Protein AF-0000000082290607 (afdb_homodimer)

Structure (mmCIF, N/CA/C/O backbone):
data_AF-0000000082290607-model_v1
#
loop_
_entity.id
_entity.type
_entity.pdbx_description
1 polymer 'Metal dependent phosphohydrolase'
#
loop_
_atom_site.group_PDB
_atom_site.id
_atom_site.type_symbol
_atom_site.label_atom_id
_atom_site.label_alt_id
_atom_site.label_comp_id
_atom_site.label_asym_id
_atom_site.label_entity_id
_atom_site.label_seq_id
_atom_site.pdbx_PDB_ins_code
_atom_site.Cartn_x
_atom_site.Cartn_y
_atom_site.Cartn_z
_atom_site.occupancy
_atom_site.B_iso_or_equiv
_atom_site.auth_seq_id
_atom_site.auth_comp_id
_atom_site.auth_asym_id
_atom_site.auth_atom_id
_atom_site.pdbx_PDB_model_num
ATOM 1 N N . MET A 1 1 ? -1.496 6.25 50.719 1 18.86 1 MET A N 1
ATOM 2 C CA . MET A 1 1 ? -2.408 7.363 50.969 1 18.86 1 MET A CA 1
ATOM 3 C C . MET A 1 1 ? -2.986 7.91 49.688 1 18.86 1 MET A C 1
ATOM 5 O O . MET A 1 1 ? -2.363 8.742 49.031 1 18.86 1 MET A O 1
ATOM 9 N N . LEU A 1 2 ? -3.51 7.023 48.906 1 21.22 2 LEU A N 1
ATOM 10 C CA . LEU A 1 2 ? -3.953 7.184 47.531 1 21.22 2 LEU A CA 1
ATOM 11 C C . LEU A 1 2 ? -5.086 8.195 47.438 1 21.22 2 LEU A C 1
ATOM 13 O O . LEU A 1 2 ? -6.121 8.039 48.094 1 21.22 2 LEU A O 1
ATOM 17 N N . ALA A 1 3 ? -4.734 9.516 47.344 1 24.02 3 ALA A N 1
ATOM 18 C CA . ALA A 1 3 ? -5.598 10.68 47.156 1 24.02 3 ALA A CA 1
ATOM 19 C C . ALA A 1 3 ? -6.742 10.367 46.219 1 24.02 3 ALA A C 1
ATOM 21 O O . ALA A 1 3 ? -6.508 9.984 45.062 1 24.02 3 ALA A O 1
ATOM 22 N N . ALA A 1 4 ? -7.715 9.742 46.719 1 27.23 4 ALA A N 1
ATOM 23 C CA . ALA A 1 4 ? -8.961 9.594 45.969 1 27.23 4 ALA A CA 1
ATOM 24 C C . ALA A 1 4 ? -9.438 10.945 45.438 1 27.23 4 ALA A C 1
ATOM 26 O O . ALA A 1 4 ? -9.773 11.844 46.219 1 27.23 4 ALA A O 1
ATOM 27 N N . LEU A 1 5 ? -8.844 11.578 44.5 1 29.41 5 LEU A N 1
ATOM 28 C CA . LEU A 1 5 ? -9.281 12.781 43.781 1 29.41 5 LEU A CA 1
ATOM 29 C C . LEU A 1 5 ? -10.773 12.719 43.469 1 29.41 5 LEU A C 1
ATOM 31 O O . LEU A 1 5 ? -11.227 11.797 42.781 1 29.41 5 LEU A O 1
ATOM 35 N N . ALA A 1 6 ? -11.586 13.125 44.469 1 30.78 6 ALA A N 1
ATOM 36 C CA . ALA A 1 6 ? -13.016 13.305 44.25 1 30.78 6 ALA A CA 1
ATOM 37 C C . ALA A 1 6 ? -13.273 14.297 43.094 1 30.78 6 ALA A C 1
ATOM 39 O O . ALA A 1 6 ? -12.805 15.43 43.156 1 30.78 6 ALA A O 1
ATOM 40 N N . LEU A 1 7 ? -13.367 13.922 41.938 1 34.31 7 LEU A N 1
ATOM 41 C CA . LEU A 1 7 ? -13.789 14.734 40.781 1 34.31 7 LEU A CA 1
ATOM 42 C C . LEU A 1 7 ? -15.242 15.18 40.938 1 34.31 7 LEU A C 1
ATOM 44 O O . LEU A 1 7 ? -16.125 14.352 41.219 1 34.31 7 LEU A O 1
ATOM 48 N N . THR A 1 8 ? -15.453 16.391 41.469 1 36.66 8 THR A N 1
ATOM 49 C CA . THR A 1 8 ? -16.781 17 41.469 1 36.66 8 THR A CA 1
ATOM 50 C C . THR A 1 8 ? -17.156 17.453 40.062 1 36.66 8 THR A C 1
ATOM 52 O O . THR A 1 8 ? -16.375 18.125 39.406 1 36.66 8 THR A O 1
ATOM 55 N N . PHE A 1 9 ? -18.062 16.766 39.406 1 38.72 9 PHE A N 1
ATOM 56 C CA . PHE A 1 9 ? -18.594 17.125 38.094 1 38.72 9 PHE A CA 1
ATOM 57 C C . PHE A 1 9 ? -19.688 18.172 38.219 1 38.72 9 PHE A C 1
ATOM 59 O O . PHE A 1 9 ? -20.578 18.047 39.094 1 38.72 9 PHE A O 1
ATOM 66 N N . LEU A 1 10 ? -19.453 19.391 38 1 40.47 10 LEU A N 1
ATOM 67 C CA . LEU A 1 10 ? -20.547 20.328 37.844 1 40.47 10 LEU A CA 1
ATOM 68 C C . LEU A 1 10 ? -21.172 20.203 36.438 1 40.47 10 LEU A C 1
ATOM 70 O O . LEU A 1 10 ? -20.484 20.297 35.438 1 40.47 10 LEU A O 1
ATOM 74 N N . ILE A 1 11 ? -22.188 19.484 36.281 1 39.41 11 ILE A N 1
ATOM 75 C CA . ILE A 1 11 ? -22.953 19.406 35.062 1 39.41 11 ILE A CA 1
ATOM 76 C C . ILE A 1 11 ? -23.953 20.562 35 1 39.41 11 ILE A C 1
ATOM 78 O O . ILE A 1 11 ? -24.75 20.75 35.906 1 39.41 11 ILE A O 1
ATOM 82 N N . ASN A 1 12 ? -23.688 21.609 34.406 1 36.47 12 ASN A N 1
ATOM 83 C CA . ASN A 1 12 ? -24.484 22.828 34.375 1 36.47 12 ASN A CA 1
ATOM 84 C C . ASN A 1 12 ? -25.906 22.547 33.906 1 36.47 12 ASN A C 1
ATOM 86 O O . ASN A 1 12 ? -26.266 22.812 32.75 1 36.47 12 ASN A O 1
ATOM 90 N N . GLY A 1 13 ? -26.609 21.469 34 1 34.19 13 GLY A N 1
ATOM 91 C CA . GLY A 1 13 ? -28.016 21.672 33.688 1 34.19 13 GLY A CA 1
ATOM 92 C C . GLY A 1 13 ? -28.703 22.625 34.656 1 34.19 13 GLY A C 1
ATOM 93 O O . GLY A 1 13 ? -28.094 23.109 35.594 1 34.19 13 GLY A O 1
ATOM 94 N N . PRO A 1 14 ? -30.031 23.094 34.5 1 33.47 14 PRO A N 1
ATOM 95 C CA . PRO A 1 14 ? -30.656 23.969 35.469 1 33.47 14 PRO A CA 1
ATOM 96 C C . PRO A 1 14 ? -30.281 23.609 36.906 1 33.47 14 PRO A C 1
ATOM 98 O O . PRO A 1 14 ? -30.016 24.484 37.75 1 33.47 14 PRO A O 1
ATOM 101 N N . SER A 1 15 ? -30.812 22.469 37.406 1 31.19 15 SER A N 1
ATOM 102 C CA . SER A 1 15 ? -30.656 22.219 38.844 1 31.19 15 SER A CA 1
ATOM 103 C C . SER A 1 15 ? -29.219 21.859 39.188 1 31.19 15 SER A C 1
ATOM 105 O O . SER A 1 15 ? -28.672 20.906 38.625 1 31.19 15 SER A O 1
ATOM 107 N N . THR A 1 16 ? -28.375 22.734 39.594 1 33.81 16 THR A N 1
ATOM 108 C CA . THR A 1 16 ? -27 22.719 40.062 1 33.81 16 THR A CA 1
ATOM 109 C C . THR A 1 16 ? -26.781 21.594 41.062 1 33.81 16 THR A C 1
ATOM 111 O O . THR A 1 16 ? -26.984 21.797 42.281 1 33.81 16 THR A O 1
ATOM 114 N N . ALA A 1 17 ? -27.375 20.453 41 1 31.48 17 ALA A N 1
ATOM 115 C CA . ALA A 1 17 ? -26.984 19.594 42.094 1 31.48 17 ALA A CA 1
ATOM 116 C C . ALA A 1 17 ? -25.5 19.266 42.062 1 31.48 17 ALA A C 1
ATOM 118 O O . ALA A 1 17 ? -25 18.75 41.031 1 31.48 17 ALA A O 1
ATOM 119 N N . ALA A 1 18 ? -24.641 20.016 42.719 1 33.88 18 ALA A N 1
ATOM 120 C CA . ALA A 1 18 ? -23.281 19.672 43.094 1 33.88 18 ALA A CA 1
ATOM 121 C C . ALA A 1 18 ? -23.203 18.234 43.625 1 33.88 18 ALA A C 1
ATOM 123 O O . ALA A 1 18 ? -23.891 17.891 44.594 1 33.88 18 ALA A O 1
ATOM 124 N N . LEU A 1 19 ? -23.125 17.266 42.844 1 32.53 19 LEU A N 1
ATOM 125 C CA . LEU A 1 19 ? -22.891 15.945 43.406 1 32.53 19 LEU A CA 1
ATOM 126 C C . LEU A 1 19 ? -21.578 15.922 44.219 1 32.53 19 LEU A C 1
ATOM 128 O O . LEU A 1 19 ? -20.5 16.062 43.625 1 32.53 19 LEU A O 1
ATOM 132 N N . GLU A 1 20 ? -21.516 16.562 45.469 1 32.88 20 GLU A N 1
ATOM 133 C CA . GLU A 1 20 ? -20.5 16.438 46.5 1 32.88 20 GLU A CA 1
ATOM 134 C C . GLU A 1 20 ? -20.375 14.992 47 1 32.88 20 GLU A C 1
ATOM 136 O O . GLU A 1 20 ? -21.312 14.469 47.594 1 32.88 20 GLU A O 1
ATOM 141 N N . GLN A 1 21 ? -20.078 14.023 46.25 1 31.44 21 GLN A N 1
ATOM 142 C CA . GLN A 1 21 ? -19.828 12.844 47.094 1 31.44 21 GLN A CA 1
ATOM 143 C C . GLN A 1 21 ? -18.641 13.062 48.031 1 31.44 21 GLN A C 1
ATOM 145 O O . GLN A 1 21 ? -17.5 13.164 47.562 1 31.44 21 GLN A O 1
ATOM 150 N N . SER A 1 22 ? -18.875 13.766 49.156 1 30.73 22 SER A N 1
ATOM 151 C CA . SER A 1 22 ? -18.047 13.75 50.375 1 30.73 22 SER A CA 1
ATOM 152 C C . SER A 1 22 ? -17.734 12.32 50.812 1 30.73 22 SER A C 1
ATOM 154 O O . SER A 1 22 ? -18.641 11.531 51.062 1 30.73 22 SER A O 1
ATOM 156 N N . LEU A 1 23 ? -16.719 11.602 50.312 1 29.89 23 LEU A N 1
ATOM 157 C CA . LEU A 1 23 ? -16.266 10.469 51.094 1 29.89 23 LEU A CA 1
ATOM 158 C C . LEU A 1 23 ? -15.969 10.883 52.531 1 29.89 23 LEU A C 1
ATOM 160 O O . LEU A 1 23 ? -15.203 11.828 52.781 1 29.89 23 LEU A O 1
ATOM 164 N N . SER A 1 24 ? -16.828 10.703 53.406 1 28.39 24 SER A N 1
ATOM 165 C CA . SER A 1 24 ? -16.844 10.898 54.844 1 28.39 24 SER A CA 1
ATOM 166 C C . SER A 1 24 ? -15.641 10.242 55.531 1 28.39 24 SER A C 1
ATOM 168 O O . SER A 1 24 ? -15.656 9.969 56.719 1 28.39 24 SER A O 1
ATOM 170 N N . SER A 1 25 ? -14.406 9.844 55 1 28.53 25 SER A N 1
ATOM 171 C CA . SER A 1 25 ? -13.594 9.398 56.156 1 28.53 25 SER A CA 1
ATOM 172 C C . SER A 1 25 ? -13.32 10.547 57.125 1 28.53 25 SER A C 1
ATOM 174 O O . SER A 1 25 ? -13.352 11.711 56.719 1 28.53 25 SER A O 1
ATOM 176 N N . GLU A 1 26 ? -13.242 10.477 58.5 1 28.38 26 GLU A N 1
ATOM 177 C CA . GLU A 1 26 ? -13.039 11.266 59.719 1 28.38 26 GLU A CA 1
ATOM 178 C C . GLU A 1 26 ? -11.938 12.297 59.531 1 28.38 26 GLU A C 1
ATOM 180 O O . GLU A 1 26 ? -12.055 13.43 60 1 28.38 26 GLU A O 1
ATOM 185 N N . SER A 1 27 ? -10.586 11.922 59.719 1 29.19 27 SER A N 1
ATOM 186 C CA . SER A 1 27 ? -9.617 12.82 60.344 1 29.19 27 SER A CA 1
ATOM 187 C C . SER A 1 27 ? -9.453 14.094 59.531 1 29.19 27 SER A C 1
ATOM 189 O O . SER A 1 27 ? -9.57 15.203 60.062 1 29.19 27 SER A O 1
ATOM 191 N N . SER A 1 28 ? -8.109 14.328 58.969 1 28.59 28 SER A N 1
ATOM 192 C CA . SER A 1 28 ? -7.426 15.562 58.625 1 28.59 28 SER A CA 1
ATOM 193 C C . SER A 1 28 ? -8.133 16.281 57.469 1 28.59 28 SER A C 1
ATOM 195 O O . SER A 1 28 ? -8.719 15.633 56.594 1 28.59 28 SER A O 1
ATOM 197 N N . ASN A 1 29 ? -8.578 17.594 57.688 1 27.75 29 ASN A N 1
ATOM 198 C CA . ASN A 1 29 ? -9.164 18.656 56.875 1 27.75 29 ASN A CA 1
ATOM 199 C C . ASN A 1 29 ? -8.562 18.719 55.5 1 27.75 29 ASN A C 1
ATOM 201 O O . ASN A 1 29 ? -7.598 19.453 55.25 1 27.75 29 ASN A O 1
ATOM 205 N N . VAL A 1 30 ? -8.016 17.672 55.031 1 28.16 30 VAL A N 1
ATOM 206 C CA . VAL A 1 30 ? -7.445 17.906 53.719 1 28.16 30 VAL A CA 1
ATOM 207 C C . VAL A 1 30 ? -8.508 18.5 52.781 1 28.16 30 VAL A C 1
ATOM 209 O O . VAL A 1 30 ? -9.562 17.891 52.594 1 28.16 30 VAL A O 1
ATOM 212 N N . SER A 1 31 ? -8.633 19.891 52.812 1 28.14 31 SER A N 1
ATOM 213 C CA . SER A 1 31 ? -9.375 20.656 51.812 1 28.14 31 SER A CA 1
ATOM 214 C C . SER A 1 31 ? -9.258 20.047 50.438 1 28.14 31 SER A C 1
ATOM 216 O O . SER A 1 31 ? -8.156 19.922 49.906 1 28.14 31 SER A O 1
ATOM 218 N N . ILE A 1 32 ? -9.797 18.969 50.344 1 29.91 32 ILE A N 1
ATOM 219 C CA . ILE A 1 32 ? -9.938 18.422 49 1 29.91 32 ILE A CA 1
ATOM 220 C C . ILE A 1 32 ? -10.383 19.516 48.031 1 29.91 32 ILE A C 1
ATOM 222 O O . ILE A 1 32 ? -11.5 20.031 48.156 1 29.91 32 ILE A O 1
ATOM 226 N N . LEU A 1 33 ? -9.586 20.562 47.781 1 30.3 33 LEU A N 1
ATOM 227 C CA . LEU A 1 33 ? -9.875 21.5 46.719 1 30.3 33 LEU A CA 1
ATOM 228 C C . LEU A 1 33 ? -10.547 20.797 45.531 1 30.3 33 LEU A C 1
ATOM 230 O O . LEU A 1 33 ? -9.945 19.922 44.906 1 30.3 33 LEU A O 1
ATOM 234 N N . SER A 1 34 ? -11.82 20.406 45.562 1 38.91 34 SER A N 1
ATOM 235 C CA . SER A 1 34 ? -12.781 19.859 44.594 1 38.91 34 SER A CA 1
ATOM 236 C C . SER A 1 34 ? -12.719 20.578 43.281 1 38.91 34 SER A C 1
ATOM 238 O O . SER A 1 34 ? -13 21.781 43.188 1 38.91 34 SER A O 1
ATOM 240 N N . GLN A 1 35 ? -11.711 20.531 42.531 1 43.16 35 GLN A N 1
ATOM 241 C CA . GLN A 1 35 ? -11.672 21.125 41.219 1 43.16 35 GLN A CA 1
ATOM 242 C C . GLN A 1 35 ? -12.945 20.797 40.438 1 43.16 35 GLN A C 1
ATOM 244 O O . GLN A 1 35 ? -13.328 19.641 40.312 1 43.16 35 GLN A O 1
ATOM 249 N N . LEU A 1 36 ? -13.961 21.656 40.438 1 57.38 36 LEU A N 1
ATOM 250 C CA . LEU A 1 36 ? -15.172 21.641 39.625 1 57.38 36 LEU A CA 1
ATOM 251 C C . LEU A 1 36 ? -14.836 21.641 38.156 1 57.38 36 LEU A C 1
ATOM 253 O O . LEU A 1 36 ? -14.086 22.484 37.656 1 57.38 36 LEU A O 1
ATOM 257 N N . ILE A 1 37 ? -14.961 20.438 37.531 1 64.5 37 ILE A N 1
ATOM 258 C CA . ILE A 1 37 ? -14.805 20.406 36.094 1 64.5 37 ILE A CA 1
ATOM 259 C C . ILE A 1 37 ? -16.172 20.484 35.406 1 64.5 37 ILE A C 1
ATOM 261 O O . ILE A 1 37 ? -17.078 19.719 35.75 1 64.5 37 ILE A O 1
ATOM 265 N N . GLU A 1 38 ? -16.438 21.562 34.781 1 77.12 38 GLU A N 1
ATOM 266 C CA . GLU A 1 38 ? -17.625 21.688 33.938 1 77.12 38 GLU A CA 1
ATOM 267 C C . GLU A 1 38 ? -17.484 20.859 32.656 1 77.12 38 GLU A C 1
ATOM 269 O O . GLU A 1 38 ? -16.484 20.984 31.953 1 77.12 38 GLU A O 1
ATOM 274 N N . VAL A 1 39 ? -18.422 19.938 32.594 1 86.5 39 VAL A N 1
ATOM 275 C CA . VAL A 1 39 ? -18.344 19.078 31.406 1 86.5 39 VAL A CA 1
ATOM 276 C C . VAL A 1 39 ? -19.547 19.344 30.5 1 86.5 39 VAL A C 1
ATOM 278 O O . VAL A 1 39 ? -20.688 19.469 30.969 1 86.5 39 VAL A O 1
ATOM 281 N N . HIS A 1 40 ? -19.328 19.594 29.281 1 90.5 40 HIS A N 1
ATOM 282 C CA . HIS A 1 40 ? -20.406 19.797 28.312 1 90.5 40 HIS A CA 1
ATOM 283 C C . HIS A 1 40 ? -21.25 18.531 28.141 1 90.5 40 HIS A C 1
ATOM 285 O O . HIS A 1 40 ? -20.703 17.438 28.016 1 90.5 40 HIS A O 1
ATOM 291 N N . PRO A 1 41 ? -22.578 18.641 28.125 1 91.44 41 PRO A N 1
ATOM 292 C CA . PRO A 1 41 ? -23.438 17.453 28.078 1 91.44 41 PRO A CA 1
ATOM 293 C C . PRO A 1 41 ? -23.203 16.594 26.828 1 91.44 41 PRO A C 1
ATOM 295 O O . PRO A 1 41 ? -23.219 15.367 26.906 1 91.44 41 PRO A O 1
ATOM 298 N N . LEU A 1 42 ? -22.984 17.266 25.719 1 92.81 42 LEU A N 1
ATOM 299 C CA . LEU A 1 42 ? -22.75 16.5 24.5 1 92.81 42 LEU A CA 1
ATOM 300 C C . LEU A 1 42 ? -21.406 15.781 24.547 1 92.81 42 LEU A C 1
ATOM 302 O O . LEU A 1 42 ? -21.25 14.711 23.938 1 92.81 42 LEU A O 1
ATOM 306 N N . TRP A 1 43 ? -20.438 16.344 25.219 1 94.06 43 TRP A N 1
ATOM 307 C CA . TRP A 1 43 ? -19.156 15.68 25.422 1 94.06 43 TRP A CA 1
ATOM 308 C C . TRP A 1 43 ? -19.328 14.375 26.203 1 94.06 43 TRP A C 1
ATOM 310 O O . TRP A 1 43 ? -18.719 13.359 25.859 1 94.06 43 TRP A O 1
ATOM 320 N N . LEU A 1 44 ? -20.203 14.438 27.141 1 93.19 44 LEU A N 1
ATOM 321 C CA . LEU A 1 44 ? -20.531 13.242 27.906 1 93.19 44 LEU A CA 1
ATOM 322 C C . LEU A 1 44 ? -21.297 12.242 27.047 1 93.19 44 LEU A C 1
ATOM 324 O O . LEU A 1 44 ? -21 11.047 27.062 1 93.19 44 LEU A O 1
ATOM 328 N N . ARG A 1 45 ? -22.234 12.781 26.328 1 92.94 45 ARG A N 1
ATOM 329 C CA . ARG A 1 45 ? -23.094 11.93 25.5 1 92.94 45 ARG A CA 1
ATOM 330 C C . ARG A 1 45 ? -22.266 11.125 24.5 1 92.94 45 ARG A C 1
ATOM 332 O O . ARG A 1 45 ? -22.516 9.938 24.297 1 92.94 45 ARG A O 1
ATOM 339 N N . GLU A 1 46 ? -21.281 11.695 23.938 1 93.06 46 GLU A N 1
ATOM 340 C CA . GLU A 1 46 ? -20.438 11.062 22.938 1 93.06 46 GLU A CA 1
ATOM 341 C C . GLU A 1 46 ? -19.656 9.898 23.531 1 93.06 46 GLU A C 1
ATOM 343 O O . GLU A 1 46 ? -19.172 9.031 22.797 1 93.06 46 GLU A O 1
ATOM 348 N N . ARG A 1 47 ? -19.562 9.836 24.766 1 94.12 47 ARG A N 1
ATOM 349 C CA . ARG A 1 47 ? -18.766 8.828 25.438 1 94.12 47 ARG A CA 1
ATOM 350 C C . ARG A 1 47 ? -19.641 7.773 26.109 1 94.12 47 ARG A C 1
ATOM 352 O O . ARG A 1 47 ? -19.156 6.953 26.891 1 94.12 47 ARG A O 1
ATOM 359 N N . CYS A 1 48 ? -20.922 7.852 25.797 1 94.44 48 CYS A N 1
ATOM 360 C CA . CYS A 1 48 ? -21.875 6.875 26.312 1 94.44 48 CYS A CA 1
ATOM 361 C C . CYS A 1 48 ? -21.703 5.527 25.609 1 94.44 48 CYS A C 1
ATOM 363 O O . CYS A 1 48 ? -21.672 5.461 24.391 1 94.44 48 CYS A O 1
ATOM 365 N N . LEU A 1 49 ? -21.688 4.426 26.375 1 92.81 49 LEU A N 1
ATOM 366 C CA . LEU A 1 49 ? -21.484 3.098 25.812 1 92.81 49 LEU A CA 1
ATOM 367 C C . LEU A 1 49 ? -22.75 2.25 25.938 1 92.81 49 LEU A C 1
ATOM 369 O O . LEU A 1 49 ? -22.734 1.057 25.641 1 92.81 49 LEU A O 1
ATOM 373 N N . GLU A 1 50 ? -23.797 2.908 26.344 1 94.19 50 GLU A N 1
ATOM 374 C CA . GLU A 1 50 ? -25.047 2.182 26.453 1 94.19 50 GLU A CA 1
ATOM 375 C C . GLU A 1 50 ? -25.578 1.775 25.078 1 94.19 50 GLU A C 1
ATOM 377 O O . GLU A 1 50 ? -25.297 2.447 24.078 1 94.19 50 GLU A O 1
ATOM 382 N N . ALA A 1 51 ? -26.453 0.749 25.016 1 92 51 ALA A N 1
ATOM 383 C CA . ALA A 1 51 ? -26.875 0.089 23.781 1 92 51 ALA A CA 1
ATOM 384 C C . ALA A 1 51 ? -27.641 1.054 22.891 1 92 51 ALA A C 1
ATOM 386 O O . ALA A 1 51 ? -27.656 0.891 21.656 1 92 51 ALA A O 1
ATOM 387 N N . PHE A 1 52 ? -28.266 2.031 23.469 1 90.38 52 PHE A N 1
ATOM 388 C CA . PHE A 1 52 ? -29.047 2.939 22.625 1 90.38 52 PHE A CA 1
ATOM 389 C C . PHE A 1 52 ? -28.125 3.844 21.812 1 90.38 52 PHE A C 1
ATOM 391 O O . PHE A 1 52 ? -28.516 4.344 20.766 1 90.38 52 PHE A O 1
ATOM 398 N N . TYR A 1 53 ? -26.938 4.066 22.297 1 92.56 53 TYR A N 1
ATOM 399 C CA . TYR A 1 53 ? -26.047 5.008 21.641 1 92.56 53 TYR A CA 1
ATOM 400 C C . TYR A 1 53 ? -24.922 4.27 20.906 1 92.56 53 TYR A C 1
ATOM 402 O O . TYR A 1 53 ? -24.516 4.68 19.812 1 92.56 53 TYR A O 1
ATOM 410 N N . ALA A 1 54 ? -24.375 3.232 21.547 1 91.81 54 ALA A N 1
ATOM 411 C CA . ALA A 1 54 ? -23.25 2.49 20.969 1 91.81 54 ALA A CA 1
ATOM 412 C C . ALA A 1 54 ? -23.578 1.003 20.875 1 91.81 54 ALA A C 1
ATOM 414 O O . ALA A 1 54 ? -24.234 0.444 21.734 1 91.81 54 ALA A O 1
ATOM 415 N N . ASP A 1 55 ? -23.016 0.423 19.812 1 88.75 55 ASP A N 1
ATOM 416 C CA . ASP A 1 55 ? -23.172 -1.02 19.656 1 88.75 55 ASP A CA 1
ATOM 417 C C . ASP A 1 55 ? -22.516 -1.772 20.812 1 88.75 55 ASP A C 1
ATOM 419 O O . ASP A 1 55 ? -21.406 -1.437 21.234 1 88.75 55 ASP A O 1
ATOM 423 N N . SER A 1 56 ? -23.188 -2.758 21.266 1 84.94 56 SER A N 1
ATOM 424 C CA . SER A 1 56 ? -22.75 -3.428 22.484 1 84.94 56 SER A CA 1
ATOM 425 C C . SER A 1 56 ? -21.5 -4.277 22.234 1 84.94 56 SER A C 1
ATOM 427 O O . SER A 1 56 ? -20.719 -4.527 23.156 1 84.94 56 SER A O 1
ATOM 429 N N . GLU A 1 57 ? -21.344 -4.66 21.094 1 78.56 57 GLU A N 1
ATOM 430 C CA . GLU A 1 57 ? -20.203 -5.523 20.781 1 78.56 57 GLU A CA 1
ATOM 431 C C . GLU A 1 57 ? -19.016 -4.715 20.266 1 78.56 57 GLU A C 1
ATOM 433 O O . GLU A 1 57 ? -17.906 -4.824 20.812 1 78.56 57 GLU A O 1
ATOM 438 N N . THR A 1 58 ? -19.25 -3.854 19.344 1 83.62 58 THR A N 1
ATOM 439 C CA . THR A 1 58 ? -18.172 -3.115 18.703 1 83.62 58 THR A CA 1
ATOM 440 C C . THR A 1 58 ? -17.891 -1.807 19.438 1 83.62 58 THR A C 1
ATOM 442 O O . THR A 1 58 ? -16.844 -1.187 19.234 1 83.62 58 THR A O 1
ATOM 445 N N . ARG A 1 59 ? -18.891 -1.333 20.234 1 88.5 59 ARG A N 1
ATOM 446 C CA . ARG A 1 59 ? -18.844 -0.079 20.984 1 88.5 59 ARG A CA 1
ATOM 447 C C . ARG A 1 59 ? -18.828 1.119 20.047 1 88.5 59 ARG A C 1
ATOM 449 O O . ARG A 1 59 ? -18.375 2.205 20.422 1 88.5 59 ARG A O 1
ATOM 456 N N . GLN A 1 60 ? -19.188 0.892 18.797 1 89.25 60 GLN A N 1
ATOM 457 C CA . GLN A 1 60 ? -19.25 1.962 17.797 1 89.25 60 GLN A CA 1
ATOM 458 C C . GLN A 1 60 ? -20.531 2.783 17.969 1 89.25 60 GLN A C 1
ATOM 460 O O . GLN A 1 60 ? -21.625 2.225 18.047 1 89.25 60 GLN A O 1
ATOM 465 N N . PRO A 1 61 ? -20.344 4.098 18.047 1 90.88 61 PRO A N 1
ATOM 466 C CA . PRO A 1 61 ? -21.547 4.93 18.109 1 90.88 61 PRO A CA 1
ATOM 467 C C . PRO A 1 61 ? -22.469 4.742 16.906 1 90.88 61 PRO A C 1
ATOM 469 O O . PRO A 1 61 ? -22 4.57 15.789 1 90.88 61 PRO A O 1
ATOM 472 N N . LYS A 1 62 ? -23.766 4.93 17.125 1 87.06 62 LYS A N 1
ATOM 473 C CA . LYS A 1 62 ? -24.75 4.586 16.109 1 87.06 62 LYS A CA 1
ATOM 474 C C . LYS A 1 62 ? -25.281 5.836 15.414 1 87.06 62 LYS A C 1
ATOM 476 O O . LYS A 1 62 ? -25.922 5.746 14.359 1 87.06 62 LYS A O 1
ATOM 481 N N . TYR A 1 63 ? -25.016 7.062 16.031 1 84.56 63 TYR A N 1
ATOM 482 C CA . TYR A 1 63 ? -25.719 8.234 15.523 1 84.56 63 TYR A CA 1
ATOM 483 C C . TYR A 1 63 ? -24.734 9.359 15.195 1 84.56 63 TYR A C 1
ATOM 485 O O . TYR A 1 63 ? -23.672 9.453 15.805 1 84.56 63 TYR A O 1
ATOM 493 N N . ASN A 1 64 ? -25.203 10.133 14.211 1 88.19 64 ASN A N 1
ATOM 494 C CA . ASN A 1 64 ? -24.531 11.406 13.945 1 88.19 64 ASN A CA 1
ATOM 495 C C . ASN A 1 64 ? -25.141 12.539 14.773 1 88.19 64 ASN A C 1
ATOM 497 O O . ASN A 1 64 ? -26.328 12.492 15.117 1 88.19 64 ASN A O 1
ATOM 501 N N . LEU A 1 65 ? -24.375 13.461 15 1 87.62 65 LEU A N 1
ATOM 502 C CA . LEU A 1 65 ? -24.75 14.492 15.961 1 87.62 65 LEU A CA 1
ATOM 503 C C . LEU A 1 65 ? -26 15.227 15.523 1 87.62 65 LEU A C 1
ATOM 505 O O . LEU A 1 65 ? -26.781 15.703 16.359 1 87.62 65 LEU A O 1
ATOM 509 N N . HIS A 1 66 ? -26.188 15.367 14.18 1 87.31 66 HIS A N 1
ATOM 510 C CA . HIS A 1 66 ? -27.359 16.094 13.719 1 87.31 66 HIS A CA 1
ATOM 511 C C . HIS A 1 66 ? -28.641 15.367 14.086 1 87.31 66 HIS A C 1
ATOM 513 O O . HIS A 1 66 ? -29.719 15.953 14.055 1 87.31 66 HIS A O 1
ATOM 519 N N . GLU A 1 67 ? -28.516 14.117 14.461 1 86.94 67 GLU A N 1
ATOM 520 C CA . GLU A 1 67 ? -29.672 13.297 14.836 1 86.94 67 GLU A CA 1
ATOM 521 C C . GLU A 1 67 ? -29.969 13.406 16.328 1 86.94 67 GLU A C 1
ATOM 523 O O . GLU A 1 67 ? -31.031 12.984 16.797 1 86.94 67 GLU A O 1
ATOM 528 N N . GLU A 1 68 ? -29.047 13.93 17.047 1 85.06 68 GLU A N 1
ATOM 529 C CA . GLU A 1 68 ? -29.188 14.062 18.484 1 85.06 68 GLU A CA 1
ATOM 530 C C . GLU A 1 68 ? -30.078 15.242 18.859 1 85.06 68 GLU A C 1
ATOM 532 O O . GLU A 1 68 ? -30.219 16.188 18.078 1 85.06 68 GLU A O 1
ATOM 537 N N . LYS A 1 69 ? -30.672 15.094 20.078 1 81.44 69 LYS A N 1
ATOM 538 C CA . LYS A 1 69 ? -31.516 16.172 20.594 1 81.44 69 LYS A CA 1
ATOM 539 C C . LYS A 1 69 ? -30.75 17.484 20.672 1 81.44 69 LYS A C 1
ATOM 541 O O . LYS A 1 69 ? -29.594 17.516 21.125 1 81.44 69 LYS A O 1
ATOM 546 N N . GLU A 1 70 ? -31.453 18.5 20.188 1 83.56 70 GLU A N 1
ATOM 547 C CA . GLU A 1 70 ? -30.875 19.828 20.297 1 83.56 70 GLU A CA 1
ATOM 548 C C . GLU A 1 70 ? -30.875 20.297 21.75 1 83.56 70 GLU A C 1
ATOM 550 O O . GLU A 1 70 ? -31.812 20.031 22.5 1 83.56 70 GLU A O 1
ATOM 555 N N . PHE A 1 71 ? -29.984 20.891 22.234 1 84.12 71 PHE A N 1
ATOM 556 C CA . PHE A 1 71 ? -29.844 21.5 23.547 1 84.12 71 PHE A CA 1
ATOM 557 C C . PHE A 1 71 ? -29.938 20.438 24.656 1 84.12 71 PHE A C 1
ATOM 559 O O . PHE A 1 71 ? -30.703 20.594 25.594 1 84.12 71 PHE A O 1
ATOM 566 N N . LEU A 1 72 ? -29.25 19.391 24.422 1 90.31 72 LEU A N 1
ATOM 567 C CA . LEU A 1 72 ? -29.141 18.312 25.406 1 90.31 72 LEU A CA 1
ATOM 568 C C . LEU A 1 72 ? -28.562 18.844 26.719 1 90.31 72 LEU A C 1
ATOM 570 O O . LEU A 1 72 ? -27.625 19.641 26.719 1 90.31 72 LEU A O 1
ATOM 574 N N . SER A 1 73 ? -29.234 18.484 27.875 1 89 73 SER A N 1
ATOM 575 C CA . SER A 1 73 ? -28.75 18.844 29.203 1 89 73 SER A CA 1
ATOM 576 C C . SER A 1 73 ? -28.75 17.641 30.141 1 89 73 SER A C 1
ATOM 578 O O . SER A 1 73 ? -29.312 16.594 29.797 1 89 73 SER A O 1
ATOM 580 N N . VAL A 1 74 ? -28.078 17.766 31.203 1 89.44 74 VAL A N 1
ATOM 581 C CA . VAL A 1 74 ? -28.031 16.719 32.219 1 89.44 74 VAL A CA 1
ATOM 582 C C . VAL A 1 74 ? -29.094 16.969 33.281 1 89.44 74 VAL A C 1
ATOM 584 O O . VAL A 1 74 ? -29.172 18.062 33.844 1 89.44 74 VAL A O 1
ATOM 587 N N . GLN A 1 75 ? -29.875 15.992 33.469 1 89.19 75 GLN A N 1
ATOM 588 C CA . GLN A 1 75 ? -30.938 16.109 34.469 1 89.19 75 GLN A CA 1
ATOM 589 C C . GLN A 1 75 ? -30.422 15.719 35.875 1 89.19 75 GLN A C 1
ATOM 591 O O . GLN A 1 75 ? -30.766 16.375 36.844 1 89.19 75 GLN A O 1
ATOM 596 N N . SER A 1 76 ? -29.672 14.617 35.938 1 87.75 76 SER A N 1
ATOM 597 C CA . SER A 1 76 ? -29.156 14.172 37.25 1 87.75 76 SER A CA 1
ATOM 598 C C . SER A 1 76 ? -27.891 13.336 37.062 1 87.75 76 SER A C 1
ATOM 600 O O . SER A 1 76 ? -27.672 12.75 36 1 87.75 76 SER A O 1
ATOM 602 N N . VAL A 1 77 ? -27.078 13.336 38.062 1 88.06 77 VAL A N 1
ATOM 603 C CA . VAL A 1 77 ? -25.859 12.531 38.125 1 88.06 77 VAL A CA 1
ATOM 604 C C . VAL A 1 77 ? -25.812 11.805 39.469 1 88.06 77 VAL A C 1
ATOM 606 O O . VAL A 1 77 ? -26.062 12.398 40.5 1 88.06 77 VAL A O 1
ATOM 609 N N . GLU A 1 78 ? -25.578 10.477 39.406 1 88.06 78 GLU A N 1
ATOM 610 C CA . GLU A 1 78 ? -25.453 9.672 40.625 1 88.06 78 GLU A CA 1
ATOM 611 C C . GLU A 1 78 ? -24.219 8.781 40.594 1 88.06 78 GLU A C 1
ATOM 613 O O . GLU A 1 78 ? -23.922 8.172 39.562 1 88.06 78 GLU A O 1
ATOM 618 N N . ALA A 1 79 ? -23.5 8.781 41.688 1 87.69 79 ALA A N 1
ATOM 619 C CA . ALA A 1 79 ? -22.406 7.82 41.812 1 87.69 79 ALA A CA 1
ATOM 620 C C . ALA A 1 79 ? -22.938 6.418 42.094 1 87.69 79 ALA A C 1
ATOM 622 O O . ALA A 1 79 ? -23.719 6.227 43.031 1 87.69 79 ALA A O 1
ATOM 623 N N . ILE A 1 80 ? -22.5 5.551 41.188 1 88.88 80 ILE A N 1
ATOM 624 C CA . ILE A 1 80 ? -23 4.191 41.406 1 88.88 80 ILE A CA 1
ATOM 625 C C . ILE A 1 80 ? -21.875 3.193 41.125 1 88.88 80 ILE A C 1
ATOM 627 O O . ILE A 1 80 ? -20.797 3.57 40.688 1 88.88 80 ILE A O 1
ATOM 631 N N . GLU A 1 81 ? -22.094 1.957 41.625 1 87.5 81 GLU A N 1
ATOM 632 C CA . GLU A 1 81 ? -21.25 0.823 41.25 1 87.5 81 GLU A CA 1
ATOM 633 C C . GLU A 1 81 ? -21.969 -0.133 40.312 1 87.5 81 GLU A C 1
ATOM 635 O O . GLU A 1 81 ? -23.141 -0.44 40.5 1 87.5 81 GLU A O 1
ATOM 640 N N . ARG A 1 82 ? -21.328 -0.39 39.219 1 88.31 82 ARG A N 1
ATOM 641 C CA . ARG A 1 82 ? -21.844 -1.337 38.219 1 88.31 82 ARG A CA 1
ATOM 642 C C . ARG A 1 82 ? -20.781 -2.369 37.844 1 88.31 82 ARG A C 1
ATOM 644 O O . ARG A 1 82 ? -19.688 -2.012 37.406 1 88.31 82 ARG A O 1
ATOM 651 N N . ASP A 1 83 ? -21.156 -3.682 38 1 82.56 83 ASP A N 1
ATOM 652 C CA . ASP A 1 83 ? -20.297 -4.797 37.625 1 82.56 83 ASP A CA 1
ATOM 653 C C . ASP A 1 83 ? -18.906 -4.645 38.25 1 82.56 83 ASP A C 1
ATOM 655 O O . ASP A 1 83 ? -17.906 -4.844 37.562 1 82.56 83 ASP A O 1
ATOM 659 N N . GLY A 1 84 ? -18.859 -4.129 39.406 1 80.88 84 GLY A N 1
ATOM 660 C CA . GLY A 1 84 ? -17.594 -4.035 40.125 1 80.88 84 GLY A CA 1
ATOM 661 C C . GLY A 1 84 ? -16.844 -2.754 39.844 1 80.88 84 GLY A C 1
ATOM 662 O O . GLY A 1 84 ? -15.766 -2.523 40.406 1 80.88 84 GLY A O 1
ATOM 663 N N . SER A 1 85 ? -17.359 -1.955 39 1 82.31 85 SER A N 1
ATOM 664 C CA . SER A 1 85 ? -16.688 -0.698 38.688 1 82.31 85 SER A CA 1
ATOM 665 C C . SER A 1 85 ? -17.453 0.496 39.219 1 82.31 85 SER A C 1
ATOM 667 O O . SER A 1 85 ? -18.688 0.515 39.188 1 82.31 85 SER A O 1
ATOM 669 N N . HIS A 1 86 ? -16.703 1.392 39.844 1 86.75 86 HIS A N 1
ATOM 670 C CA . HIS A 1 86 ? -17.312 2.635 40.312 1 86.75 86 HIS A CA 1
ATOM 671 C C . HIS A 1 86 ? -17.453 3.639 39.156 1 86.75 86 HIS A C 1
ATOM 673 O O . HIS A 1 86 ? -16.594 3.711 38.281 1 86.75 86 HIS A O 1
ATOM 679 N N . GLY A 1 87 ? -18.641 4.258 39.125 1 89.38 87 GLY A N 1
ATOM 680 C CA . GLY A 1 87 ? -18.828 5.262 38.094 1 89.38 87 GLY A CA 1
ATOM 681 C C . GLY A 1 87 ? -20.031 6.152 38.312 1 89.38 87 GLY A C 1
ATOM 682 O O . GLY A 1 87 ? -20.438 6.34 39.469 1 89.38 87 GLY A O 1
ATOM 683 N N . PHE A 1 88 ? -20.406 6.84 37.344 1 90.69 88 PHE A N 1
ATOM 684 C CA . PHE A 1 88 ? -21.484 7.809 37.438 1 90.69 88 PHE A CA 1
ATOM 685 C C . PHE A 1 88 ? -22.625 7.426 36.469 1 90.69 88 PHE A C 1
ATOM 687 O O . PHE A 1 88 ? -22.375 7.098 35.312 1 90.69 88 PHE A O 1
ATOM 694 N N . ARG A 1 89 ? -23.75 7.371 37 1 92.81 89 ARG A N 1
ATOM 695 C CA . ARG A 1 89 ? -24.953 7.301 36.188 1 92.81 89 ARG A CA 1
ATOM 696 C C . ARG A 1 89 ? -25.484 8.695 35.875 1 92.81 89 ARG A C 1
ATOM 698 O O . ARG A 1 89 ? -25.75 9.484 36.781 1 92.81 89 ARG A O 1
ATOM 705 N N . VAL A 1 90 ? -25.625 9.055 34.656 1 93.25 90 VAL A N 1
ATOM 706 C CA . VAL A 1 90 ? -26.078 10.367 34.219 1 93.25 90 VAL A CA 1
ATOM 707 C C . VAL A 1 90 ? -27.406 10.219 33.469 1 93.25 90 VAL A C 1
ATOM 709 O O . VAL A 1 90 ? -27.5 9.43 32.531 1 93.25 90 VAL A O 1
ATOM 712 N N . ILE A 1 91 ? -28.375 10.906 33.844 1 94 91 ILE A N 1
ATOM 713 C CA . ILE A 1 91 ? -29.656 10.977 33.125 1 94 91 ILE A CA 1
ATOM 714 C C . ILE A 1 91 ? -29.75 12.289 32.375 1 94 91 ILE A C 1
ATOM 716 O O . ILE A 1 91 ? -29.594 13.367 32.969 1 94 91 ILE A O 1
ATOM 720 N N . PHE A 1 92 ? -30 12.164 31.125 1 93.5 92 PHE A N 1
ATOM 721 C CA . PHE A 1 92 ? -30.047 13.336 30.25 1 93.5 92 PHE A CA 1
ATOM 722 C C . PHE A 1 92 ? -31.469 13.82 30.078 1 93.5 92 PHE A C 1
ATOM 724 O O . PHE A 1 92 ? -32.406 13.164 30.5 1 93.5 92 PHE A O 1
ATOM 731 N N . SER A 1 93 ? -31.641 15.016 29.453 1 91.69 93 SER A N 1
ATOM 732 C CA . SER A 1 93 ? -32.938 15.68 29.297 1 91.69 93 SER A CA 1
ATOM 733 C C . SER A 1 93 ? -33.844 14.898 28.344 1 91.69 93 SER A C 1
ATOM 735 O O . SER A 1 93 ? -35.031 15.133 28.297 1 91.69 93 SER A O 1
ATOM 737 N N . ASP A 1 94 ? -33.281 13.922 27.609 1 92 94 ASP A N 1
ATOM 738 C CA . ASP A 1 94 ? -34.125 13.062 26.766 1 92 94 ASP A CA 1
ATOM 739 C C . ASP A 1 94 ? -34.5 11.773 27.484 1 92 94 ASP A C 1
ATOM 741 O O . ASP A 1 94 ? -34.938 10.812 26.859 1 92 94 ASP A O 1
ATOM 745 N N . ASP A 1 95 ? -34.188 11.656 28.688 1 91.88 95 ASP A N 1
ATOM 746 C CA . ASP A 1 95 ? -34.562 10.57 29.594 1 91.88 95 ASP A CA 1
ATOM 747 C C . ASP A 1 95 ? -33.688 9.336 29.359 1 91.88 95 ASP A C 1
ATOM 749 O O . ASP A 1 95 ? -34.031 8.242 29.812 1 91.88 95 ASP A O 1
ATOM 753 N N . ARG A 1 96 ? -32.656 9.562 28.641 1 93.5 96 ARG A N 1
ATOM 754 C CA . ARG A 1 96 ? -31.703 8.477 28.453 1 93.5 96 ARG A CA 1
ATOM 755 C C . ARG A 1 96 ? -30.641 8.492 29.547 1 93.5 96 ARG A C 1
ATOM 757 O O . ARG A 1 96 ? -30.312 9.555 30.094 1 93.5 96 ARG A O 1
ATOM 764 N N . THR A 1 97 ? -30.203 7.254 29.844 1 94.69 97 THR A N 1
ATOM 765 C CA . THR A 1 97 ? -29.234 7.098 30.938 1 94.69 97 THR A CA 1
ATOM 766 C C . THR A 1 97 ? -27.938 6.5 30.422 1 94.69 97 THR A C 1
ATOM 768 O O . THR A 1 97 ? -27.953 5.574 29.594 1 94.69 97 THR A O 1
ATOM 771 N N . CYS A 1 98 ? -26.828 7.121 30.875 1 94.88 98 CYS A N 1
ATOM 772 C CA . CYS A 1 98 ? -25.516 6.605 30.547 1 94.88 98 CYS A CA 1
ATOM 773 C C . CYS A 1 98 ? -24.688 6.375 31.812 1 94.88 98 CYS A C 1
ATOM 775 O O . CYS A 1 98 ? -24.797 7.137 32.781 1 94.88 98 CYS A O 1
ATOM 777 N N . PHE A 1 99 ? -23.953 5.293 31.766 1 94.12 99 PHE A N 1
ATOM 778 C CA . PHE A 1 99 ? -23 4.996 32.844 1 94.12 99 PHE A CA 1
ATOM 779 C C . PHE A 1 99 ? -21.578 5.277 32.375 1 94.12 99 PHE A C 1
ATOM 781 O O . PHE A 1 99 ? -21.203 4.926 31.25 1 94.12 99 PHE A O 1
ATOM 788 N N . TYR A 1 100 ? -20.859 5.957 33.219 1 92.88 100 TYR A N 1
ATOM 789 C CA . TYR A 1 100 ? -19.469 6.266 32.938 1 92.88 100 TYR A CA 1
ATOM 790 C C . TYR A 1 100 ? -18.547 5.723 34.031 1 92.88 100 TYR A C 1
ATOM 792 O O . TYR A 1 100 ? -18.672 6.125 35.219 1 92.88 100 TYR A O 1
ATOM 800 N N . GLU A 1 101 ? -17.688 4.848 33.688 1 90.12 101 GLU A N 1
ATOM 801 C CA . GLU A 1 101 ? -16.703 4.359 34.656 1 90.12 101 GLU A CA 1
ATOM 802 C C . GLU A 1 101 ? -15.758 5.477 35.094 1 90.12 101 GLU A C 1
ATOM 804 O O . GLU A 1 101 ? -15.266 6.242 34.281 1 90.12 101 GLU A O 1
ATOM 809 N N . SER A 1 102 ? -15.469 5.551 36.312 1 86.44 102 SER A N 1
ATOM 810 C CA . SER A 1 102 ? -14.734 6.672 36.906 1 86.44 102 SER A CA 1
ATOM 811 C C . SER A 1 102 ? -13.336 6.793 36.312 1 86.44 102 SER A C 1
ATOM 813 O O . SER A 1 102 ? -12.914 7.887 35.938 1 86.44 102 SER A O 1
ATOM 815 N N . ASP A 1 103 ? -12.609 5.715 36.219 1 83.25 103 ASP A N 1
ATOM 816 C CA . ASP A 1 103 ? -11.219 5.766 35.75 1 83.25 103 ASP A CA 1
ATOM 817 C C . ASP A 1 103 ? -11.148 6.227 34.312 1 83.25 103 ASP A C 1
ATOM 819 O O . ASP A 1 103 ? -10.289 7.043 33.969 1 83.25 103 ASP A O 1
ATOM 823 N N . ILE A 1 104 ? -12.023 5.742 33.531 1 88.25 104 ILE A N 1
ATOM 824 C CA . ILE A 1 104 ? -12.039 6.086 32.125 1 88.25 104 ILE A CA 1
ATOM 825 C C . ILE A 1 104 ? -12.453 7.547 31.953 1 88.25 104 ILE A C 1
ATOM 827 O O . ILE A 1 104 ? -11.844 8.281 31.172 1 88.25 104 ILE A O 1
ATOM 831 N N . LEU A 1 105 ? -13.484 7.918 32.625 1 89.44 105 LEU A N 1
ATOM 832 C CA . LEU A 1 105 ? -13.969 9.289 32.531 1 89.44 105 LEU A CA 1
ATOM 833 C C . LEU A 1 105 ? -12.891 10.281 32.969 1 89.44 105 LEU A C 1
ATOM 835 O O . LEU A 1 105 ? -12.703 11.32 32.344 1 89.44 105 LEU A O 1
ATOM 839 N N . GLN A 1 106 ? -12.18 9.969 34.062 1 83.62 106 GLN A N 1
ATOM 840 C CA . GLN A 1 106 ? -11.102 10.828 34.531 1 83.62 106 GLN A CA 1
ATOM 841 C C . GLN A 1 106 ? -9.984 10.938 33.5 1 83.62 106 GLN A C 1
ATOM 843 O O . GLN A 1 106 ? -9.453 12.031 33.25 1 83.62 106 GLN A O 1
ATOM 848 N N . ALA A 1 107 ? -9.641 9.836 32.938 1 86.25 107 ALA A N 1
ATOM 849 C CA . ALA A 1 107 ? -8.617 9.844 31.906 1 86.25 107 ALA A CA 1
ATOM 850 C C . ALA A 1 107 ? -9.039 10.703 30.719 1 86.25 107 ALA A C 1
ATOM 852 O O . ALA A 1 107 ? -8.234 11.469 30.188 1 86.25 107 ALA A O 1
ATOM 853 N N . GLU A 1 108 ? -10.273 10.586 30.312 1 90.06 108 GLU A N 1
ATOM 854 C CA . GLU A 1 108 ? -10.812 11.383 29.203 1 90.06 108 GLU A CA 1
ATOM 855 C C . GLU A 1 108 ? -10.789 12.875 29.531 1 90.06 108 GLU A C 1
ATOM 857 O O . GLU A 1 108 ? -10.477 13.703 28.672 1 90.06 108 GLU A O 1
ATOM 862 N N . LEU A 1 109 ? -11.117 13.195 30.75 1 86.88 109 LEU A N 1
ATOM 863 C CA . LEU A 1 109 ? -11.164 14.594 31.172 1 86.88 109 LEU A CA 1
ATOM 864 C C . LEU A 1 109 ? -9.766 15.195 31.203 1 86.88 109 LEU A C 1
ATOM 866 O O . LEU A 1 109 ? -9.594 16.391 30.984 1 86.88 109 LEU A O 1
ATOM 870 N N . ARG A 1 110 ? -8.805 14.305 31.438 1 81.88 110 ARG A N 1
ATOM 871 C CA . ARG A 1 110 ? -7.414 14.75 31.469 1 81.88 110 ARG A CA 1
ATOM 872 C C . ARG A 1 110 ? -6.785 14.68 30.078 1 81.88 110 ARG A C 1
ATOM 874 O O . ARG A 1 110 ? -5.594 14.961 29.922 1 81.88 110 ARG A O 1
ATOM 881 N N . ASN A 1 111 ? -7.602 14.336 29.125 1 85.31 111 ASN A N 1
ATOM 882 C CA . ASN A 1 111 ? -7.141 14.18 27.75 1 85.31 111 ASN A CA 1
ATOM 883 C C . ASN A 1 111 ? -5.945 13.234 27.656 1 85.31 111 ASN A C 1
ATOM 885 O O . ASN A 1 111 ? -4.992 13.492 26.922 1 85.31 111 ASN A O 1
ATOM 889 N N . GLU A 1 112 ? -5.988 12.203 28.469 1 80.88 112 GLU A N 1
ATOM 890 C CA . GLU A 1 112 ? -4.988 11.141 28.391 1 80.88 112 GLU A CA 1
ATOM 891 C C . GLU A 1 112 ? -5.254 10.234 27.188 1 80.88 112 GLU A C 1
ATOM 893 O O . GLU A 1 112 ? -6.336 10.266 26.609 1 80.88 112 GLU A O 1
ATOM 898 N N . ARG A 1 113 ? -4.145 9.562 26.859 1 79.31 113 ARG A N 1
ATOM 899 C CA . ARG A 1 113 ? -4.309 8.594 25.781 1 79.31 113 ARG A CA 1
ATOM 900 C C . ARG A 1 113 ? -5.082 7.367 26.25 1 79.31 113 ARG A C 1
ATOM 902 O O . ARG A 1 113 ? -4.488 6.406 26.75 1 79.31 113 ARG A O 1
ATOM 909 N N . THR A 1 114 ? -6.336 7.434 26.078 1 83 114 THR A N 1
ATOM 910 C CA . THR A 1 114 ? -7.25 6.352 26.422 1 83 114 THR A CA 1
ATOM 911 C C . THR A 1 114 ? -8.258 6.121 25.297 1 83 114 THR A C 1
ATOM 913 O O . THR A 1 114 ? -8.289 6.871 24.328 1 83 114 THR A O 1
ATOM 916 N N . PHE A 1 115 ? -8.945 4.938 25.406 1 89 115 PHE A N 1
ATOM 917 C CA . PHE A 1 115 ? -9.859 4.582 24.328 1 89 115 PHE A CA 1
ATOM 918 C C . PHE A 1 115 ? -11.211 4.148 24.891 1 89 115 PHE A C 1
ATOM 920 O O . PHE A 1 115 ? -11.289 3.645 26.016 1 89 115 PHE A O 1
ATOM 927 N N . LEU A 1 116 ? -12.18 4.387 24.156 1 91.62 116 LEU A N 1
ATOM 928 C CA . LEU A 1 116 ? -13.531 4.027 24.562 1 91.62 116 LEU A CA 1
ATOM 929 C C . LEU A 1 116 ? -13.961 2.711 23.922 1 91.62 116 LEU A C 1
ATOM 931 O O . LEU A 1 116 ? -14.773 1.973 24.5 1 91.62 116 LEU A O 1
ATOM 935 N N . GLN A 1 117 ? -13.383 2.332 22.828 1 89.94 117 GLN A N 1
ATOM 936 C CA . GLN A 1 117 ? -13.867 1.181 22.078 1 89.94 117 GLN A CA 1
ATOM 937 C C . GLN A 1 117 ? -13.086 -0.079 22.438 1 89.94 117 GLN A C 1
ATOM 939 O O . GLN A 1 117 ? -13.297 -1.138 21.844 1 89.94 117 GLN A O 1
ATOM 944 N N . THR A 1 118 ? -12.133 0.076 23.344 1 86.5 118 THR A N 1
ATOM 945 C CA . THR A 1 118 ? -11.398 -1.092 23.812 1 86.5 118 THR A CA 1
ATOM 946 C C . THR A 1 118 ? -10.961 -0.904 25.266 1 86.5 118 THR A C 1
ATOM 948 O O . THR A 1 118 ? -10.859 0.226 25.75 1 86.5 118 THR A O 1
ATOM 951 N N . ASP A 1 119 ? -10.773 -2.049 25.891 1 78.25 119 ASP A N 1
ATOM 952 C CA . ASP A 1 119 ? -10.273 -2 27.266 1 78.25 119 ASP A CA 1
ATOM 953 C C . ASP A 1 119 ? -8.812 -2.424 27.328 1 78.25 119 ASP A C 1
ATOM 955 O O . ASP A 1 119 ? -8.188 -2.342 28.391 1 78.25 119 ASP A O 1
ATOM 959 N N . ASP A 1 120 ? -8.344 -2.885 26.188 1 79.75 120 ASP A N 1
ATOM 960 C CA . ASP A 1 120 ? -6.977 -3.398 26.156 1 79.75 120 ASP A CA 1
ATOM 961 C C . ASP A 1 120 ? -6.16 -2.715 25.062 1 79.75 120 ASP A C 1
ATOM 963 O O . ASP A 1 120 ? -6.535 -2.748 23.891 1 79.75 120 ASP A O 1
ATOM 967 N N . TRP A 1 121 ? -5.164 -2.035 25.562 1 78 121 TRP A N 1
ATOM 968 C CA . TRP A 1 121 ? -4.211 -1.424 24.656 1 78 121 TRP A CA 1
ATOM 969 C C . TRP A 1 121 ? -2.842 -1.273 25.312 1 78 121 TRP A C 1
ATOM 971 O O . TRP A 1 121 ? -2.736 -1.224 26.531 1 78 121 TRP A O 1
ATOM 981 N N . GLY A 1 122 ? -1.827 -1.378 24.469 1 76.69 122 GLY A N 1
ATOM 982 C CA . GLY A 1 122 ? -0.455 -1.164 24.906 1 76.69 122 GLY A CA 1
ATOM 983 C C . GLY A 1 122 ? 0.446 -0.652 23.797 1 76.69 122 GLY A C 1
ATOM 984 O O . GLY A 1 122 ? 0.384 -1.137 22.656 1 76.69 122 GLY A O 1
ATOM 985 N N . PHE A 1 123 ? 1.175 0.41 24.094 1 76.38 123 PHE A N 1
ATOM 986 C CA . PHE A 1 123 ? 2.107 0.978 23.125 1 76.38 123 PHE A CA 1
ATOM 987 C C . PHE A 1 123 ? 3.539 0.885 23.641 1 76.38 123 PHE A C 1
ATOM 989 O O . PHE A 1 123 ? 3.797 1.109 24.828 1 76.38 123 PHE A O 1
ATOM 996 N N . PRO A 1 124 ? 4.469 0.521 22.719 1 79.56 124 PRO A N 1
ATOM 997 C CA . PRO A 1 124 ? 5.863 0.613 23.156 1 79.56 124 PRO A CA 1
ATOM 998 C C . PRO A 1 124 ? 6.289 2.045 23.469 1 79.56 124 PRO A C 1
ATOM 1000 O O . PRO A 1 124 ? 5.902 2.979 22.766 1 79.56 124 PRO A O 1
ATOM 1003 N N . PRO A 1 125 ? 6.949 2.23 24.516 1 78.62 125 PRO A N 1
ATOM 1004 C CA . PRO A 1 125 ? 7.434 3.58 24.812 1 78.62 125 PRO A CA 1
ATOM 1005 C C . PRO A 1 125 ? 8.438 4.086 23.781 1 78.62 125 PRO A C 1
ATOM 1007 O O . PRO A 1 125 ? 9.266 3.316 23.297 1 78.62 125 PRO A O 1
ATOM 1010 N N . GLU A 1 126 ? 8.32 5.324 23.5 1 83.38 126 GLU A N 1
ATOM 1011 C CA . GLU A 1 126 ? 9.242 5.941 22.547 1 83.38 126 GLU A CA 1
ATOM 1012 C C . GLU A 1 126 ? 10.672 5.938 23.094 1 83.38 126 GLU A C 1
ATOM 1014 O O . GLU A 1 126 ? 10.898 6.289 24.25 1 83.38 126 GLU A O 1
ATOM 1019 N N . ASN A 1 127 ? 11.586 5.449 22.25 1 87.5 127 ASN A N 1
ATOM 1020 C CA . ASN A 1 127 ? 13.008 5.469 22.578 1 87.5 127 ASN A CA 1
ATOM 1021 C C . ASN A 1 127 ? 13.789 6.426 21.672 1 87.5 127 ASN A C 1
ATOM 1023 O O . ASN A 1 127 ? 14.203 6.047 20.578 1 87.5 127 ASN A O 1
ATOM 1027 N N . LEU A 1 128 ? 13.977 7.676 22.188 1 90.44 128 LEU A N 1
ATOM 1028 C CA . LEU A 1 128 ? 14.844 8.617 21.484 1 90.44 128 LEU A CA 1
ATOM 1029 C C . LEU A 1 128 ? 16.312 8.281 21.703 1 90.44 128 LEU A C 1
ATOM 1031 O O . LEU A 1 128 ? 16.703 7.91 22.812 1 90.44 128 LEU A O 1
ATOM 1035 N N . TRP A 1 129 ? 17.094 8.344 20.641 1 89.75 129 TRP A N 1
ATOM 1036 C CA . TRP A 1 129 ? 18.469 7.895 20.797 1 89.75 129 TRP A CA 1
ATOM 1037 C C . TRP A 1 129 ? 19.438 8.82 20.062 1 89.75 129 TRP A C 1
ATOM 1039 O O . TRP A 1 129 ? 19.016 9.602 19.203 1 89.75 129 TRP A O 1
ATOM 1049 N N . ASP A 1 130 ? 20.625 8.922 20.516 1 92.19 130 ASP A N 1
ATOM 1050 C CA . ASP A 1 130 ? 21.766 9.602 19.891 1 92.19 130 ASP A CA 1
ATOM 1051 C C . ASP A 1 130 ? 22.922 8.633 19.688 1 92.19 130 ASP A C 1
ATOM 1053 O O . ASP A 1 130 ? 22.719 7.426 19.547 1 92.19 130 ASP A O 1
ATOM 1057 N N . ARG A 1 131 ? 24.109 9.133 19.641 1 86.38 131 ARG A N 1
ATOM 1058 C CA . ARG A 1 131 ? 25.266 8.305 19.359 1 86.38 131 ARG A CA 1
ATOM 1059 C C . ARG A 1 131 ? 25.391 7.164 20.359 1 86.38 131 ARG A C 1
ATOM 1061 O O . ARG A 1 131 ? 26.031 6.141 20.078 1 86.38 131 ARG A O 1
ATOM 1068 N N . THR A 1 132 ? 24.703 7.219 21.453 1 82.25 132 THR A N 1
ATOM 1069 C CA . THR A 1 132 ? 24.844 6.238 22.531 1 82.25 132 THR A CA 1
ATOM 1070 C C . THR A 1 132 ? 24.125 4.938 22.172 1 82.25 132 THR A C 1
ATOM 1072 O O . THR A 1 132 ? 24.359 3.904 22.797 1 82.25 132 THR A O 1
ATOM 1075 N N . LEU A 1 133 ? 23.219 4.961 21.156 1 87.88 133 LEU A N 1
ATOM 1076 C CA . LEU A 1 133 ? 22.625 3.719 20.688 1 87.88 133 LEU A CA 1
ATOM 1077 C C . LEU A 1 133 ? 23.672 2.801 20.094 1 87.88 133 LEU A C 1
ATOM 1079 O O . LEU A 1 133 ? 23.531 1.577 20.109 1 87.88 133 LEU A O 1
ATOM 1083 N N . LEU A 1 134 ? 24.828 3.379 19.531 1 83.94 134 LEU A N 1
ATOM 1084 C CA . LEU A 1 134 ? 26 2.723 18.969 1 83.94 134 LEU A CA 1
ATOM 1085 C C . LEU A 1 134 ? 25.656 1.982 17.688 1 83.94 134 LEU A C 1
ATOM 1087 O O . LEU A 1 134 ? 26.359 2.113 16.688 1 83.94 134 LEU A O 1
ATOM 1091 N N . ALA A 1 135 ? 24.609 1.129 17.719 1 85.81 135 ALA A N 1
ATOM 1092 C CA . ALA A 1 135 ? 24.156 0.374 16.562 1 85.81 135 ALA A CA 1
ATOM 1093 C C . ALA A 1 135 ? 22.672 0.02 16.672 1 85.81 135 ALA A C 1
ATOM 1095 O O . ALA A 1 135 ? 22.109 -0.004 17.766 1 85.81 135 ALA A O 1
ATOM 1096 N N . PRO A 1 136 ? 22.031 -0.227 15.523 1 93.5 136 PRO A N 1
ATOM 1097 C CA . PRO A 1 136 ? 20.641 -0.682 15.609 1 93.5 136 PRO A CA 1
ATOM 1098 C C . PRO A 1 136 ? 20.5 -2.016 16.344 1 93.5 136 PRO A C 1
ATOM 1100 O O . PRO A 1 136 ? 21.375 -2.883 16.219 1 93.5 136 PRO A O 1
ATOM 1103 N N . PRO A 1 137 ? 19.375 -2.143 17.156 1 91.81 137 PRO A N 1
ATOM 1104 C CA . PRO A 1 137 ? 19.094 -3.467 17.719 1 91.81 137 PRO A CA 1
ATOM 1105 C C . PRO A 1 137 ? 19.078 -4.566 16.656 1 91.81 137 PRO A C 1
ATOM 1107 O O . PRO A 1 137 ? 18.578 -4.348 15.539 1 91.81 137 PRO A O 1
ATOM 1110 N N . VAL A 1 138 ? 19.625 -5.719 17 1 92 138 VAL A N 1
ATOM 1111 C CA . VAL A 1 138 ? 19.844 -6.777 16.016 1 92 138 VAL A CA 1
ATOM 1112 C C . VAL A 1 138 ? 18.859 -7.918 16.25 1 92 138 VAL A C 1
ATOM 1114 O O . VAL A 1 138 ? 18.578 -8.281 17.391 1 92 138 VAL A O 1
ATOM 1117 N N . PHE A 1 139 ? 18.328 -8.414 15.227 1 94.62 139 PHE A N 1
ATOM 1118 C CA . PHE A 1 139 ? 17.422 -9.562 15.234 1 94.62 139 PHE A CA 1
ATOM 1119 C C . PHE A 1 139 ? 17.859 -10.594 14.195 1 94.62 139 PHE A C 1
ATOM 1121 O O . PHE A 1 139 ? 18.656 -10.289 13.305 1 94.62 139 PHE A O 1
ATOM 1128 N N . GLU A 1 140 ? 17.344 -11.75 14.367 1 91.5 140 GLU A N 1
ATOM 1129 C CA . GLU A 1 140 ? 17.594 -12.82 13.422 1 91.5 140 GLU A CA 1
ATOM 1130 C C . GLU A 1 140 ? 16.406 -13.062 12.508 1 91.5 140 GLU A C 1
ATOM 1132 O O . GLU A 1 140 ? 15.258 -13.102 12.977 1 91.5 140 GLU A O 1
ATOM 1137 N N . HIS A 1 141 ? 16.688 -13.141 11.227 1 93.56 141 HIS A N 1
ATOM 1138 C CA . HIS A 1 141 ? 15.641 -13.289 10.219 1 93.56 141 HIS A CA 1
ATOM 1139 C C . HIS A 1 141 ? 14.656 -14.398 10.602 1 93.56 141 HIS A C 1
ATOM 1141 O O . HIS A 1 141 ? 13.445 -14.164 10.648 1 93.56 141 HIS A O 1
ATOM 1147 N N . ASP A 1 142 ? 15.078 -15.523 11.023 1 85.69 142 ASP A N 1
ATOM 1148 C CA . ASP A 1 142 ? 14.242 -16.688 11.266 1 85.69 142 ASP A CA 1
ATOM 1149 C C . ASP A 1 142 ? 13.375 -16.5 12.508 1 85.69 142 ASP A C 1
ATOM 1151 O O . ASP A 1 142 ? 12.281 -17.062 12.602 1 85.69 142 ASP A O 1
ATOM 1155 N N . ASP A 1 143 ? 13.859 -15.742 13.398 1 85.81 143 ASP A N 1
ATOM 1156 C CA . ASP A 1 143 ? 13.109 -15.477 14.617 1 85.81 143 ASP A CA 1
ATOM 1157 C C . ASP A 1 143 ? 11.977 -14.484 14.367 1 85.81 143 ASP A C 1
ATOM 1159 O O . ASP A 1 143 ? 10.914 -14.57 14.992 1 85.81 143 ASP A O 1
ATOM 1163 N N . VAL A 1 144 ? 12.172 -13.602 13.422 1 92.06 144 VAL A N 1
ATOM 1164 C CA . VAL A 1 144 ? 11.258 -12.484 13.227 1 92.06 144 VAL A CA 1
ATOM 1165 C C . VAL A 1 144 ? 10.141 -12.891 12.266 1 92.06 144 VAL A C 1
ATOM 1167 O O . VAL A 1 144 ? 9.016 -12.391 12.359 1 92.06 144 VAL A O 1
ATOM 1170 N N . VAL A 1 145 ? 10.461 -13.773 11.422 1 87.38 145 VAL A N 1
ATOM 1171 C CA . VAL A 1 145 ? 9.484 -14.117 10.391 1 87.38 145 VAL A CA 1
ATOM 1172 C C . VAL A 1 145 ? 8.414 -15.039 10.969 1 87.38 145 VAL A C 1
ATOM 1174 O O . VAL A 1 145 ? 7.328 -15.164 10.406 1 87.38 145 VAL A O 1
ATOM 1177 N N . LYS A 1 146 ? 8.656 -15.664 12.148 1 78.81 146 LYS A N 1
ATOM 1178 C CA . LYS A 1 146 ? 7.672 -16.469 12.859 1 78.81 146 LYS A CA 1
ATOM 1179 C C . LYS A 1 146 ? 6.887 -15.625 13.859 1 78.81 146 LYS A C 1
ATOM 1181 O O . LYS A 1 146 ? 7.387 -14.617 14.359 1 78.81 146 LYS A O 1
ATOM 1186 N N . GLU A 1 147 ? 5.633 -16.078 13.992 1 80.12 147 GLU A N 1
ATOM 1187 C CA . GLU A 1 147 ? 4.859 -15.406 15.031 1 80.12 147 GLU A CA 1
ATOM 1188 C C . GLU A 1 147 ? 5.352 -15.789 16.422 1 80.12 147 GLU A C 1
ATOM 1190 O O . GLU A 1 147 ? 4.832 -16.719 17.031 1 80.12 147 GLU A O 1
ATOM 1195 N N . SER A 1 148 ? 6.371 -15.078 16.859 1 79.5 148 SER A N 1
ATOM 1196 C CA . SER A 1 148 ? 7.051 -15.344 18.125 1 79.5 148 SER A CA 1
ATOM 1197 C C . SER A 1 148 ? 7.238 -14.055 18.922 1 79.5 148 SER A C 1
ATOM 1199 O O . SER A 1 148 ? 6.918 -12.969 18.438 1 79.5 148 SER A O 1
ATOM 1201 N N . ASP A 1 149 ? 7.641 -14.297 20.094 1 81.94 149 ASP A N 1
ATOM 1202 C CA . ASP A 1 149 ? 7.961 -13.141 20.922 1 81.94 149 ASP A CA 1
ATOM 1203 C C . ASP A 1 149 ? 9.07 -12.305 20.297 1 81.94 149 ASP A C 1
ATOM 1205 O O . ASP A 1 149 ? 9.117 -11.086 20.469 1 81.94 149 ASP A O 1
ATOM 1209 N N . ALA A 1 150 ? 9.852 -12.969 19.562 1 86.75 150 ALA A N 1
ATOM 1210 C CA . ALA A 1 150 ? 10.906 -12.242 18.844 1 86.75 150 ALA A CA 1
ATOM 1211 C C . ALA A 1 150 ? 10.312 -11.297 17.812 1 86.75 150 ALA A C 1
ATOM 1213 O O . ALA A 1 150 ? 10.805 -10.18 17.625 1 86.75 150 ALA A O 1
ATOM 1214 N N . GLN A 1 151 ? 9.297 -11.734 17.172 1 91.75 151 GLN A N 1
ATOM 1215 C CA . GLN A 1 151 ? 8.617 -10.859 16.219 1 91.75 151 GLN A CA 1
ATOM 1216 C C . GLN A 1 151 ? 7.98 -9.672 16.938 1 91.75 151 GLN A C 1
ATOM 1218 O O . GLN A 1 151 ? 8.07 -8.539 16.453 1 91.75 151 GLN A O 1
ATOM 1223 N N . ARG A 1 152 ? 7.348 -9.984 18.078 1 88.81 152 ARG A N 1
ATOM 1224 C CA . ARG A 1 152 ? 6.75 -8.906 18.859 1 88.81 152 ARG A CA 1
ATOM 1225 C C . ARG A 1 152 ? 7.797 -7.867 19.25 1 88.81 152 ARG A C 1
ATOM 1227 O O . ARG A 1 152 ? 7.555 -6.664 19.141 1 88.81 152 ARG A O 1
ATOM 1234 N N . LYS A 1 153 ? 8.914 -8.344 19.719 1 88.75 153 LYS A N 1
A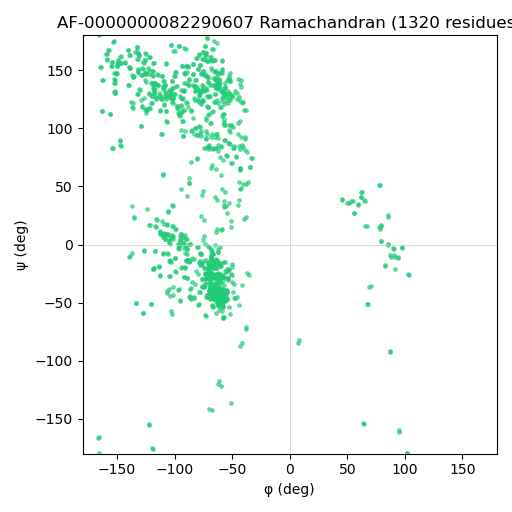TOM 1235 C CA . LYS A 1 153 ? 10 -7.453 20.141 1 88.75 153 LYS A CA 1
ATOM 1236 C C . LYS A 1 153 ? 10.539 -6.652 18.953 1 88.75 153 LYS A C 1
ATOM 1238 O O . LYS A 1 153 ? 10.875 -5.473 19.094 1 88.75 153 LYS A O 1
ATOM 1243 N N . PHE A 1 154 ? 10.625 -7.367 17.844 1 95.19 154 PHE A N 1
ATOM 1244 C CA . PHE A 1 154 ? 11.07 -6.719 16.609 1 95.19 154 PHE A CA 1
ATOM 1245 C C . PHE A 1 154 ? 10.141 -5.57 16.25 1 95.19 154 PHE A C 1
ATOM 1247 O O . PHE A 1 154 ? 10.594 -4.445 16.016 1 95.19 154 PHE A O 1
ATOM 1254 N N . LEU A 1 155 ? 8.867 -5.816 16.25 1 95.06 155 LEU A N 1
ATOM 1255 C CA . LEU A 1 155 ? 7.867 -4.805 15.922 1 95.06 155 LEU A CA 1
ATOM 1256 C C . LEU A 1 155 ? 7.871 -3.684 16.953 1 95.06 155 LEU A C 1
ATOM 1258 O O . LEU A 1 155 ? 7.766 -2.508 16.594 1 95.06 155 LEU A O 1
ATOM 1262 N N . SER A 1 156 ? 8.023 -4.066 18.156 1 91.81 156 SER A N 1
ATOM 1263 C CA . SER A 1 156 ? 8.125 -3.086 19.234 1 91.81 156 SER A CA 1
ATOM 1264 C C . SER A 1 156 ? 9.32 -2.162 19.031 1 91.81 156 SER A C 1
ATOM 1266 O O . SER A 1 156 ? 9.227 -0.953 19.266 1 91.81 156 SER A O 1
ATOM 1268 N N . THR A 1 157 ? 10.352 -2.721 18.609 1 94 157 THR A N 1
ATOM 1269 C CA . THR A 1 157 ? 11.578 -1.964 18.391 1 94 157 THR A CA 1
ATOM 1270 C C . THR A 1 157 ? 11.398 -0.976 17.234 1 94 157 THR A C 1
ATOM 1272 O O . THR A 1 157 ? 11.852 0.166 17.312 1 94 157 THR A O 1
ATOM 1275 N N . LEU A 1 158 ? 10.766 -1.402 16.188 1 96.56 158 LEU A N 1
ATOM 1276 C CA . LEU A 1 158 ? 10.523 -0.517 15.055 1 96.56 158 LEU A CA 1
ATOM 1277 C C . LEU A 1 158 ? 9.672 0.679 15.477 1 96.56 158 LEU A C 1
ATOM 1279 O O . LEU A 1 158 ? 9.914 1.803 15.031 1 96.56 158 LEU A O 1
ATOM 1283 N N . ILE A 1 159 ? 8.758 0.416 16.359 1 92.62 159 ILE A N 1
ATOM 1284 C CA . ILE A 1 159 ? 7.855 1.478 16.797 1 92.62 159 ILE A CA 1
ATOM 1285 C C . ILE A 1 159 ? 8.57 2.383 17.797 1 92.62 159 ILE A C 1
ATOM 1287 O O . ILE A 1 159 ? 8.477 3.609 17.719 1 92.62 159 ILE A O 1
ATOM 1291 N N . SER A 1 160 ? 9.352 1.811 18.719 1 90.56 160 SER A N 1
ATOM 1292 C CA . SER A 1 160 ? 9.945 2.543 19.828 1 90.56 160 SER A CA 1
ATOM 1293 C C . SER A 1 160 ? 11.234 3.242 19.391 1 90.56 160 SER A C 1
ATOM 1295 O O . SER A 1 160 ? 11.453 4.41 19.719 1 90.56 160 SER A O 1
ATOM 1297 N N . THR A 1 161 ? 12.062 2.504 18.656 1 92.81 161 THR A N 1
ATOM 1298 C CA . THR A 1 161 ? 13.406 2.977 18.344 1 92.81 161 THR A CA 1
ATOM 1299 C C . THR A 1 161 ? 13.5 3.457 16.906 1 92.81 161 THR A C 1
ATOM 1301 O O . THR A 1 161 ? 14.312 4.32 16.578 1 92.81 161 THR A O 1
ATOM 1304 N N . GLY A 1 162 ? 12.672 2.918 16.078 1 96.88 162 GLY A N 1
ATOM 1305 C CA . GLY A 1 162 ? 12.57 3.385 14.703 1 96.88 162 GLY A CA 1
ATOM 1306 C C . GLY A 1 162 ? 13.586 2.74 13.773 1 96.88 162 GLY A C 1
ATOM 1307 O O . GLY A 1 162 ? 13.656 3.078 12.594 1 96.88 162 GLY A O 1
ATOM 1308 N N . ILE A 1 163 ? 14.477 1.813 14.281 1 97.69 163 ILE A N 1
ATOM 1309 C CA . ILE A 1 163 ? 15.477 1.176 13.438 1 97.69 163 ILE A CA 1
ATOM 1310 C C . ILE A 1 163 ? 15.836 -0.2 14 1 97.69 163 ILE A C 1
ATOM 1312 O O . ILE A 1 163 ? 15.867 -0.39 15.211 1 97.69 163 ILE A O 1
ATOM 1316 N N . ALA A 1 164 ? 16.047 -1.141 13.109 1 97.62 164 ALA A N 1
ATOM 1317 C CA . ALA A 1 164 ? 16.469 -2.49 13.477 1 97.62 164 ALA A CA 1
ATOM 1318 C C . ALA A 1 164 ? 17.297 -3.123 12.367 1 97.62 164 ALA A C 1
ATOM 1320 O O . ALA A 1 164 ? 17.125 -2.793 11.188 1 97.62 164 ALA A O 1
ATOM 1321 N N . LEU A 1 165 ? 18.219 -3.926 12.766 1 96.31 165 LEU A N 1
ATOM 1322 C CA . LEU A 1 165 ? 19.031 -4.711 11.852 1 96.31 165 LEU A CA 1
ATOM 1323 C C . LEU A 1 165 ? 18.656 -6.188 11.914 1 96.31 165 LEU A C 1
ATOM 1325 O O . LEU A 1 165 ? 18.531 -6.754 13 1 96.31 165 LEU A O 1
ATOM 1329 N N . VAL A 1 166 ? 18.391 -6.75 10.812 1 97.5 166 VAL A N 1
ATOM 1330 C CA . VAL A 1 166 ? 18.047 -8.164 10.742 1 97.5 166 VAL A CA 1
ATOM 1331 C C . VAL A 1 166 ? 19.172 -8.93 10.039 1 97.5 166 VAL A C 1
ATOM 1333 O O . VAL A 1 166 ? 19.531 -8.609 8.906 1 97.5 166 VAL A O 1
ATOM 1336 N N . ASN A 1 167 ? 19.672 -9.93 10.68 1 92.56 167 ASN A N 1
ATOM 1337 C CA . ASN A 1 167 ? 20.75 -10.742 10.148 1 92.56 167 ASN A CA 1
ATOM 1338 C C . ASN A 1 167 ? 20.234 -11.961 9.406 1 92.56 167 ASN A C 1
ATOM 1340 O O . ASN A 1 167 ? 19.109 -12.406 9.641 1 92.56 167 ASN A O 1
ATOM 1344 N N . ASN A 1 168 ? 21.047 -12.383 8.508 1 92 168 ASN A N 1
ATOM 1345 C CA . ASN A 1 168 ? 20.859 -13.648 7.816 1 92 168 ASN A CA 1
ATOM 1346 C C . ASN A 1 168 ? 19.594 -13.641 6.965 1 92 168 ASN A C 1
ATOM 1348 O O . ASN A 1 168 ? 18.844 -14.625 6.949 1 92 168 ASN A O 1
ATOM 1352 N N . VAL A 1 169 ? 19.406 -12.523 6.395 1 94.44 169 VAL A N 1
ATOM 1353 C CA . VAL A 1 169 ? 18.312 -12.422 5.434 1 94.44 169 VAL A CA 1
ATOM 1354 C C . VAL A 1 169 ? 18.719 -13.086 4.121 1 94.44 169 VAL A C 1
ATOM 1356 O O . VAL A 1 169 ? 19.828 -12.883 3.631 1 94.44 169 VAL A O 1
ATOM 1359 N N . PRO A 1 170 ? 17.891 -13.828 3.635 1 89.5 170 PRO A N 1
ATOM 1360 C CA . PRO A 1 170 ? 18.234 -14.469 2.361 1 89.5 170 PRO A CA 1
ATOM 1361 C C . PRO A 1 170 ? 18.672 -13.461 1.302 1 89.5 170 PRO A C 1
ATOM 1363 O O . PRO A 1 170 ? 18.031 -12.43 1.113 1 89.5 170 PRO A O 1
ATOM 1366 N N . ARG A 1 171 ? 19.781 -13.672 0.632 1 89.94 171 ARG A N 1
ATOM 1367 C CA . ARG A 1 171 ? 20.391 -12.727 -0.298 1 89.94 171 ARG A CA 1
ATOM 1368 C C . ARG A 1 171 ? 19.828 -12.906 -1.705 1 89.94 171 ARG A C 1
ATOM 1370 O O . ARG A 1 171 ? 20.578 -13.023 -2.67 1 89.94 171 ARG A O 1
ATOM 1377 N N . THR A 1 172 ? 18.562 -12.867 -1.788 1 85.69 172 THR A N 1
ATOM 1378 C CA . THR A 1 172 ? 17.859 -13.023 -3.057 1 85.69 172 THR A CA 1
ATOM 1379 C C . THR A 1 172 ? 17.109 -11.75 -3.422 1 85.69 172 THR A C 1
ATOM 1381 O O . THR A 1 172 ? 16.578 -11.055 -2.545 1 85.69 172 THR A O 1
ATOM 1384 N N . GLU A 1 173 ? 17.062 -11.547 -4.742 1 85.06 173 GLU A N 1
ATOM 1385 C CA . GLU A 1 173 ? 16.312 -10.391 -5.223 1 85.06 173 GLU A CA 1
ATOM 1386 C C . GLU A 1 173 ? 14.844 -10.492 -4.84 1 85.06 173 GLU A C 1
ATOM 1388 O O . GLU A 1 173 ? 14.242 -11.562 -4.934 1 85.06 173 GLU A O 1
ATOM 1393 N N . GLY A 1 174 ? 14.344 -9.422 -4.371 1 87.44 174 GLY A N 1
ATOM 1394 C CA . GLY A 1 174 ? 12.938 -9.367 -4.004 1 87.44 174 GLY A CA 1
ATOM 1395 C C . GLY A 1 174 ? 12.695 -9.664 -2.539 1 87.44 174 GLY A C 1
ATOM 1396 O O . GLY A 1 174 ? 11.602 -9.438 -2.027 1 87.44 174 GLY A O 1
ATOM 1397 N N . GLU A 1 175 ? 13.719 -10.133 -1.876 1 89.31 175 GLU A N 1
ATOM 1398 C CA . GLU A 1 175 ? 13.562 -10.492 -0.469 1 89.31 175 GLU A CA 1
ATOM 1399 C C . GLU A 1 175 ? 13.18 -9.273 0.369 1 89.31 175 GLU A C 1
ATOM 1401 O O . GLU A 1 175 ? 12.484 -9.398 1.38 1 89.31 175 GLU A O 1
ATOM 1406 N N . CYS A 1 176 ? 13.531 -8.203 -0.022 1 93 176 CYS A N 1
ATOM 1407 C CA . CYS A 1 176 ? 13.203 -6.984 0.706 1 93 176 CYS A CA 1
ATOM 1408 C C . CYS A 1 176 ? 11.695 -6.816 0.854 1 93 176 CYS A C 1
ATOM 1410 O O . CYS A 1 176 ? 11.188 -6.699 1.969 1 93 176 CYS A O 1
ATOM 1412 N N . ALA A 1 177 ? 11.023 -6.871 -0.237 1 90.5 177 ALA A N 1
ATOM 1413 C CA . ALA A 1 177 ? 9.57 -6.703 -0.244 1 90.5 177 ALA A CA 1
ATOM 1414 C C . ALA A 1 177 ? 8.883 -7.891 0.425 1 90.5 177 ALA A C 1
ATOM 1416 O O . ALA A 1 177 ? 7.863 -7.723 1.102 1 90.5 177 ALA A O 1
ATOM 1417 N N . ARG A 1 178 ? 9.508 -8.969 0.25 1 87.56 178 ARG A N 1
ATOM 1418 C CA . ARG A 1 178 ? 8.93 -10.164 0.851 1 87.56 178 ARG A CA 1
ATOM 1419 C C . ARG A 1 178 ? 8.992 -10.094 2.373 1 87.56 178 ARG A C 1
ATOM 1421 O O . ARG A 1 178 ? 8 -10.383 3.053 1 87.56 178 ARG A O 1
ATOM 1428 N N . PHE A 1 179 ? 10.109 -9.852 2.852 1 93.31 179 PHE A N 1
ATOM 1429 C CA . PHE A 1 179 ? 10.305 -9.688 4.289 1 93.31 179 PHE A CA 1
ATOM 1430 C C . PHE A 1 179 ? 9.398 -8.594 4.84 1 93.31 179 PHE A C 1
ATOM 1432 O O . PHE A 1 179 ? 8.672 -8.812 5.812 1 93.31 179 PHE A O 1
ATOM 1439 N N . GLY A 1 180 ? 9.391 -7.449 4.188 1 93.38 180 GLY A N 1
ATOM 1440 C CA . GLY A 1 180 ? 8.578 -6.328 4.641 1 93.38 180 GLY A CA 1
ATOM 1441 C C . GLY A 1 180 ? 7.09 -6.609 4.594 1 93.38 180 GLY A C 1
ATOM 1442 O O . GLY A 1 180 ? 6.344 -6.191 5.48 1 93.38 180 GLY A O 1
ATOM 1443 N N . GLY A 1 181 ? 6.723 -7.332 3.545 1 89.06 181 GLY A N 1
ATOM 1444 C CA . GLY A 1 181 ? 5.316 -7.625 3.322 1 89.06 181 GLY A CA 1
ATOM 1445 C C . GLY A 1 181 ? 4.695 -8.453 4.434 1 89.06 181 GLY A C 1
ATOM 1446 O O . GLY A 1 181 ? 3.471 -8.523 4.551 1 89.06 181 GLY A O 1
ATOM 1447 N N . ARG A 1 182 ? 5.449 -9.047 5.266 1 87.19 182 ARG A N 1
ATOM 1448 C CA . ARG A 1 182 ? 4.961 -9.836 6.395 1 87.19 182 ARG A CA 1
ATOM 1449 C C . ARG A 1 182 ? 4.43 -8.93 7.5 1 87.19 182 ARG A C 1
ATOM 1451 O O . ARG A 1 182 ? 3.619 -9.352 8.32 1 87.19 182 ARG A O 1
ATOM 1458 N N . PHE A 1 183 ? 4.863 -7.766 7.422 1 90.75 183 PHE A N 1
ATOM 1459 C CA . PHE A 1 183 ? 4.586 -6.914 8.57 1 90.75 183 PHE A CA 1
ATOM 1460 C C . PHE A 1 183 ? 3.617 -5.797 8.195 1 90.75 183 PHE A C 1
ATOM 1462 O O . PHE A 1 183 ? 2.928 -5.25 9.062 1 90.75 183 PHE A O 1
ATOM 1469 N N . SER A 1 184 ? 3.629 -5.438 6.906 1 89.69 184 SER A N 1
ATOM 1470 C CA . SER A 1 184 ? 2.725 -4.387 6.441 1 89.69 184 SER A CA 1
ATOM 1471 C C . SER A 1 184 ? 2.641 -4.363 4.922 1 89.69 184 SER A C 1
ATOM 1473 O O . SER A 1 184 ? 3.277 -5.176 4.246 1 89.69 184 SER A O 1
ATOM 1475 N N . SER A 1 185 ? 1.817 -3.387 4.43 1 84.25 185 SER A N 1
ATOM 1476 C CA . SER A 1 185 ? 1.712 -3.207 2.984 1 84.25 185 SER A CA 1
ATOM 1477 C C . SER A 1 185 ? 2.996 -2.627 2.404 1 84.25 185 SER A C 1
ATOM 1479 O O . SER A 1 185 ? 3.52 -1.634 2.914 1 84.25 185 SER A O 1
ATOM 1481 N N . VAL A 1 186 ? 3.465 -3.33 1.396 1 87.56 186 VAL A N 1
ATOM 1482 C CA . VAL A 1 186 ? 4.617 -2.807 0.667 1 87.56 186 VAL A CA 1
ATOM 1483 C C . VAL A 1 186 ? 4.168 -1.7 -0.284 1 87.56 186 VAL A C 1
ATOM 1485 O O . VAL A 1 186 ? 3.186 -1.859 -1.012 1 87.56 186 VAL A O 1
ATOM 1488 N N . ARG A 1 187 ? 4.812 -0.636 -0.295 1 85.62 187 ARG A N 1
ATOM 1489 C CA . ARG A 1 187 ? 4.457 0.521 -1.11 1 85.62 187 ARG A CA 1
ATOM 1490 C C . ARG A 1 187 ? 5.211 0.51 -2.436 1 85.62 187 ARG A C 1
ATOM 1492 O O . ARG A 1 187 ? 6.434 0.674 -2.463 1 85.62 187 ARG A O 1
ATOM 1499 N N . GLU A 1 188 ? 4.457 0.362 -3.426 1 80.69 188 GLU A N 1
ATOM 1500 C CA . GLU A 1 188 ? 5.07 0.487 -4.746 1 80.69 188 GLU A CA 1
ATOM 1501 C C . GLU A 1 188 ? 5.246 1.952 -5.137 1 80.69 188 GLU A C 1
ATOM 1503 O O . GLU A 1 188 ? 4.355 2.773 -4.902 1 80.69 188 GLU A O 1
ATOM 1508 N N . THR A 1 189 ? 6.41 2.262 -5.605 1 80.5 189 THR A N 1
ATOM 1509 C CA . THR A 1 189 ? 6.719 3.617 -6.047 1 80.5 189 THR A CA 1
ATOM 1510 C C . THR A 1 189 ? 7.086 3.633 -7.527 1 80.5 189 THR A C 1
ATOM 1512 O O . THR A 1 189 ? 6.938 2.625 -8.219 1 80.5 189 THR A O 1
ATOM 1515 N N . GLU A 1 190 ? 7.469 4.805 -7.992 1 74.44 190 GLU A N 1
ATOM 1516 C CA . GLU A 1 190 ? 7.91 4.93 -9.375 1 74.44 190 GLU A CA 1
ATOM 1517 C C . GLU A 1 190 ? 9.18 4.121 -9.625 1 74.44 190 GLU A C 1
ATOM 1519 O O . GLU A 1 190 ? 9.523 3.84 -10.773 1 74.44 190 GLU A O 1
ATOM 1524 N N . TRP A 1 191 ? 9.695 3.73 -8.516 1 76.44 191 TRP A N 1
ATOM 1525 C CA . TRP A 1 191 ? 10.922 2.947 -8.609 1 76.44 191 TRP A CA 1
ATOM 1526 C C . TRP A 1 191 ? 10.625 1.454 -8.547 1 76.44 191 TRP A C 1
ATOM 1528 O O . TRP A 1 191 ? 11.539 0.628 -8.562 1 76.44 191 TRP A O 1
ATOM 1538 N N . GLY A 1 192 ? 9.367 1.152 -8.398 1 76.69 192 GLY A N 1
ATOM 1539 C CA . GLY A 1 192 ? 8.953 -0.24 -8.328 1 76.69 192 GLY A CA 1
ATOM 1540 C C . GLY A 1 192 ? 8.664 -0.704 -6.91 1 76.69 192 GLY A C 1
ATOM 1541 O O . GLY A 1 192 ? 8.742 0.084 -5.969 1 76.69 192 GLY A O 1
ATOM 1542 N N . LEU A 1 193 ? 8.312 -1.937 -6.887 1 80.88 193 LEU A N 1
ATOM 1543 C CA . LEU A 1 193 ? 8.102 -2.559 -5.586 1 80.88 193 LEU A CA 1
ATOM 1544 C C . LEU A 1 193 ? 9.406 -2.65 -4.805 1 80.88 193 LEU A C 1
ATOM 1546 O O . LEU A 1 193 ? 9.414 -2.496 -3.582 1 80.88 193 LEU A O 1
ATOM 1550 N N . ASN A 1 194 ? 10.406 -3.01 -5.59 1 86.06 194 ASN A N 1
ATOM 1551 C CA . ASN A 1 194 ? 11.789 -2.973 -5.129 1 86.06 194 ASN A CA 1
ATOM 1552 C C . ASN A 1 194 ? 12.633 -2.029 -5.973 1 86.06 194 ASN A C 1
ATOM 1554 O O . ASN A 1 194 ? 12.344 -1.813 -7.152 1 86.06 194 ASN A O 1
ATOM 1558 N N . PHE A 1 195 ? 13.625 -1.429 -5.383 1 85.38 195 PHE A N 1
ATOM 1559 C CA . PHE A 1 195 ? 14.609 -0.676 -6.152 1 85.38 195 PHE A CA 1
ATOM 1560 C C . PHE A 1 195 ? 16.016 -1.165 -5.852 1 85.38 195 PHE A C 1
ATOM 1562 O O . PHE A 1 195 ? 16.297 -1.667 -4.758 1 85.38 195 PHE A O 1
ATOM 1569 N N . ASN A 1 196 ? 16.891 -1.119 -6.777 1 84.88 196 ASN A N 1
ATOM 1570 C CA . ASN A 1 196 ? 18.234 -1.641 -6.656 1 84.88 196 ASN A CA 1
ATOM 1571 C C . ASN A 1 196 ? 19.281 -0.519 -6.68 1 84.88 196 ASN A C 1
ATOM 1573 O O . ASN A 1 196 ? 19.203 0.38 -7.52 1 84.88 196 ASN A O 1
ATOM 1577 N N . VAL A 1 197 ? 20.094 -0.499 -5.742 1 80.69 197 VAL A N 1
ATOM 1578 C CA . VAL A 1 197 ? 21.25 0.392 -5.707 1 80.69 197 VAL A CA 1
ATOM 1579 C C . VAL A 1 197 ? 22.531 -0.408 -5.953 1 80.69 197 VAL A C 1
ATOM 1581 O O . VAL A 1 197 ? 22.953 -1.191 -5.102 1 80.69 197 VAL A O 1
ATOM 1584 N N . ARG A 1 198 ? 23.016 -0.205 -7.141 1 76.69 198 ARG A N 1
ATOM 1585 C CA . ARG A 1 198 ? 24.219 -0.924 -7.547 1 76.69 198 ARG A CA 1
ATOM 1586 C C . ARG A 1 198 ? 25.312 0.045 -7.957 1 76.69 198 ARG A C 1
ATOM 1588 O O . ARG A 1 198 ? 25.047 1.201 -8.281 1 76.69 198 ARG A O 1
ATOM 1595 N N . THR A 1 199 ? 26.578 -0.329 -7.812 1 65.38 199 THR A N 1
ATOM 1596 C CA . THR A 1 199 ? 27.703 0.489 -8.25 1 65.38 199 THR A CA 1
ATOM 1597 C C . THR A 1 199 ? 27.656 0.712 -9.758 1 65.38 199 THR A C 1
ATOM 1599 O O . THR A 1 199 ? 28.031 1.783 -10.242 1 65.38 199 THR A O 1
ATOM 1602 N N . SER A 1 200 ? 27.219 -0.366 -10.469 1 57.91 200 SER A N 1
ATOM 1603 C CA . SER A 1 200 ? 27.109 -0.173 -11.906 1 57.91 200 SER A CA 1
ATOM 1604 C C . SER A 1 200 ? 25.656 0.048 -12.32 1 57.91 200 SER A C 1
ATOM 1606 O O . SER A 1 200 ? 24.75 -0.61 -11.805 1 57.91 200 SER A O 1
ATOM 1608 N N . PRO A 1 201 ? 25.422 1.252 -13.008 1 52.09 201 PRO A N 1
ATOM 1609 C CA . PRO A 1 201 ? 24.047 1.561 -13.398 1 52.09 201 PRO A CA 1
ATOM 1610 C C . PRO A 1 201 ? 23.281 0.333 -13.891 1 52.09 201 PRO A C 1
ATOM 1612 O O . PRO A 1 201 ? 23.859 -0.542 -14.539 1 52.09 201 PRO A O 1
ATOM 1615 N N . ASP A 1 202 ? 22.328 0.015 -13.195 1 46.88 202 ASP A N 1
ATOM 1616 C CA . ASP A 1 202 ? 21.469 -1.089 -13.641 1 46.88 202 ASP A CA 1
ATOM 1617 C C . ASP A 1 202 ? 21.094 -0.94 -15.109 1 46.88 202 ASP A C 1
ATOM 1619 O O . ASP A 1 202 ? 20.453 0.037 -15.492 1 46.88 202 ASP A O 1
ATOM 1623 N N . THR A 1 203 ? 21.984 -1.238 -16.031 1 41.16 203 THR A N 1
ATOM 1624 C CA . THR A 1 203 ? 21.703 -1.215 -17.453 1 41.16 203 THR A CA 1
ATOM 1625 C C . THR A 1 203 ? 20.438 -2.023 -17.766 1 41.16 203 THR A C 1
ATOM 1627 O O . THR A 1 203 ? 19.984 -2.064 -18.906 1 41.16 203 THR A O 1
ATOM 1630 N N . ALA A 1 204 ? 20.234 -2.812 -17.016 1 35.94 204 ALA A N 1
ATOM 1631 C CA . ALA A 1 204 ? 19.281 -3.801 -17.5 1 35.94 204 ALA A CA 1
ATOM 1632 C C . ALA A 1 204 ? 17.969 -3.137 -17.906 1 35.94 204 ALA A C 1
ATOM 1634 O O . ALA A 1 204 ? 17.281 -3.619 -18.812 1 35.94 204 ALA A O 1
ATOM 1635 N N . GLY A 1 205 ? 17.203 -2.484 -17.062 1 37.06 205 GLY A N 1
ATOM 1636 C CA . GLY A 1 205 ? 15.867 -2.121 -17.531 1 37.06 205 GLY A CA 1
ATOM 1637 C C . GLY A 1 205 ? 15.797 -0.725 -18.109 1 37.06 205 GLY A C 1
ATOM 1638 O O . GLY A 1 205 ? 16.312 0.228 -17.531 1 37.06 205 GLY A O 1
ATOM 1639 N N . GLY A 1 206 ? 15.852 -0.609 -19.484 1 39.81 206 GLY A N 1
ATOM 1640 C CA . GLY A 1 206 ? 15.703 0.492 -20.422 1 39.81 206 GLY A CA 1
ATOM 1641 C C . GLY A 1 206 ? 15.609 1.846 -19.75 1 39.81 206 GLY A C 1
ATOM 1642 O O . GLY A 1 206 ? 16.297 2.793 -20.141 1 39.81 206 GLY A O 1
ATOM 1643 N N . ASN A 1 207 ? 14.453 2.221 -19.281 1 45.06 207 ASN A N 1
ATOM 1644 C CA . ASN A 1 207 ? 14.219 3.584 -18.828 1 45.06 207 ASN A CA 1
ATOM 1645 C C . ASN A 1 207 ? 14.891 3.838 -17.469 1 45.06 207 ASN A C 1
ATOM 1647 O O . ASN A 1 207 ? 14.469 3.291 -16.453 1 45.06 207 ASN A O 1
ATOM 1651 N N . GLN A 1 208 ? 16.125 4.141 -17.484 1 54.44 208 GLN A N 1
ATOM 1652 C CA . GLN A 1 208 ? 17.016 4.238 -16.344 1 54.44 208 GLN A CA 1
ATOM 1653 C C . GLN A 1 208 ? 16.688 5.457 -15.484 1 54.44 208 GLN A C 1
ATOM 1655 O O . GLN A 1 208 ? 17.078 6.578 -15.82 1 54.44 208 GLN A O 1
ATOM 1660 N N . ARG A 1 209 ? 15.797 5.441 -14.609 1 59.97 209 ARG A N 1
ATOM 1661 C CA . ARG A 1 209 ? 15.648 6.488 -13.602 1 59.97 209 ARG A CA 1
ATOM 1662 C C . ARG A 1 209 ? 16.969 6.766 -12.898 1 59.97 209 ARG A C 1
ATOM 1664 O O . ARG A 1 209 ? 17.781 5.855 -12.703 1 59.97 209 ARG A O 1
ATOM 1671 N N . LYS A 1 210 ? 17.219 8.07 -12.945 1 67.06 210 LYS A N 1
ATOM 1672 C CA . LYS A 1 210 ? 18.484 8.539 -12.391 1 67.06 210 LYS A CA 1
ATOM 1673 C C . LYS A 1 210 ? 18.266 9.203 -11.031 1 67.06 210 LYS A C 1
ATOM 1675 O O . LYS A 1 210 ? 17.266 9.883 -10.82 1 67.06 210 LYS A O 1
ATOM 1680 N N . ASP A 1 211 ? 18.938 8.828 -10.07 1 70.75 211 ASP A N 1
ATOM 1681 C CA . ASP A 1 211 ? 18.969 9.414 -8.734 1 70.75 211 ASP A CA 1
ATOM 1682 C C . ASP A 1 211 ? 20.391 9.516 -8.211 1 70.75 211 ASP A C 1
ATOM 1684 O O . ASP A 1 211 ? 21.234 8.672 -8.523 1 70.75 211 ASP A O 1
ATOM 1688 N N . LEU A 1 212 ? 20.609 10.547 -7.473 1 70.31 212 LEU A N 1
ATOM 1689 C CA . LEU A 1 212 ? 21.938 10.727 -6.91 1 70.31 212 LEU A CA 1
ATOM 1690 C C . LEU A 1 212 ? 22.359 9.508 -6.094 1 70.31 212 LEU A C 1
ATOM 1692 O O . LEU A 1 212 ? 23.562 9.242 -5.934 1 70.31 212 LEU A O 1
ATOM 1696 N N . ALA A 1 213 ? 21.375 8.781 -5.648 1 69.44 213 ALA A N 1
ATOM 1697 C CA . ALA A 1 213 ? 21.656 7.598 -4.844 1 69.44 213 ALA A CA 1
ATOM 1698 C C . ALA A 1 213 ? 22.328 6.512 -5.676 1 69.44 213 ALA A C 1
ATOM 1700 O O . ALA A 1 213 ? 22.953 5.602 -5.133 1 69.44 213 ALA A O 1
ATOM 1701 N N . TYR A 1 214 ? 22.25 6.598 -6.934 1 68 214 TYR A N 1
ATOM 1702 C CA . TYR A 1 214 ? 22.797 5.57 -7.809 1 68 214 TYR A CA 1
ATOM 1703 C C . TYR A 1 214 ? 24.203 5.926 -8.258 1 68 214 TYR A C 1
ATOM 1705 O O . TYR A 1 214 ? 24.75 5.285 -9.156 1 68 214 TYR A O 1
ATOM 1713 N N . THR A 1 215 ? 24.734 6.961 -7.656 1 69.38 215 THR A N 1
ATOM 1714 C CA . THR A 1 215 ? 26.109 7.363 -7.949 1 69.38 215 THR A CA 1
ATOM 1715 C C . THR A 1 215 ? 27.047 6.938 -6.824 1 69.38 215 THR A C 1
ATOM 1717 O O . THR A 1 215 ? 26.609 6.484 -5.77 1 69.38 215 THR A O 1
ATOM 1720 N N . SER A 1 216 ? 28.328 7.078 -7.027 1 72.75 216 SER A N 1
ATOM 1721 C CA . SER A 1 216 ? 29.328 6.699 -6.035 1 72.75 216 SER A CA 1
ATOM 1722 C C . SER A 1 216 ? 29.594 7.84 -5.055 1 72.75 216 SER A C 1
ATOM 1724 O O . SER A 1 216 ? 30.328 7.668 -4.086 1 72.75 216 SER A O 1
ATOM 1726 N N . HIS A 1 217 ? 28.891 8.922 -5.262 1 76.56 217 HIS A N 1
ATOM 1727 C CA . HIS A 1 217 ? 29.125 10.078 -4.402 1 76.56 217 HIS A CA 1
ATOM 1728 C C . HIS A 1 217 ? 28.422 9.922 -3.061 1 76.56 217 HIS A C 1
ATOM 1730 O O . HIS A 1 217 ? 27.406 9.242 -2.969 1 76.56 217 HIS A O 1
ATOM 1736 N N . ALA A 1 218 ? 29.047 10.562 -2.109 1 80.25 218 ALA A N 1
ATOM 1737 C CA . ALA A 1 218 ? 28.438 10.594 -0.787 1 80.25 218 ALA A CA 1
ATOM 1738 C C . ALA A 1 218 ? 27.109 11.352 -0.821 1 80.25 218 ALA A C 1
ATOM 1740 O O . ALA A 1 218 ? 26.953 12.32 -1.563 1 80.25 218 ALA A O 1
ATOM 1741 N N . ILE A 1 219 ? 26.219 10.867 -0.102 1 84.44 219 ILE A N 1
ATOM 1742 C CA . ILE A 1 219 ? 24.922 11.523 0.059 1 84.44 219 ILE A CA 1
ATOM 1743 C C . ILE A 1 219 ? 24.719 11.898 1.524 1 84.44 219 ILE A C 1
ATOM 1745 O O . ILE A 1 219 ? 24.969 11.094 2.42 1 84.44 219 ILE A O 1
ATOM 1749 N N . GLY A 1 220 ? 24.344 13.133 1.823 1 90.75 220 GLY A N 1
ATOM 1750 C CA . GLY A 1 220 ? 24.109 13.586 3.186 1 90.75 220 GLY A CA 1
ATOM 1751 C C . GLY A 1 220 ? 22.844 13.008 3.801 1 90.75 220 GLY A C 1
ATOM 1752 O O . GLY A 1 220 ? 22.125 12.258 3.148 1 90.75 220 GLY A O 1
ATOM 1753 N N . MET A 1 221 ? 22.688 13.398 5.043 1 95.69 221 MET A N 1
ATOM 1754 C CA . MET A 1 221 ? 21.516 12.922 5.773 1 95.69 221 MET A CA 1
ATOM 1755 C C . MET A 1 221 ? 20.219 13.328 5.066 1 95.69 221 MET A C 1
ATOM 1757 O O . MET A 1 221 ? 20.078 14.477 4.641 1 95.69 221 MET A O 1
ATOM 1761 N N . HIS A 1 222 ? 19.297 12.352 4.871 1 96.12 222 HIS A N 1
ATOM 1762 C CA . HIS A 1 222 ? 18.047 12.625 4.188 1 96.12 222 HIS A CA 1
ATOM 1763 C C . HIS A 1 222 ? 16.984 11.578 4.531 1 96.12 222 HIS A C 1
ATOM 1765 O O . HIS A 1 222 ? 17.312 10.531 5.105 1 96.12 222 HIS A O 1
ATOM 1771 N N . VAL A 1 223 ? 15.734 11.922 4.344 1 95.56 223 VAL A N 1
ATOM 1772 C CA . VAL A 1 223 ? 14.648 10.953 4.266 1 95.56 223 VAL A CA 1
ATOM 1773 C C . VAL A 1 223 ? 14.297 10.688 2.803 1 95.56 223 VAL A C 1
ATOM 1775 O O . VAL A 1 223 ? 14.477 11.555 1.944 1 95.56 223 VAL A O 1
ATOM 1778 N N . ASP A 1 224 ? 13.867 9.477 2.561 1 92.94 224 ASP A N 1
ATOM 1779 C CA . ASP A 1 224 ? 13.469 9.141 1.197 1 92.94 224 ASP A CA 1
ATOM 1780 C C . ASP A 1 224 ? 12.047 9.609 0.906 1 92.94 224 ASP A C 1
ATOM 1782 O O . ASP A 1 224 ? 11.18 9.555 1.778 1 92.94 224 ASP A O 1
ATOM 1786 N N . SER A 1 225 ? 11.844 10.102 -0.307 1 90.06 225 SER A N 1
ATOM 1787 C CA . SER A 1 225 ? 10.531 10.398 -0.871 1 90.06 225 SER A CA 1
ATOM 1788 C C . SER A 1 225 ? 9.805 11.469 -0.058 1 90.06 225 SER A C 1
ATOM 1790 O O . SER A 1 225 ? 8.602 11.367 0.175 1 90.06 225 SER A O 1
ATOM 1792 N N . ALA A 1 226 ? 10.531 12.453 0.358 1 90.75 226 ALA A N 1
ATOM 1793 C CA . ALA A 1 226 ? 9.922 13.562 1.08 1 90.75 226 ALA A CA 1
ATOM 1794 C C . ALA A 1 226 ? 8.914 14.297 0.206 1 90.75 226 ALA A C 1
ATOM 1796 O O . ALA A 1 226 ? 8.125 15.109 0.702 1 90.75 226 ALA A O 1
ATOM 1797 N N . TYR A 1 227 ? 8.812 13.953 -1.074 1 89.56 227 TYR A N 1
ATOM 1798 C CA . TYR A 1 227 ? 8.062 14.695 -2.078 1 89.56 227 TYR A CA 1
ATOM 1799 C C . TYR A 1 227 ? 6.734 14.016 -2.379 1 89.56 227 TYR A C 1
ATOM 1801 O O . TYR A 1 227 ? 6.02 14.422 -3.301 1 89.56 227 TYR A O 1
ATOM 1809 N N . ARG A 1 228 ? 6.383 13.055 -1.666 1 85.25 228 ARG A N 1
ATOM 1810 C CA . ARG A 1 228 ? 5.156 12.328 -1.993 1 85.25 228 ARG A CA 1
ATOM 1811 C C . ARG A 1 228 ? 3.977 12.859 -1.183 1 85.25 228 ARG A C 1
ATOM 1813 O O . ARG A 1 228 ? 4.027 12.891 0.049 1 85.25 228 ARG A O 1
ATOM 1820 N N . VAL A 1 229 ? 3.012 13.148 -1.992 1 72.94 229 VAL A N 1
ATOM 1821 C CA . VAL A 1 229 ? 1.843 13.797 -1.416 1 72.94 229 VAL A CA 1
ATOM 1822 C C . VAL A 1 229 ? 1.13 12.844 -0.464 1 72.94 229 VAL A C 1
ATOM 1824 O O . VAL A 1 229 ? 1 11.648 -0.753 1 72.94 229 VAL A O 1
ATOM 1827 N N . ASP A 1 230 ? 0.595 13.336 0.612 1 67.25 230 ASP A N 1
ATOM 1828 C CA . ASP A 1 230 ? -0.297 12.758 1.61 1 67.25 230 ASP A CA 1
ATOM 1829 C C . ASP A 1 230 ? 0.425 11.695 2.441 1 67.25 230 ASP A C 1
ATOM 1831 O O . ASP A 1 230 ? 0.243 11.625 3.658 1 67.25 230 ASP A O 1
ATOM 1835 N N . ASP A 1 231 ? 1.356 10.938 1.649 1 71.69 231 ASP A N 1
ATOM 1836 C CA . ASP A 1 231 ? 1.812 9.805 2.451 1 71.69 231 ASP A CA 1
ATOM 1837 C C . ASP A 1 231 ? 3.197 9.336 2.008 1 71.69 231 ASP A C 1
ATOM 1839 O O . ASP A 1 231 ? 3.32 8.367 1.259 1 71.69 231 ASP A O 1
ATOM 1843 N N . PRO A 1 232 ? 4.246 10.039 2.541 1 83.75 232 PRO A N 1
ATOM 1844 C CA . PRO A 1 232 ? 5.543 9.414 2.285 1 83.75 232 PRO A CA 1
ATOM 1845 C C . PRO A 1 232 ? 5.656 8.023 2.906 1 83.75 232 PRO A C 1
ATOM 1847 O O . PRO A 1 232 ? 5.027 7.742 3.93 1 83.75 232 PRO A O 1
ATOM 1850 N N . PRO A 1 233 ? 6.414 7.156 2.211 1 88.31 233 PRO A N 1
ATOM 1851 C CA . PRO A 1 233 ? 6.566 5.828 2.814 1 88.31 233 PRO A CA 1
ATOM 1852 C C . PRO A 1 233 ? 7.047 5.891 4.262 1 88.31 233 PRO A C 1
ATOM 1854 O O . PRO A 1 233 ? 7.891 6.723 4.602 1 88.31 233 PRO A O 1
ATOM 1857 N N . SER A 1 234 ? 6.539 5.031 5.094 1 91.69 234 SER A N 1
ATOM 1858 C CA . SER A 1 234 ? 6.77 5.113 6.531 1 91.69 234 SER A CA 1
ATOM 1859 C C . SER A 1 234 ? 8.07 4.422 6.922 1 91.69 234 SER A C 1
ATOM 1861 O O . SER A 1 234 ? 8.836 4.945 7.734 1 91.69 234 SER A O 1
ATOM 1863 N N . PHE A 1 235 ? 8.234 3.268 6.383 1 95.69 235 PHE A N 1
ATOM 1864 C CA . PHE A 1 235 ? 9.461 2.531 6.668 1 95.69 235 PHE A CA 1
ATOM 1865 C C . PHE A 1 235 ? 10.242 2.256 5.387 1 95.69 235 PHE A C 1
ATOM 1867 O O . PHE A 1 235 ? 9.648 2.053 4.328 1 95.69 235 PHE A O 1
ATOM 1874 N N . GLN A 1 236 ? 11.5 2.271 5.523 1 96.94 236 GLN A N 1
ATOM 1875 C CA . GLN A 1 236 ? 12.398 1.885 4.441 1 96.94 236 GLN A CA 1
ATOM 1876 C C . GLN A 1 236 ? 13.25 0.677 4.836 1 96.94 236 GLN A C 1
ATOM 1878 O O . GLN A 1 236 ? 13.688 0.57 5.984 1 96.94 236 GLN A O 1
ATOM 1883 N N . LEU A 1 237 ? 13.383 -0.223 3.947 1 97.44 237 LEU A N 1
ATOM 1884 C CA . LEU A 1 237 ? 14.266 -1.37 4.105 1 97.44 237 LEU A CA 1
ATOM 1885 C C . LEU A 1 237 ? 15.406 -1.319 3.092 1 97.44 237 LEU A C 1
ATOM 1887 O O . LEU A 1 237 ? 15.195 -0.979 1.926 1 97.44 237 LEU A O 1
ATOM 1891 N N . LEU A 1 238 ? 16.531 -1.609 3.531 1 96.38 238 LEU A N 1
ATOM 1892 C CA . LEU A 1 238 ? 17.703 -1.808 2.686 1 96.38 238 LEU A CA 1
ATOM 1893 C C . LEU A 1 238 ? 18.328 -3.174 2.938 1 96.38 238 LEU A C 1
ATOM 1895 O O . LEU A 1 238 ? 18.812 -3.447 4.039 1 96.38 238 LEU A O 1
ATOM 1899 N N . HIS A 1 239 ? 18.297 -3.93 1.978 1 96.44 239 HIS A N 1
ATOM 1900 C CA . HIS A 1 239 ? 18.766 -5.309 2.049 1 96.44 239 HIS A CA 1
ATOM 1901 C C . HIS A 1 239 ? 20.062 -5.48 1.27 1 96.44 239 HIS A C 1
ATOM 1903 O O . HIS A 1 239 ? 20.109 -5.258 0.058 1 96.44 239 HIS A O 1
ATOM 1909 N N . ALA A 1 240 ? 21.109 -5.906 1.959 1 94.5 240 ALA A N 1
ATOM 1910 C CA . ALA A 1 240 ? 22.406 -6.129 1.316 1 94.5 240 ALA A CA 1
ATOM 1911 C C . ALA A 1 240 ? 22.484 -7.527 0.713 1 94.5 240 ALA A C 1
ATOM 1913 O O . ALA A 1 240 ? 22.844 -8.492 1.399 1 94.5 240 ALA A O 1
ATOM 1914 N N . ILE A 1 241 ? 22.234 -7.488 -0.507 1 91.69 241 ILE A N 1
ATOM 1915 C CA . ILE A 1 241 ? 22.344 -8.758 -1.216 1 91.69 241 ILE A CA 1
ATOM 1916 C C . ILE A 1 241 ? 23.812 -9.07 -1.499 1 91.69 241 ILE A C 1
ATOM 1918 O O . ILE A 1 241 ? 24.281 -10.172 -1.205 1 91.69 241 ILE A O 1
ATOM 1922 N N . GLU A 1 242 ? 24.484 -8.07 -2.092 1 87.31 242 GLU A N 1
ATOM 1923 C CA . GLU A 1 242 ? 25.938 -8.086 -2.238 1 87.31 242 GLU A CA 1
ATOM 1924 C C . GLU A 1 242 ? 26.578 -6.887 -1.549 1 87.31 242 GLU A C 1
ATOM 1926 O O . GLU A 1 242 ? 26.031 -5.777 -1.593 1 87.31 242 GLU A O 1
ATOM 1931 N N . HIS A 1 243 ? 27.641 -7.207 -0.931 1 86.06 243 HIS A N 1
ATOM 1932 C CA . HIS A 1 243 ? 28.344 -6.152 -0.211 1 86.06 243 HIS A CA 1
ATOM 1933 C C . HIS A 1 243 ? 29.781 -6.559 0.098 1 86.06 243 HIS A C 1
ATOM 1935 O O . HIS A 1 243 ? 30.062 -7.738 0.344 1 86.06 243 HIS A O 1
ATOM 1941 N N . CYS A 1 244 ? 30.641 -5.629 -0.013 1 77.56 244 CYS A N 1
ATOM 1942 C CA . CYS A 1 244 ? 32 -5.926 0.406 1 77.56 244 CYS A CA 1
ATOM 1943 C C . CYS A 1 244 ? 32.062 -6.191 1.905 1 77.56 244 CYS A C 1
ATOM 1945 O O . CYS A 1 244 ? 31.125 -5.906 2.633 1 77.56 244 CYS A O 1
ATOM 1947 N N . SER A 1 245 ? 33 -7.039 2.268 1 69.25 245 SER A N 1
ATOM 1948 C CA . SER A 1 245 ? 33.188 -7.316 3.686 1 69.25 245 SER A CA 1
ATOM 1949 C C . SER A 1 245 ? 34.656 -7.242 4.066 1 69.25 245 SER A C 1
ATOM 1951 O O . SER A 1 245 ? 35.531 -7.328 3.201 1 69.25 245 SER A O 1
ATOM 1953 N N . GLY A 1 246 ? 34.938 -7.07 5.266 1 62.44 246 GLY A N 1
ATOM 1954 C CA . GLY A 1 246 ? 36.281 -7.121 5.801 1 62.44 246 GLY A CA 1
ATOM 1955 C C . GLY A 1 246 ? 36.938 -5.754 5.902 1 62.44 246 GLY A C 1
ATOM 1956 O O . GLY A 1 246 ? 36.219 -4.734 5.938 1 62.44 246 GLY A O 1
ATOM 1957 N N . ALA A 1 247 ? 38.25 -5.684 6.004 1 60.5 247 ALA A N 1
ATOM 1958 C CA . ALA A 1 247 ? 39.031 -4.508 6.344 1 60.5 247 ALA A CA 1
ATOM 1959 C C . ALA A 1 247 ? 39.125 -3.545 5.164 1 60.5 247 ALA A C 1
ATOM 1961 O O . ALA A 1 247 ? 39.312 -2.34 5.352 1 60.5 247 ALA A O 1
ATOM 1962 N N . ASP A 1 248 ? 38.812 -4.023 4 1 68 248 ASP A N 1
ATOM 1963 C CA . ASP A 1 248 ? 39 -3.168 2.83 1 68 248 ASP A CA 1
ATOM 1964 C C . ASP A 1 248 ? 37.656 -2.607 2.367 1 68 248 ASP A C 1
ATOM 1966 O O . ASP A 1 248 ? 37.562 -2.004 1.296 1 68 248 ASP A O 1
ATOM 1970 N N . CYS A 1 249 ? 36.719 -2.881 3.107 1 78.56 249 CYS A N 1
ATOM 1971 C CA . CYS A 1 249 ? 35.406 -2.34 2.781 1 78.56 249 CYS A CA 1
ATOM 1972 C C . CYS A 1 249 ? 35.156 -1.014 3.496 1 78.56 249 CYS A C 1
ATOM 1974 O O . CYS A 1 249 ? 35.125 -0.967 4.727 1 78.56 249 CYS A O 1
ATOM 1976 N N . TYR A 1 250 ? 35 0.094 2.762 1 75 250 TYR A N 1
ATOM 1977 C CA . TYR A 1 250 ? 34.969 1.426 3.355 1 75 250 TYR A CA 1
ATOM 1978 C C . TYR A 1 250 ? 33.594 2.051 3.279 1 75 250 TYR A C 1
ATOM 1980 O O . TYR A 1 250 ? 33.344 3.098 3.883 1 75 250 TYR A O 1
ATOM 1988 N N . VAL A 1 251 ? 32.688 1.37 2.559 1 82.62 251 VAL A N 1
ATOM 1989 C CA . VAL A 1 251 ? 31.375 1.974 2.418 1 82.62 251 VAL A CA 1
ATOM 1990 C C . VAL A 1 251 ? 30.578 1.803 3.715 1 82.62 251 VAL A C 1
ATOM 1992 O O . VAL A 1 251 ? 30.5 0.697 4.254 1 82.62 251 VAL A O 1
ATOM 1995 N N . HIS A 1 252 ? 30.125 2.93 4.273 1 85.69 252 HIS A N 1
ATOM 1996 C CA . HIS A 1 252 ? 29.359 2.943 5.512 1 85.69 252 HIS A CA 1
ATOM 1997 C C . HIS A 1 252 ? 28.031 3.678 5.332 1 85.69 252 HIS A C 1
ATOM 1999 O O . HIS A 1 252 ? 27.938 4.59 4.508 1 85.69 252 HIS A O 1
ATOM 2005 N N . ASN A 1 253 ? 27.078 3.191 6.066 1 91.19 253 ASN A N 1
ATOM 2006 C CA . ASN A 1 253 ? 25.812 3.902 6.223 1 91.19 253 ASN A CA 1
ATOM 2007 C C . ASN A 1 253 ? 25.734 4.617 7.566 1 91.19 253 ASN A C 1
ATOM 2009 O O . ASN A 1 253 ? 26.234 4.113 8.57 1 91.19 253 ASN A O 1
ATOM 2013 N N . TYR A 1 254 ? 25.219 5.73 7.547 1 94.06 254 TYR A N 1
ATOM 2014 C CA . TYR A 1 254 ? 25.016 6.523 8.758 1 94.06 254 TYR A CA 1
ATOM 2015 C C . TYR A 1 254 ? 23.531 6.77 9.016 1 94.06 254 TYR A C 1
ATOM 2017 O O . TYR A 1 254 ? 22.766 6.973 8.078 1 94.06 254 TYR A O 1
ATOM 2025 N N . PHE A 1 255 ? 23.172 6.668 10.273 1 97.31 255 PHE A N 1
ATOM 2026 C CA . PHE A 1 255 ? 21.781 6.906 10.664 1 97.31 255 PHE A CA 1
ATOM 2027 C C . PHE A 1 255 ? 21.719 7.902 11.812 1 97.31 255 PHE A C 1
ATOM 2029 O O . PHE A 1 255 ? 22.594 7.934 12.672 1 97.31 255 PHE A O 1
ATOM 2036 N N . VAL A 1 256 ? 20.672 8.711 11.82 1 97.88 256 VAL A N 1
ATOM 2037 C CA . VAL A 1 256 ? 20.453 9.656 12.906 1 97.88 256 VAL A CA 1
ATOM 2038 C C . VAL A 1 256 ? 18.969 9.703 13.242 1 97.88 256 VAL A C 1
ATOM 2040 O O . VAL A 1 256 ? 18.109 9.648 12.352 1 97.88 256 VAL A O 1
ATOM 2043 N N . ASP A 1 257 ? 18.625 9.727 14.523 1 97.75 257 ASP A N 1
ATOM 2044 C CA . ASP A 1 257 ? 17.25 9.898 14.984 1 97.75 257 ASP A CA 1
ATOM 2045 C C . ASP A 1 257 ? 16.828 11.359 14.914 1 97.75 257 ASP A C 1
ATOM 2047 O O . ASP A 1 257 ? 17.141 12.148 15.812 1 97.75 257 ASP A O 1
ATOM 2051 N N . GLY A 1 258 ? 16.078 11.641 13.891 1 98.31 258 GLY A N 1
ATOM 2052 C CA . GLY A 1 258 ? 15.648 13.016 13.68 1 98.31 258 GLY A CA 1
ATOM 2053 C C . GLY A 1 258 ? 14.773 13.539 14.805 1 98.31 258 GLY A C 1
ATOM 2054 O O . GLY A 1 258 ? 14.758 14.734 15.086 1 98.31 258 GLY A O 1
ATOM 2055 N N . LEU A 1 259 ? 14.008 12.672 15.492 1 96.44 259 LEU A N 1
ATOM 2056 C CA . LEU A 1 259 ? 13.164 13.094 16.609 1 96.44 259 LEU A CA 1
ATOM 2057 C C . LEU A 1 259 ? 14.016 13.516 17.797 1 96.44 259 LEU A C 1
ATOM 2059 O O . LEU A 1 259 ? 13.688 14.477 18.5 1 96.44 259 LEU A O 1
ATOM 2063 N N . ARG A 1 260 ? 15.094 12.797 18.016 1 95.12 260 ARG A N 1
ATOM 2064 C CA . ARG A 1 260 ? 16.016 13.172 19.078 1 95.12 260 ARG A CA 1
ATOM 2065 C C . ARG A 1 260 ? 16.641 14.531 18.797 1 95.12 260 ARG A C 1
ATOM 2067 O O . ARG A 1 260 ? 16.703 15.383 19.703 1 95.12 260 ARG A O 1
ATOM 2074 N N . VAL A 1 261 ? 17.047 14.719 17.578 1 97.75 261 VAL A N 1
ATOM 2075 C CA . VAL A 1 261 ? 17.672 15.984 17.203 1 97.75 261 VAL A CA 1
ATOM 2076 C C . VAL A 1 261 ? 16.672 17.125 17.359 1 97.75 261 VAL A C 1
ATOM 2078 O O . VAL A 1 261 ? 17.016 18.188 17.891 1 97.75 261 VAL A O 1
ATOM 2081 N N . ALA A 1 262 ? 15.461 16.922 16.906 1 97.62 262 ALA A N 1
ATOM 2082 C CA . ALA A 1 262 ? 14.414 17.938 17.047 1 97.62 262 ALA A CA 1
ATOM 2083 C C . ALA A 1 262 ? 14.156 18.25 18.516 1 97.62 262 ALA A C 1
ATOM 2085 O O . ALA A 1 262 ? 13.984 19.422 18.875 1 97.62 262 ALA A O 1
ATOM 2086 N N . ALA A 1 263 ? 14.133 17.219 19.359 1 93.12 263 ALA A N 1
ATOM 2087 C CA . ALA A 1 263 ? 13.914 17.422 20.781 1 93.12 263 ALA A CA 1
ATOM 2088 C C . ALA A 1 263 ? 15.031 18.266 21.406 1 93.12 263 ALA A C 1
ATOM 2090 O O . ALA A 1 263 ? 14.766 19.156 22.203 1 93.12 263 ALA A O 1
ATOM 2091 N N . ASP A 1 264 ? 16.234 17.969 21.016 1 95.25 264 ASP A N 1
ATOM 2092 C CA . ASP A 1 264 ? 17.375 18.719 21.547 1 95.25 264 ASP A CA 1
ATOM 2093 C C . ASP A 1 264 ? 17.375 20.156 21.031 1 95.25 264 ASP A C 1
ATOM 2095 O O . ASP A 1 264 ? 17.734 21.078 21.766 1 95.25 264 ASP A O 1
ATOM 2099 N N . LEU A 1 265 ? 16.969 20.312 19.766 1 97.19 265 LEU A N 1
ATOM 2100 C CA . LEU A 1 265 ? 16.859 21.656 19.234 1 97.19 265 LEU A CA 1
ATOM 2101 C C . LEU A 1 265 ? 15.812 22.469 20 1 97.19 265 LEU A C 1
ATOM 2103 O O . LEU A 1 265 ? 16.016 23.641 20.281 1 97.19 265 LEU A O 1
ATOM 2107 N N . CYS A 1 266 ? 14.695 21.859 20.281 1 95.06 266 CYS A N 1
ATOM 2108 C CA . CYS A 1 266 ? 13.633 22.516 21.031 1 95.06 266 CYS A CA 1
ATOM 2109 C C . CYS A 1 266 ? 14.125 22.969 22.406 1 95.06 266 CYS A C 1
ATOM 2111 O O . CYS A 1 266 ? 13.828 24.094 22.828 1 95.06 266 CYS A O 1
ATOM 2113 N N . ARG A 1 267 ? 14.945 22.203 23.078 1 90.19 267 ARG A N 1
ATOM 2114 C CA . ARG A 1 267 ? 15.461 22.516 24.422 1 90.19 267 ARG A CA 1
ATOM 2115 C C . ARG A 1 267 ? 16.531 23.609 24.344 1 90.19 267 ARG A C 1
ATOM 2117 O O . ARG A 1 267 ? 16.578 24.484 25.219 1 90.19 267 ARG A O 1
ATOM 2124 N N . SER A 1 268 ? 17.312 23.578 23.312 1 93.38 268 SER A N 1
ATOM 2125 C CA . SER A 1 268 ? 18.438 24.5 23.219 1 93.38 268 SER A CA 1
ATOM 2126 C C . SER A 1 268 ? 18.016 25.828 22.609 1 93.38 268 SER A C 1
ATOM 2128 O O . SER A 1 268 ? 18.531 26.875 22.953 1 93.38 268 SER A O 1
ATOM 2130 N N . ASN A 1 269 ? 17.109 25.734 21.594 1 96 269 ASN A N 1
ATOM 2131 C CA . ASN A 1 269 ? 16.672 26.922 20.875 1 96 269 ASN A CA 1
ATOM 2132 C C . ASN A 1 269 ? 15.219 26.797 20.422 1 96 269 ASN A C 1
ATOM 2134 O O . ASN A 1 269 ? 14.961 26.5 19.25 1 96 269 ASN A O 1
ATOM 2138 N N . ARG A 1 270 ? 14.328 27.188 21.203 1 94.62 270 ARG A N 1
ATOM 2139 C CA . ARG A 1 270 ? 12.898 27.047 20.953 1 94.62 270 ARG A CA 1
ATOM 2140 C C . ARG A 1 270 ? 12.461 27.844 19.734 1 94.62 270 ARG A C 1
ATOM 2142 O O . ARG A 1 270 ? 11.609 27.391 18.969 1 94.62 270 ARG A O 1
ATOM 2149 N N . THR A 1 271 ? 13.031 28.969 19.516 1 95.4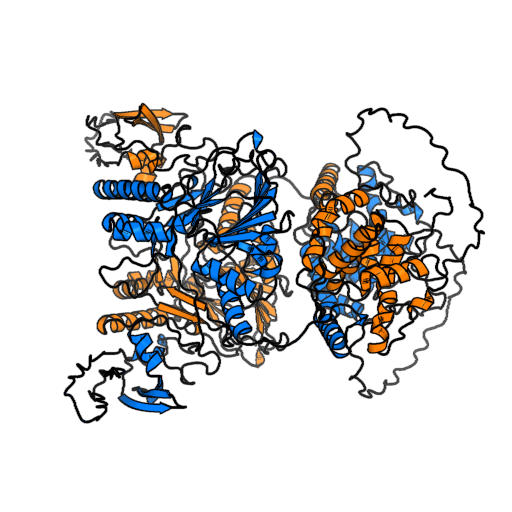4 271 THR A N 1
ATOM 2150 C CA . THR A 1 271 ? 12.695 29.797 18.375 1 95.44 271 THR A CA 1
ATOM 2151 C C . THR A 1 271 ? 13.023 29.094 17.062 1 95.44 271 THR A C 1
ATOM 2153 O O . THR A 1 271 ? 12.219 29.109 16.125 1 95.44 271 THR A O 1
ATOM 2156 N N . PHE A 1 272 ? 14.227 28.438 17 1 97 272 PHE A N 1
ATOM 2157 C CA . PHE A 1 272 ? 14.633 27.688 15.82 1 97 272 PHE A CA 1
ATOM 2158 C C . PHE A 1 272 ? 13.711 26.5 15.586 1 97 272 PHE A C 1
ATOM 2160 O O . PHE A 1 272 ? 13.312 26.234 14.453 1 97 272 PHE A O 1
ATOM 2167 N N . PHE A 1 273 ? 13.367 25.891 16.688 1 96.94 273 PHE A N 1
ATOM 2168 C CA . PHE A 1 273 ? 12.445 24.766 16.594 1 96.94 273 PHE A CA 1
ATOM 2169 C C . PHE A 1 273 ? 11.102 25.203 16.031 1 96.94 273 PHE A C 1
ATOM 2171 O O . PHE A 1 273 ? 10.578 24.594 15.094 1 96.94 273 PHE A O 1
ATOM 2178 N N . ASP A 1 274 ? 10.594 26.281 16.516 1 94.88 274 ASP A N 1
ATOM 2179 C CA . ASP A 1 274 ? 9.258 26.75 16.156 1 94.88 274 ASP A CA 1
ATOM 2180 C C . ASP A 1 274 ? 9.203 27.172 14.688 1 94.88 274 ASP A C 1
ATOM 2182 O O . ASP A 1 274 ? 8.227 26.891 13.992 1 94.88 274 ASP A O 1
ATOM 2186 N N . ILE A 1 275 ? 10.203 27.797 14.211 1 96.06 275 ILE A N 1
ATOM 2187 C CA . ILE A 1 275 ? 10.164 28.297 12.836 1 96.06 275 ILE A CA 1
ATOM 2188 C C . ILE A 1 275 ? 10.305 27.125 11.867 1 96.06 275 ILE A C 1
ATOM 2190 O O . ILE A 1 275 ? 9.727 27.141 10.773 1 96.06 275 ILE A O 1
ATOM 2194 N N . LEU A 1 276 ? 11.086 26.047 12.219 1 97.25 276 LEU A N 1
ATOM 2195 C CA . LEU A 1 276 ? 11.219 24.875 11.375 1 97.25 276 LEU A CA 1
ATOM 2196 C C . LEU A 1 276 ? 9.93 24.062 11.359 1 97.25 276 LEU A C 1
ATOM 2198 O O . LEU A 1 276 ? 9.672 23.297 10.422 1 97.25 276 LEU A O 1
ATOM 2202 N N . ALA A 1 277 ? 9.117 24.219 12.422 1 94.25 277 ALA A N 1
ATOM 2203 C CA . ALA A 1 277 ? 7.863 23.484 12.539 1 94.25 277 ALA A CA 1
ATOM 2204 C C . ALA A 1 277 ? 6.715 24.234 11.883 1 94.25 277 ALA A C 1
ATOM 2206 O O . ALA A 1 277 ? 5.656 23.672 11.617 1 94.25 277 ALA A O 1
ATOM 2207 N N . SER A 1 278 ? 6.949 25.469 11.586 1 91.81 278 SER A N 1
ATOM 2208 C CA . SER A 1 278 ? 5.824 26.281 11.117 1 91.81 278 SER A CA 1
ATOM 2209 C C . SER A 1 278 ? 6.012 26.688 9.664 1 91.81 278 SER A C 1
ATOM 2211 O O . SER A 1 278 ? 5.055 27.094 9 1 91.81 278 SER A O 1
ATOM 2213 N N . THR A 1 279 ? 7.234 26.641 9.148 1 93.19 279 THR A N 1
ATOM 2214 C CA . THR A 1 279 ? 7.484 27.047 7.762 1 93.19 279 THR A CA 1
ATOM 2215 C C . THR A 1 279 ? 7.246 25.875 6.812 1 93.19 279 THR A C 1
ATOM 2217 O O . THR A 1 279 ? 7.969 24.875 6.855 1 93.19 279 THR A O 1
ATOM 2220 N N . THR A 1 280 ? 6.262 26.016 5.969 1 92 280 THR A N 1
ATOM 2221 C CA . THR A 1 280 ? 5.938 24.969 5.012 1 92 280 THR A CA 1
ATOM 2222 C C . THR A 1 280 ? 6.844 25.047 3.785 1 92 280 THR A C 1
ATOM 2224 O O . THR A 1 280 ? 6.922 26.094 3.137 1 92 280 THR A O 1
ATOM 2227 N N . LEU A 1 281 ? 7.531 23.953 3.461 1 94.44 281 LEU A N 1
ATOM 2228 C CA . LEU A 1 281 ? 8.445 23.875 2.322 1 94.44 281 LEU A CA 1
ATOM 2229 C C . LEU A 1 281 ? 7.836 23.031 1.199 1 94.44 281 LEU A C 1
ATOM 2231 O O . LEU A 1 281 ? 6.934 22.234 1.437 1 94.44 281 LEU A O 1
ATOM 2235 N N . ARG A 1 282 ? 8.312 23.297 -0.004 1 93.06 282 ARG A N 1
ATOM 2236 C CA . ARG A 1 282 ? 7.953 22.484 -1.156 1 93.06 282 ARG A CA 1
ATOM 2237 C C . ARG A 1 282 ? 9.031 21.453 -1.453 1 93.06 282 ARG A C 1
ATOM 2239 O O . ARG A 1 282 ? 10.188 21.797 -1.695 1 93.06 282 ARG A O 1
ATOM 2246 N N . TRP A 1 283 ? 8.648 20.203 -1.378 1 93.44 283 TRP A N 1
ATOM 2247 C CA . TRP A 1 283 ? 9.5 19.078 -1.781 1 93.44 283 TRP A CA 1
ATOM 2248 C C . TRP A 1 283 ? 9.086 18.547 -3.15 1 93.44 283 TRP A C 1
ATOM 2250 O O . TRP A 1 283 ? 7.895 18.438 -3.445 1 93.44 283 TRP A O 1
ATOM 2260 N N . GLU A 1 284 ? 10.039 18.297 -4.035 1 91.44 284 GLU A N 1
ATOM 2261 C CA . GLU A 1 284 ? 9.641 17.844 -5.363 1 91.44 284 GLU A CA 1
ATOM 2262 C C . GLU A 1 284 ? 10.664 16.875 -5.949 1 91.44 284 GLU A C 1
ATOM 2264 O O . GLU A 1 284 ? 11.805 16.812 -5.488 1 91.44 284 GLU A O 1
ATOM 2269 N N . ASN A 1 285 ? 10.258 16.078 -6.832 1 89.5 285 ASN A N 1
ATOM 2270 C CA . ASN A 1 285 ? 11.07 15.102 -7.555 1 89.5 285 ASN A CA 1
ATOM 2271 C C . ASN A 1 285 ? 10.492 14.805 -8.938 1 89.5 285 ASN A C 1
ATOM 2273 O O . ASN A 1 285 ? 9.297 14.539 -9.07 1 89.5 285 ASN A O 1
ATOM 2277 N N . ASN A 1 286 ? 11.266 14.836 -9.922 1 82.62 286 ASN A N 1
ATOM 2278 C CA . ASN A 1 286 ? 10.781 14.656 -11.289 1 82.62 286 ASN A CA 1
ATOM 2279 C C . ASN A 1 286 ? 10.992 13.227 -11.773 1 82.62 286 ASN A C 1
ATOM 2281 O O . ASN A 1 286 ? 10.914 12.961 -12.977 1 82.62 286 ASN A O 1
ATOM 2285 N N . GLY A 1 287 ? 11.289 12.312 -10.922 1 74.31 287 GLY A N 1
ATOM 2286 C CA . GLY A 1 287 ? 11.555 10.93 -11.281 1 74.31 287 GLY A CA 1
ATOM 2287 C C . GLY A 1 287 ? 12.953 10.711 -11.828 1 74.31 287 GLY A C 1
ATOM 2288 O O . GLY A 1 287 ? 13.328 9.578 -12.148 1 74.31 287 GLY A O 1
ATOM 2289 N N . GLY A 1 288 ? 13.719 11.656 -11.867 1 69.12 288 GLY A N 1
ATOM 2290 C CA . GLY A 1 288 ? 15.094 11.602 -12.336 1 69.12 288 GLY A CA 1
ATOM 2291 C C . GLY A 1 288 ? 15.203 11.703 -13.844 1 69.12 288 GLY A C 1
ATOM 2292 O O . GLY A 1 288 ? 16.297 11.898 -14.375 1 69.12 288 GLY A O 1
ATOM 2293 N N . ASP A 1 289 ? 14.117 11.453 -14.609 1 65.31 289 ASP A N 1
ATOM 2294 C CA . ASP A 1 289 ? 14.148 11.547 -16.062 1 65.31 289 ASP A CA 1
ATOM 2295 C C . ASP A 1 289 ? 13.117 12.555 -16.578 1 65.31 289 ASP A C 1
ATOM 2297 O O . ASP A 1 289 ? 12.742 12.531 -17.75 1 65.31 289 ASP A O 1
ATOM 2301 N N . ASP A 1 290 ? 12.688 13.352 -15.672 1 69.25 290 ASP A N 1
ATOM 2302 C CA . ASP A 1 290 ? 11.719 14.398 -15.977 1 69.25 290 ASP A CA 1
ATOM 2303 C C . ASP A 1 290 ? 10.461 13.82 -16.609 1 69.25 290 ASP A C 1
ATOM 2305 O O . ASP A 1 290 ? 9.812 14.469 -17.438 1 69.25 290 ASP A O 1
ATOM 2309 N N . SER A 1 291 ? 10.164 12.523 -16.281 1 67.94 291 SER A N 1
ATOM 2310 C CA . SER A 1 291 ? 8.977 11.875 -16.844 1 67.94 291 SER A CA 1
ATOM 2311 C C . SER A 1 291 ? 7.762 12.07 -15.938 1 67.94 291 SER A C 1
ATOM 2313 O O . SER A 1 291 ? 6.637 11.758 -16.328 1 67.94 291 SER A O 1
ATOM 2315 N N . SER A 1 292 ? 8.078 12.633 -14.812 1 74.75 292 SER A N 1
ATOM 2316 C CA . SER A 1 292 ? 6.992 12.812 -13.859 1 74.75 292 SER A CA 1
ATOM 2317 C C . SER A 1 292 ? 7.312 13.922 -12.867 1 74.75 292 SER A C 1
ATOM 2319 O O . SER A 1 292 ? 8.414 14.477 -12.875 1 74.75 292 SER A O 1
ATOM 2321 N N . ILE A 1 293 ? 6.336 14.398 -12.094 1 81.88 293 ILE A N 1
ATOM 2322 C CA . ILE A 1 293 ? 6.57 15.32 -10.984 1 81.88 293 ILE A CA 1
ATOM 2323 C C . ILE A 1 293 ? 5.746 14.883 -9.773 1 81.88 293 ILE A C 1
ATOM 2325 O O . ILE A 1 293 ? 4.531 14.688 -9.883 1 81.88 293 ILE A O 1
ATOM 2329 N N . LEU A 1 294 ? 6.395 14.57 -8.766 1 85.62 294 LEU A N 1
ATOM 2330 C CA . LEU A 1 294 ? 5.789 14.398 -7.449 1 85.62 294 LEU A CA 1
ATOM 2331 C C . LEU A 1 294 ? 6.195 15.531 -6.516 1 85.62 294 LEU A C 1
ATOM 2333 O O . LEU A 1 294 ? 7.328 16.016 -6.574 1 85.62 294 LEU A O 1
ATOM 2337 N N . TYR A 1 295 ? 5.242 15.961 -5.727 1 87.88 295 TYR A N 1
ATOM 2338 C CA . TYR A 1 295 ? 5.547 17.062 -4.82 1 87.88 295 TYR A CA 1
ATOM 2339 C C . TYR A 1 295 ? 4.73 16.953 -3.537 1 87.88 295 TYR A C 1
ATOM 2341 O O . TYR A 1 295 ? 3.715 16.25 -3.498 1 87.88 295 TYR A O 1
ATOM 2349 N N . ARG A 1 296 ? 5.219 17.594 -2.516 1 89.12 296 ARG A N 1
ATOM 2350 C CA . ARG A 1 296 ? 4.582 17.656 -1.202 1 89.12 296 ARG A CA 1
ATOM 2351 C C . ARG A 1 296 ? 4.957 18.922 -0.462 1 89.12 296 ARG A C 1
ATOM 2353 O O . ARG A 1 296 ? 6.082 19.422 -0.584 1 89.12 296 ARG A O 1
ATOM 2360 N N . TYR A 1 297 ? 4.008 19.516 0.188 1 88.81 297 TYR A N 1
ATOM 2361 C CA . TYR A 1 297 ? 4.273 20.641 1.076 1 88.81 297 TYR A CA 1
ATOM 2362 C C . TYR A 1 297 ? 4.281 20.188 2.533 1 88.81 297 TYR A C 1
ATOM 2364 O O . TYR A 1 297 ? 3.338 19.547 2.996 1 88.81 297 TYR A O 1
ATOM 2372 N N . SER A 1 298 ? 5.301 20.469 3.229 1 91.31 298 SER A N 1
ATOM 2373 C CA . SER A 1 298 ? 5.414 20.156 4.652 1 91.31 298 SER A CA 1
ATOM 2374 C C . SER A 1 298 ? 6.559 20.922 5.297 1 91.31 298 SER A C 1
ATOM 2376 O O . SER A 1 298 ? 7.531 21.281 4.629 1 91.31 298 SER A O 1
ATOM 2378 N N . PRO A 1 299 ? 6.453 21.188 6.594 1 94.19 299 PRO A N 1
ATOM 2379 C CA . PRO A 1 299 ? 7.637 21.703 7.289 1 94.19 299 PRO A CA 1
ATOM 2380 C C . PRO A 1 299 ? 8.703 20.625 7.512 1 94.19 299 PRO A C 1
ATOM 2382 O O . PRO A 1 299 ? 8.469 19.453 7.211 1 94.19 299 PRO A O 1
ATOM 2385 N N . ILE A 1 300 ? 9.828 21.062 7.941 1 96.81 300 ILE A N 1
ATOM 2386 C CA . ILE A 1 300 ? 10.906 20.125 8.258 1 96.81 300 ILE A CA 1
ATOM 2387 C C . ILE A 1 300 ? 10.523 19.281 9.469 1 96.81 300 ILE A C 1
ATOM 2389 O O . ILE A 1 300 ? 10.711 18.062 9.469 1 96.81 300 ILE A O 1
ATOM 2393 N N . ILE A 1 301 ? 9.984 20 10.484 1 96.19 301 ILE A N 1
ATOM 2394 C CA . ILE A 1 301 ? 9.516 19.328 11.695 1 96.19 301 ILE A CA 1
ATOM 2395 C C . ILE A 1 301 ? 7.988 19.328 11.727 1 96.19 301 ILE A C 1
ATOM 2397 O O . ILE A 1 301 ? 7.363 20.391 11.805 1 96.19 301 ILE A O 1
ATOM 2401 N N . GLU A 1 302 ? 7.434 18.172 11.648 1 90.88 302 GLU A N 1
ATOM 2402 C CA . GLU A 1 302 ? 5.98 18.047 11.734 1 90.88 302 GLU A CA 1
ATOM 2403 C C . GLU A 1 302 ? 5.547 17.656 13.148 1 90.88 302 GLU A C 1
ATOM 2405 O O . GLU A 1 302 ? 6.156 16.781 13.766 1 90.88 302 GLU A O 1
ATOM 2410 N N . LEU A 1 303 ? 4.562 18.281 13.602 1 86.25 303 LEU A N 1
ATOM 2411 C CA . LEU A 1 303 ? 4.117 18.078 14.977 1 86.25 303 LEU A CA 1
ATOM 2412 C C . LEU A 1 303 ? 2.924 17.125 15.031 1 86.25 303 LEU A C 1
ATOM 2414 O O . LEU A 1 303 ? 2.182 17 14.055 1 86.25 303 LEU A O 1
ATOM 2418 N N . LEU A 1 304 ? 2.939 16.344 16.109 1 77 304 LEU A N 1
ATOM 2419 C CA . LEU A 1 304 ? 1.756 15.531 16.375 1 77 304 LEU A CA 1
ATOM 2420 C C . LEU A 1 304 ? 0.595 16.406 16.844 1 77 304 LEU A C 1
ATOM 2422 O O . LEU A 1 304 ? 0.789 17.344 17.625 1 77 304 LEU A O 1
ATOM 2426 N N . ASP A 1 305 ? -0.607 16.25 16.156 1 62.59 305 ASP A N 1
ATOM 2427 C CA . ASP A 1 305 ? -1.781 17.062 16.484 1 62.59 305 ASP A CA 1
ATOM 2428 C C . ASP A 1 305 ? -2.273 16.766 17.891 1 62.59 305 ASP A C 1
ATOM 2430 O O . ASP A 1 305 ? -2.873 15.727 18.156 1 62.59 305 ASP A O 1
ATOM 2434 N N . SER A 1 306 ? -1.307 16.594 18.859 1 56.16 306 SER A N 1
ATOM 2435 C CA . SER A 1 306 ? -1.848 16.219 20.156 1 56.16 306 SER A CA 1
ATOM 2436 C C . SER A 1 306 ? -2.582 17.391 20.812 1 56.16 306 SER A C 1
ATOM 2438 O O . SER A 1 306 ? -2.236 18.547 20.578 1 56.16 306 SER A O 1
ATOM 2440 N N . SER A 1 307 ? -3.881 17.266 21.078 1 47.91 307 SER A N 1
ATOM 2441 C CA . SER A 1 307 ? -4.746 18.188 21.797 1 47.91 307 SER A CA 1
ATOM 2442 C C . SER A 1 307 ? -3.998 18.844 22.953 1 47.91 307 SER A C 1
ATOM 2444 O O . SER A 1 307 ? -4.336 19.969 23.359 1 47.91 307 SER A O 1
ATOM 2446 N N . THR A 1 308 ? -2.895 18.188 23.5 1 47.12 308 THR A N 1
ATOM 2447 C CA . THR A 1 308 ? -2.494 18.672 24.828 1 47.12 308 THR A CA 1
ATOM 2448 C C . THR A 1 308 ? -1.269 19.578 24.719 1 47.12 308 THR A C 1
ATOM 2450 O O . THR A 1 308 ? -0.172 19.188 25.125 1 47.12 308 THR A O 1
ATOM 2453 N N . SER A 1 309 ? -1.051 20.391 23.656 1 48.34 309 SER A N 1
ATOM 2454 C CA . SER A 1 309 ? 0.168 21.172 23.797 1 48.34 309 SER A CA 1
ATOM 2455 C C . SER A 1 309 ? 0.119 22.062 25.047 1 48.34 309 SER A C 1
ATOM 2457 O O . SER A 1 309 ? -0.725 22.953 25.156 1 48.34 309 SER A O 1
ATOM 2459 N N . VAL A 1 310 ? 0.499 21.438 26.188 1 47.78 310 VAL A N 1
ATOM 2460 C CA . VAL A 1 310 ? 0.654 22.297 27.359 1 47.78 310 VAL A CA 1
ATOM 2461 C C . VAL A 1 310 ? 1.699 23.375 27.078 1 47.78 310 VAL A C 1
ATOM 2463 O O . VAL A 1 310 ? 2.756 23.094 26.5 1 47.78 310 VAL A O 1
ATOM 2466 N N . SER A 1 311 ? 1.393 24.594 27.25 1 55.47 311 SER A N 1
ATOM 2467 C CA . SER A 1 311 ? 2.238 25.781 27.109 1 55.47 311 SER A CA 1
ATOM 2468 C C . SER A 1 311 ? 3.609 25.562 27.734 1 55.47 311 SER A C 1
ATOM 2470 O O . SER A 1 311 ? 3.709 25.062 28.859 1 55.47 311 SER A O 1
ATOM 2472 N N . GLY A 1 312 ? 4.797 25.719 27.016 1 62 312 GLY A N 1
ATOM 2473 C CA . GLY A 1 312 ? 6.184 25.703 27.453 1 62 312 GLY A CA 1
ATOM 2474 C C . GLY A 1 312 ? 6.91 24.422 27.125 1 62 312 GLY A C 1
ATOM 2475 O O . GLY A 1 312 ? 8.141 24.391 27.078 1 62 312 GLY A O 1
ATOM 2476 N N . GLU A 1 313 ? 6.121 23.375 27.016 1 73.56 313 GLU A N 1
ATOM 2477 C CA . GLU A 1 313 ? 6.789 22.109 26.719 1 73.56 313 GLU A CA 1
ATOM 2478 C C . GLU A 1 313 ? 6.957 21.922 25.203 1 73.56 313 GLU A C 1
ATOM 2480 O O . GLU A 1 313 ? 6.203 22.484 24.422 1 73.56 313 GLU A O 1
ATOM 2485 N N . CYS A 1 314 ? 8.133 21.344 24.875 1 83.44 314 CYS A N 1
ATOM 2486 C CA . CYS A 1 314 ? 8.352 21.031 23.469 1 83.44 314 CYS A CA 1
ATOM 2487 C C . CYS A 1 314 ? 7.215 20.156 22.938 1 83.44 314 CYS A C 1
ATOM 2489 O O . CYS A 1 314 ? 6.84 19.156 23.562 1 83.44 314 CYS A O 1
ATOM 2491 N N . PRO A 1 315 ? 6.641 20.672 21.938 1 83.94 315 PRO A N 1
ATOM 2492 C CA . PRO A 1 315 ? 5.594 19.828 21.344 1 83.94 315 PRO A CA 1
ATOM 2493 C C . PRO A 1 315 ? 6.121 18.484 20.875 1 83.94 315 PRO A C 1
ATOM 2495 O O . PRO A 1 315 ? 7.32 18.328 20.625 1 83.94 315 PRO A O 1
ATOM 2498 N N . GLN A 1 316 ? 5.195 17.609 20.781 1 81.44 316 GLN A N 1
ATOM 2499 C CA . GLN A 1 316 ? 5.578 16.297 20.281 1 81.44 316 GLN A CA 1
ATOM 2500 C C . GLN A 1 316 ? 5.746 16.297 18.766 1 81.44 316 GLN A C 1
ATOM 2502 O O . GLN A 1 316 ? 4.906 16.844 18.047 1 81.44 316 GLN A O 1
ATOM 2507 N N . VAL A 1 317 ? 6.863 15.773 18.344 1 90.38 317 VAL A N 1
ATOM 2508 C CA . VAL A 1 317 ? 7.203 15.727 16.938 1 90.38 317 VAL A CA 1
ATOM 2509 C C . VAL A 1 317 ? 6.723 14.406 16.328 1 90.38 317 VAL A C 1
ATOM 2511 O O . VAL A 1 317 ? 6.883 13.344 16.938 1 90.38 317 VAL A O 1
ATOM 2514 N N . SER A 1 318 ? 6.062 14.477 15.211 1 88.19 318 SER A N 1
ATOM 2515 C CA . SER A 1 318 ? 5.543 13.273 14.562 1 88.19 318 SER A CA 1
ATOM 2516 C C . SER A 1 318 ? 6.496 12.773 13.477 1 88.19 318 SER A C 1
ATOM 2518 O O . SER A 1 318 ? 6.625 11.562 13.273 1 88.19 318 SER A O 1
ATOM 2520 N N . SER A 1 319 ? 7.07 13.703 12.781 1 92.88 319 SER A N 1
ATOM 2521 C CA . SER A 1 319 ? 7.914 13.281 11.672 1 92.88 319 SER A CA 1
ATOM 2522 C C . SER A 1 319 ? 8.898 14.375 11.273 1 92.88 319 SER A C 1
ATOM 2524 O O . SER A 1 319 ? 8.75 15.531 11.688 1 92.88 319 SER A O 1
ATOM 2526 N N . ILE A 1 320 ? 9.914 13.961 10.508 1 96.44 320 ILE A N 1
ATOM 2527 C CA . ILE A 1 320 ? 10.938 14.852 9.977 1 96.44 320 ILE A CA 1
ATOM 2528 C C . ILE A 1 320 ? 10.977 14.75 8.453 1 96.44 320 ILE A C 1
ATOM 2530 O O . ILE A 1 320 ? 10.969 13.648 7.898 1 96.44 320 ILE A O 1
ATOM 2534 N N . SER A 1 321 ? 10.945 15.859 7.797 1 95.31 321 SER A N 1
ATOM 2535 C CA . SER A 1 321 ? 11.219 15.938 6.363 1 95.31 321 SER A CA 1
ATOM 2536 C C . SER A 1 321 ? 12.508 16.703 6.09 1 95.31 321 SER A C 1
ATOM 2538 O O . SER A 1 321 ? 12.609 17.891 6.395 1 95.31 321 SER A O 1
ATOM 2540 N N . PHE A 1 322 ? 13.43 16 5.562 1 96.56 322 PHE A N 1
ATOM 2541 C CA . PHE A 1 322 ? 14.742 16.594 5.316 1 96.56 322 PHE A CA 1
ATOM 2542 C C . PHE A 1 322 ? 15.469 15.852 4.203 1 96.56 322 PHE A C 1
ATOM 2544 O O . PHE A 1 322 ? 15.781 14.664 4.348 1 96.56 322 PHE A O 1
ATOM 2551 N N . SER A 1 323 ? 15.672 16.453 3.115 1 94.25 323 SER A N 1
ATOM 2552 C CA . SER A 1 323 ? 16.344 15.898 1.943 1 94.25 323 SER A CA 1
ATOM 2553 C C . SER A 1 323 ? 16.781 17 0.982 1 94.25 323 SER A C 1
ATOM 2555 O O . SER A 1 323 ? 15.945 17.625 0.325 1 94.25 323 SER A O 1
ATOM 2557 N N . ALA A 1 324 ? 18.016 17.125 0.837 1 89.69 324 ALA A N 1
ATOM 2558 C CA . ALA A 1 324 ? 18.516 18.156 -0.07 1 89.69 324 ALA A CA 1
ATOM 2559 C C . ALA A 1 324 ? 18.109 17.875 -1.51 1 89.69 324 ALA A C 1
ATOM 2561 O O . ALA A 1 324 ? 17.734 18.781 -2.252 1 89.69 324 ALA A O 1
ATOM 2562 N N . LYS A 1 325 ? 18.172 16.672 -1.91 1 90.19 325 LYS A N 1
ATOM 2563 C CA . LYS A 1 325 ? 17.906 16.312 -3.297 1 90.19 325 LYS A CA 1
ATOM 2564 C C . LYS A 1 325 ? 16.438 16.562 -3.662 1 90.19 325 LYS A C 1
ATOM 2566 O O . LYS A 1 325 ? 16.109 16.672 -4.844 1 90.19 325 LYS A O 1
ATOM 2571 N N . SER A 1 326 ? 15.648 16.641 -2.627 1 92.19 326 SER A N 1
ATOM 2572 C CA . SER A 1 326 ? 14.234 16.891 -2.873 1 92.19 326 SER A CA 1
ATOM 2573 C C . SER A 1 326 ? 13.906 18.375 -2.762 1 92.19 326 SER A C 1
ATOM 2575 O O . SER A 1 326 ? 12.734 18.766 -2.787 1 92.19 326 SER A O 1
ATOM 2577 N N . GLY A 1 327 ? 14.938 19.125 -2.553 1 91.75 327 GLY A N 1
ATOM 2578 C CA . GLY A 1 327 ? 14.758 20.562 -2.439 1 91.75 327 GLY A CA 1
ATOM 2579 C C . GLY A 1 327 ? 14.43 21 -1.026 1 91.75 327 GLY A C 1
ATOM 2580 O O . GLY A 1 327 ? 15.328 21.141 -0.192 1 91.75 327 GLY A O 1
ATOM 2581 N N . GLY A 1 328 ? 13.117 21.062 -0.798 1 93.19 328 GLY A N 1
ATOM 2582 C CA . GLY A 1 328 ? 12.688 21.719 0.42 1 93.19 328 GLY A CA 1
ATOM 2583 C C . GLY A 1 328 ? 12.719 23.234 0.318 1 93.19 328 GLY A C 1
ATOM 2584 O O . GLY A 1 328 ? 13.305 23.906 1.17 1 93.19 328 GLY A O 1
ATOM 2585 N N . TYR A 1 329 ? 12.117 23.719 -0.694 1 94.25 329 TYR A N 1
ATOM 2586 C CA . TYR A 1 329 ? 12.172 25.125 -1.054 1 94.25 329 TYR A CA 1
ATOM 2587 C C . TYR A 1 329 ? 11.242 25.953 -0.169 1 94.25 329 TYR A C 1
ATOM 2589 O O . TYR A 1 329 ? 10.031 25.719 -0.155 1 94.25 329 TYR A O 1
ATOM 2597 N N . ALA A 1 330 ? 11.859 26.891 0.493 1 94.38 330 ALA A N 1
ATOM 2598 C CA . ALA A 1 330 ? 11.062 27.766 1.343 1 94.38 330 ALA A CA 1
ATOM 2599 C C . ALA A 1 330 ? 10.227 28.734 0.503 1 94.38 330 ALA A C 1
ATOM 2601 O O . ALA A 1 330 ? 10.672 29.203 -0.548 1 94.38 330 ALA A O 1
ATOM 2602 N N . PRO A 1 331 ? 9.039 29.016 1.017 1 92.12 331 PRO A N 1
ATOM 2603 C CA . PRO A 1 331 ? 8.281 30.078 0.338 1 92.12 331 PRO A CA 1
ATOM 2604 C C . PRO A 1 331 ? 8.906 31.453 0.511 1 92.12 331 PRO A C 1
ATOM 2606 O O . PRO A 1 331 ? 9.797 31.641 1.342 1 92.12 331 PRO A O 1
ATOM 2609 N N . ASN A 1 332 ? 8.492 32.281 -0.365 1 88.44 332 ASN A N 1
ATOM 2610 C CA . ASN A 1 332 ? 8.891 33.656 -0.151 1 88.44 332 ASN A CA 1
ATOM 2611 C C . ASN A 1 332 ? 8.234 34.25 1.097 1 88.44 332 ASN A C 1
ATOM 2613 O O . ASN A 1 332 ? 7.012 34.281 1.201 1 88.44 332 ASN A O 1
ATOM 2617 N N . LEU A 1 333 ? 9.031 34.594 2.111 1 88.88 333 LEU A N 1
ATOM 2618 C CA . LEU A 1 333 ? 8.633 35.188 3.389 1 88.88 333 LEU A CA 1
ATOM 2619 C C . LEU A 1 333 ? 9.383 36.469 3.654 1 88.88 333 LEU A C 1
ATOM 2621 O O . LEU A 1 333 ? 10.367 36.781 2.973 1 88.88 333 LEU A O 1
ATOM 2625 N N . PRO A 1 334 ? 8.828 37.219 4.637 1 87.25 334 PRO A N 1
ATOM 2626 C CA . PRO A 1 334 ? 9.602 38.406 5.02 1 87.25 334 PRO A CA 1
ATOM 2627 C C . PRO A 1 334 ? 11.055 38.094 5.363 1 87.25 334 PRO A C 1
ATOM 2629 O O . PRO A 1 334 ? 11.328 37.031 5.957 1 87.25 334 PRO A O 1
ATOM 2632 N N . LYS A 1 335 ? 11.914 38.938 5.02 1 86.88 335 LYS A N 1
ATOM 2633 C CA . LYS A 1 335 ? 13.359 38.719 5.113 1 86.88 335 LYS A CA 1
ATOM 2634 C C . LYS A 1 335 ? 13.758 38.312 6.527 1 86.88 335 LYS A C 1
ATOM 2636 O O . LYS A 1 335 ? 14.625 37.438 6.711 1 86.88 335 LYS A O 1
ATOM 2641 N N . ASP A 1 336 ? 13.164 38.938 7.504 1 90.19 336 ASP A N 1
ATOM 2642 C CA . ASP A 1 336 ? 13.508 38.625 8.891 1 90.19 336 ASP A CA 1
ATOM 2643 C C . ASP A 1 336 ? 13.125 37.188 9.25 1 90.19 336 ASP A C 1
ATOM 2645 O O . ASP A 1 336 ? 13.859 36.531 9.977 1 90.19 336 ASP A O 1
ATOM 2649 N N . GLN A 1 337 ? 12.039 36.781 8.727 1 92.38 337 GLN A N 1
ATOM 2650 C CA . GLN A 1 337 ? 11.609 35.406 8.961 1 92.38 337 GLN A CA 1
ATOM 2651 C C . GLN A 1 337 ? 12.523 34.438 8.242 1 92.38 337 GLN A C 1
ATOM 2653 O O . GLN A 1 337 ? 12.883 33.375 8.805 1 92.38 337 GLN A O 1
ATOM 2658 N N . LEU A 1 338 ? 12.914 34.781 7.059 1 93.81 338 LEU A N 1
ATOM 2659 C CA . LEU A 1 338 ? 13.805 33.906 6.297 1 93.81 338 LEU A CA 1
ATOM 2660 C C . LEU A 1 338 ? 15.188 33.844 6.938 1 93.81 338 LEU A C 1
ATOM 2662 O O . LEU A 1 338 ? 15.852 32.812 6.887 1 93.81 338 LEU A O 1
ATOM 2666 N N . GLU A 1 339 ? 15.57 34.938 7.527 1 92.75 339 GLU A N 1
ATOM 2667 C CA . GLU A 1 339 ? 16.859 34.938 8.227 1 92.75 339 GLU A CA 1
ATOM 2668 C C . GLU A 1 339 ? 16.859 33.938 9.375 1 92.75 339 GLU A C 1
ATOM 2670 O O . GLU A 1 339 ? 17.781 33.125 9.508 1 92.75 339 GLU A O 1
ATOM 2675 N N . VAL A 1 340 ? 15.82 34.031 10.141 1 95.38 340 VAL A N 1
ATOM 2676 C CA . VAL A 1 340 ? 15.711 33.094 11.266 1 95.38 340 VAL A CA 1
ATOM 2677 C C . VAL A 1 340 ? 15.57 31.656 10.742 1 95.38 340 VAL A C 1
ATOM 2679 O O . VAL A 1 340 ? 16.188 30.734 11.289 1 95.38 340 VAL A O 1
ATOM 2682 N N . PHE A 1 341 ? 14.812 31.531 9.688 1 96.62 341 PHE A N 1
ATOM 2683 C CA . PHE A 1 341 ? 14.562 30.203 9.125 1 96.62 341 PHE A CA 1
ATOM 2684 C C . PHE A 1 341 ? 15.859 29.562 8.648 1 96.62 341 PHE A C 1
ATOM 2686 O O . PHE A 1 341 ? 16.141 28.406 8.961 1 96.62 341 PHE A O 1
ATOM 2693 N N . TYR A 1 342 ? 16.641 30.25 7.938 1 95.75 342 TYR A N 1
ATOM 2694 C CA . TYR A 1 342 ? 17.844 29.656 7.359 1 95.75 342 TYR A CA 1
ATOM 2695 C C . TYR A 1 342 ? 18.906 29.422 8.43 1 95.75 342 TYR A C 1
ATOM 2697 O O . TYR A 1 342 ? 19.688 28.484 8.328 1 95.75 342 TYR A O 1
ATOM 2705 N N . GLN A 1 343 ? 18.891 30.25 9.477 1 95.38 343 GLN A N 1
ATOM 2706 C CA . GLN A 1 343 ? 19.766 29.953 10.609 1 95.38 343 GLN A CA 1
ATOM 2707 C C . GLN A 1 343 ? 19.344 28.656 11.297 1 95.38 343 GLN A C 1
ATOM 2709 O O . GLN A 1 343 ? 20.188 27.828 11.641 1 95.38 343 GLN A O 1
ATOM 2714 N N . ALA A 1 344 ? 18.062 28.578 11.492 1 97.19 344 ALA A N 1
ATOM 2715 C CA . ALA A 1 344 ? 17.5 27.375 12.117 1 97.19 344 ALA A CA 1
ATOM 2716 C C . ALA A 1 344 ? 17.781 26.141 11.266 1 97.19 344 ALA A C 1
ATOM 2718 O O . ALA A 1 344 ? 18.203 25.094 11.789 1 97.19 344 ALA A O 1
ATOM 2719 N N . LYS A 1 345 ? 17.5 26.297 9.953 1 97.12 345 LYS A N 1
ATOM 2720 C CA . LYS A 1 345 ? 17.734 25.188 9.023 1 97.12 345 LYS A CA 1
ATOM 2721 C C . LYS A 1 345 ? 19.203 24.766 9.031 1 97.12 345 LYS A C 1
ATOM 2723 O O . LYS A 1 345 ? 19.5 23.578 9 1 97.12 345 LYS A O 1
ATOM 2728 N N . ARG A 1 346 ? 20.125 25.672 9.062 1 95.62 346 ARG A N 1
ATOM 2729 C CA . ARG A 1 346 ? 21.562 25.391 9.117 1 95.62 346 ARG A CA 1
ATOM 2730 C C . ARG A 1 346 ? 21.938 24.656 10.398 1 95.62 346 ARG A C 1
ATOM 2732 O O . ARG A 1 346 ? 22.672 23.672 10.367 1 95.62 346 ARG A O 1
ATOM 2739 N N . GLU A 1 347 ? 21.422 25.172 11.477 1 96.12 347 GLU A N 1
ATOM 2740 C CA . GLU A 1 347 ? 21.734 24.547 12.758 1 96.12 347 GLU A CA 1
ATOM 2741 C C . GLU A 1 347 ? 21.203 23.109 12.805 1 96.12 347 GLU A C 1
ATOM 2743 O O . GLU A 1 347 ? 21.906 22.203 13.219 1 96.12 347 GLU A O 1
ATOM 2748 N N . PHE A 1 348 ? 19.938 22.969 12.492 1 97.88 348 PHE A N 1
ATOM 2749 C CA . PHE A 1 348 ? 19.328 21.641 12.477 1 97.88 348 PHE A CA 1
ATOM 2750 C C . PHE A 1 348 ? 20.125 20.688 11.578 1 97.88 348 PHE A C 1
ATOM 2752 O O . PHE A 1 348 ? 20.406 19.547 11.961 1 97.88 348 PHE A O 1
ATOM 2759 N N . SER A 1 349 ? 20.484 21.156 10.344 1 97.25 349 SER A N 1
ATOM 2760 C CA . SER A 1 349 ? 21.297 20.391 9.414 1 97.25 349 SER A CA 1
ATOM 2761 C C . SER A 1 349 ? 22.625 20 10.039 1 97.25 349 SER A C 1
ATOM 2763 O O . SER A 1 349 ? 23.078 18.859 9.906 1 97.25 349 SER A O 1
ATOM 2765 N N . GLY A 1 350 ? 23.234 20.922 10.656 1 96.31 350 GLY A N 1
ATOM 2766 C CA . GLY A 1 350 ? 24.484 20.641 11.344 1 96.31 350 GLY A CA 1
ATOM 2767 C C . GLY A 1 350 ? 24.344 19.594 12.422 1 96.31 350 GLY A C 1
ATOM 2768 O O . GLY A 1 350 ? 25.203 18.703 12.547 1 96.31 350 GLY A O 1
ATOM 2769 N N . MET A 1 351 ? 23.297 19.688 13.211 1 96.88 351 MET A N 1
ATOM 2770 C CA . MET A 1 351 ? 23.062 18.719 14.273 1 96.88 351 MET A CA 1
ATOM 2771 C C . MET A 1 351 ? 22.828 17.328 13.688 1 96.88 351 MET A C 1
ATOM 2773 O O . MET A 1 351 ? 23.375 16.344 14.195 1 96.88 351 MET A O 1
ATOM 2777 N N . LEU A 1 352 ? 22.062 17.25 12.602 1 97.62 352 LEU A N 1
ATOM 2778 C CA . LEU A 1 352 ? 21.766 15.977 11.945 1 97.62 352 LEU A CA 1
ATOM 2779 C C . LEU A 1 352 ? 23.062 15.312 11.461 1 97.62 352 LEU A C 1
ATOM 2781 O O . LEU A 1 352 ? 23.125 14.086 11.352 1 97.62 352 LEU A O 1
ATOM 2785 N N . HIS A 1 353 ? 24.078 16.141 11.195 1 96.19 353 HIS A N 1
ATOM 2786 C CA . HIS A 1 353 ? 25.312 15.617 10.633 1 96.19 353 HIS A CA 1
ATOM 2787 C C . HIS A 1 353 ? 26.422 15.57 11.68 1 96.19 353 HIS A C 1
ATOM 2789 O O . HIS A 1 353 ? 27.578 15.336 11.344 1 96.19 353 HIS A O 1
ATOM 2795 N N . SER A 1 354 ? 26.062 15.812 12.906 1 95.19 354 SER A N 1
ATOM 2796 C CA . SER A 1 354 ? 27.047 15.82 14 1 95.19 354 SER A CA 1
ATOM 2797 C C . SER A 1 354 ? 27.297 14.414 14.523 1 95.19 354 SER A C 1
ATOM 2799 O O . SER A 1 354 ? 26.359 13.617 14.648 1 95.19 354 SER A O 1
ATOM 2801 N N . ASN A 1 355 ? 28.516 14.18 14.945 1 92.69 355 ASN A N 1
ATOM 2802 C CA . ASN A 1 355 ? 28.891 12.891 15.508 1 92.69 355 ASN A CA 1
ATOM 2803 C C . ASN A 1 355 ? 28.219 12.656 16.859 1 92.69 355 ASN A C 1
ATOM 2805 O O . ASN A 1 355 ? 28.203 11.531 17.359 1 92.69 355 ASN A O 1
ATOM 2809 N N . ASP A 1 356 ? 27.609 13.672 17.406 1 92 356 ASP A N 1
ATOM 2810 C CA . ASP A 1 356 ? 26.922 13.539 18.688 1 92 356 ASP A CA 1
ATOM 2811 C C . ASP A 1 356 ? 25.656 12.695 18.547 1 92 356 ASP A C 1
ATOM 2813 O O . ASP A 1 356 ? 25.141 12.156 19.531 1 92 356 ASP A O 1
ATOM 2817 N N . TYR A 1 357 ? 25.156 12.594 17.297 1 95.62 357 TYR A N 1
ATOM 2818 C CA . TYR A 1 357 ? 23.859 11.945 17.109 1 95.62 357 TYR A CA 1
ATOM 2819 C C . TYR A 1 357 ? 24 10.719 16.219 1 95.62 357 TYR A C 1
ATOM 2821 O O . TYR A 1 357 ? 23.156 9.82 16.25 1 95.62 357 TYR A O 1
ATOM 2829 N N . ILE A 1 358 ? 25.016 10.586 15.422 1 95.38 358 ILE A N 1
ATOM 2830 C CA . ILE A 1 358 ? 25.109 9.656 14.297 1 95.38 358 ILE A CA 1
ATOM 2831 C C . ILE A 1 358 ? 25.562 8.289 14.797 1 95.38 358 ILE A C 1
ATOM 2833 O O . ILE A 1 358 ? 26.438 8.188 15.656 1 95.38 358 ILE A O 1
ATOM 2837 N N . ILE A 1 359 ? 24.906 7.285 14.266 1 91.81 359 ILE A N 1
ATOM 2838 C CA . ILE A 1 359 ? 25.438 5.93 14.383 1 91.81 359 ILE A CA 1
ATOM 2839 C C . ILE A 1 359 ? 25.891 5.434 13.008 1 91.81 359 ILE A C 1
ATOM 2841 O O . ILE A 1 359 ? 25.297 5.77 11.992 1 91.81 359 ILE A O 1
ATOM 2845 N N . ARG A 1 360 ? 26.922 4.676 13.023 1 89.38 360 ARG A N 1
ATOM 2846 C CA . ARG A 1 360 ? 27.531 4.16 11.805 1 89.38 360 ARG A CA 1
ATOM 2847 C C . ARG A 1 360 ? 27.312 2.658 11.672 1 89.38 360 ARG A C 1
ATOM 2849 O O . ARG A 1 360 ? 27.391 1.924 12.656 1 89.38 360 ARG A O 1
ATOM 2856 N N . LEU A 1 361 ? 26.969 2.236 10.477 1 90.31 361 LEU A N 1
ATOM 2857 C CA . LEU A 1 361 ? 26.719 0.82 10.227 1 90.31 361 LEU A CA 1
ATOM 2858 C C . LEU A 1 361 ? 27.328 0.381 8.906 1 90.31 361 LEU A C 1
ATOM 2860 O O . LEU A 1 361 ? 27.094 1.003 7.867 1 90.31 361 LEU A O 1
ATOM 2864 N N . GLN A 1 362 ? 28.156 -0.561 8.977 1 85.88 362 GLN A N 1
ATOM 2865 C CA . GLN A 1 362 ? 28.609 -1.244 7.773 1 85.88 362 GLN A CA 1
ATOM 2866 C C . GLN A 1 362 ? 27.781 -2.496 7.504 1 85.88 362 GLN A C 1
ATOM 2868 O O . GLN A 1 362 ? 27.719 -3.402 8.344 1 85.88 362 GLN A O 1
ATOM 2873 N N . LEU A 1 363 ? 27.156 -2.51 6.391 1 90 363 LEU A N 1
ATOM 2874 C CA . LEU A 1 363 ? 26.344 -3.666 6.055 1 90 363 LEU A CA 1
ATOM 2875 C C . LEU A 1 363 ? 27.203 -4.82 5.551 1 90 363 LEU A C 1
ATOM 2877 O O . LEU A 1 363 ? 28.406 -4.652 5.344 1 90 363 LEU A O 1
ATOM 2881 N N . TYR A 1 364 ? 26.688 -5.945 5.527 1 86.5 364 TYR A N 1
ATOM 2882 C CA . TYR A 1 364 ? 27.297 -7.176 5.035 1 86.5 364 TYR A CA 1
ATOM 2883 C C . TYR A 1 364 ? 26.266 -8.047 4.332 1 86.5 364 TYR A C 1
ATOM 2885 O O . TYR A 1 364 ? 25.062 -7.859 4.504 1 86.5 364 TYR A O 1
ATOM 2893 N N . PRO A 1 365 ? 26.75 -8.906 3.467 1 90.19 365 PRO A N 1
ATOM 2894 C CA . PRO A 1 365 ? 25.781 -9.719 2.727 1 90.19 365 PRO A CA 1
ATOM 2895 C C . PRO A 1 365 ? 24.797 -10.453 3.641 1 90.19 365 PRO A C 1
ATOM 2897 O O . PRO A 1 365 ? 25.219 -11.141 4.574 1 90.19 365 PRO A O 1
ATOM 2900 N N . GLY A 1 366 ? 23.547 -10.25 3.412 1 93.12 366 GLY A N 1
ATOM 2901 C CA . GLY A 1 366 ? 22.516 -10.883 4.215 1 93.12 366 GLY A CA 1
ATOM 2902 C C . GLY A 1 366 ? 21.969 -9.984 5.316 1 93.12 366 GLY A C 1
ATOM 2903 O O . GLY A 1 366 ? 21.047 -10.359 6.035 1 93.12 366 GLY A O 1
ATOM 2904 N N . ALA A 1 367 ? 22.531 -8.859 5.398 1 93.94 367 ALA A N 1
ATOM 2905 C CA . ALA A 1 367 ? 22.031 -7.887 6.371 1 93.94 367 ALA A CA 1
ATOM 2906 C C . ALA A 1 367 ? 20.906 -7.047 5.777 1 93.94 367 ALA A C 1
ATOM 2908 O O . ALA A 1 367 ? 20.953 -6.68 4.602 1 93.94 367 ALA A O 1
ATOM 2909 N N . LEU A 1 368 ? 19.875 -6.832 6.543 1 97.69 368 LEU A N 1
ATOM 2910 C CA . LEU A 1 368 ? 18.781 -5.941 6.176 1 97.69 368 LEU A CA 1
ATOM 2911 C C . LEU A 1 368 ? 18.5 -4.93 7.281 1 97.69 368 LEU A C 1
ATOM 2913 O O . LEU A 1 368 ? 18.234 -5.309 8.422 1 97.69 368 LEU A O 1
ATOM 2917 N N . VAL A 1 369 ? 18.656 -3.721 6.973 1 97.75 369 VAL A N 1
ATOM 2918 C CA . VAL A 1 369 ? 18.297 -2.682 7.934 1 97.75 369 VAL A CA 1
ATOM 2919 C C . VAL A 1 369 ? 16.922 -2.113 7.594 1 97.75 369 VAL A C 1
ATOM 2921 O O . VAL A 1 369 ? 16.609 -1.898 6.422 1 97.75 369 VAL A O 1
ATOM 2924 N N . ILE A 1 370 ? 16.031 -2.041 8.547 1 98.44 370 ILE A N 1
ATOM 2925 C CA . ILE A 1 370 ? 14.711 -1.433 8.422 1 98.44 370 ILE A CA 1
ATOM 2926 C C . ILE A 1 370 ? 14.594 -0.247 9.383 1 98.44 370 ILE A C 1
ATOM 2928 O O . ILE A 1 370 ? 14.984 -0.343 10.547 1 98.44 370 ILE A O 1
ATOM 2932 N N . PHE A 1 371 ? 14.102 0.858 8.891 1 98.38 371 PHE A N 1
ATOM 2933 C CA . PHE A 1 371 ? 14.023 2.027 9.758 1 98.38 371 PHE A CA 1
ATOM 2934 C C . PHE A 1 371 ? 12.844 2.914 9.367 1 98.38 371 PHE A C 1
ATOM 2936 O O . PHE A 1 371 ? 12.375 2.859 8.227 1 98.38 371 PHE A O 1
ATOM 2943 N N . ASP A 1 372 ? 12.32 3.656 10.305 1 97.25 372 ASP A N 1
ATOM 2944 C CA . ASP A 1 372 ? 11.25 4.633 10.125 1 97.25 372 ASP A CA 1
ATOM 2945 C C . ASP A 1 372 ? 11.734 5.824 9.297 1 97.25 372 ASP A C 1
ATOM 2947 O O . ASP A 1 372 ? 12.383 6.727 9.82 1 97.25 372 ASP A O 1
ATOM 2951 N N . ASN A 1 373 ? 11.305 5.844 8.055 1 96.56 373 ASN A N 1
ATOM 2952 C CA . ASN A 1 373 ? 11.734 6.828 7.062 1 96.56 373 ASN A CA 1
ATOM 2953 C C . ASN A 1 373 ? 11.203 8.219 7.391 1 96.56 373 ASN A C 1
ATOM 2955 O O . ASN A 1 373 ? 11.555 9.195 6.723 1 96.56 373 ASN A O 1
ATOM 2959 N N . ARG A 1 374 ? 10.43 8.344 8.375 1 94.81 374 ARG A N 1
ATOM 2960 C CA . ARG A 1 374 ? 9.883 9.633 8.781 1 94.81 374 ARG A CA 1
ATOM 2961 C C . ARG A 1 374 ? 10.484 10.094 10.109 1 94.81 374 ARG A C 1
ATOM 2963 O O . ARG A 1 374 ? 10.055 11.094 10.68 1 94.81 374 ARG A O 1
ATOM 2970 N N . ARG A 1 375 ? 11.414 9.375 10.562 1 96.69 375 ARG A N 1
ATOM 2971 C CA . ARG A 1 375 ? 12.07 9.641 11.836 1 96.69 375 ARG A CA 1
ATOM 2972 C C . ARG A 1 375 ? 13.586 9.547 11.695 1 96.69 375 ARG A C 1
ATOM 2974 O O . ARG A 1 375 ? 14.312 10.461 12.094 1 96.69 375 ARG A O 1
ATOM 2981 N N . VAL A 1 376 ? 14 8.453 11.109 1 98.19 376 VAL A N 1
ATOM 2982 C CA . VAL A 1 376 ? 15.422 8.141 11.016 1 98.19 376 VAL A CA 1
ATOM 2983 C C . VAL A 1 376 ? 15.969 8.578 9.656 1 98.19 376 VAL A C 1
ATOM 2985 O O . VAL A 1 376 ? 15.539 8.062 8.625 1 98.19 376 VAL A O 1
ATOM 2988 N N . LEU A 1 377 ? 16.812 9.523 9.68 1 98.12 377 LEU A N 1
ATOM 2989 C CA . LEU A 1 377 ? 17.5 9.914 8.453 1 98.12 377 LEU A CA 1
ATOM 2990 C C . LEU A 1 377 ? 18.719 9.031 8.211 1 98.12 377 LEU A C 1
ATOM 2992 O O . LEU A 1 377 ? 19.25 8.414 9.141 1 98.12 377 LEU A O 1
ATOM 2996 N N . HIS A 1 378 ? 19.094 8.945 6.984 1 96.69 378 HIS A N 1
ATOM 2997 C CA . HIS A 1 378 ? 20.25 8.109 6.652 1 96.69 378 HIS A CA 1
ATOM 2998 C C . HIS A 1 378 ? 21.125 8.773 5.602 1 96.69 378 HIS A C 1
ATOM 3000 O O . HIS A 1 378 ? 20.672 9.672 4.883 1 96.69 378 HIS A O 1
ATOM 3006 N N . SER A 1 379 ? 22.297 8.461 5.625 1 93.69 379 SER A N 1
ATOM 3007 C CA . SER A 1 379 ? 23.297 8.914 4.668 1 93.69 379 SER A CA 1
ATOM 3008 C C . SER A 1 379 ? 24.266 7.789 4.309 1 93.69 379 SER A C 1
ATOM 3010 O O . SER A 1 379 ? 24.219 6.711 4.906 1 93.69 379 SER A O 1
ATOM 3012 N N . ARG A 1 380 ? 25.016 8.039 3.277 1 87.06 380 ARG A N 1
ATOM 3013 C CA . ARG A 1 380 ? 26 7.055 2.822 1 87.06 380 ARG A CA 1
ATOM 3014 C C . ARG A 1 380 ? 27.328 7.719 2.484 1 87.06 380 ARG A C 1
ATOM 3016 O O . ARG A 1 380 ? 27.359 8.797 1.891 1 87.06 380 ARG A O 1
ATOM 3023 N N . SER A 1 381 ? 28.328 7.012 2.777 1 82.31 381 SER A N 1
ATOM 3024 C CA . SER A 1 381 ? 29.656 7.48 2.389 1 82.31 381 SER A CA 1
ATOM 3025 C C . SER A 1 381 ? 29.906 7.285 0.896 1 82.31 381 SER A C 1
ATOM 3027 O O . SER A 1 381 ? 29.078 6.676 0.204 1 82.31 381 SER A O 1
ATOM 3029 N N . SER A 1 382 ? 30.891 7.906 0.425 1 79.62 382 SER A N 1
ATOM 3030 C CA . SER A 1 382 ? 31.312 7.613 -0.942 1 79.62 382 SER A CA 1
ATOM 3031 C C . SER A 1 382 ? 31.688 6.145 -1.099 1 79.62 382 SER A C 1
ATOM 3033 O O . SER A 1 382 ? 32.062 5.484 -0.121 1 79.62 382 SER A O 1
ATOM 3035 N N . ILE A 1 383 ? 31.469 5.633 -2.248 1 75.69 383 ILE A N 1
ATOM 3036 C CA . ILE A 1 383 ? 31.812 4.246 -2.545 1 75.69 383 ILE A CA 1
ATOM 3037 C C . ILE A 1 383 ? 33.156 4.191 -3.26 1 75.69 383 ILE A C 1
ATOM 3039 O O . ILE A 1 383 ? 33.344 4.773 -4.336 1 75.69 383 ILE A O 1
ATOM 3043 N N . ALA A 1 384 ? 34.062 3.561 -2.604 1 73.12 384 ALA A N 1
ATOM 3044 C CA . ALA A 1 384 ? 35.406 3.443 -3.195 1 73.12 384 ALA A CA 1
ATOM 3045 C C . ALA A 1 384 ? 35.406 2.426 -4.332 1 73.12 384 ALA A C 1
ATOM 3047 O O . ALA A 1 384 ? 34.625 1.48 -4.332 1 73.12 384 ALA A O 1
ATOM 3048 N N . GLU A 1 385 ? 36.156 2.641 -5.297 1 71.62 385 GLU A N 1
ATOM 3049 C CA . GLU A 1 385 ? 36.312 1.69 -6.395 1 71.62 385 GLU A CA 1
ATOM 3050 C C . GLU A 1 385 ? 36.688 0.304 -5.875 1 71.62 385 GLU A C 1
ATOM 3052 O O . GLU A 1 385 ? 36.281 -0.708 -6.457 1 71.62 385 GLU A O 1
ATOM 3057 N N . THR A 1 386 ? 37.344 0.268 -4.793 1 68.12 386 THR A N 1
ATOM 3058 C CA . THR A 1 386 ? 37.875 -0.969 -4.227 1 68.12 386 THR A CA 1
ATOM 3059 C C . THR A 1 386 ? 36.781 -1.75 -3.518 1 68.12 386 THR A C 1
ATOM 3061 O O . THR A 1 386 ? 36.969 -2.926 -3.195 1 68.12 386 THR A O 1
ATOM 3064 N N . ASP A 1 387 ? 35.75 -1.146 -3.271 1 72.81 387 ASP A N 1
ATOM 3065 C CA . ASP A 1 387 ? 34.688 -1.786 -2.494 1 72.81 387 ASP A CA 1
ATOM 3066 C C . ASP A 1 387 ? 34 -2.875 -3.307 1 72.81 387 ASP A C 1
ATOM 3068 O O . ASP A 1 387 ? 33.281 -3.703 -2.752 1 72.81 387 ASP A O 1
ATOM 3072 N N . GLY A 1 388 ? 34.344 -3.08 -4.422 1 67.69 388 GLY A N 1
ATOM 3073 C CA . GLY A 1 388 ? 33.812 -4.145 -5.25 1 67.69 388 GLY A CA 1
ATOM 3074 C C . GLY A 1 388 ? 32.344 -3.977 -5.547 1 67.69 388 GLY A C 1
ATOM 3075 O O . GLY A 1 388 ? 31.828 -2.854 -5.559 1 67.69 388 GLY A O 1
ATOM 3076 N N . GLU A 1 389 ? 31.688 -5.129 -5.816 1 72.88 389 GLU A N 1
ATOM 3077 C CA . GLU A 1 389 ? 30.281 -5.117 -6.242 1 72.88 389 GLU A CA 1
ATOM 3078 C C . GLU A 1 389 ? 29.344 -4.93 -5.051 1 72.88 389 GLU A C 1
ATOM 3080 O O . GLU A 1 389 ? 29.562 -5.531 -3.992 1 72.88 389 GLU A O 1
ATOM 3085 N N . ARG A 1 390 ? 28.562 -3.977 -5.094 1 82.94 390 ARG A N 1
ATOM 3086 C CA . ARG A 1 390 ? 27.547 -3.654 -4.094 1 82.94 390 ARG A CA 1
ATOM 3087 C C . ARG A 1 390 ? 26.156 -3.666 -4.703 1 82.94 390 ARG A C 1
ATOM 3089 O O . ARG A 1 390 ? 25.922 -3.049 -5.746 1 82.94 390 ARG A O 1
ATOM 3096 N N . TRP A 1 391 ? 25.359 -4.52 -4.105 1 88 391 TRP A N 1
ATOM 3097 C CA . TRP A 1 391 ? 23.953 -4.602 -4.512 1 88 391 TRP A CA 1
ATOM 3098 C C . TRP A 1 391 ? 23.031 -4.516 -3.301 1 88 391 TRP A C 1
ATOM 3100 O O . TRP A 1 391 ? 22.844 -5.5 -2.588 1 88 391 TRP A O 1
ATOM 3110 N N . LEU A 1 392 ? 22.469 -3.332 -3.141 1 90.88 392 LEU A N 1
ATOM 3111 C CA . LEU A 1 392 ? 21.438 -3.119 -2.131 1 90.88 392 LEU A CA 1
ATOM 3112 C C . LEU A 1 392 ? 20.047 -3.055 -2.771 1 90.88 392 LEU A C 1
ATOM 3114 O O . LEU A 1 392 ? 19.859 -2.377 -3.785 1 90.88 392 LEU A O 1
ATOM 3118 N N . GLN A 1 393 ? 19.188 -3.785 -2.248 1 92.31 393 GLN A N 1
ATOM 3119 C CA . GLN A 1 393 ? 17.797 -3.693 -2.682 1 92.31 393 GLN A CA 1
ATOM 3120 C C . GLN A 1 393 ? 16.938 -3.039 -1.61 1 92.31 393 GLN A C 1
ATOM 3122 O O . GLN A 1 393 ? 17 -3.414 -0.438 1 92.31 393 GLN A O 1
ATOM 3127 N N . GLY A 1 394 ? 16.156 -2.074 -2.031 1 94.75 394 GLY A N 1
ATOM 3128 C CA . GLY A 1 394 ? 15.312 -1.347 -1.09 1 94.75 394 GLY A CA 1
ATOM 3129 C C . GLY A 1 394 ? 13.836 -1.483 -1.383 1 94.75 394 GLY A C 1
ATOM 3130 O O . GLY A 1 394 ? 13.445 -1.83 -2.5 1 94.75 394 GLY A O 1
ATOM 3131 N N . CYS A 1 395 ? 13.055 -1.298 -0.399 1 94.69 395 CYS A N 1
ATOM 3132 C CA . CYS A 1 395 ? 11.602 -1.22 -0.51 1 94.69 395 CYS A CA 1
ATOM 3133 C C . CYS A 1 395 ? 11.016 -0.376 0.615 1 94.69 395 CYS A C 1
ATOM 3135 O O . CYS A 1 395 ? 11.742 0.079 1.5 1 94.69 395 CYS A O 1
ATOM 3137 N N . TYR A 1 396 ? 9.664 -0.149 0.538 1 94.12 396 TYR A N 1
ATOM 3138 C CA . TYR A 1 396 ? 9.008 0.724 1.508 1 94.12 396 TYR A CA 1
ATOM 3139 C C . TYR A 1 396 ? 7.754 0.072 2.068 1 94.12 396 TYR A C 1
ATOM 3141 O O . TYR A 1 396 ? 7.109 -0.732 1.391 1 94.12 396 TYR A O 1
ATOM 3149 N N . LEU A 1 397 ? 7.484 0.43 3.352 1 91.94 397 LEU A N 1
ATOM 3150 C CA . LEU A 1 397 ? 6.285 -0.076 4.012 1 91.94 397 LEU A CA 1
ATOM 3151 C C . LEU A 1 397 ? 5.449 1.07 4.574 1 91.94 397 LEU A C 1
ATOM 3153 O O . LEU A 1 397 ? 5.98 2.145 4.871 1 91.94 397 LEU A O 1
ATOM 3157 N N . ASN A 1 398 ? 4.184 0.688 4.754 1 88.06 398 ASN A N 1
ATOM 3158 C CA . ASN A 1 398 ? 3.301 1.573 5.504 1 88.06 398 ASN A CA 1
ATOM 3159 C C . ASN A 1 398 ? 3.354 1.281 7 1 88.06 398 ASN A C 1
ATOM 3161 O O . ASN A 1 398 ? 3.516 0.129 7.406 1 88.06 398 ASN A O 1
ATOM 3165 N N . ARG A 1 399 ? 3.096 2.197 7.793 1 89.38 399 ARG A N 1
ATOM 3166 C CA . ARG A 1 399 ? 3.227 2.113 9.242 1 89.38 399 ARG A CA 1
ATOM 3167 C C . ARG A 1 399 ? 2.076 1.318 9.852 1 89.38 399 ARG A C 1
ATOM 3169 O O . ARG A 1 399 ? 2.248 0.653 10.875 1 89.38 399 ARG A O 1
ATOM 3176 N N . ASP A 1 400 ? 0.902 1.44 9.32 1 82.38 400 ASP A N 1
ATOM 3177 C CA . ASP A 1 400 ? -0.306 0.936 9.961 1 82.38 400 ASP A CA 1
ATOM 3178 C C . ASP A 1 400 ? -0.216 -0.571 10.195 1 82.38 400 ASP A C 1
ATOM 3180 O O . ASP A 1 400 ? -0.604 -1.064 11.258 1 82.38 400 ASP A O 1
ATOM 3184 N N . GLY A 1 401 ? 0.355 -1.237 9.18 1 84.56 401 GLY A N 1
ATOM 3185 C CA . GLY A 1 401 ? 0.486 -2.676 9.359 1 84.56 401 GLY A CA 1
ATOM 3186 C C . GLY A 1 401 ? 1.426 -3.055 10.492 1 84.56 401 GLY A C 1
ATOM 3187 O O . GLY A 1 401 ? 1.18 -4.023 11.211 1 84.56 401 GLY A O 1
ATOM 3188 N N . VAL A 1 402 ? 2.463 -2.326 10.68 1 89.38 402 VAL A N 1
ATOM 3189 C CA . VAL A 1 402 ? 3.432 -2.594 11.734 1 89.38 402 VAL A CA 1
ATOM 3190 C C . VAL A 1 402 ? 2.768 -2.418 13.102 1 89.38 402 VAL A C 1
ATOM 3192 O O . VAL A 1 402 ? 2.912 -3.266 13.984 1 89.38 402 VAL A O 1
ATOM 3195 N N . ALA A 1 403 ? 2.027 -1.417 13.227 1 85.69 403 ALA A N 1
ATOM 3196 C CA . ALA A 1 403 ? 1.327 -1.149 14.484 1 85.69 403 ALA A CA 1
ATOM 3197 C C . ALA A 1 403 ? 0.267 -2.211 14.758 1 85.69 403 ALA A C 1
ATOM 3199 O O . ALA A 1 403 ? 0.125 -2.68 15.891 1 85.69 403 ALA A O 1
ATOM 3200 N N . TYR A 1 404 ? -0.428 -2.529 13.75 1 83.75 404 TYR A N 1
ATOM 3201 C CA . TYR A 1 404 ? -1.475 -3.539 13.859 1 83.75 404 TYR A CA 1
ATOM 3202 C C . TYR A 1 404 ? -0.895 -4.883 14.289 1 83.75 404 TYR A C 1
ATOM 3204 O O . TYR A 1 404 ? -1.422 -5.535 15.195 1 83.75 404 TYR A O 1
ATOM 3212 N N . GLN A 1 405 ? 0.178 -5.254 13.633 1 85.44 405 GLN A N 1
ATOM 3213 C CA . GLN A 1 405 ? 0.793 -6.539 13.938 1 85.44 405 GLN A CA 1
ATOM 3214 C C . GLN A 1 405 ? 1.371 -6.555 15.344 1 85.44 405 GLN A C 1
ATOM 3216 O O . GLN A 1 405 ? 1.304 -7.574 16.047 1 85.44 405 GLN A O 1
ATOM 3221 N N . TYR A 1 406 ? 1.904 -5.539 15.789 1 89.06 406 TYR A N 1
ATOM 3222 C CA . TYR A 1 406 ? 2.41 -5.473 17.156 1 89.06 406 TYR A CA 1
ATOM 3223 C C . TYR A 1 406 ? 1.292 -5.711 18.156 1 89.06 406 TYR A C 1
ATOM 3225 O O . TYR A 1 406 ? 1.445 -6.504 19.094 1 89.06 406 TYR A O 1
ATOM 3233 N N . GLU A 1 407 ? 0.232 -4.984 17.969 1 83.38 407 GLU A N 1
ATOM 3234 C CA . GLU A 1 407 ? -0.882 -5.094 18.906 1 83.38 407 GLU A CA 1
ATOM 3235 C C . GLU A 1 407 ? -1.453 -6.508 18.922 1 83.38 407 GLU A C 1
ATOM 3237 O O . GLU A 1 407 ? -1.813 -7.027 19.984 1 83.38 407 GLU A O 1
ATOM 3242 N N . ARG A 1 408 ? -1.575 -7.023 17.719 1 80.69 408 ARG A N 1
ATOM 3243 C CA . ARG A 1 408 ? -2.035 -8.406 17.625 1 80.69 408 ARG A CA 1
ATOM 3244 C C . ARG A 1 408 ? -1.109 -9.352 18.375 1 80.69 408 ARG A C 1
ATOM 3246 O O . ARG A 1 408 ? -1.574 -10.219 19.125 1 80.69 408 ARG A O 1
ATOM 3253 N N . MET A 1 409 ? 0.199 -9.195 18.203 1 82.25 409 MET A N 1
ATOM 3254 C CA . MET A 1 409 ? 1.185 -10.055 18.859 1 82.25 409 MET A CA 1
ATOM 3255 C C . MET A 1 409 ? 1.211 -9.805 20.359 1 82.25 409 MET A C 1
ATOM 3257 O O . MET A 1 409 ? 1.403 -10.742 21.141 1 82.25 409 MET A O 1
ATOM 3261 N N . ARG A 1 410 ? 1.098 -8.641 20.75 1 82.44 410 ARG A N 1
ATOM 3262 C CA . ARG A 1 410 ? 1.067 -8.297 22.156 1 82.44 410 ARG A CA 1
ATOM 3263 C C . ARG A 1 410 ? -0.064 -9.031 22.875 1 82.44 410 ARG A C 1
ATOM 3265 O O . ARG A 1 410 ? 0.143 -9.609 23.953 1 82.44 410 ARG A O 1
ATOM 3272 N N . ARG A 1 411 ? -1.178 -9.094 22.266 1 76.56 411 ARG A N 1
ATOM 3273 C CA . ARG A 1 411 ? -2.342 -9.758 22.844 1 76.56 411 ARG A CA 1
ATOM 3274 C C . ARG A 1 411 ? -2.166 -11.273 22.844 1 76.56 411 ARG A C 1
ATOM 3276 O O . ARG A 1 411 ? -2.555 -11.945 23.812 1 76.56 411 ARG A O 1
ATOM 3283 N N . LYS A 1 412 ? -1.687 -11.766 21.656 1 71.62 412 LYS A N 1
ATOM 3284 C CA . LYS A 1 412 ? -1.478 -13.211 21.531 1 71.62 412 LYS A CA 1
ATOM 3285 C C . LYS A 1 412 ? -0.507 -13.719 22.594 1 71.62 412 LYS A C 1
ATOM 3287 O O . LYS A 1 412 ? -0.724 -14.781 23.188 1 71.62 412 LYS A O 1
ATOM 3292 N N . PHE A 1 413 ? 0.667 -13.336 22.656 1 63.84 413 PHE A N 1
ATOM 3293 C CA . PHE A 1 413 ? 1.71 -13.836 23.547 1 63.84 413 PHE A CA 1
ATOM 3294 C C . PHE A 1 413 ? 1.451 -13.398 24.984 1 63.84 413 PHE A C 1
ATOM 3296 O O . PHE A 1 413 ? 2.113 -13.867 25.906 1 63.84 413 PHE A O 1
ATOM 3303 N N . SER A 1 414 ? 0.767 -12.594 24.938 1 55.72 414 SER A N 1
ATOM 3304 C CA . SER A 1 414 ? 0.301 -12.453 26.312 1 55.72 414 SER A CA 1
ATOM 3305 C C . SER A 1 414 ? -0.514 -13.664 26.75 1 55.72 414 SER A C 1
ATOM 3307 O O . SER A 1 414 ? -0.449 -14.07 27.906 1 55.72 414 SER A O 1
ATOM 3309 N N . SER A 1 415 ? -1.192 -14.438 25.672 1 44.28 415 SER A N 1
ATOM 3310 C CA . SER A 1 415 ? -2.088 -15.531 26.031 1 44.28 415 SER A CA 1
ATOM 3311 C C . SER A 1 415 ? -1.419 -16.891 25.812 1 44.28 415 SER A C 1
ATOM 3313 O O . SER A 1 415 ? -1.737 -17.859 26.5 1 44.28 415 SER A O 1
ATOM 3315 N N . THR A 1 416 ? -0.837 -17.391 24.516 1 41.34 416 THR A N 1
ATOM 3316 C CA . THR A 1 416 ? -0.783 -18.734 23.969 1 41.34 416 THR A CA 1
ATOM 3317 C C . THR A 1 416 ? 0.481 -19.453 24.422 1 41.34 416 THR A C 1
ATOM 3319 O O . THR A 1 416 ? 1.485 -19.469 23.703 1 41.34 416 THR A O 1
ATOM 3322 N N . LEU A 1 417 ? 1.086 -19.562 25.375 1 35.06 417 LEU A N 1
ATOM 3323 C CA . LEU A 1 417 ? 2.252 -20.359 25.75 1 35.06 417 LEU A CA 1
ATOM 3324 C C . LEU A 1 417 ? 2.043 -21.812 25.375 1 35.06 417 LEU A C 1
ATOM 3326 O O . LEU A 1 417 ? 2.961 -22.625 25.5 1 35.06 417 LEU A O 1
ATOM 3330 N N . THR A 1 418 ? 0.983 -22.609 25.047 1 36.97 418 THR A N 1
ATOM 3331 C CA . THR A 1 418 ? 1.075 -23.984 25.547 1 36.97 418 THR A CA 1
ATOM 3332 C C . THR A 1 418 ? 1.396 -24.953 24.406 1 36.97 418 THR A C 1
ATOM 3334 O O . THR A 1 418 ? 1.609 -26.141 24.641 1 36.97 418 THR A O 1
ATOM 3337 N N . GLU A 1 419 ? 1.05 -25.156 23.078 1 43.81 419 GLU A N 1
ATOM 3338 C CA . GLU A 1 419 ? 1.009 -26.453 22.406 1 43.81 419 GLU A CA 1
ATOM 3339 C C . GLU A 1 419 ? 2.322 -26.734 21.688 1 43.81 419 GLU A C 1
ATOM 3341 O O . GLU A 1 419 ? 2.896 -25.859 21.047 1 43.81 419 GLU A O 1
ATOM 3346 N N . THR A 1 420 ? 3.086 -28.109 21.797 1 47.91 420 THR A N 1
ATOM 3347 C CA . THR A 1 420 ? 4.359 -28.578 21.266 1 47.91 420 THR A CA 1
ATOM 3348 C C . THR A 1 420 ? 4.207 -29.031 19.812 1 47.91 420 THR A C 1
ATOM 3350 O O . THR A 1 420 ? 3.43 -29.953 19.516 1 47.91 420 THR A O 1
ATOM 3353 N N . PRO A 1 421 ? 4.969 -28.734 18.734 1 60.34 421 PRO A N 1
ATOM 3354 C CA . PRO A 1 421 ? 4.82 -29.062 17.312 1 60.34 421 PRO A CA 1
ATOM 3355 C C . PRO A 1 421 ? 5.531 -30.359 16.938 1 60.34 421 PRO A C 1
ATOM 3357 O O . PRO A 1 421 ? 6.547 -30.719 17.547 1 60.34 421 PRO A O 1
ATOM 3360 N N . PHE A 1 422 ? 5.07 -31.531 16 1 70.69 422 PHE A N 1
ATOM 3361 C CA . PHE A 1 422 ? 5.766 -32.688 15.469 1 70.69 422 PHE A CA 1
ATOM 3362 C C . PHE A 1 422 ? 6.879 -32.281 14.516 1 70.69 422 PHE A C 1
ATOM 3364 O O . PHE A 1 422 ? 6.832 -31.188 13.945 1 70.69 422 PHE A O 1
ATOM 3371 N N . ARG A 1 423 ? 8 -33.281 14.25 1 68.44 423 ARG A N 1
ATOM 3372 C CA . ARG A 1 423 ? 9.172 -32.875 13.477 1 68.44 423 ARG A CA 1
ATOM 3373 C C . ARG A 1 423 ? 9.289 -33.688 12.195 1 68.44 423 ARG A C 1
ATOM 3375 O O . ARG A 1 423 ? 10.078 -33.344 11.312 1 68.44 423 ARG A O 1
ATOM 3382 N N . ASN A 1 424 ? 8.656 -34.844 12.102 1 77.5 424 ASN A N 1
ATOM 3383 C CA . ASN A 1 424 ? 8.57 -35.719 10.914 1 77.5 424 ASN A CA 1
ATOM 3384 C C . ASN A 1 424 ? 7.242 -36.469 10.859 1 77.5 424 ASN A C 1
ATOM 3386 O O . ASN A 1 424 ? 6.508 -36.5 11.852 1 77.5 424 ASN A O 1
ATOM 3390 N N . LEU A 1 425 ? 6.934 -36.969 9.594 1 76.75 425 LEU A N 1
ATOM 3391 C CA . LEU A 1 425 ? 5.613 -37.562 9.414 1 76.75 425 LEU A CA 1
ATOM 3392 C C . LEU A 1 425 ? 5.461 -38.812 10.289 1 76.75 425 LEU A C 1
ATOM 3394 O O . LEU A 1 425 ? 4.352 -39.156 10.711 1 76.75 425 LEU A O 1
ATOM 3398 N N . ARG A 1 426 ? 6.598 -39.5 10.578 1 77.44 426 ARG A N 1
ATOM 3399 C CA . ARG A 1 426 ? 6.527 -40.688 11.414 1 77.44 426 ARG A CA 1
ATOM 3400 C C . ARG A 1 426 ? 6.102 -40.344 12.836 1 77.44 426 ARG A C 1
ATOM 3402 O O . ARG A 1 426 ? 5.449 -41.156 13.508 1 77.44 426 ARG A O 1
ATOM 3409 N N . GLU A 1 427 ? 6.445 -39.062 13.25 1 73.56 427 GLU A N 1
ATOM 3410 C CA . GLU A 1 427 ? 6.168 -38.594 14.602 1 73.56 427 GLU A CA 1
ATOM 3411 C C . GLU A 1 427 ? 4.766 -38 14.703 1 73.56 427 GLU A C 1
ATOM 3413 O O . GLU A 1 427 ? 4.258 -37.781 15.805 1 73.56 427 GLU A O 1
ATOM 3418 N N . ALA A 1 428 ? 4.23 -37.75 13.586 1 73.56 428 ALA A N 1
ATOM 3419 C CA . ALA A 1 428 ? 2.936 -37.094 13.586 1 73.56 428 ALA A CA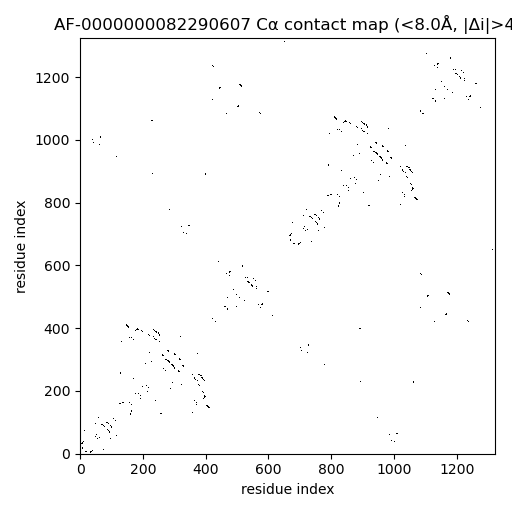 1
ATOM 3420 C C . ALA A 1 428 ? 1.846 -38 14.148 1 73.56 428 ALA A C 1
ATOM 3422 O O . ALA A 1 428 ? 1.868 -39.219 13.938 1 73.56 428 ALA A O 1
ATOM 3423 N N . THR A 1 429 ? 1 -37.406 14.961 1 73 429 THR A N 1
ATOM 3424 C CA . THR A 1 429 ? -0.104 -38.156 15.578 1 73 429 THR A CA 1
ATOM 3425 C C . THR A 1 429 ? -1.353 -38.062 14.703 1 73 429 THR A C 1
ATOM 3427 O O . THR A 1 429 ? -1.383 -37.344 13.719 1 73 429 THR A O 1
ATOM 3430 N N . LYS A 1 430 ? -2.316 -38.875 15.039 1 76.31 430 LYS A N 1
ATOM 3431 C CA . LYS A 1 430 ? -3.604 -38.812 14.352 1 76.31 430 LYS A CA 1
ATOM 3432 C C . LYS A 1 430 ? -4.18 -37.406 14.391 1 76.31 430 LYS A C 1
ATOM 3434 O O . LYS A 1 430 ? -4.727 -36.906 13.391 1 76.31 430 LYS A O 1
ATOM 3439 N N . ALA A 1 431 ? -4.004 -36.781 15.562 1 71.25 431 ALA A N 1
ATOM 3440 C CA . ALA A 1 431 ? -4.492 -35.406 15.703 1 71.25 431 ALA A CA 1
ATOM 3441 C C . ALA A 1 431 ? -3.773 -34.469 14.742 1 71.25 431 ALA A C 1
ATOM 3443 O O . ALA A 1 431 ? -4.387 -33.562 14.18 1 71.25 431 ALA A O 1
ATOM 3444 N N . ASP A 1 432 ? -2.5 -34.719 14.555 1 70.81 432 ASP A N 1
ATOM 3445 C CA . ASP A 1 432 ? -1.713 -33.938 13.602 1 70.81 432 ASP A CA 1
ATOM 3446 C C . ASP A 1 432 ? -2.221 -34.125 12.18 1 70.81 432 ASP A C 1
ATOM 3448 O O . ASP A 1 432 ? -2.432 -33.156 11.453 1 70.81 432 ASP A O 1
ATOM 3452 N N . TYR A 1 433 ? -2.396 -35.344 11.781 1 77.5 433 TYR A N 1
ATOM 3453 C CA . TYR A 1 433 ? -2.846 -35.625 10.422 1 77.5 433 TYR A CA 1
ATOM 3454 C C . TYR A 1 433 ? -4.262 -35.125 10.195 1 77.5 433 TYR A C 1
ATOM 3456 O O . TYR A 1 433 ? -4.582 -34.625 9.102 1 77.5 433 TYR A O 1
ATOM 3464 N N . ASP A 1 434 ? -5.09 -35.219 11.234 1 73.62 434 ASP A N 1
ATOM 3465 C CA . ASP A 1 434 ? -6.434 -34.656 11.109 1 73.62 434 ASP A CA 1
ATOM 3466 C C . ASP A 1 434 ? -6.375 -33.156 10.875 1 73.62 434 ASP A C 1
ATOM 3468 O O . ASP A 1 434 ? -7.113 -32.625 10.039 1 73.62 434 ASP A O 1
ATOM 3472 N N . ARG A 1 435 ? -5.504 -32.531 11.641 1 73.31 435 ARG A N 1
ATOM 3473 C CA . ARG A 1 435 ? -5.312 -31.109 11.469 1 73.31 435 ARG A CA 1
ATOM 3474 C C . ARG A 1 435 ? -4.809 -30.797 10.062 1 73.31 435 ARG A C 1
ATOM 3476 O O . ARG A 1 435 ? -5.328 -29.891 9.406 1 73.31 435 ARG A O 1
ATOM 3483 N N . MET A 1 436 ? -3.795 -31.516 9.523 1 74.19 436 MET A N 1
ATOM 3484 C CA . MET A 1 436 ? -3.248 -31.312 8.18 1 74.19 436 MET A CA 1
ATOM 3485 C C . MET A 1 436 ? -4.316 -31.547 7.117 1 74.19 436 MET A C 1
ATOM 3487 O O . MET A 1 436 ? -4.418 -30.781 6.156 1 74.19 436 MET A O 1
ATOM 3491 N N . GLY A 1 437 ? -5.074 -32.594 7.297 1 76.19 437 GLY A N 1
ATOM 3492 C CA . GLY A 1 437 ? -6.156 -32.875 6.367 1 76.19 437 GLY A CA 1
ATOM 3493 C C . GLY A 1 437 ? -7.184 -31.766 6.297 1 76.19 437 GLY A C 1
ATOM 3494 O O . GLY A 1 437 ? -7.59 -31.344 5.211 1 76.19 437 GLY A O 1
ATOM 3495 N N . ARG A 1 438 ? -7.555 -31.266 7.445 1 72.69 438 ARG A N 1
ATOM 3496 C CA . ARG A 1 438 ? -8.539 -30.188 7.512 1 72.69 438 ARG A CA 1
ATOM 3497 C C . ARG A 1 438 ? -8.016 -28.922 6.848 1 72.69 438 ARG A C 1
ATOM 3499 O O . ARG A 1 438 ? -8.727 -28.281 6.07 1 72.69 438 ARG A O 1
ATOM 3506 N N . GLU A 1 439 ? -6.781 -28.625 7.18 1 71.62 439 GLU A N 1
ATOM 3507 C CA . GLU A 1 439 ? -6.203 -27.406 6.633 1 71.62 439 GLU A CA 1
ATOM 3508 C C . GLU A 1 439 ? -5.973 -27.531 5.129 1 71.62 439 GLU A C 1
ATOM 3510 O O . GLU A 1 439 ? -6.176 -26.562 4.383 1 71.62 439 GLU A O 1
ATOM 3515 N N . TYR A 1 440 ? -5.551 -28.672 4.699 1 74.69 440 TYR A N 1
ATOM 3516 C CA . TYR A 1 440 ? -5.383 -28.938 3.275 1 74.69 440 TYR A CA 1
ATOM 3517 C C . TYR A 1 440 ? -6.707 -28.812 2.535 1 74.69 440 TYR A C 1
ATOM 3519 O O . TYR A 1 440 ? -6.773 -28.203 1.465 1 74.69 440 TYR A O 1
ATOM 3527 N N . ASP A 1 441 ? -7.734 -29.406 3.068 1 72.88 441 ASP A N 1
ATOM 3528 C CA . ASP A 1 441 ? -9.055 -29.328 2.453 1 72.88 441 ASP A CA 1
ATOM 3529 C C . ASP A 1 441 ? -9.539 -27.891 2.344 1 72.88 441 ASP A C 1
ATOM 3531 O O . ASP A 1 441 ? -10.055 -27.469 1.301 1 72.88 441 ASP A O 1
ATOM 3535 N N . ARG A 1 442 ? -9.281 -27.25 3.398 1 69.06 442 ARG A N 1
ATOM 3536 C CA . ARG A 1 442 ? -9.758 -25.875 3.496 1 69.06 442 ARG A CA 1
ATOM 3537 C C . ARG A 1 442 ? -8.961 -24.938 2.586 1 69.06 442 ARG A C 1
ATOM 3539 O O . ARG A 1 442 ? -9.531 -24.125 1.874 1 69.06 442 ARG A O 1
ATOM 3546 N N . ASP A 1 443 ? -7.664 -25.125 2.592 1 66.25 443 ASP A N 1
ATOM 3547 C CA . ASP A 1 443 ? -6.805 -24.109 2.012 1 66.25 443 ASP A CA 1
ATOM 3548 C C . ASP A 1 443 ? -6.367 -24.484 0.599 1 66.25 443 ASP A C 1
ATOM 3550 O O . ASP A 1 443 ? -5.879 -23.641 -0.155 1 66.25 443 ASP A O 1
ATOM 3554 N N . VAL A 1 444 ? -6.598 -25.75 0.161 1 71.69 444 VAL A N 1
ATOM 3555 C CA . VAL A 1 444 ? -6.129 -26.188 -1.149 1 71.69 444 VAL A CA 1
ATOM 3556 C C . VAL A 1 444 ? -7.285 -26.797 -1.937 1 71.69 444 VAL A C 1
ATOM 3558 O O . VAL A 1 444 ? -7.707 -26.234 -2.959 1 71.69 444 VAL A O 1
ATOM 3561 N N . ALA A 1 445 ? -7.863 -27.797 -1.412 1 67.12 445 ALA A N 1
ATOM 3562 C CA . ALA A 1 445 ? -8.867 -28.562 -2.15 1 67.12 445 ALA A CA 1
ATOM 3563 C C . ALA A 1 445 ? -10.078 -27.688 -2.484 1 67.12 445 ALA A C 1
ATOM 3565 O O . ALA A 1 445 ? -10.57 -27.703 -3.615 1 67.12 445 ALA A O 1
ATOM 3566 N N . GLN A 1 446 ? -10.469 -26.953 -1.57 1 67.69 446 GLN A N 1
ATOM 3567 C CA . GLN A 1 446 ? -11.672 -26.141 -1.737 1 67.69 446 GLN A CA 1
ATOM 3568 C C . GLN A 1 446 ? -11.375 -24.891 -2.549 1 67.69 446 GLN A C 1
ATOM 3570 O O . GLN A 1 446 ? -12.297 -24.188 -2.977 1 67.69 446 GLN A O 1
ATOM 3575 N N . LYS A 1 447 ? -10.07 -24.781 -2.889 1 71.31 447 LYS A N 1
ATOM 3576 C CA . LYS A 1 447 ? -9.703 -23.516 -3.539 1 71.31 447 LYS A CA 1
ATOM 3577 C C . LYS A 1 447 ? -9.219 -23.766 -4.965 1 71.31 447 LYS A C 1
ATOM 3579 O O . LYS A 1 447 ? -8.664 -22.859 -5.598 1 71.31 447 LYS A O 1
ATOM 3584 N N . THR A 1 448 ? -9.5 -24.953 -5.477 1 78.62 448 THR A N 1
ATOM 3585 C CA . THR A 1 448 ? -8.977 -25.328 -6.785 1 78.62 448 THR A CA 1
ATOM 3586 C C . THR A 1 448 ? -9.508 -24.391 -7.867 1 78.62 448 THR A C 1
ATOM 3588 O O . THR A 1 448 ? -8.742 -23.875 -8.68 1 78.62 448 THR A O 1
ATOM 3591 N N . LEU A 1 449 ? -10.781 -24.266 -7.875 1 80.69 449 LEU A N 1
ATOM 3592 C CA . LEU A 1 449 ? -11.383 -23.391 -8.867 1 80.69 449 LEU A CA 1
ATOM 3593 C C . LEU A 1 449 ? -10.875 -21.969 -8.711 1 80.69 449 LEU A C 1
ATOM 3595 O O . LEU A 1 449 ? -10.5 -21.328 -9.695 1 80.69 449 LEU A O 1
ATOM 3599 N N . ASP A 1 450 ? -10.812 -21.516 -7.52 1 77.69 450 ASP A N 1
ATOM 3600 C CA . ASP A 1 450 ? -10.352 -20.156 -7.238 1 77.69 450 ASP A CA 1
ATOM 3601 C C . ASP A 1 450 ? -8.898 -19.969 -7.664 1 77.69 450 ASP A C 1
ATOM 3603 O O . ASP A 1 450 ? -8.531 -18.922 -8.188 1 77.69 450 ASP A O 1
ATOM 3607 N N . ASN A 1 451 ? -8.141 -20.938 -7.406 1 81.56 451 ASN A N 1
ATOM 3608 C CA . ASN A 1 451 ? -6.734 -20.891 -7.793 1 81.56 451 ASN A CA 1
ATOM 3609 C C . ASN A 1 451 ? -6.574 -20.797 -9.312 1 81.56 451 ASN A C 1
ATOM 3611 O O . ASN A 1 451 ? -5.785 -20 -9.805 1 81.56 451 ASN A O 1
ATOM 3615 N N . MET A 1 452 ? -7.336 -21.609 -10 1 85.69 452 MET A N 1
ATOM 3616 C CA . MET A 1 452 ? -7.258 -21.625 -11.461 1 85.69 452 MET A CA 1
ATOM 3617 C C . MET A 1 452 ? -7.684 -20.281 -12.039 1 85.69 452 MET A C 1
ATOM 3619 O O . MET A 1 452 ? -6.988 -19.719 -12.891 1 85.69 452 MET A O 1
ATOM 3623 N N . ILE A 1 453 ? -8.719 -19.859 -11.531 1 83.44 453 ILE A N 1
ATOM 3624 C CA . ILE A 1 453 ? -9.234 -18.578 -12.008 1 83.44 453 ILE A CA 1
ATOM 3625 C C . ILE A 1 453 ? -8.273 -17.453 -11.617 1 83.44 453 ILE A C 1
ATOM 3627 O O . ILE A 1 453 ? -8.07 -16.516 -12.375 1 83.44 453 ILE A O 1
ATOM 3631 N N . GLY A 1 454 ? -7.688 -17.594 -10.461 1 80.19 454 GLY A N 1
ATOM 3632 C CA . GLY A 1 454 ? -6.684 -16.641 -10.023 1 80.19 454 GLY A CA 1
ATOM 3633 C C . GLY A 1 454 ? -5.496 -16.547 -10.969 1 80.19 454 GLY A C 1
ATOM 3634 O O . GLY A 1 454 ? -5.051 -15.453 -11.312 1 80.19 454 GLY A O 1
ATOM 3635 N N . ILE A 1 455 ? -5.012 -17.656 -11.43 1 82.94 455 ILE A N 1
ATOM 3636 C CA . ILE A 1 455 ? -3.889 -17.703 -12.359 1 82.94 455 ILE A CA 1
ATOM 3637 C C . ILE A 1 455 ? -4.301 -17.094 -13.695 1 82.94 455 ILE A C 1
ATOM 3639 O O . ILE A 1 455 ? -3.547 -16.312 -14.289 1 82.94 455 ILE A O 1
ATOM 3643 N N . LEU A 1 456 ? -5.422 -17.5 -14.148 1 88.44 456 LEU A N 1
ATOM 3644 C CA . LEU A 1 456 ? -5.934 -16.953 -15.406 1 88.44 456 LEU A CA 1
ATOM 3645 C C . LEU A 1 456 ? -6.016 -15.43 -15.352 1 88.44 456 LEU A C 1
ATOM 3647 O O . LEU A 1 456 ? -5.539 -14.75 -16.25 1 88.44 456 LEU A O 1
ATOM 3651 N N . LYS A 1 457 ? -6.539 -14.984 -14.336 1 79 457 LYS A N 1
ATOM 3652 C CA . LYS A 1 457 ? -6.77 -13.547 -14.18 1 79 457 LYS A CA 1
ATOM 3653 C C . LYS A 1 457 ? -5.453 -12.797 -13.992 1 79 457 LYS A C 1
ATOM 3655 O O . LYS A 1 457 ? -5.344 -11.625 -14.352 1 79 457 LYS A O 1
ATOM 3660 N N . SER A 1 458 ? -4.453 -13.477 -13.492 1 77.06 458 SER A N 1
ATOM 3661 C CA . SER A 1 458 ? -3.152 -12.859 -13.273 1 77.06 458 SER A CA 1
ATOM 3662 C C . SER A 1 458 ? -2.49 -12.477 -14.594 1 77.06 458 SER A C 1
ATOM 3664 O O . SER A 1 458 ? -1.541 -11.688 -14.609 1 77.06 458 SER A O 1
ATOM 3666 N N . GLN A 1 459 ? -3.07 -12.883 -15.727 1 80.69 459 GLN A N 1
ATOM 3667 C CA . GLN A 1 459 ? -2.479 -12.633 -17.031 1 80.69 459 GLN A CA 1
ATOM 3668 C C . GLN A 1 459 ? -3.164 -11.461 -17.734 1 80.69 459 GLN A C 1
ATOM 3670 O O . GLN A 1 459 ? -3.012 -11.281 -18.938 1 80.69 459 GLN A O 1
ATOM 3675 N N . ARG A 1 460 ? -3.846 -10.766 -17 1 76.31 460 ARG A N 1
ATOM 3676 C CA . ARG A 1 460 ? -4.652 -9.68 -17.547 1 76.31 460 ARG A CA 1
ATOM 3677 C C . ARG A 1 460 ? -3.771 -8.625 -18.203 1 76.31 460 ARG A C 1
ATOM 3679 O O . ARG A 1 460 ? -4.191 -7.965 -19.156 1 76.31 460 ARG A O 1
ATOM 3686 N N . ASP A 1 461 ? -2.49 -8.43 -17.766 1 66.81 461 ASP A N 1
ATOM 3687 C CA . ASP A 1 461 ? -1.596 -7.414 -18.312 1 66.81 461 ASP A CA 1
ATOM 3688 C C . ASP A 1 461 ? -0.432 -8.055 -19.062 1 66.81 461 ASP A C 1
ATOM 3690 O O . ASP A 1 461 ? 0.566 -7.391 -19.359 1 66.81 461 ASP A O 1
ATOM 3694 N N . ALA A 1 462 ? -0.576 -9.289 -19.266 1 78.5 462 ALA A N 1
ATOM 3695 C CA . ALA A 1 462 ? 0.458 -10.008 -20 1 78.5 462 ALA A CA 1
ATOM 3696 C C . ALA A 1 462 ? 0.138 -10.055 -21.5 1 78.5 462 ALA A C 1
ATOM 3698 O O . ALA A 1 462 ? -0.575 -10.953 -21.953 1 78.5 462 ALA A O 1
ATOM 3699 N N . PHE A 1 463 ? 0.698 -9.055 -22.219 1 78.56 463 PHE A N 1
ATOM 3700 C CA . PHE A 1 463 ? 0.405 -8.977 -23.641 1 78.56 463 PHE A CA 1
ATOM 3701 C C . PHE A 1 463 ? 1.447 -9.742 -24.453 1 78.56 463 PHE A C 1
ATOM 3703 O O . PHE A 1 463 ? 1.146 -10.266 -25.516 1 78.56 463 PHE A O 1
ATOM 3710 N N . LEU A 1 464 ? 2.594 -9.859 -24 1 75.56 464 LEU A N 1
ATOM 3711 C CA . LEU A 1 464 ? 3.717 -10.523 -24.641 1 75.56 464 LEU A CA 1
ATOM 3712 C C . LEU A 1 464 ? 3.818 -10.125 -26.109 1 75.56 464 LEU A C 1
ATOM 3714 O O . LEU A 1 464 ? 3.996 -10.977 -26.984 1 75.56 464 LEU A O 1
ATOM 3718 N N . GLY A 1 465 ? 3.539 -8.797 -26.375 1 71.12 465 GLY A N 1
ATOM 3719 C CA . GLY A 1 465 ? 3.703 -8.25 -27.719 1 71.12 465 GLY A CA 1
ATOM 3720 C C . GLY A 1 465 ? 2.463 -8.406 -28.578 1 71.12 465 GLY A C 1
ATOM 3721 O O . GLY A 1 465 ? 2.414 -7.898 -29.703 1 71.12 465 GLY A O 1
ATOM 3722 N N . ALA A 1 466 ? 1.479 -9.18 -28.141 1 79.56 466 ALA A N 1
ATOM 3723 C CA . ALA A 1 466 ? 0.231 -9.367 -28.875 1 79.56 466 ALA A CA 1
ATOM 3724 C C . ALA A 1 466 ? -0.729 -8.203 -28.641 1 79.56 466 ALA A C 1
ATOM 3726 O O . ALA A 1 466 ? -0.538 -7.414 -27.719 1 79.56 466 ALA A O 1
ATOM 3727 N N . PRO A 1 467 ? -1.677 -8 -29.453 1 75.31 467 PRO A N 1
ATOM 3728 C CA . PRO A 1 467 ? -2.643 -6.91 -29.312 1 75.31 467 PRO A CA 1
ATOM 3729 C C . PRO A 1 467 ? -3.561 -7.094 -28.109 1 75.31 467 PRO A C 1
ATOM 3731 O O . PRO A 1 467 ? -4.199 -6.137 -27.656 1 75.31 467 PRO A O 1
ATOM 3734 N N . VAL A 1 468 ? -3.605 -8.414 -27.609 1 80.88 468 VAL A N 1
ATOM 3735 C CA . VAL A 1 468 ? -4.445 -8.68 -26.453 1 80.88 468 VAL A CA 1
ATOM 3736 C C . VAL A 1 468 ? -3.623 -9.375 -25.375 1 80.88 468 VAL A C 1
ATOM 3738 O O . VAL A 1 468 ? -2.596 -9.992 -25.672 1 80.88 468 VAL A O 1
ATOM 3741 N N . SER A 1 469 ? -4.105 -9.234 -24.156 1 85.69 469 SER A N 1
ATOM 3742 C CA . SER A 1 469 ? -3.441 -9.922 -23.047 1 85.69 469 SER A CA 1
ATOM 3743 C C . SER A 1 469 ? -3.715 -11.422 -23.094 1 85.69 469 SER A C 1
ATOM 3745 O O . SER A 1 469 ? -4.617 -11.875 -23.797 1 85.69 469 SER A O 1
ATOM 3747 N N . LEU A 1 470 ? -2.959 -12.156 -22.375 1 90.06 470 LEU A N 1
ATOM 3748 C CA . LEU A 1 470 ? -3.152 -13.602 -22.297 1 90.06 470 LEU A CA 1
ATOM 3749 C C . LEU A 1 470 ? -4.512 -13.93 -21.688 1 90.06 470 LEU A C 1
ATOM 3751 O O . LEU A 1 470 ? -5.141 -14.922 -22.062 1 90.06 470 LEU A O 1
ATOM 3755 N N . LEU A 1 471 ? -4.965 -13.156 -20.703 1 89.81 471 LEU A N 1
ATOM 3756 C CA . LEU A 1 471 ? -6.312 -13.359 -20.188 1 89.81 471 LEU A CA 1
ATOM 3757 C C . LEU A 1 471 ? -7.348 -13.195 -21.297 1 89.81 471 LEU A C 1
ATOM 3759 O O . LEU A 1 471 ? -8.211 -14.055 -21.484 1 89.81 471 LEU A O 1
ATOM 3763 N N . GLU A 1 472 ? -7.203 -12.023 -22.016 1 87.19 472 GLU A N 1
ATOM 3764 C CA . GLU A 1 472 ? -8.141 -11.766 -23.094 1 87.19 472 GLU A CA 1
ATOM 3765 C C . GLU A 1 472 ? -8.07 -12.852 -24.172 1 87.19 472 GLU A C 1
ATOM 3767 O O . GLU A 1 472 ? -9.094 -13.258 -24.719 1 87.19 472 GLU A O 1
ATOM 3772 N N . HIS A 1 473 ? -6.898 -13.305 -24.5 1 92.69 473 HIS A N 1
ATOM 3773 C CA . HIS A 1 473 ? -6.711 -14.406 -25.438 1 92.69 473 HIS A CA 1
ATOM 3774 C C . HIS A 1 473 ? -7.492 -15.641 -25.016 1 92.69 473 HIS A C 1
ATOM 3776 O O . HIS A 1 473 ? -8.195 -16.25 -25.828 1 92.69 473 HIS A O 1
ATOM 3782 N N . GLY A 1 474 ? -7.395 -16.016 -23.688 1 95.62 474 GLY A N 1
ATOM 3783 C CA . GLY A 1 474 ? -8.141 -17.141 -23.156 1 95.62 474 GLY A CA 1
ATOM 3784 C C . GLY A 1 474 ? -9.648 -16.938 -23.219 1 95.62 474 GLY A C 1
ATOM 3785 O O . GLY A 1 474 ? -10.383 -17.844 -23.609 1 95.62 474 GLY A O 1
ATOM 3786 N N . LEU A 1 475 ? -10.07 -15.797 -22.906 1 92.38 475 LEU A N 1
ATOM 3787 C CA . LEU A 1 475 ? -11.492 -15.477 -22.938 1 92.38 475 LEU A CA 1
ATOM 3788 C C . LEU A 1 475 ? -12.031 -15.523 -24.359 1 92.38 475 LEU A C 1
ATOM 3790 O O . LEU A 1 475 ? -13.125 -16.047 -24.609 1 92.38 475 LEU A O 1
ATOM 3794 N N . GLN A 1 476 ? -11.281 -14.922 -25.312 1 93.19 476 GLN A N 1
ATOM 3795 C CA . GLN A 1 476 ? -11.695 -14.961 -26.703 1 93.19 476 GLN A CA 1
ATOM 3796 C C . GLN A 1 476 ? -11.812 -16.391 -27.203 1 93.19 476 GLN A C 1
ATOM 3798 O O . GLN A 1 476 ? -12.789 -16.75 -27.875 1 93.19 476 GLN A O 1
ATOM 3803 N N . THR A 1 477 ? -10.844 -17.156 -26.859 1 96.12 477 THR A N 1
ATOM 3804 C CA . THR A 1 477 ? -10.812 -18.547 -27.312 1 96.12 477 THR A CA 1
ATOM 3805 C C . THR A 1 477 ? -11.992 -19.328 -26.766 1 96.12 477 THR A C 1
ATOM 3807 O O . THR A 1 477 ? -12.656 -20.062 -27.5 1 96.12 477 THR A O 1
ATOM 3810 N N . ALA A 1 478 ? -12.242 -19.172 -25.469 1 96.12 478 ALA A N 1
ATOM 3811 C CA . ALA A 1 478 ? -13.352 -19.875 -24.828 1 96.12 478 ALA A CA 1
ATOM 3812 C C . ALA A 1 478 ? -14.695 -19.375 -25.375 1 96.12 478 ALA A C 1
ATOM 3814 O O . ALA A 1 478 ? -15.625 -20.156 -25.562 1 96.12 478 ALA A O 1
ATOM 3815 N N . THR A 1 479 ? -14.789 -18.062 -25.578 1 93.06 479 THR A N 1
ATOM 3816 C CA . THR A 1 479 ? -16.016 -17.484 -26.125 1 93.06 479 THR A CA 1
ATOM 3817 C C . THR A 1 479 ? -16.312 -18.047 -27.516 1 93.06 479 THR A C 1
ATOM 3819 O O . THR A 1 479 ? -17.453 -18.406 -27.812 1 93.06 479 THR A O 1
ATOM 3822 N N . ARG A 1 480 ? -15.344 -18.109 -28.359 1 92.69 480 ARG A N 1
ATOM 3823 C CA . ARG A 1 480 ? -15.508 -18.672 -29.703 1 92.69 480 ARG A CA 1
ATOM 3824 C C . ARG A 1 480 ? -15.969 -20.125 -29.625 1 92.69 480 ARG A C 1
ATOM 3826 O O . ARG A 1 480 ? -16.844 -20.531 -30.391 1 92.69 480 ARG A O 1
ATOM 3833 N N . ALA A 1 481 ? -15.375 -20.875 -28.719 1 94.69 481 ALA A N 1
ATOM 3834 C CA . ALA A 1 481 ? -15.758 -22.281 -28.562 1 94.69 481 ALA A CA 1
ATOM 3835 C C . ALA A 1 481 ? -17.203 -22.391 -28.078 1 94.69 481 ALA A C 1
ATOM 3837 O O . ALA A 1 481 ? -17.969 -23.219 -28.594 1 94.69 481 ALA A O 1
ATOM 3838 N N . LEU A 1 482 ? -17.547 -21.594 -27.062 1 91 482 LEU A N 1
ATOM 3839 C CA . LEU A 1 482 ? -18.906 -21.625 -26.531 1 91 482 LEU A CA 1
ATOM 3840 C C . LEU A 1 482 ? -19.922 -21.234 -27.594 1 91 482 LEU A C 1
ATOM 3842 O O . LEU A 1 482 ? -20.969 -21.891 -27.719 1 91 482 LEU A O 1
ATOM 3846 N N . ARG A 1 483 ? -19.641 -20.203 -28.344 1 89 483 ARG A N 1
ATOM 3847 C CA . ARG A 1 483 ? -20.547 -19.719 -29.391 1 89 483 ARG A CA 1
ATOM 3848 C C . ARG A 1 483 ? -20.672 -20.734 -30.516 1 89 483 ARG A C 1
ATOM 3850 O O . ARG A 1 483 ? -21.703 -20.812 -31.188 1 89 483 ARG A O 1
ATOM 3857 N N . ALA A 1 484 ? -19.672 -21.531 -30.75 1 88.06 484 ALA A N 1
ATOM 3858 C CA . ALA A 1 484 ? -19.688 -22.578 -31.781 1 88.06 484 ALA A CA 1
ATOM 3859 C C . ALA A 1 484 ? -20.484 -23.797 -31.312 1 88.06 484 ALA A C 1
ATOM 3861 O O . ALA A 1 484 ? -20.703 -24.734 -32.094 1 88.06 484 ALA A O 1
ATOM 3862 N N . GLY A 1 485 ? -20.891 -23.812 -30.016 1 87.06 485 GLY A N 1
ATOM 3863 C CA . GLY A 1 485 ? -21.703 -24.906 -29.5 1 87.06 485 GLY A CA 1
ATOM 3864 C C . GLY A 1 485 ? -20.891 -26.094 -29.031 1 87.06 485 GLY A C 1
ATOM 3865 O O . GLY A 1 485 ? -21.375 -27.219 -29.031 1 87.06 485 GLY A O 1
ATOM 3866 N N . GLU A 1 486 ? -19.641 -25.875 -28.641 1 90.06 486 GLU A N 1
ATOM 3867 C CA . GLU A 1 486 ? -18.797 -26.953 -28.156 1 90.06 486 GLU A CA 1
ATOM 3868 C C . GLU A 1 486 ? -19.234 -27.422 -26.781 1 90.06 486 GLU A C 1
ATOM 3870 O O . GLU A 1 486 ? -19.953 -26.703 -26.078 1 90.06 486 GLU A O 1
ATOM 3875 N N . ASP A 1 487 ? -18.875 -28.703 -26.375 1 90.94 487 ASP A N 1
ATOM 3876 C CA . ASP A 1 487 ? -19.203 -29.234 -25.062 1 90.94 487 ASP A CA 1
ATOM 3877 C C . ASP A 1 487 ? -18.453 -28.484 -23.953 1 90.94 487 ASP A C 1
ATOM 3879 O O . ASP A 1 487 ? -17.531 -27.734 -24.234 1 90.94 487 ASP A O 1
ATOM 3883 N N . ASP A 1 488 ? -18.828 -28.688 -22.688 1 94.12 488 ASP A N 1
ATOM 3884 C CA . ASP A 1 488 ? -18.266 -27.984 -21.531 1 94.12 488 ASP A CA 1
ATOM 3885 C C . ASP A 1 488 ? -16.75 -28.172 -21.453 1 94.12 488 ASP A C 1
ATOM 3887 O O . ASP A 1 488 ? -16.016 -27.234 -21.188 1 94.12 488 ASP A O 1
ATOM 3891 N N . GLU A 1 489 ? -16.359 -29.344 -21.703 1 94.62 489 GLU A N 1
ATOM 3892 C CA . GLU A 1 489 ? -14.938 -29.656 -21.594 1 94.62 489 GLU A CA 1
ATOM 3893 C C . GLU A 1 489 ? -14.117 -28.844 -22.594 1 94.62 489 GLU A C 1
ATOM 3895 O O . GLU A 1 489 ? -13.062 -28.312 -22.234 1 94.62 489 GLU A O 1
ATOM 3900 N N . THR A 1 490 ? -14.586 -28.703 -23.812 1 95.81 490 THR A N 1
ATOM 3901 C CA . THR A 1 490 ? -13.891 -27.938 -24.844 1 95.81 490 THR A CA 1
ATOM 3902 C C . THR A 1 490 ? -13.828 -26.469 -24.484 1 95.81 490 THR A C 1
ATOM 3904 O O . THR A 1 490 ? -12.812 -25.812 -24.703 1 95.81 490 THR A O 1
ATOM 3907 N N . VAL A 1 491 ? -14.844 -26.016 -23.906 1 95.44 491 VAL A N 1
ATOM 3908 C CA . VAL A 1 491 ? -14.875 -24.609 -23.484 1 95.44 491 VAL A CA 1
ATOM 3909 C C . VAL A 1 491 ? -13.852 -24.391 -22.375 1 95.44 491 VAL A C 1
ATOM 3911 O O . VAL A 1 491 ? -13.117 -23.406 -22.391 1 95.44 491 VAL A O 1
ATOM 3914 N N . VAL A 1 492 ? -13.75 -25.344 -21.453 1 96.56 492 VAL A N 1
ATOM 3915 C CA . VAL A 1 492 ? -12.867 -25.219 -20.297 1 96.56 492 VAL A CA 1
ATOM 3916 C C . VAL A 1 492 ? -11.406 -25.266 -20.75 1 96.56 492 VAL A C 1
ATOM 3918 O O . VAL A 1 492 ? -10.594 -24.453 -20.328 1 96.56 492 VAL A O 1
ATOM 3921 N N . ILE A 1 493 ? -11.047 -26.156 -21.688 1 97.44 493 ILE A N 1
ATOM 3922 C CA . ILE A 1 493 ? -9.648 -26.234 -22.094 1 97.44 493 ILE A CA 1
ATOM 3923 C C . ILE A 1 493 ? -9.297 -25.016 -22.969 1 97.44 493 ILE A C 1
ATOM 3925 O O . ILE A 1 493 ? -8.148 -24.562 -22.984 1 97.44 493 ILE A O 1
ATOM 3929 N N . SER A 1 494 ? -10.297 -24.406 -23.641 1 97.31 494 SER A N 1
ATOM 3930 C CA . SER A 1 494 ? -10.07 -23.188 -24.406 1 97.31 494 SER A CA 1
ATOM 3931 C C . SER A 1 494 ? -9.766 -22.016 -23.5 1 97.31 494 SER A C 1
ATOM 3933 O O . SER A 1 494 ? -8.898 -21.188 -23.812 1 97.31 494 SER A O 1
ATOM 3935 N N . LEU A 1 495 ? -10.43 -22.047 -22.453 1 96.56 495 LEU A N 1
ATOM 3936 C CA . LEU A 1 495 ? -10.266 -20.953 -21.5 1 96.56 495 LEU A CA 1
ATOM 3937 C C . LEU A 1 495 ? -8.875 -20.984 -20.859 1 96.56 495 LEU A C 1
ATOM 3939 O O . LEU A 1 495 ? -8.219 -19.953 -20.734 1 96.56 495 LEU A O 1
ATOM 3943 N N . PHE A 1 496 ? -8.359 -22.156 -20.531 1 96.06 496 PHE A N 1
ATOM 3944 C CA . PHE A 1 496 ? -7.211 -22.266 -19.641 1 96.06 496 PHE A CA 1
ATOM 3945 C C . PHE A 1 496 ? -5.965 -22.688 -20.422 1 96.06 496 PHE A C 1
ATOM 3947 O O . PHE A 1 496 ? -4.887 -22.828 -19.844 1 96.06 496 PHE A O 1
ATOM 3954 N N . HIS A 1 497 ? -5.992 -22.812 -21.734 1 96.38 497 HIS A N 1
ATOM 3955 C CA . HIS A 1 497 ? -4.934 -23.5 -22.469 1 96.38 497 HIS A CA 1
ATOM 3956 C C . HIS A 1 497 ? -3.6 -22.766 -22.312 1 96.38 497 HIS A C 1
ATOM 3958 O O . HIS A 1 497 ? -2.537 -23.391 -22.406 1 96.38 497 HIS A O 1
ATOM 3964 N N . ASP A 1 498 ? -3.662 -21.453 -22.062 1 94 498 ASP A N 1
ATOM 3965 C CA . ASP A 1 498 ? -2.428 -20.672 -21.969 1 94 498 ASP A CA 1
ATOM 3966 C C . ASP A 1 498 ? -2.234 -20.125 -20.562 1 94 498 ASP A C 1
ATOM 3968 O O . ASP A 1 498 ? -1.469 -19.172 -20.359 1 94 498 ASP A O 1
ATOM 3972 N N . MET A 1 499 ? -2.898 -20.75 -19.531 1 91.56 499 MET A N 1
ATOM 3973 C CA . MET A 1 499 ? -2.932 -20.125 -18.203 1 91.56 499 MET A CA 1
ATOM 3974 C C . MET A 1 499 ? -1.547 -20.125 -17.562 1 91.56 499 MET A C 1
ATOM 3976 O O . MET A 1 499 ? -1.267 -19.328 -16.672 1 91.56 499 MET A O 1
ATOM 3980 N N . PHE A 1 500 ? -0.648 -20.953 -18.062 1 90 500 PHE A N 1
ATOM 3981 C CA . PHE A 1 500 ? 0.688 -21.016 -17.469 1 90 500 PHE A CA 1
ATOM 3982 C C . PHE A 1 500 ? 1.723 -20.438 -18.422 1 90 500 PHE A C 1
ATOM 3984 O O . PHE A 1 500 ? 2.92 -20.688 -18.281 1 90 500 PHE A O 1
ATOM 3991 N N . GLU A 1 501 ? 1.321 -19.656 -19.359 1 88.44 501 GLU A N 1
ATOM 3992 C CA . GLU A 1 501 ? 2.211 -19.125 -20.391 1 88.44 501 GLU A CA 1
ATOM 3993 C C . GLU A 1 501 ? 3.275 -18.203 -19.781 1 88.44 501 GLU A C 1
ATOM 3995 O O . GLU A 1 501 ? 4.41 -18.172 -20.266 1 88.44 501 GLU A O 1
ATOM 4000 N N . THR A 1 502 ? 2.939 -17.516 -18.766 1 82.25 502 THR A N 1
ATOM 4001 C CA . THR A 1 502 ? 3.904 -16.578 -18.188 1 82.25 502 THR A CA 1
ATOM 4002 C C . THR A 1 502 ? 4.828 -17.312 -17.203 1 82.25 502 THR A C 1
ATOM 4004 O O . THR A 1 502 ? 5.801 -16.734 -16.719 1 82.25 502 THR A O 1
ATOM 4007 N N . LEU A 1 503 ? 4.465 -18.547 -16.859 1 80.62 503 LEU A N 1
ATOM 4008 C CA . LEU A 1 503 ? 5.227 -19.297 -15.867 1 80.62 503 LEU A CA 1
ATOM 4009 C C . LEU A 1 503 ? 6.141 -20.312 -16.547 1 80.62 503 LEU A C 1
ATOM 4011 O O . LEU A 1 503 ? 7.254 -20.562 -16.078 1 80.62 503 LEU A O 1
ATOM 4015 N N . ALA A 1 504 ? 5.691 -20.969 -17.469 1 76.56 504 ALA A N 1
ATOM 4016 C CA . ALA A 1 504 ? 6.422 -22.078 -18.094 1 76.56 504 ALA A CA 1
ATOM 4017 C C . ALA A 1 504 ? 6.715 -21.781 -19.562 1 76.56 504 ALA A C 1
ATOM 4019 O O . ALA A 1 504 ? 5.805 -21.453 -20.328 1 76.56 504 ALA A O 1
ATOM 4020 N N . VAL A 1 505 ? 8.086 -21.969 -19.797 1 67.31 505 VAL A N 1
ATOM 4021 C CA . VAL A 1 505 ? 8.641 -21.703 -21.109 1 67.31 505 VAL A CA 1
ATOM 4022 C C . VAL A 1 505 ? 8.445 -22.922 -22.016 1 67.31 505 VAL A C 1
ATOM 4024 O O . VAL A 1 505 ? 8.75 -24.047 -21.609 1 67.31 505 VAL A O 1
ATOM 4027 N N . LYS A 1 506 ? 7.641 -22.969 -22.984 1 72.19 506 LYS A N 1
ATOM 4028 C CA . LYS A 1 506 ? 7.594 -23.938 -24.078 1 72.19 506 LYS A CA 1
ATOM 4029 C C . LYS A 1 506 ? 6.668 -25.109 -23.734 1 72.19 506 LYS A C 1
ATOM 4031 O O . LYS A 1 506 ? 6.254 -25.844 -24.625 1 72.19 506 LYS A O 1
ATOM 4036 N N . ASN A 1 507 ? 6.445 -25.266 -22.375 1 85.81 507 ASN A N 1
ATOM 4037 C CA . ASN A 1 507 ? 5.641 -26.422 -22.016 1 85.81 507 ASN A CA 1
ATOM 4038 C C . ASN A 1 507 ? 4.414 -26.031 -21.203 1 85.81 507 ASN A C 1
ATOM 4040 O O . ASN A 1 507 ? 3.99 -26.781 -20.312 1 85.81 507 ASN A O 1
ATOM 4044 N N . HIS A 1 508 ? 3.957 -24.844 -21.5 1 90.44 508 HIS A N 1
ATOM 4045 C CA . HIS A 1 508 ? 2.785 -24.422 -20.734 1 90.44 508 HIS A CA 1
ATOM 4046 C C . HIS A 1 508 ? 1.584 -25.312 -21.047 1 90.44 508 HIS A C 1
ATOM 4048 O O . HIS A 1 508 ? 0.721 -25.516 -20.188 1 90.44 508 HIS A O 1
ATOM 4054 N N . GLY A 1 509 ? 1.55 -25.859 -22.219 1 92.12 509 GLY A N 1
ATOM 4055 C CA . GLY A 1 509 ? 0.467 -26.766 -22.578 1 92.12 509 GLY A CA 1
ATOM 4056 C C . GLY A 1 509 ? 0.451 -28.031 -21.734 1 92.12 509 GLY A C 1
ATOM 4057 O O . GLY A 1 509 ? -0.608 -28.469 -21.266 1 92.12 509 GLY A O 1
ATOM 4058 N N . GLU A 1 510 ? 1.625 -28.609 -21.516 1 90.5 510 GLU A N 1
ATOM 4059 C CA . GLU A 1 510 ? 1.74 -29.797 -20.672 1 90.5 510 GLU A CA 1
ATOM 4060 C C . GLU A 1 510 ? 1.358 -29.484 -19.234 1 90.5 510 GLU A C 1
ATOM 4062 O O . GLU A 1 510 ? 0.754 -30.328 -18.562 1 90.5 510 GLU A O 1
ATOM 4067 N N . LEU A 1 511 ? 1.732 -28.328 -18.812 1 90.38 511 LEU A N 1
ATOM 4068 C CA . LEU A 1 511 ? 1.397 -27.938 -17.453 1 90.38 511 LEU A CA 1
ATOM 4069 C C . LEU A 1 511 ? -0.114 -27.859 -17.266 1 90.38 511 LEU A C 1
ATOM 4071 O O . LEU A 1 511 ? -0.649 -28.406 -16.297 1 90.38 511 LEU A O 1
ATOM 4075 N N . VAL A 1 512 ? -0.714 -27.219 -18.172 1 93 512 VAL A N 1
ATOM 4076 C CA . VAL A 1 512 ? -2.16 -27.062 -18.047 1 93 512 VAL A CA 1
ATOM 4077 C C . VAL A 1 512 ? -2.838 -28.422 -18.188 1 93 512 VAL A C 1
ATOM 4079 O O . VAL A 1 512 ? -3.799 -28.719 -17.484 1 93 512 VAL A O 1
ATOM 4082 N N . ALA A 1 513 ? -2.348 -29.234 -19.078 1 92.94 513 ALA A N 1
ATOM 4083 C CA . ALA A 1 513 ? -2.879 -30.578 -19.234 1 92.94 513 ALA A CA 1
ATOM 4084 C C . ALA A 1 513 ? -2.789 -31.359 -17.922 1 92.94 513 ALA A C 1
ATOM 4086 O O . ALA A 1 513 ? -3.74 -32.031 -17.531 1 92.94 513 ALA A O 1
ATOM 4087 N N . SER A 1 514 ? -1.684 -31.234 -17.281 1 89.81 514 SER A N 1
ATOM 4088 C CA . SER A 1 514 ? -1.481 -31.922 -16 1 89.81 514 SER A CA 1
ATOM 4089 C C . SER A 1 514 ? -2.412 -31.375 -14.93 1 89.81 514 SER A C 1
ATOM 4091 O O . SER A 1 514 ? -2.951 -32.156 -14.125 1 89.81 514 SER A O 1
ATOM 4093 N N . MET A 1 515 ? -2.592 -30.141 -14.914 1 90.38 515 MET A N 1
ATOM 4094 C CA . MET A 1 515 ? -3.422 -29.516 -13.891 1 90.38 515 MET A CA 1
ATOM 4095 C C . MET A 1 515 ? -4.875 -29.953 -14.016 1 90.38 515 MET A C 1
ATOM 4097 O O . MET A 1 515 ? -5.531 -30.25 -13.008 1 90.38 515 MET A O 1
ATOM 4101 N N . LEU A 1 516 ? -5.352 -30.109 -15.234 1 91.81 516 LEU A N 1
ATOM 4102 C CA . LEU A 1 516 ? -6.766 -30.375 -15.461 1 91.81 516 LEU A CA 1
ATOM 4103 C C . LEU A 1 516 ? -7.016 -31.875 -15.633 1 91.81 516 LEU A C 1
ATOM 4105 O O . LEU A 1 516 ? -8.164 -32.312 -15.656 1 91.81 516 LEU A O 1
ATOM 4109 N N . ALA A 1 517 ? -6.039 -32.719 -15.633 1 90.31 517 ALA A N 1
ATOM 4110 C CA . ALA A 1 517 ? -6.09 -34.125 -15.977 1 90.31 517 ALA A CA 1
ATOM 4111 C C . ALA A 1 517 ? -7.133 -34.875 -15.141 1 90.31 517 ALA A C 1
ATOM 4113 O O . ALA A 1 517 ? -7.852 -35.719 -15.648 1 90.31 517 ALA A O 1
ATOM 4114 N N . PRO A 1 518 ? -7.309 -34.594 -13.852 1 86.19 518 PRO A N 1
ATOM 4115 C CA . PRO A 1 518 ? -8.289 -35.344 -13.062 1 86.19 518 PRO A CA 1
ATOM 4116 C C . PRO A 1 518 ? -9.719 -35.188 -13.578 1 86.19 518 PRO A C 1
ATOM 4118 O O . PRO A 1 518 ? -10.562 -36.062 -13.367 1 86.19 518 PRO A O 1
ATOM 4121 N N . TRP A 1 519 ? -9.961 -34.156 -14.406 1 91.19 519 TRP A N 1
ATOM 4122 C CA . TRP A 1 519 ? -11.359 -33.844 -14.641 1 91.19 519 TRP A CA 1
ATOM 4123 C C . TRP A 1 519 ? -11.672 -33.812 -16.141 1 91.19 519 TRP A C 1
ATOM 4125 O O . TRP A 1 519 ? -12.836 -33.719 -16.531 1 91.19 519 TRP A O 1
ATOM 4135 N N . ILE A 1 520 ? -10.641 -33.969 -16.969 1 93.19 520 ILE A N 1
ATOM 4136 C CA . ILE A 1 520 ? -10.914 -33.844 -18.406 1 93.19 520 ILE A CA 1
ATOM 4137 C C . ILE A 1 520 ? -10.508 -35.125 -19.125 1 93.19 520 ILE A C 1
ATOM 4139 O O . ILE A 1 520 ? -9.727 -35.906 -18.594 1 93.19 520 ILE A O 1
ATOM 4143 N N . SER A 1 521 ? -11.031 -35.312 -20.344 1 92.25 521 SER A N 1
ATOM 4144 C CA . SER A 1 521 ? -10.836 -36.531 -21.141 1 92.25 521 SER A CA 1
ATOM 4145 C C . SER A 1 521 ? -9.422 -36.594 -21.688 1 92.25 521 SER A C 1
ATOM 4147 O O . SER A 1 521 ? -8.727 -35.562 -21.781 1 92.25 521 SER A O 1
ATOM 4149 N N . PRO A 1 522 ? -9.023 -37.719 -22.094 1 89.94 522 PRO A N 1
ATOM 4150 C CA . PRO A 1 522 ? -7.727 -37.875 -22.75 1 89.94 522 PRO A CA 1
ATOM 4151 C C . PRO A 1 522 ? -7.609 -37.062 -24.016 1 89.94 522 PRO A C 1
ATOM 4153 O O . PRO A 1 522 ? -6.523 -36.562 -24.344 1 89.94 522 PRO A O 1
ATOM 4156 N N . ARG A 1 523 ? -8.688 -36.875 -24.703 1 91.38 523 ARG A N 1
ATOM 4157 C CA . ARG A 1 523 ? -8.664 -36.031 -25.891 1 91.38 523 ARG A CA 1
ATOM 4158 C C . ARG A 1 523 ? -8.273 -34.594 -25.531 1 91.38 523 ARG A C 1
ATOM 4160 O O . ARG A 1 523 ? -7.379 -34 -26.141 1 91.38 523 ARG A O 1
ATOM 4167 N N . SER A 1 524 ? -8.977 -34.062 -24.531 1 95.06 524 SER A N 1
ATOM 4168 C CA . SER A 1 524 ? -8.727 -32.688 -24.109 1 95.06 524 SER A CA 1
ATOM 4169 C C . SER A 1 524 ? -7.312 -32.562 -23.562 1 95.06 524 SER A C 1
ATOM 4171 O O . SER A 1 524 ? -6.66 -31.531 -23.781 1 95.06 524 SER A O 1
ATOM 4173 N N . GLN A 1 525 ? -6.852 -33.531 -22.781 1 93.69 525 GLN A N 1
ATOM 4174 C CA . GLN A 1 525 ? -5.48 -33.531 -22.281 1 93.69 525 GLN A CA 1
ATOM 4175 C C . GLN A 1 525 ? -4.473 -33.438 -23.422 1 93.69 525 GLN A C 1
ATOM 4177 O O . GLN A 1 525 ? -3.51 -32.688 -23.359 1 93.69 525 GLN A O 1
ATOM 4182 N N . TRP A 1 526 ? -4.715 -34.188 -24.469 1 93.25 526 TRP A N 1
ATOM 4183 C CA . TRP A 1 526 ? -3.814 -34.25 -25.625 1 93.25 526 TRP A CA 1
ATOM 4184 C C . TRP A 1 526 ? -3.803 -32.938 -26.375 1 93.25 526 TRP A C 1
ATOM 4186 O O . TRP A 1 526 ? -2.742 -32.438 -26.781 1 93.25 526 TRP A O 1
ATOM 4196 N N . VAL A 1 527 ? -4.945 -32.312 -26.562 1 94.75 527 VAL A N 1
ATOM 4197 C CA . VAL A 1 527 ? -5.043 -31 -27.219 1 94.75 527 VAL A CA 1
ATOM 4198 C C . VAL A 1 527 ? -4.223 -29.969 -26.453 1 94.75 527 VAL A C 1
ATOM 4200 O O . VAL A 1 527 ? -3.443 -29.219 -27.047 1 94.75 527 VAL A O 1
ATOM 4203 N N . LEU A 1 528 ? -4.379 -29.969 -25.156 1 94.94 528 LEU A N 1
ATOM 4204 C CA . LEU A 1 528 ? -3.666 -29.016 -24.328 1 94.94 528 LEU A CA 1
ATOM 4205 C C . LEU A 1 528 ? -2.158 -29.219 -24.422 1 94.94 528 LEU A C 1
ATOM 4207 O O . LEU A 1 528 ? -1.407 -28.266 -24.609 1 94.94 528 LEU A O 1
ATOM 4211 N N . ALA A 1 529 ? -1.743 -30.406 -24.344 1 92.44 529 ALA A N 1
ATOM 4212 C CA . ALA A 1 529 ? -0.317 -30.719 -24.312 1 92.44 529 ALA A CA 1
ATOM 4213 C C . ALA A 1 529 ? 0.343 -30.406 -25.656 1 92.44 529 ALA A C 1
ATOM 4215 O O . ALA A 1 529 ? 1.54 -30.125 -25.703 1 92.44 529 ALA A O 1
ATOM 4216 N N . HIS A 1 530 ? -0.444 -30.391 -26.812 1 92.88 530 HIS A N 1
ATOM 4217 C CA . HIS A 1 530 ? 0.186 -30.344 -28.125 1 92.88 530 HIS A CA 1
ATOM 4218 C C . HIS A 1 530 ? -0.194 -29.062 -28.875 1 92.88 530 HIS A C 1
ATOM 4220 O O . HIS A 1 530 ? 0.36 -28.766 -29.938 1 92.88 530 HIS A O 1
ATOM 4226 N N . HIS A 1 531 ? -1.08 -28.234 -28.375 1 93.88 531 HIS A N 1
ATOM 4227 C CA . HIS A 1 531 ? -1.608 -27.109 -29.125 1 93.88 531 HIS A CA 1
ATOM 4228 C C . HIS A 1 531 ? -0.504 -26.125 -29.484 1 93.88 531 HIS A C 1
ATOM 4230 O O . HIS A 1 531 ? -0.605 -25.406 -30.484 1 93.88 531 HIS A O 1
ATOM 4236 N N . GLU A 1 532 ? 0.533 -26.078 -28.75 1 91.5 532 GLU A N 1
ATOM 4237 C CA . GLU A 1 532 ? 1.625 -25.141 -29.031 1 91.5 532 GLU A CA 1
ATOM 4238 C C . GLU A 1 532 ? 2.293 -25.469 -30.359 1 91.5 532 GLU A C 1
ATOM 4240 O O . GLU A 1 532 ? 2.588 -24.562 -31.141 1 91.5 532 GLU A O 1
ATOM 4245 N N . ILE A 1 533 ? 2.518 -26.734 -30.594 1 90.44 533 ILE A N 1
ATOM 4246 C CA . ILE A 1 533 ? 3.158 -27.172 -31.828 1 90.44 533 ILE A CA 1
ATOM 4247 C C . ILE A 1 533 ? 2.213 -26.953 -33 1 90.44 533 ILE A C 1
ATOM 4249 O O . ILE A 1 533 ? 2.65 -26.562 -34.094 1 90.44 533 ILE A O 1
ATOM 4253 N N . PHE A 1 534 ? 0.978 -27.172 -32.781 1 93.25 534 PHE A N 1
ATOM 4254 C CA . PHE A 1 534 ? -0.015 -26.984 -33.844 1 93.25 534 PHE A CA 1
ATOM 4255 C C . PHE A 1 534 ? -0.165 -25.516 -34.188 1 93.25 534 PHE A C 1
ATOM 4257 O O . PHE A 1 534 ? -0.327 -25.156 -35.344 1 93.25 534 PHE A O 1
ATOM 4264 N N . GLN A 1 535 ? -0.064 -24.672 -33.188 1 91.25 535 GLN A N 1
ATOM 4265 C CA . GLN A 1 535 ? -0.13 -23.234 -33.406 1 91.25 535 GLN A CA 1
ATOM 4266 C C . GLN A 1 535 ? 1.092 -22.734 -34.188 1 91.25 535 GLN A C 1
ATOM 4268 O O . GLN A 1 535 ? 1.021 -21.734 -34.875 1 91.25 535 GLN A O 1
ATOM 4273 N N . GLY A 1 536 ? 2.172 -23.438 -34.031 1 89.5 536 GLY A N 1
ATOM 4274 C CA . GLY A 1 536 ? 3.383 -23.094 -34.781 1 89.5 536 GLY A CA 1
ATOM 4275 C C . GLY A 1 536 ? 3.164 -23 -36.281 1 89.5 536 GLY A C 1
ATOM 4276 O O . GLY A 1 536 ? 3.91 -22.297 -36.969 1 89.5 536 GLY A O 1
ATOM 4277 N N . TYR A 1 537 ? 2.141 -23.609 -36.688 1 90.88 537 TYR A N 1
ATOM 4278 C CA . TYR A 1 537 ? 1.791 -23.578 -38.125 1 90.88 537 TYR A CA 1
ATOM 4279 C C . TYR A 1 537 ? 1.68 -22.156 -38.625 1 90.88 537 TYR A C 1
ATOM 4281 O O . TYR A 1 537 ? 2.016 -21.859 -39.781 1 90.88 537 TYR A O 1
ATOM 4289 N N . TYR A 1 538 ? 1.328 -21.266 -37.781 1 87.38 538 TYR A N 1
ATOM 4290 C CA . TYR A 1 538 ? 1.025 -19.891 -38.188 1 87.38 538 TYR A CA 1
ATOM 4291 C C . TYR A 1 538 ? 2.256 -19 -38.062 1 87.38 538 TYR A C 1
ATOM 4293 O O . TYR A 1 538 ? 2.314 -17.922 -38.656 1 87.38 538 TYR A O 1
ATOM 4301 N N . TYR A 1 539 ? 3.24 -19.422 -37.281 1 86.5 539 TYR A N 1
ATOM 4302 C CA . TYR A 1 539 ? 4.289 -18.422 -37.062 1 86.5 539 TYR A CA 1
ATOM 4303 C C . TYR A 1 539 ? 5.668 -19.078 -37.094 1 86.5 539 TYR A C 1
ATOM 4305 O O . TYR A 1 539 ? 6.684 -18.375 -37.156 1 86.5 539 TYR A O 1
ATOM 4313 N N . PHE A 1 540 ? 5.777 -20.422 -37.094 1 84.31 540 PHE A N 1
ATOM 4314 C CA . PHE A 1 540 ? 7.09 -21.062 -37.125 1 84.31 540 PHE A CA 1
ATOM 4315 C C . PHE A 1 540 ? 7.891 -20.625 -38.344 1 84.31 540 PHE A C 1
ATOM 4317 O O . PHE A 1 540 ? 9.094 -20.375 -38.25 1 84.31 540 PHE A O 1
ATOM 4324 N N . GLY A 1 541 ? 7.266 -20.469 -39.438 1 83 541 GLY A N 1
ATOM 4325 C CA . GLY A 1 541 ? 7.934 -20.062 -40.656 1 83 541 GLY A CA 1
ATOM 4326 C C . GLY A 1 541 ? 8.625 -18.719 -40.562 1 83 541 GLY A C 1
ATOM 4327 O O . GLY A 1 541 ? 9.688 -18.5 -41.125 1 83 541 GLY A O 1
ATOM 4328 N N . TYR A 1 542 ? 8.016 -17.875 -39.781 1 79.81 542 TYR A N 1
ATOM 4329 C CA . TYR A 1 542 ? 8.57 -16.531 -39.625 1 79.81 542 TYR A CA 1
ATOM 4330 C C . TYR A 1 542 ? 9.82 -16.578 -38.75 1 79.81 542 TYR A C 1
ATOM 4332 O O . TYR A 1 542 ? 10.602 -15.625 -38.719 1 79.81 542 TYR A O 1
ATOM 4340 N N . TYR A 1 543 ? 10.016 -17.703 -38.062 1 78.06 543 TYR A N 1
ATOM 4341 C CA . TYR A 1 543 ? 11.188 -17.859 -37.188 1 78.06 543 TYR A CA 1
ATOM 4342 C C . TYR A 1 543 ? 12.18 -18.844 -37.781 1 78.06 543 TYR A C 1
ATOM 4344 O O . TYR A 1 543 ? 13.078 -19.344 -37.094 1 78.06 543 TYR A O 1
ATOM 4352 N N . GLY A 1 544 ? 11.922 -19.234 -39.062 1 77.69 544 GLY A N 1
ATOM 4353 C CA . GLY A 1 544 ? 12.828 -20.125 -39.75 1 77.69 544 GLY A CA 1
ATOM 4354 C C . GLY A 1 544 ? 12.633 -21.578 -39.344 1 77.69 544 GLY A C 1
ATOM 4355 O O . GLY A 1 544 ? 13.5 -22.422 -39.625 1 77.69 544 GLY A O 1
ATOM 4356 N N . MET A 1 545 ? 11.531 -21.969 -38.719 1 82.31 545 MET A N 1
ATOM 4357 C CA . MET A 1 545 ? 11.211 -23.328 -38.312 1 82.31 545 MET A CA 1
ATOM 4358 C C . MET A 1 545 ? 10.227 -23.969 -39.281 1 82.31 545 MET A C 1
ATOM 4360 O O . MET A 1 545 ? 9.695 -23.297 -40.156 1 82.31 545 MET A O 1
ATOM 4364 N N . ASP A 1 546 ? 10.133 -25.219 -39.125 1 86.88 546 ASP A N 1
ATOM 4365 C CA . ASP A 1 546 ? 9.195 -25.953 -40 1 86.88 546 ASP A CA 1
ATOM 4366 C C . ASP A 1 546 ? 7.75 -25.625 -39.625 1 86.88 546 ASP A C 1
ATOM 4368 O O . ASP A 1 546 ? 7.281 -26.016 -38.531 1 86.88 546 ASP A O 1
ATOM 4372 N N . ALA A 1 547 ? 7.055 -24.953 -40.438 1 87.38 547 ALA A N 1
ATOM 4373 C CA . ALA A 1 547 ? 5.672 -24.562 -40.188 1 87.38 547 ALA A CA 1
ATOM 4374 C C . ALA A 1 547 ? 4.766 -25.781 -40.062 1 87.38 547 ALA A C 1
ATOM 4376 O O . ALA A 1 547 ? 3.717 -25.719 -39.406 1 87.38 547 ALA A O 1
ATOM 4377 N N . ASN A 1 548 ? 5.203 -26.938 -40.594 1 90.25 548 ASN A N 1
ATOM 4378 C CA . ASN A 1 548 ? 4.371 -28.141 -40.594 1 90.25 548 ASN A CA 1
ATOM 4379 C C . ASN A 1 548 ? 4.863 -29.156 -39.562 1 90.25 548 ASN A C 1
ATOM 4381 O O . ASN A 1 548 ? 4.695 -30.359 -39.75 1 90.25 548 ASN A O 1
ATOM 4385 N N . ARG A 1 549 ? 5.445 -28.719 -38.562 1 89.12 549 ARG A N 1
ATOM 4386 C CA . ARG A 1 549 ? 5.973 -29.594 -37.5 1 89.12 549 ARG A CA 1
ATOM 4387 C C . ARG A 1 549 ? 4.863 -30.453 -36.906 1 89.12 549 ARG A C 1
ATOM 4389 O O . ARG A 1 549 ? 5.109 -31.594 -36.5 1 89.12 549 ARG A O 1
ATOM 4396 N N . ARG A 1 550 ? 3.656 -30 -36.938 1 91.44 550 ARG A N 1
ATOM 4397 C CA . ARG A 1 550 ? 2.529 -30.734 -36.344 1 91.44 550 ARG A CA 1
ATOM 4398 C C . ARG A 1 550 ? 2.242 -32 -37.125 1 91.44 550 ARG A C 1
ATOM 4400 O O . ARG A 1 550 ? 1.588 -32.906 -36.594 1 91.44 550 ARG A O 1
ATOM 4407 N N . ASP A 1 551 ? 2.803 -32.125 -38.281 1 92 551 ASP A N 1
ATOM 4408 C CA . ASP A 1 551 ? 2.527 -33.281 -39.125 1 92 551 ASP A CA 1
ATOM 4409 C C . ASP A 1 551 ? 3.176 -34.562 -38.531 1 92 551 ASP A C 1
ATOM 4411 O O . ASP A 1 551 ? 2.834 -35.656 -38.906 1 92 551 ASP A O 1
ATOM 4415 N N . MET A 1 552 ? 4.09 -34.344 -37.625 1 88.94 552 MET A N 1
ATOM 4416 C CA . MET A 1 552 ? 4.688 -35.5 -36.938 1 88.94 552 MET A CA 1
ATOM 4417 C C . MET A 1 552 ? 3.627 -36.281 -36.188 1 88.94 552 MET A C 1
ATOM 4419 O O . MET A 1 552 ? 3.826 -37.469 -35.875 1 88.94 552 MET A O 1
ATOM 4423 N N . PHE A 1 553 ? 2.436 -35.594 -35.938 1 90.06 553 PHE A N 1
ATOM 4424 C CA . PHE A 1 553 ? 1.359 -36.25 -35.219 1 90.06 553 PHE A CA 1
ATOM 4425 C C . PHE A 1 553 ? 0.216 -36.625 -36.156 1 90.06 553 PHE A C 1
ATOM 4427 O O . PHE A 1 553 ? -0.903 -36.875 -35.688 1 90.06 553 PHE A O 1
ATOM 4434 N N . ARG A 1 554 ? 0.466 -36.656 -37.375 1 91.12 554 ARG A N 1
ATOM 4435 C CA . ARG A 1 554 ? -0.58 -36.781 -38.375 1 91.12 554 ARG A CA 1
ATOM 4436 C C . ARG A 1 554 ? -1.381 -38.062 -38.188 1 91.12 554 ARG A C 1
ATOM 4438 O O . ARG A 1 554 ? -2.568 -38.125 -38.5 1 91.12 554 ARG A O 1
ATOM 4445 N N . ASN A 1 555 ? -0.75 -39.188 -37.594 1 88.69 555 ASN A N 1
ATOM 4446 C CA . ASN A 1 555 ? -1.406 -40.469 -37.469 1 88.69 555 ASN A CA 1
ATOM 4447 C C . ASN A 1 555 ? -2.123 -40.594 -36.125 1 88.69 555 ASN A C 1
ATOM 4449 O O . ASN A 1 555 ? -2.771 -41.625 -35.875 1 88.69 555 ASN A O 1
ATOM 4453 N N . HIS A 1 556 ? -2.006 -39.625 -35.312 1 88.88 556 HIS A N 1
ATOM 4454 C CA . HIS A 1 556 ? -2.678 -39.688 -34.031 1 88.88 556 HIS A CA 1
ATOM 4455 C C . HIS A 1 556 ? -4.172 -39.406 -34.156 1 88.88 556 HIS A C 1
ATOM 4457 O O . HIS A 1 556 ? -4.582 -38.562 -34.969 1 88.88 556 HIS A O 1
ATOM 4463 N N . VAL A 1 557 ? -4.98 -40.031 -33.344 1 89.19 557 VAL A N 1
ATOM 4464 C CA . VAL A 1 557 ? -6.434 -40.031 -33.5 1 89.19 557 VAL A CA 1
ATOM 4465 C C . VAL A 1 557 ? -6.973 -38.625 -33.219 1 89.19 557 VAL A C 1
ATOM 4467 O O . VAL A 1 557 ? -8.023 -38.25 -33.75 1 89.19 557 VAL A O 1
ATOM 4470 N N . PHE A 1 558 ? -6.242 -37.781 -32.469 1 91.25 558 PHE A N 1
ATOM 4471 C CA . PHE A 1 558 ? -6.773 -36.469 -32.094 1 91.25 558 PHE A CA 1
ATOM 4472 C C . PHE A 1 558 ? -6.172 -35.375 -32.969 1 91.25 558 PHE A C 1
ATOM 4474 O O . PHE A 1 558 ? -6.391 -34.188 -32.688 1 91.25 558 PHE A O 1
ATOM 4481 N N . TYR A 1 559 ? -5.379 -35.75 -34.031 1 93.81 559 TYR A N 1
ATOM 4482 C CA . TYR A 1 559 ? -4.691 -34.781 -34.875 1 93.81 559 TYR A CA 1
ATOM 4483 C C . TYR A 1 559 ? -5.684 -33.812 -35.531 1 93.81 559 TYR A C 1
ATOM 4485 O O . TYR A 1 559 ? -5.547 -32.594 -35.375 1 93.81 559 TYR A O 1
ATOM 4493 N N . ASN A 1 560 ? -6.684 -34.344 -36.188 1 92.56 560 ASN A N 1
ATOM 4494 C CA . ASN A 1 560 ? -7.621 -33.5 -36.938 1 92.56 560 ASN A CA 1
ATOM 4495 C C . ASN A 1 560 ? -8.414 -32.562 -36 1 92.56 560 ASN A C 1
ATOM 4497 O O . ASN A 1 560 ? -8.695 -31.422 -36.344 1 92.56 560 ASN A O 1
ATOM 4501 N N . TRP A 1 561 ? -8.773 -33.156 -34.875 1 93.19 561 TRP A N 1
ATOM 4502 C CA . TRP A 1 561 ? -9.492 -32.344 -33.906 1 93.19 561 TRP A CA 1
ATOM 4503 C C . TRP A 1 561 ? -8.633 -31.172 -33.469 1 93.19 561 TRP A C 1
ATOM 4505 O O . TRP A 1 561 ? -9.125 -30.047 -33.312 1 93.19 561 TRP A O 1
ATOM 4515 N N . THR A 1 562 ? -7.398 -31.359 -33.188 1 95.62 562 THR A N 1
ATOM 4516 C CA . THR A 1 562 ? -6.496 -30.312 -32.688 1 95.62 562 THR A CA 1
ATOM 4517 C C . THR A 1 562 ? -6.258 -29.266 -33.781 1 95.62 562 THR A C 1
ATOM 4519 O O . THR A 1 562 ? -6.191 -28.062 -33.469 1 95.62 562 THR A O 1
ATOM 4522 N N . VAL A 1 563 ? -6.148 -29.688 -35.031 1 95.06 563 VAL A N 1
ATOM 4523 C CA . VAL A 1 563 ? -6.027 -28.766 -36.156 1 95.06 563 VAL A CA 1
ATOM 4524 C C . VAL A 1 563 ? -7.242 -27.844 -36.188 1 95.06 563 VAL A C 1
ATOM 4526 O O . VAL A 1 563 ? -7.102 -26.625 -36.281 1 95.06 563 VAL A O 1
ATOM 4529 N N . ALA A 1 564 ? -8.367 -28.438 -36.125 1 94.31 564 ALA A N 1
ATOM 4530 C CA . ALA A 1 564 ? -9.609 -27.672 -36.188 1 94.31 564 ALA A CA 1
ATOM 4531 C C . ALA A 1 564 ? -9.727 -26.703 -35.031 1 94.31 564 ALA A C 1
ATOM 4533 O O . ALA A 1 564 ? -10.133 -25.562 -35.188 1 94.31 564 ALA A O 1
ATOM 4534 N N . TRP A 1 565 ? -9.391 -27.188 -33.812 1 96.31 565 TRP A N 1
ATOM 4535 C CA . TRP A 1 565 ? -9.492 -26.359 -32.594 1 96.31 565 TRP A CA 1
ATOM 4536 C C . TRP A 1 565 ? -8.57 -25.141 -32.688 1 96.31 565 TRP A C 1
ATOM 4538 O O . TRP A 1 565 ? -8.977 -24.031 -32.375 1 96.31 565 TRP A O 1
ATOM 4548 N N . CYS A 1 566 ? -7.301 -25.297 -33.125 1 96.19 566 CYS A N 1
ATOM 4549 C CA . CYS A 1 566 ? -6.348 -24.203 -33.25 1 96.19 566 CYS A CA 1
ATOM 4550 C C . CYS A 1 566 ? -6.816 -23.188 -34.312 1 96.19 566 CYS A C 1
ATOM 4552 O O . CYS A 1 566 ? -6.695 -21.984 -34.094 1 96.19 566 CYS A O 1
ATOM 4554 N N . GLU A 1 567 ? -7.324 -23.703 -35.406 1 93.06 567 GLU A N 1
ATOM 4555 C CA . GLU A 1 567 ? -7.758 -22.844 -36.5 1 93.06 567 GLU A CA 1
ATOM 4556 C C . GLU A 1 567 ? -8.977 -22.016 -36.125 1 93.06 567 GLU A C 1
ATOM 4558 O O . GLU A 1 567 ? -9.023 -20.812 -36.375 1 93.06 567 GLU A O 1
ATOM 4563 N N . LYS A 1 568 ? -9.93 -22.609 -35.469 1 92.12 568 LYS A N 1
ATOM 4564 C CA . LYS A 1 568 ? -11.211 -21.969 -35.219 1 92.12 568 LYS A CA 1
ATOM 4565 C C . LYS A 1 568 ? -11.148 -21.094 -33.969 1 92.12 568 LYS A C 1
ATOM 4567 O O . LYS A 1 568 ? -11.828 -20.062 -33.906 1 92.12 568 LYS A O 1
ATOM 4572 N N . TYR A 1 569 ? -10.367 -21.516 -33.062 1 95 569 TYR A N 1
ATOM 4573 C CA . TYR A 1 569 ? -10.508 -20.859 -31.75 1 95 569 TYR A CA 1
ATOM 4574 C C . TYR A 1 569 ? -9.203 -20.203 -31.328 1 95 569 TYR A C 1
ATOM 4576 O O . TYR A 1 569 ? -9.164 -19 -31.062 1 95 569 TYR A O 1
ATOM 4584 N N . ASP A 1 570 ? -8.062 -20.859 -31.328 1 95.38 570 ASP A N 1
ATOM 4585 C CA . ASP A 1 570 ? -6.801 -20.391 -30.75 1 95.38 570 ASP A CA 1
ATOM 4586 C C . ASP A 1 570 ? -6.18 -19.297 -31.609 1 95.38 570 ASP A C 1
ATOM 4588 O O . ASP A 1 570 ? -6.012 -18.156 -31.141 1 95.38 570 ASP A O 1
ATOM 4592 N N . GLN A 1 571 ? -5.836 -19.547 -32.875 1 92.81 571 GLN A N 1
ATOM 4593 C CA . GLN A 1 571 ? -5.148 -18.578 -33.719 1 92.81 571 GLN A CA 1
ATOM 4594 C C . GLN A 1 571 ? -6.039 -17.375 -34.031 1 92.81 571 GLN A C 1
ATOM 4596 O O . GLN A 1 571 ? -5.539 -16.297 -34.312 1 92.81 571 GLN A O 1
ATOM 4601 N N . ALA A 1 572 ? -7.348 -17.438 -33.812 1 90.69 572 ALA A N 1
ATOM 4602 C CA . ALA A 1 572 ? -8.312 -16.391 -34.188 1 90.69 572 ALA A CA 1
ATOM 4603 C C . ALA A 1 572 ? -8.516 -15.43 -33 1 90.69 572 ALA A C 1
ATOM 4605 O O . ALA A 1 572 ? -9.227 -14.43 -33.156 1 90.69 572 ALA A O 1
ATOM 4606 N N . SER A 1 573 ? -7.852 -15.641 -31.938 1 92.56 573 SER A N 1
ATOM 4607 C CA . SER A 1 573 ? -8.227 -14.984 -30.688 1 92.56 573 SER A CA 1
ATOM 4608 C C . SER A 1 573 ? -7.195 -13.938 -30.281 1 92.56 573 SER A C 1
ATOM 4610 O O . SER A 1 573 ? -6.695 -13.953 -29.156 1 92.56 573 SER A O 1
ATOM 4612 N N . PHE A 1 574 ? -6.984 -12.922 -31.156 1 87.88 574 PHE A N 1
ATOM 4613 C CA . PHE A 1 574 ? -6.055 -11.828 -30.875 1 87.88 574 PHE A CA 1
ATOM 4614 C C . PHE A 1 574 ? -6.676 -10.484 -31.234 1 87.88 574 PHE A C 1
ATOM 4616 O O . PHE A 1 574 ? -5.957 -9.508 -31.453 1 87.88 574 PHE A O 1
ATOM 4623 N N . ASP A 1 575 ? -7.98 -10.398 -31.266 1 80.81 575 ASP A N 1
ATOM 4624 C CA . ASP A 1 575 ? -8.727 -9.227 -31.703 1 80.81 575 ASP A CA 1
ATOM 4625 C C . ASP A 1 575 ? -9.086 -8.328 -30.516 1 80.81 575 ASP A C 1
ATOM 4627 O O . ASP A 1 575 ? -9.953 -8.664 -29.719 1 80.81 575 ASP A O 1
ATOM 4631 N N . PRO A 1 576 ? -8.406 -7.195 -30.406 1 76.94 576 PRO A N 1
ATOM 4632 C CA . PRO A 1 576 ? -8.695 -6.309 -29.281 1 76.94 576 PRO A CA 1
ATOM 4633 C C . PRO A 1 576 ? -10.148 -5.836 -29.266 1 76.94 576 PRO A C 1
ATOM 4635 O O . PRO A 1 576 ? -10.641 -5.391 -28.219 1 76.94 576 PRO A O 1
ATOM 4638 N N . ASP A 1 577 ? -10.906 -5.98 -30.391 1 70.25 577 ASP A N 1
ATOM 4639 C CA . ASP A 1 577 ? -12.281 -5.5 -30.5 1 70.25 577 ASP A CA 1
ATOM 4640 C C . ASP A 1 577 ? -13.273 -6.656 -30.406 1 70.25 577 ASP A C 1
ATOM 4642 O O . ASP A 1 577 ? -14.484 -6.457 -30.547 1 70.25 577 ASP A O 1
ATOM 4646 N N . TYR A 1 578 ? -12.828 -7.883 -30.234 1 82.31 578 TYR A N 1
ATOM 4647 C CA . TYR A 1 578 ? -13.711 -9.039 -30.141 1 82.31 578 TYR A CA 1
ATOM 4648 C C . TYR A 1 578 ? -14.594 -8.961 -28.906 1 82.31 578 TYR A C 1
ATOM 4650 O O . TYR A 1 578 ? -14.125 -8.633 -27.812 1 82.31 578 TYR A O 1
ATOM 4658 N N . PRO A 1 579 ? -15.844 -9.266 -29.047 1 81.88 579 PRO A N 1
ATOM 4659 C CA . PRO A 1 579 ? -16.75 -9.219 -27.891 1 81.88 579 PRO A CA 1
ATOM 4660 C C . PRO A 1 579 ? -16.641 -10.469 -27.016 1 81.88 579 PRO A C 1
ATOM 4662 O O . PRO A 1 579 ? -17.578 -11.273 -26.969 1 81.88 579 PRO A O 1
ATOM 4665 N N . SER A 1 580 ? -15.625 -10.555 -26.312 1 84.56 580 SER A N 1
ATOM 4666 C CA . SER A 1 580 ? -15.375 -11.695 -25.438 1 84.56 580 SER A CA 1
ATOM 4667 C C . SER A 1 580 ? -16.328 -11.688 -24.25 1 84.56 580 SER A C 1
ATOM 4669 O O . SER A 1 580 ? -16.703 -10.625 -23.75 1 84.56 580 SER A O 1
ATOM 4671 N N . LEU A 1 581 ? -16.703 -12.953 -23.891 1 81 581 LEU A N 1
ATOM 4672 C CA . LEU A 1 581 ? -17.453 -13.117 -22.656 1 81 581 LEU A CA 1
ATOM 4673 C C . LEU A 1 581 ? -16.531 -12.977 -21.438 1 81 581 LEU A C 1
ATOM 4675 O O . LEU A 1 581 ? -15.352 -13.305 -21.516 1 81 581 LEU A O 1
ATOM 4679 N N . ASP A 1 582 ? -17.141 -12.508 -20.469 1 78.62 582 ASP A N 1
ATOM 4680 C CA . ASP A 1 582 ? -16.391 -12.383 -19.219 1 78.62 582 ASP A CA 1
ATOM 4681 C C . ASP A 1 582 ? -16.172 -13.75 -18.578 1 78.62 582 ASP A C 1
ATOM 4683 O O . ASP A 1 582 ? -16.891 -14.703 -18.859 1 78.62 582 ASP A O 1
ATOM 4687 N N . VAL A 1 583 ? -15.172 -13.781 -17.703 1 84.5 583 VAL A N 1
ATOM 4688 C CA . VAL A 1 583 ? -14.781 -15.039 -17.062 1 84.5 583 VAL A CA 1
ATOM 4689 C C . VAL A 1 583 ? -15.969 -15.625 -16.312 1 84.5 583 VAL A C 1
ATOM 4691 O O . VAL A 1 583 ? -16.109 -16.844 -16.219 1 84.5 583 VAL A O 1
ATOM 4694 N N . THR A 1 584 ? -16.922 -14.836 -15.828 1 77.44 584 THR A N 1
ATOM 4695 C CA . THR A 1 584 ? -18.031 -15.289 -15 1 77.44 584 THR A CA 1
ATOM 4696 C C . THR A 1 584 ? -18.969 -16.203 -15.805 1 77.44 584 THR A C 1
ATOM 4698 O O . THR A 1 584 ? -19.625 -17.078 -15.234 1 77.44 584 THR A O 1
ATOM 4701 N N . TYR A 1 585 ? -18.953 -15.914 -17.094 1 78.94 585 TYR A N 1
ATOM 4702 C CA . TYR A 1 585 ? -19.797 -16.75 -17.953 1 78.94 585 TYR A CA 1
ATOM 4703 C C . TYR A 1 585 ? -19.297 -18.172 -17.984 1 78.94 585 TYR A C 1
ATOM 4705 O O . TYR A 1 585 ? -20.047 -19.109 -18.266 1 78.94 585 TYR A O 1
ATOM 4713 N N . PHE A 1 586 ? -18.141 -18.328 -17.609 1 89.88 586 PHE A N 1
ATOM 4714 C CA . PHE A 1 586 ? -17.531 -19.656 -17.781 1 89.88 586 PHE A CA 1
ATOM 4715 C C . PHE A 1 586 ? -17.484 -20.391 -16.453 1 89.88 586 PHE A C 1
ATOM 4717 O O . PHE A 1 586 ? -17.25 -21.609 -16.422 1 89.88 586 PHE A O 1
ATOM 4724 N N . LEU A 1 587 ? -17.703 -19.703 -15.359 1 84.25 587 LEU A N 1
ATOM 4725 C CA . LEU A 1 587 ? -17.516 -20.297 -14.031 1 84.25 587 LEU A CA 1
ATOM 4726 C C . LEU A 1 587 ? -18.422 -21.516 -13.852 1 84.25 587 LEU A C 1
ATOM 4728 O O . LEU A 1 587 ? -17.953 -22.578 -13.445 1 84.25 587 LEU A O 1
ATOM 4732 N N . PRO A 1 588 ? -19.734 -21.422 -14.219 1 82.25 588 PRO A N 1
ATOM 4733 C CA . PRO A 1 588 ? -20.562 -22.625 -14.062 1 82.25 588 PRO A CA 1
ATOM 4734 C C . PRO A 1 588 ? -20.109 -23.781 -14.953 1 82.25 588 PRO A C 1
ATOM 4736 O O . PRO A 1 588 ? -20.25 -24.953 -14.57 1 82.25 588 PRO A O 1
ATOM 4739 N N . ILE A 1 589 ? -19.609 -23.406 -16.047 1 88.5 589 ILE A N 1
ATOM 4740 C CA . ILE A 1 589 ? -19.125 -24.438 -16.969 1 88.5 589 ILE A CA 1
ATOM 4741 C C . ILE A 1 589 ? -17.906 -25.125 -16.375 1 88.5 589 ILE A C 1
ATOM 4743 O O . ILE A 1 589 ? -17.797 -26.359 -16.391 1 88.5 589 ILE A O 1
ATOM 4747 N N . VAL A 1 590 ? -17.031 -24.281 -15.805 1 92.88 590 VAL A N 1
ATOM 4748 C CA . VAL A 1 590 ? -15.828 -24.828 -15.18 1 92.88 590 VAL A CA 1
ATOM 4749 C C . VAL A 1 590 ? -16.219 -25.672 -13.969 1 92.88 590 VAL A C 1
ATOM 4751 O O . VAL A 1 590 ? -15.672 -26.766 -13.758 1 92.88 590 VAL A O 1
ATOM 4754 N N . GLU A 1 591 ? -17.141 -25.234 -13.266 1 86.31 591 GLU A N 1
ATOM 4755 C CA . GLU A 1 591 ? -17.609 -25.953 -12.086 1 86.31 591 GLU A CA 1
ATOM 4756 C C . GLU A 1 591 ? -18.172 -27.328 -12.461 1 86.31 591 GLU A C 1
ATOM 4758 O O . GLU A 1 591 ? -17.938 -28.312 -11.766 1 86.31 591 GLU A O 1
ATOM 4763 N N . ARG A 1 592 ? -18.953 -27.375 -13.508 1 86.75 592 ARG A N 1
ATOM 4764 C CA . ARG A 1 592 ? -19.516 -28.656 -13.961 1 86.75 592 ARG A CA 1
ATOM 4765 C C . ARG A 1 592 ? -18.406 -29.625 -14.344 1 86.75 592 ARG A C 1
ATOM 4767 O O . ARG A 1 592 ? -18.469 -30.812 -14.016 1 86.75 592 ARG A O 1
ATOM 4774 N N . VAL A 1 593 ? -17.453 -29.141 -14.938 1 91.75 593 VAL A N 1
ATOM 4775 C CA . VAL A 1 593 ? -16.359 -30 -15.352 1 91.75 593 VAL A CA 1
ATOM 4776 C C . VAL A 1 593 ? -15.578 -30.453 -14.125 1 91.75 593 VAL A C 1
ATOM 4778 O O . VAL A 1 593 ? -15.219 -31.641 -14.008 1 91.75 593 VAL A O 1
ATOM 4781 N N . LEU A 1 594 ? -15.367 -29.531 -13.156 1 88.5 594 LEU A N 1
ATOM 4782 C CA . LEU A 1 594 ? -14.57 -29.844 -11.977 1 88.5 594 LEU A CA 1
ATOM 4783 C C . LEU A 1 594 ? -15.359 -30.672 -10.984 1 88.5 594 LEU A C 1
ATOM 4785 O O . LEU A 1 594 ? -14.797 -31.219 -10.031 1 88.5 594 LEU A O 1
ATOM 4789 N N . SER A 1 595 ? -16.609 -30.844 -11.211 1 84.38 595 SER A N 1
ATOM 4790 C CA . SER A 1 595 ? -17.453 -31.625 -10.312 1 84.38 595 SER A CA 1
ATOM 4791 C C . SER A 1 595 ? -17.453 -33.094 -10.711 1 84.38 595 SER A C 1
ATOM 4793 O O . SER A 1 595 ? -17.969 -33.938 -9.977 1 84.38 595 SER A O 1
ATOM 4795 N N . ARG A 1 596 ? -16.828 -33.438 -11.766 1 85.75 596 ARG A N 1
ATOM 4796 C CA . ARG A 1 596 ? -16.75 -34.844 -12.203 1 85.75 596 ARG A CA 1
ATOM 4797 C C . ARG A 1 596 ? -15.906 -35.656 -11.242 1 85.75 596 ARG A C 1
ATOM 4799 O O . ARG A 1 596 ? -15.055 -35.125 -10.531 1 85.75 596 ARG A O 1
ATOM 4806 N N . THR A 1 597 ? -16.281 -36.938 -11.219 1 83.94 597 THR A N 1
ATOM 4807 C CA . THR A 1 597 ? -15.406 -37.875 -10.516 1 83.94 597 THR A CA 1
ATOM 4808 C C . THR A 1 597 ? -13.984 -37.812 -11.062 1 83.94 597 THR A C 1
ATOM 4810 O O . THR A 1 597 ? -13.773 -37.906 -12.273 1 83.94 597 THR A O 1
ATOM 4813 N N . GLN A 1 598 ? -13.102 -37.625 -10.219 1 85.75 598 GLN A N 1
ATOM 4814 C CA . GLN A 1 598 ? -11.711 -37.531 -10.641 1 85.75 598 GLN A CA 1
ATOM 4815 C C . GLN A 1 598 ? -11.242 -38.781 -11.352 1 85.75 598 GLN A C 1
ATOM 4817 O O . GLN A 1 598 ? -11.539 -39.906 -10.906 1 85.75 598 GLN A O 1
ATOM 4822 N N . TYR A 1 599 ? -10.641 -38.594 -12.422 1 85.88 599 TYR A N 1
ATOM 4823 C CA . TYR A 1 599 ? -10.102 -39.656 -13.266 1 85.88 599 TYR A CA 1
ATOM 4824 C C . TYR A 1 599 ? -11.203 -40.594 -13.719 1 85.88 599 TYR A C 1
ATOM 4826 O O . TYR A 1 599 ? -11.008 -41.812 -13.75 1 85.88 599 TYR A O 1
ATOM 4834 N N . TRP A 1 600 ? -12.305 -40.062 -13.93 1 85.44 600 TRP A N 1
ATOM 4835 C CA . TRP A 1 600 ? -13.461 -40.844 -14.367 1 85.44 600 TRP A CA 1
ATOM 4836 C C . TRP A 1 600 ? -13.125 -41.656 -15.602 1 85.44 600 TRP A C 1
ATOM 4838 O O . TRP A 1 600 ? -13.734 -42.719 -15.844 1 85.44 600 TRP A O 1
ATOM 4848 N N . TRP A 1 601 ? -12.172 -41.312 -16.328 1 83.75 601 TRP A N 1
ATOM 4849 C CA . TRP A 1 601 ? -11.789 -41.969 -17.562 1 83.75 601 TRP A CA 1
ATOM 4850 C C . TRP A 1 601 ? -10.836 -43.125 -17.281 1 83.75 601 TRP A C 1
ATOM 4852 O O . TRP A 1 601 ? -10.531 -43.906 -18.188 1 83.75 601 TRP A O 1
ATOM 4862 N N . ASN A 1 602 ? -10.273 -43.188 -16.047 1 80.44 602 ASN A N 1
ATOM 4863 C CA . ASN A 1 602 ? -9.43 -44.25 -15.539 1 80.44 602 ASN A CA 1
ATOM 4864 C C . ASN A 1 602 ? -9.617 -44.469 -14.039 1 80.44 602 ASN A C 1
ATOM 4866 O O . ASN A 1 602 ? -8.82 -43.969 -13.234 1 80.44 602 ASN A O 1
ATOM 4870 N N . LEU A 1 603 ? -10.555 -45.219 -13.641 1 78 603 LEU A N 1
ATOM 4871 C CA . LEU A 1 603 ? -10.938 -45.344 -12.242 1 78 603 LEU A CA 1
ATOM 4872 C C . LEU A 1 603 ? -9.852 -46.094 -11.461 1 78 603 LEU A C 1
ATOM 4874 O O . LEU A 1 603 ? -9.828 -46.031 -10.227 1 78 603 LEU A O 1
ATOM 4878 N N . ASP A 1 604 ? -8.961 -46.75 -12.148 1 75.31 604 ASP A N 1
ATOM 4879 C CA . ASP A 1 604 ? -7.855 -47.438 -11.5 1 75.31 604 ASP A CA 1
ATOM 4880 C C . ASP A 1 604 ? -6.625 -46.562 -11.398 1 75.31 604 ASP A C 1
ATOM 4882 O O . ASP A 1 604 ? -5.555 -47 -10.984 1 75.31 604 ASP A O 1
ATOM 4886 N N . HIS A 1 605 ? -6.855 -45.312 -11.773 1 80.75 605 HIS A N 1
ATOM 4887 C CA . HIS A 1 605 ? -5.75 -44.375 -11.625 1 80.75 605 HIS A CA 1
ATOM 4888 C C . HIS A 1 605 ? -5.238 -44.344 -10.188 1 80.75 605 HIS A C 1
ATOM 4890 O O . HIS A 1 605 ? -6.027 -44.375 -9.242 1 80.75 605 HIS A O 1
ATOM 4896 N N . PRO A 1 606 ? -3.932 -44.281 -9.938 1 74.62 606 PRO A N 1
ATOM 4897 C CA . PRO A 1 606 ? -3.379 -44.344 -8.578 1 74.62 606 PRO A CA 1
ATOM 4898 C C . PRO A 1 606 ? -3.904 -43.25 -7.664 1 74.62 606 PRO A C 1
ATOM 4900 O O . PRO A 1 606 ? -3.963 -43.438 -6.445 1 74.62 606 PRO A O 1
ATOM 4903 N N . LYS A 1 607 ? -4.27 -42.25 -8.172 1 77.69 607 LYS A N 1
ATOM 4904 C CA . LYS A 1 607 ? -4.68 -41.125 -7.355 1 77.69 607 LYS A CA 1
ATOM 4905 C C . LYS A 1 607 ? -6.195 -40.969 -7.332 1 77.69 607 LYS A C 1
ATOM 4907 O O . LYS A 1 607 ? -6.723 -39.969 -6.836 1 77.69 607 LYS A O 1
ATOM 4912 N N . ALA A 1 608 ? -6.727 -41.906 -7.977 1 71.38 608 ALA A N 1
ATOM 4913 C CA . ALA A 1 608 ? -8.188 -41.938 -7.93 1 71.38 608 ALA A CA 1
ATOM 4914 C C . ALA A 1 608 ? -8.688 -42.156 -6.504 1 71.38 608 ALA A C 1
ATOM 4916 O O . ALA A 1 608 ? -8.203 -43.031 -5.801 1 71.38 608 ALA A O 1
ATOM 4917 N N . GLY A 1 609 ? -9.578 -41.219 -5.801 1 58.97 609 GLY A N 1
ATOM 4918 C CA . GLY A 1 609 ? -10.172 -41.375 -4.484 1 58.97 609 GLY A CA 1
ATOM 4919 C C . GLY A 1 609 ? -9.32 -40.812 -3.369 1 58.97 609 GLY A C 1
ATOM 4920 O O . GLY A 1 609 ? -9.664 -40.938 -2.191 1 58.97 609 GLY A O 1
ATOM 4921 N N . ALA A 1 610 ? -8.211 -40.438 -3.547 1 54.84 610 ALA A N 1
ATOM 4922 C CA . ALA A 1 610 ? -7.336 -40 -2.467 1 54.84 610 ALA A CA 1
ATOM 4923 C C . ALA A 1 610 ? -7.945 -38.812 -1.703 1 54.84 610 ALA A C 1
ATOM 4925 O O . ALA A 1 610 ? -7.754 -38.688 -0.491 1 54.84 610 ALA A O 1
ATOM 4926 N N . VAL A 1 611 ? -8.305 -37.625 -2.281 1 48.72 611 VAL A N 1
ATOM 4927 C CA . VAL A 1 611 ? -8.531 -36.469 -1.431 1 48.72 611 VAL A CA 1
ATOM 4928 C C . VAL A 1 611 ? -10.008 -36.406 -1.035 1 48.72 611 VAL A C 1
ATOM 4930 O O . VAL A 1 611 ? -10.445 -35.406 -0.425 1 48.72 611 VAL A O 1
ATOM 4933 N N . SER A 1 612 ? -10.93 -37.312 -1.259 1 41.78 612 SER A N 1
ATOM 4934 C CA . SER A 1 612 ? -12.266 -36.781 -1.002 1 41.78 612 SER A CA 1
ATOM 4935 C C . SER A 1 612 ? -12.555 -36.719 0.493 1 41.78 612 SER A C 1
ATOM 4937 O O . SER A 1 612 ? -12.477 -37.75 1.19 1 41.78 612 SER A O 1
ATOM 4939 N N . VAL A 1 613 ? -12.312 -35.656 1.123 1 37.19 613 VAL A N 1
ATOM 4940 C CA . VAL A 1 613 ? -12.727 -35.656 2.523 1 37.19 613 VAL A CA 1
ATOM 4941 C C . VAL A 1 613 ? -14.188 -36.062 2.637 1 37.19 613 VAL A C 1
ATOM 4943 O O . VAL A 1 613 ? -14.578 -36.719 3.594 1 37.19 613 VAL A O 1
ATOM 4946 N N . ASN A 1 614 ? -15.156 -35.281 1.974 1 34.44 614 ASN A N 1
ATOM 4947 C CA . ASN A 1 614 ? -16.469 -35.156 2.605 1 34.44 614 ASN A CA 1
ATOM 4948 C C . ASN A 1 614 ? -17.297 -36.438 2.389 1 34.44 614 ASN A C 1
ATOM 4950 O O . ASN A 1 614 ? -18.281 -36.406 1.633 1 34.44 614 ASN A O 1
ATOM 4954 N N . GLU A 1 615 ? -16.891 -37.562 2.17 1 32.16 615 GLU A N 1
ATOM 4955 C CA . GLU A 1 615 ? -17.984 -38.469 1.924 1 32.16 615 GLU A CA 1
ATOM 4956 C C . GLU A 1 615 ? -18.812 -38.688 3.189 1 32.16 615 GLU A C 1
ATOM 4958 O O . GLU A 1 615 ? -19.719 -39.531 3.203 1 32.16 615 GLU A O 1
ATOM 4963 N N . SER A 1 616 ? -18.453 -38.219 4.363 1 29.94 616 SER A N 1
ATOM 4964 C CA . SER A 1 616 ? -19.297 -38.875 5.363 1 29.94 616 SER A CA 1
ATOM 4965 C C . SER A 1 616 ? -20.766 -38.5 5.16 1 29.94 616 SER A C 1
ATOM 4967 O O . SER A 1 616 ? -21.656 -39.312 5.398 1 29.94 616 SER A O 1
ATOM 4969 N N . ASP A 1 617 ? -21.219 -37.188 5.199 1 27.97 617 ASP A N 1
ATOM 4970 C CA . ASP A 1 617 ? -22.594 -37.031 5.691 1 27.97 617 ASP A CA 1
ATOM 4971 C C . ASP A 1 617 ? -23.609 -37.344 4.598 1 27.97 617 ASP A C 1
ATOM 4973 O O . ASP A 1 617 ? -24.812 -37.094 4.777 1 27.97 617 ASP A O 1
ATOM 4977 N N . LYS A 1 618 ? -23.375 -37.25 3.314 1 28.83 618 LYS A N 1
ATOM 4978 C CA . LYS A 1 618 ? -24.609 -37.281 2.543 1 28.83 618 LYS A CA 1
ATOM 4979 C C . LYS A 1 618 ? -25.172 -38.688 2.475 1 28.83 618 LYS A C 1
ATOM 4981 O O . LYS A 1 618 ? -24.922 -39.406 1.515 1 28.83 618 LYS A O 1
ATOM 4986 N N . ASN A 1 619 ? -25.297 -39.531 3.545 1 25.88 619 ASN A N 1
ATOM 4987 C CA . ASN A 1 619 ? -26.062 -40.75 3.387 1 25.88 619 ASN A CA 1
ATOM 4988 C C . ASN A 1 619 ? -27.516 -40.469 3.012 1 25.88 619 ASN A C 1
ATOM 4990 O O . ASN A 1 619 ? -28.406 -41.281 3.258 1 25.88 619 ASN A O 1
ATOM 4994 N N . ASN A 1 620 ? -28 -39.188 2.904 1 22.91 620 ASN A N 1
ATOM 4995 C CA . ASN A 1 620 ? -29.453 -39.281 2.727 1 22.91 620 ASN A CA 1
ATOM 4996 C C . ASN A 1 620 ? -29.812 -40.031 1.455 1 22.91 620 ASN A C 1
ATOM 4998 O O . ASN A 1 620 ? -29.078 -40 0.464 1 22.91 620 ASN A O 1
ATOM 5002 N N . ASN A 1 621 ? -30.875 -41 1.473 1 21.67 621 ASN A N 1
ATOM 5003 C CA . ASN A 1 621 ? -31.578 -42.062 0.754 1 21.67 621 ASN A CA 1
ATOM 5004 C C . ASN A 1 621 ? -32.156 -41.562 -0.566 1 21.67 621 ASN A C 1
ATOM 5006 O O . ASN A 1 621 ? -33.219 -42 -0.989 1 21.67 621 ASN A O 1
ATOM 5010 N N . MET A 1 622 ? -31.812 -40.375 -1.147 1 21.3 622 MET A N 1
ATOM 5011 C CA . MET A 1 622 ? -32.781 -40.156 -2.211 1 21.3 622 MET A CA 1
ATOM 5012 C C . MET A 1 622 ? -32.75 -41.312 -3.227 1 21.3 622 MET A C 1
ATOM 5014 O O . MET A 1 622 ? -31.688 -41.719 -3.65 1 21.3 622 MET A O 1
ATOM 5018 N N . GLU A 1 623 ? -33.812 -42.156 -3.299 1 21.23 623 GLU A N 1
ATOM 5019 C CA . GLU A 1 623 ? -34.25 -43.219 -4.199 1 21.23 623 GLU A CA 1
ATOM 5020 C C . GLU A 1 623 ? -34.094 -42.781 -5.66 1 21.23 623 GLU A C 1
ATOM 5022 O O . GLU A 1 623 ? -34.5 -41.719 -6.051 1 21.23 623 GLU A O 1
ATOM 5027 N N . PRO A 1 624 ? -33.094 -43.281 -6.328 1 22.06 624 PRO A N 1
ATOM 5028 C CA . PRO A 1 624 ? -32.844 -43 -7.742 1 22.06 624 PRO A CA 1
ATOM 5029 C C . PRO A 1 624 ? -34.062 -43.188 -8.617 1 22.06 624 PRO A C 1
ATOM 5031 O O . PRO A 1 624 ? -34.781 -44.188 -8.492 1 22.06 624 PRO A O 1
ATOM 5034 N N . THR A 1 625 ? -34.938 -42.156 -8.672 1 20.78 625 THR A N 1
ATOM 5035 C CA . THR A 1 625 ? -36.094 -42.344 -9.547 1 20.78 625 THR A CA 1
ATOM 5036 C C . THR A 1 625 ? -35.656 -42.906 -10.891 1 20.78 625 THR A C 1
ATOM 5038 O O . THR A 1 625 ? -34.562 -42.656 -11.375 1 20.78 625 THR A O 1
ATOM 5041 N N . ASP A 1 626 ? -36.312 -44 -11.406 1 19.33 626 ASP A N 1
ATOM 5042 C CA . ASP A 1 626 ? -36.312 -45 -12.484 1 19.33 626 ASP A CA 1
ATOM 5043 C C . ASP A 1 626 ? -36.344 -44.312 -13.852 1 19.33 626 ASP A C 1
ATOM 5045 O O . ASP A 1 626 ? -37.406 -43.938 -14.344 1 19.33 626 ASP A O 1
ATOM 5049 N N . THR A 1 627 ? -35.656 -43.188 -14.008 1 20.08 627 THR A N 1
ATOM 5050 C CA . THR A 1 627 ? -36 -42.625 -15.305 1 20.08 627 THR A CA 1
ATOM 5051 C C . THR A 1 627 ? -35.75 -43.625 -16.422 1 20.08 627 THR A C 1
ATOM 5053 O O . THR A 1 627 ? -34.906 -44.531 -16.297 1 20.08 627 THR A O 1
ATOM 5056 N N . GLY A 1 628 ? -36.656 -43.812 -17.406 1 19.14 628 GLY A N 1
ATOM 5057 C CA . GLY A 1 628 ? -37 -44.625 -18.547 1 19.14 628 GLY A CA 1
ATOM 5058 C C . GLY A 1 628 ? -35.875 -44.844 -19.531 1 19.14 628 GLY A C 1
ATOM 5059 O O . GLY A 1 628 ? -34.969 -44 -19.609 1 19.14 628 GLY A O 1
ATOM 5060 N N . ASN A 1 629 ? -35.562 -46.094 -19.922 1 18.84 629 ASN A N 1
ATOM 5061 C CA . ASN A 1 629 ? -34.656 -46.906 -20.688 1 18.84 629 ASN A CA 1
ATOM 5062 C C . ASN A 1 629 ? -34.594 -46.469 -22.156 1 18.84 629 ASN A C 1
ATOM 5064 O O . ASN A 1 629 ? -34.531 -47.312 -23.062 1 18.84 629 ASN A O 1
ATOM 5068 N N . THR A 1 630 ? -34.719 -45.125 -22.531 1 19.55 630 THR A N 1
ATOM 5069 C CA . THR A 1 630 ? -34.875 -45.094 -23.984 1 19.55 630 THR A CA 1
ATOM 5070 C C . THR A 1 630 ? -33.688 -45.719 -24.688 1 19.55 630 THR A C 1
ATOM 5072 O O . THR A 1 630 ? -32.531 -45.5 -24.297 1 19.55 630 THR A O 1
ATOM 5075 N N . THR A 1 631 ? -33.844 -46.812 -25.469 1 19.22 631 THR A N 1
ATOM 5076 C CA . THR A 1 631 ? -33.125 -47.812 -26.266 1 19.22 631 THR A CA 1
ATOM 5077 C C . THR A 1 631 ? -32.312 -47.156 -27.359 1 19.22 631 THR A C 1
ATOM 5079 O O . THR A 1 631 ? -32.875 -46.688 -28.359 1 19.22 631 THR A O 1
ATOM 5082 N N . MET A 1 632 ? -31.547 -46.125 -27.047 1 18.59 632 MET A N 1
ATOM 5083 C CA . MET A 1 632 ? -30.922 -45.594 -28.25 1 18.59 632 MET A CA 1
ATOM 5084 C C . MET A 1 632 ? -30.125 -46.688 -28.969 1 18.59 632 MET A C 1
ATOM 5086 O O . MET A 1 632 ? -29.516 -47.531 -28.328 1 18.59 632 MET A O 1
ATOM 5090 N N . ASP A 1 633 ? -30.266 -46.906 -30.266 1 18.95 633 ASP A N 1
ATOM 5091 C CA . ASP A 1 633 ? -29.906 -47.844 -31.312 1 18.95 633 ASP A CA 1
ATOM 5092 C C . ASP A 1 633 ? -28.391 -48.031 -31.406 1 18.95 633 ASP A C 1
ATOM 5094 O O . ASP A 1 633 ? -27.641 -47.062 -31.188 1 18.95 633 ASP A O 1
ATOM 5098 N N . GLU A 1 634 ? -27.828 -49.25 -31.422 1 20.53 634 GLU A N 1
ATOM 5099 C CA . GLU A 1 634 ? -26.594 -50.062 -31.344 1 20.53 634 GLU A CA 1
ATOM 5100 C C . GLU A 1 634 ? -25.672 -49.781 -32.531 1 20.53 634 GLU A C 1
ATOM 5102 O O . GLU A 1 634 ? -24.656 -50.438 -32.688 1 20.53 634 GLU A O 1
ATOM 5107 N N . LYS A 1 635 ? -26 -48.906 -33.5 1 20 635 LYS A N 1
ATOM 5108 C CA . LYS A 1 635 ? -25.469 -49.312 -34.781 1 20 635 LYS A CA 1
ATOM 5109 C C . LYS A 1 635 ? -23.938 -49.406 -34.719 1 20 635 LYS A C 1
ATOM 5111 O O . LYS A 1 635 ? -23.375 -50.5 -34.938 1 20 635 LYS A O 1
ATOM 5116 N N . ASP A 1 636 ? -23.25 -48.625 -35.594 1 18.69 636 ASP A N 1
ATOM 5117 C CA . ASP A 1 636 ? -22.219 -49 -36.531 1 18.69 636 ASP A CA 1
ATOM 5118 C C . ASP A 1 636 ? -20.844 -48.969 -35.875 1 18.69 636 ASP A C 1
ATOM 5120 O O . ASP A 1 636 ? -20.234 -47.906 -35.75 1 18.69 636 ASP A O 1
ATOM 5124 N N . ALA A 1 637 ? -20.625 -49.688 -34.812 1 21.39 637 ALA A N 1
ATOM 5125 C CA . ALA A 1 637 ? -19.484 -49.656 -33.906 1 21.39 637 ALA A CA 1
ATOM 5126 C C . ALA A 1 637 ? -18.234 -50.219 -34.594 1 21.39 637 ALA A C 1
ATOM 5128 O O . ALA A 1 637 ? -17.219 -50.469 -33.938 1 21.39 637 ALA A O 1
ATOM 5129 N N . THR A 1 638 ? -18.297 -50.688 -35.844 1 19.91 638 THR A N 1
ATOM 5130 C CA . THR A 1 638 ? -17.266 -51.656 -36.188 1 19.91 638 THR A CA 1
ATOM 5131 C C . THR A 1 638 ? -15.922 -50.938 -36.375 1 19.91 638 THR A C 1
ATOM 5133 O O . THR A 1 638 ? -14.969 -51.531 -36.906 1 19.91 638 THR A O 1
ATOM 5136 N N . LEU A 1 639 ? -15.781 -49.688 -36.094 1 21.16 639 LEU A N 1
ATOM 5137 C CA . LEU A 1 639 ? -14.562 -49.188 -36.719 1 21.16 639 LEU A CA 1
ATOM 5138 C C . LEU A 1 639 ? -13.344 -49.969 -36.219 1 21.16 639 LEU A C 1
ATOM 5140 O O . LEU A 1 639 ? -13.289 -50.344 -35.031 1 21.16 639 LEU A O 1
ATOM 5144 N N . GLY A 1 640 ? -12.523 -50.594 -37.094 1 20.23 640 GLY A N 1
ATOM 5145 C CA . GLY A 1 640 ? -11.359 -51.469 -37.062 1 20.23 640 GLY A CA 1
ATOM 5146 C C . GLY A 1 640 ? -10.297 -51 -36.062 1 20.23 640 GLY A C 1
ATOM 5147 O O . GLY A 1 640 ? -10.25 -49.844 -35.688 1 20.23 640 GLY A O 1
ATOM 5148 N N . ARG A 1 641 ? -9.633 -51.906 -35.375 1 25.12 641 ARG A N 1
ATOM 5149 C CA . ARG A 1 641 ? -8.742 -52.188 -34.25 1 25.12 641 ARG A CA 1
ATOM 5150 C C . ARG A 1 641 ? -7.391 -51.5 -34.438 1 25.12 641 ARG A C 1
ATOM 5152 O O . ARG A 1 641 ? -6.359 -52.031 -34 1 25.12 641 ARG A O 1
ATOM 5159 N N . SER A 1 642 ? -7.18 -50.562 -35.344 1 21.33 642 SER A N 1
ATOM 5160 C CA . SER A 1 642 ? -5.75 -50.406 -35.594 1 21.33 642 SER A CA 1
ATOM 5161 C C . SER A 1 642 ? -5.051 -49.812 -34.375 1 21.33 642 SER A C 1
ATOM 5163 O O . SER A 1 642 ? -5.484 -48.781 -33.844 1 21.33 642 SER A O 1
ATOM 5165 N N . GLN A 1 643 ? -4.5 -50.656 -33.438 1 23.25 643 GLN A N 1
ATOM 5166 C CA . GLN A 1 643 ? -3.627 -50.5 -32.281 1 23.25 643 GLN A CA 1
ATOM 5167 C C . GLN A 1 643 ? -2.518 -49.5 -32.562 1 23.25 643 GLN A C 1
ATOM 5169 O O . GLN A 1 643 ? -1.513 -49.812 -33.188 1 23.25 643 GLN A O 1
ATOM 5174 N N . ALA A 1 644 ? -2.832 -48.312 -33.031 1 23.97 644 ALA A N 1
ATOM 5175 C CA . ALA A 1 644 ? -1.685 -47.438 -33.312 1 23.97 644 ALA A CA 1
ATOM 5176 C C . ALA A 1 644 ? -0.821 -47.25 -32.062 1 23.97 644 ALA A C 1
ATOM 5178 O O . ALA A 1 644 ? -1.336 -47 -30.984 1 23.97 644 ALA A O 1
ATOM 5179 N N . GLU A 1 645 ? 0.36 -47.875 -31.922 1 25.61 645 GLU A N 1
ATOM 5180 C CA . GLU A 1 645 ? 1.51 -47.906 -31.016 1 25.61 645 GLU A CA 1
ATOM 5181 C C . GLU A 1 645 ? 1.86 -46.5 -30.531 1 25.61 645 GLU A C 1
ATOM 5183 O O . GLU A 1 645 ? 1.989 -45.562 -31.344 1 25.61 645 GLU A O 1
ATOM 5188 N N . CYS A 1 646 ? 1.253 -46.156 -29.406 1 28.98 646 CYS A N 1
ATOM 5189 C CA . CYS A 1 646 ? 1.634 -44.875 -28.797 1 28.98 646 CYS A CA 1
ATOM 5190 C C . CYS A 1 646 ? 3.146 -44.688 -28.812 1 28.98 646 CYS A C 1
ATOM 5192 O O . CYS A 1 646 ? 3.855 -45.188 -27.953 1 28.98 646 CYS A O 1
ATOM 5194 N N . ARG A 1 647 ? 3.738 -44.812 -29.938 1 28.33 647 ARG A N 1
ATOM 5195 C CA . ARG A 1 647 ? 5.168 -44.625 -30.156 1 28.33 647 ARG A CA 1
ATOM 5196 C C . ARG A 1 647 ? 5.629 -43.312 -29.547 1 28.33 647 ARG A C 1
ATOM 5198 O O . ARG A 1 647 ? 6.824 -43 -29.562 1 28.33 647 ARG A O 1
ATOM 5205 N N . GLU A 1 648 ? 4.707 -42.375 -29.578 1 25.83 648 GLU A N 1
ATOM 5206 C CA . GLU A 1 648 ? 5.273 -41.062 -29.344 1 25.83 648 GLU A CA 1
ATOM 5207 C C . GLU A 1 648 ? 5.336 -40.719 -27.859 1 25.83 648 GLU A C 1
ATOM 5209 O O . GLU A 1 648 ? 4.453 -41.125 -27.094 1 25.83 648 GLU A O 1
ATOM 5214 N N . THR A 1 649 ? 6.48 -40.469 -27.156 1 28.81 649 THR A N 1
ATOM 5215 C CA . THR A 1 649 ? 7 -40.281 -25.812 1 28.81 649 THR A CA 1
ATOM 5216 C C . THR A 1 649 ? 6.055 -39.438 -24.984 1 28.81 649 THR A C 1
ATOM 5218 O O . THR A 1 649 ? 6.234 -39.281 -23.766 1 28.81 649 THR A O 1
ATOM 5221 N N . TRP A 1 650 ? 5.371 -38.469 -25.547 1 27.53 650 TRP A N 1
ATOM 5222 C CA . TRP A 1 650 ? 4.816 -37.469 -24.625 1 27.53 650 TRP A CA 1
ATOM 5223 C C . TRP A 1 650 ? 3.727 -38.094 -23.766 1 27.53 650 TRP A C 1
ATOM 5225 O O . TRP A 1 650 ? 4.008 -38.625 -22.688 1 27.53 650 TRP A O 1
ATOM 5235 N N . THR A 1 651 ? 2.65 -37.438 -23.438 1 29.78 651 THR A N 1
ATOM 5236 C CA . THR A 1 651 ? 1.483 -37.719 -22.609 1 29.78 651 THR A CA 1
ATOM 5237 C C . THR A 1 651 ? 0.622 -38.812 -23.25 1 29.78 651 THR A C 1
ATOM 5239 O O . THR A 1 651 ? -0.044 -38.562 -24.25 1 29.78 651 THR A O 1
ATOM 5242 N N . CYS A 1 652 ? 1.15 -40.031 -23.344 1 28.72 652 CYS A N 1
ATOM 5243 C CA . CYS A 1 652 ? 0.253 -41 -23.938 1 28.72 652 CYS A CA 1
ATOM 5244 C C . CYS A 1 652 ? -0.944 -41.281 -23.016 1 28.72 652 CYS A C 1
ATOM 5246 O O . CYS A 1 652 ? -0.785 -41.75 -21.891 1 28.72 652 CYS A O 1
ATOM 5248 N N . TYR A 1 653 ? -2.018 -40.438 -23.031 1 27.83 653 TYR A N 1
ATOM 5249 C CA . TYR A 1 653 ? -3.305 -40.75 -22.438 1 27.83 653 TYR A CA 1
ATOM 5250 C C . TYR A 1 653 ? -3.854 -42.062 -22.984 1 27.83 653 TYR A C 1
ATOM 5252 O O . TYR A 1 653 ? -4.074 -42.219 -24.188 1 27.83 653 TYR A O 1
ATOM 5260 N N . SER A 1 654 ? -3.299 -43.188 -22.5 1 27.78 654 SER A N 1
ATOM 5261 C CA . SER A 1 654 ? -3.816 -44.438 -23.031 1 27.78 654 SER A CA 1
ATOM 5262 C C . SER A 1 654 ? -5.32 -44.562 -22.812 1 27.78 654 SER A C 1
ATOM 5264 O O . SER A 1 654 ? -5.816 -44.219 -21.734 1 27.78 654 SER A O 1
ATOM 5266 N N . LEU A 1 655 ? -6.133 -44.531 -23.812 1 27.25 655 LEU A N 1
ATOM 5267 C CA . LEU A 1 655 ? -7.539 -44.906 -23.766 1 27.25 655 LEU A CA 1
ATOM 5268 C C . LEU A 1 655 ? -7.711 -46.312 -23.156 1 27.25 655 LEU A C 1
ATOM 5270 O O . LEU A 1 655 ? -7 -47.25 -23.531 1 27.25 655 LEU A O 1
ATOM 5274 N N . PRO A 1 656 ? -8.141 -46.312 -21.844 1 27.94 656 PRO A N 1
ATOM 5275 C CA . PRO A 1 656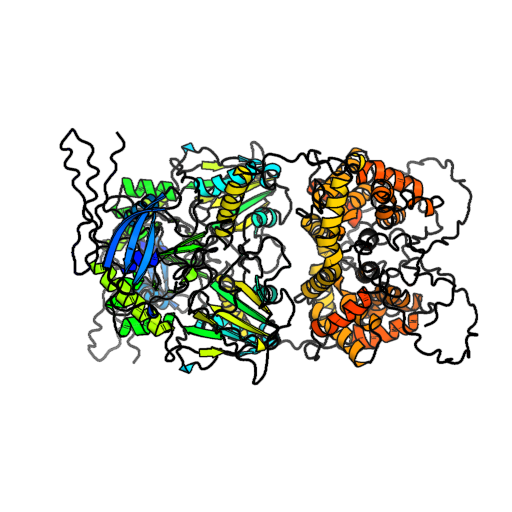 ? -8.508 -47.719 -21.531 1 27.94 656 PRO A CA 1
ATOM 5276 C C . PRO A 1 656 ? -9.289 -48.375 -22.656 1 27.94 656 PRO A C 1
ATOM 5278 O O . PRO A 1 656 ? -9.914 -47.719 -23.469 1 27.94 656 PRO A O 1
ATOM 5281 N N . ASP A 1 657 ? -8.93 -49.594 -22.906 1 26.23 657 ASP A N 1
ATOM 5282 C CA . ASP A 1 657 ? -9.578 -50.438 -23.922 1 26.23 657 ASP A CA 1
ATOM 5283 C C . ASP A 1 657 ? -11.102 -50.406 -23.75 1 26.23 657 ASP A C 1
ATOM 5285 O O . ASP A 1 657 ? -11.836 -50.844 -24.641 1 26.23 657 ASP A O 1
ATOM 5289 N N . ASP A 1 658 ? -11.609 -50.438 -22.469 1 26.59 658 ASP A N 1
ATOM 5290 C CA . ASP A 1 658 ? -13.039 -50.719 -22.453 1 26.59 658 ASP A CA 1
ATOM 5291 C C . ASP A 1 658 ? -13.852 -49.5 -22.906 1 26.59 658 ASP A C 1
ATOM 5293 O O . ASP A 1 658 ? -13.414 -48.375 -22.734 1 26.59 658 ASP A O 1
ATOM 5297 N N . GLY A 1 659 ? -14.805 -49.656 -23.797 1 22.97 659 GLY A N 1
ATOM 5298 C CA . GLY A 1 659 ? -15.828 -48.875 -24.469 1 22.97 659 GLY A CA 1
ATOM 5299 C C . GLY A 1 659 ? -16.469 -47.844 -23.547 1 22.97 659 GLY A C 1
ATOM 5300 O O . GLY A 1 659 ? -17.297 -48.188 -22.703 1 22.97 659 GLY A O 1
ATOM 5301 N N . ILE A 1 660 ? -15.727 -47.031 -22.891 1 22.44 660 ILE A N 1
ATOM 5302 C CA . ILE A 1 660 ? -16.562 -46.062 -22.188 1 22.44 660 ILE A CA 1
ATOM 5303 C C . ILE A 1 660 ? -17.562 -45.438 -23.172 1 22.44 660 ILE A C 1
ATOM 5305 O O . ILE A 1 660 ? -17.172 -45 -24.266 1 22.44 660 ILE A O 1
ATOM 5309 N N . SER A 1 661 ? -18.859 -45.875 -23.141 1 21.16 661 SER A N 1
ATOM 5310 C CA . SER A 1 661 ? -19.984 -45.312 -23.859 1 21.16 661 SER A CA 1
ATOM 5311 C C . SER A 1 661 ? -19.953 -43.781 -23.844 1 21.16 661 SER A C 1
ATOM 5313 O O . SER A 1 661 ? -19.641 -43.188 -22.812 1 21.16 661 SER A O 1
ATOM 5315 N N . PRO A 1 662 ? -19.922 -43.156 -25.031 1 20.77 662 PRO A N 1
ATOM 5316 C CA . PRO A 1 662 ? -20.047 -41.688 -25.109 1 20.77 662 PRO A CA 1
ATOM 5317 C C . PRO A 1 662 ? -21.078 -41.156 -24.125 1 20.77 662 PRO A C 1
ATOM 5319 O O . PRO A 1 662 ? -22.109 -41.781 -23.875 1 20.77 662 PRO A O 1
ATOM 5322 N N . MET B 1 1 ? -1.539 45.312 -24.094 1 18.5 1 MET B N 1
ATOM 5323 C CA . MET B 1 1 ? -0.738 46.219 -23.312 1 18.5 1 MET B CA 1
ATOM 5324 C C . MET B 1 1 ? -0.156 45.531 -22.078 1 18.5 1 MET B C 1
ATOM 5326 O O . MET B 1 1 ? -0.825 45.438 -21.047 1 18.5 1 MET B O 1
ATOM 5330 N N . LEU B 1 2 ? 0.492 44.469 -22.328 1 20.98 2 LEU B N 1
ATOM 5331 C CA . LEU B 1 2 ? 0.985 43.469 -21.375 1 20.98 2 LEU B CA 1
ATOM 5332 C C . LEU B 1 2 ? 2.018 44.094 -20.438 1 20.98 2 LEU B C 1
ATOM 5334 O O . LEU B 1 2 ? 3.031 44.625 -20.891 1 20.98 2 LEU B O 1
ATOM 5338 N N . ALA B 1 3 ? 1.556 44.781 -19.344 1 24.25 3 ALA B N 1
ATOM 5339 C CA . ALA B 1 3 ? 2.307 45.406 -18.25 1 24.25 3 ALA B CA 1
ATOM 5340 C C . ALA B 1 3 ? 3.504 44.531 -17.859 1 24.25 3 ALA B C 1
ATOM 5342 O O . ALA B 1 3 ? 3.344 43.375 -17.5 1 24.25 3 ALA B O 1
ATOM 5343 N N . ALA B 1 4 ? 4.52 44.688 -18.625 1 27.56 4 ALA B N 1
ATOM 5344 C CA . ALA B 1 4 ? 5.805 44.094 -18.234 1 27.56 4 ALA B CA 1
ATOM 5345 C C . ALA B 1 4 ? 6.172 44.469 -16.812 1 27.56 4 ALA B C 1
ATOM 5347 O O . ALA B 1 4 ? 6.387 45.656 -16.5 1 27.56 4 ALA B O 1
ATOM 5348 N N . LEU B 1 5 ? 5.566 44.031 -15.773 1 29.28 5 LEU B N 1
ATOM 5349 C CA . LEU B 1 5 ? 5.93 44.188 -14.367 1 29.28 5 LEU B CA 1
ATOM 5350 C C . LEU B 1 5 ? 7.434 44 -14.172 1 29.28 5 LEU B C 1
ATOM 5352 O O . LEU B 1 5 ? 8 42.969 -14.508 1 29.28 5 LEU B O 1
ATOM 5356 N N . ALA B 1 6 ? 8.156 45.125 -14.375 1 30.83 6 ALA B N 1
ATOM 5357 C CA . ALA B 1 6 ? 9.578 45.156 -14.039 1 30.83 6 ALA B CA 1
ATOM 5358 C C . ALA B 1 6 ? 9.812 44.812 -12.57 1 30.83 6 ALA B C 1
ATOM 5360 O O . ALA B 1 6 ? 9.227 45.438 -11.68 1 30.83 6 ALA B O 1
ATOM 5361 N N . LEU B 1 7 ? 10 43.656 -12.172 1 33.62 7 LEU B N 1
ATOM 5362 C CA . LEU B 1 7 ? 10.406 43.219 -10.844 1 33.62 7 LEU B CA 1
ATOM 5363 C C . LEU B 1 7 ? 11.789 43.75 -10.492 1 33.62 7 LEU B C 1
ATOM 5365 O O . LEU B 1 7 ? 12.734 43.594 -11.273 1 33.62 7 LEU B O 1
ATOM 5369 N N . THR B 1 8 ? 11.844 44.906 -9.773 1 36.5 8 THR B N 1
ATOM 5370 C CA . THR B 1 8 ? 13.109 45.375 -9.211 1 36.5 8 THR B CA 1
ATOM 5371 C C . THR B 1 8 ? 13.508 44.5 -8.016 1 36.5 8 THR B C 1
ATOM 5373 O O . THR B 1 8 ? 12.703 44.281 -7.109 1 36.5 8 THR B O 1
ATOM 5376 N N . PHE B 1 9 ? 14.516 43.688 -8.141 1 38.62 9 PHE B N 1
ATOM 5377 C CA . PHE B 1 9 ? 15.078 42.875 -7.082 1 38.62 9 PHE B CA 1
ATOM 5378 C C . PHE B 1 9 ? 16.047 43.688 -6.227 1 38.62 9 PHE B C 1
ATOM 5380 O O . PHE B 1 9 ? 16.906 44.375 -6.754 1 38.62 9 PHE B O 1
ATOM 5387 N N . LEU B 1 10 ? 15.695 44.156 -5.113 1 40 10 LEU B N 1
ATOM 5388 C CA . LEU B 1 10 ? 16.703 44.688 -4.188 1 40 10 LEU B CA 1
ATOM 5389 C C . LEU B 1 10 ? 17.391 43.531 -3.436 1 40 10 LEU B C 1
ATOM 5391 O O . LEU B 1 10 ? 16.719 42.719 -2.799 1 40 10 LEU B O 1
ATOM 5395 N N . ILE B 1 11 ? 18.453 43.062 -3.859 1 39.25 11 ILE B N 1
ATOM 5396 C CA . ILE B 1 11 ? 19.281 42.094 -3.148 1 39.25 11 ILE B CA 1
ATOM 5397 C C . ILE B 1 11 ? 20.141 42.812 -2.109 1 39.25 11 ILE B C 1
ATOM 5399 O O . ILE B 1 11 ? 20.875 43.75 -2.441 1 39.25 11 ILE B O 1
ATOM 5403 N N . ASN B 1 12 ? 19.766 42.906 -0.947 1 36.44 12 ASN B N 1
ATOM 5404 C CA . ASN B 1 12 ? 20.422 43.656 0.124 1 36.44 12 ASN B CA 1
ATOM 5405 C C . ASN B 1 12 ? 21.875 43.219 0.284 1 36.44 12 ASN B C 1
ATOM 5407 O O . ASN B 1 12 ? 22.203 42.406 1.149 1 36.44 12 ASN B O 1
ATOM 5411 N N . GLY B 1 13 ? 22.703 42.812 -0.626 1 33.91 13 GLY B N 1
ATOM 5412 C CA . GLY B 1 13 ? 24.078 42.781 -0.159 1 33.91 13 GLY B CA 1
ATOM 5413 C C . GLY B 1 13 ? 24.609 44.156 0.156 1 33.91 13 GLY B C 1
ATOM 5414 O O . GLY B 1 13 ? 23.922 45.156 -0.035 1 33.91 13 GLY B O 1
ATOM 5415 N N . PRO B 1 14 ? 25.875 44.406 0.725 1 33.47 14 PRO B N 1
ATOM 5416 C CA . PRO B 1 14 ? 26.344 45.781 0.935 1 33.47 14 PRO B CA 1
ATOM 5417 C C . PRO B 1 14 ? 25.938 46.719 -0.205 1 33.47 14 PRO B C 1
ATOM 5419 O O . PRO B 1 14 ? 25.516 47.844 0.039 1 33.47 14 PRO B O 1
ATOM 5422 N N . SER B 1 15 ? 26.594 46.562 -1.385 1 30.81 15 SER B N 1
ATOM 5423 C CA . SER B 1 15 ? 26.406 47.594 -2.41 1 30.81 15 SER B CA 1
ATOM 5424 C C . SER B 1 15 ? 25.016 47.5 -3.025 1 30.81 15 SER B C 1
ATOM 5426 O O . SER B 1 15 ? 24.609 46.438 -3.5 1 30.81 15 SER B O 1
ATOM 5428 N N . THR B 1 16 ? 24.062 48.25 -2.623 1 33.75 16 THR B N 1
ATOM 5429 C CA . THR B 1 16 ? 22.672 48.5 -3.029 1 33.75 16 THR B CA 1
ATOM 5430 C C . THR B 1 16 ? 22.578 48.625 -4.543 1 33.75 16 THR B C 1
ATOM 5432 O O . THR B 1 16 ? 22.719 49.75 -5.078 1 33.75 16 THR B O 1
ATOM 5435 N N . ALA B 1 17 ? 23.266 47.906 -5.352 1 31.69 17 ALA B N 1
ATOM 5436 C CA . ALA B 1 17 ? 22.953 48.25 -6.734 1 31.69 17 ALA B CA 1
ATOM 5437 C C . ALA B 1 17 ? 21.5 47.906 -7.07 1 31.69 17 ALA B C 1
ATOM 5439 O O . ALA B 1 17 ? 21.078 46.75 -6.926 1 31.69 17 ALA B O 1
ATOM 5440 N N . ALA B 1 18 ? 20.562 48.812 -6.926 1 33.97 18 ALA B N 1
ATOM 5441 C CA . ALA B 1 18 ? 19.219 48.812 -7.516 1 33.97 18 ALA B CA 1
ATOM 5442 C C . ALA B 1 18 ? 19.266 48.406 -8.984 1 33.97 18 ALA B C 1
ATOM 5444 O O . ALA B 1 18 ? 19.953 49.062 -9.789 1 33.97 18 ALA B O 1
ATOM 5445 N N . LEU B 1 19 ? 19.266 47.219 -9.32 1 32.88 19 LEU B N 1
ATOM 5446 C CA . LEU B 1 19 ? 19.125 46.906 -10.734 1 32.88 19 LEU B CA 1
ATOM 5447 C C . LEU B 1 19 ? 17.797 47.438 -11.281 1 32.88 19 LEU B C 1
ATOM 5449 O O . LEU B 1 19 ? 16.719 46.969 -10.891 1 32.88 19 LEU B O 1
ATOM 5453 N N . GLU B 1 20 ? 17.641 48.812 -11.523 1 32.91 20 GLU B N 1
ATOM 5454 C CA . GLU B 1 20 ? 16.594 49.469 -12.273 1 32.91 20 GLU B CA 1
ATOM 5455 C C . GLU B 1 20 ? 16.609 49.062 -13.742 1 32.91 20 GLU B C 1
ATOM 5457 O O . GLU B 1 20 ? 17.562 49.312 -14.461 1 32.91 20 GLU B O 1
ATOM 5462 N N . GLN B 1 21 ? 16.375 47.875 -14.125 1 31.7 21 GLN B N 1
ATOM 5463 C CA . GLN B 1 21 ? 16.234 47.875 -15.57 1 31.7 21 GLN B CA 1
ATOM 5464 C C . GLN B 1 21 ? 15.016 48.688 -16.016 1 31.7 21 GLN B C 1
ATOM 5466 O O . GLN B 1 21 ? 13.875 48.312 -15.711 1 31.7 21 GLN B O 1
ATOM 5471 N N . SER B 1 22 ? 15.188 50.031 -16.125 1 30.75 22 SER B N 1
ATOM 5472 C CA . SER B 1 22 ? 14.328 50.938 -16.875 1 30.75 22 SER B CA 1
ATOM 5473 C C . SER B 1 22 ? 14.125 50.438 -18.312 1 30.75 22 SER B C 1
ATOM 5475 O O . SER B 1 22 ? 15.086 50.25 -19.047 1 30.75 22 SER B O 1
ATOM 5477 N N . LEU B 1 23 ? 13.156 49.562 -18.656 1 30.22 23 LEU B N 1
ATOM 5478 C CA . LEU B 1 23 ? 12.758 49.5 -20.062 1 30.22 23 LEU B CA 1
ATOM 5479 C C . LEU B 1 23 ? 12.406 50.875 -20.578 1 30.22 23 LEU B C 1
ATOM 5481 O O . LEU B 1 23 ? 11.586 51.594 -19.984 1 30.22 23 LEU B O 1
ATOM 5485 N N . SER B 1 24 ? 13.242 51.531 -21.234 1 28.58 24 SER B N 1
ATOM 5486 C CA . SER B 1 24 ? 13.219 52.812 -21.922 1 28.58 24 SER B CA 1
ATOM 5487 C C . SER B 1 24 ? 12.031 52.906 -22.859 1 28.58 24 SER B C 1
ATOM 5489 O O . SER B 1 24 ? 12.023 53.75 -23.781 1 28.58 24 SER B O 1
ATOM 5491 N N . SER B 1 25 ? 10.867 52.156 -22.984 1 28.61 25 SER B N 1
ATOM 5492 C CA . SER B 1 25 ? 10.062 52.75 -24.047 1 28.61 25 SER B CA 1
ATOM 5493 C C . SER B 1 25 ? 9.625 54.156 -23.656 1 28.61 25 SER B C 1
ATOM 5495 O O . SER B 1 25 ? 9.555 54.5 -22.484 1 28.61 25 SER B O 1
ATOM 5497 N N . GLU B 1 26 ? 9.398 55.25 -24.547 1 28.33 26 GLU B N 1
ATOM 5498 C CA . GLU B 1 26 ? 9.062 56.688 -24.609 1 28.33 26 GLU B CA 1
ATOM 5499 C C . GLU B 1 26 ? 7.938 57.031 -23.625 1 28.33 26 GLU B C 1
ATOM 5501 O O . GLU B 1 26 ? 7.984 58.062 -22.953 1 28.33 26 GLU B O 1
ATOM 5506 N N . SER B 1 27 ? 6.574 56.875 -24.078 1 29.27 27 SER B N 1
ATOM 5507 C CA . SER B 1 27 ? 5.516 57.812 -23.719 1 29.27 27 SER B CA 1
ATOM 5508 C C . SER B 1 27 ? 5.277 57.844 -22.219 1 29.27 27 SER B C 1
ATOM 5510 O O . SER B 1 27 ? 5.293 58.938 -21.609 1 29.27 27 SER B O 1
ATOM 5512 N N . SER B 1 28 ? 3.916 57.469 -21.797 1 28.64 28 SER B N 1
ATOM 5513 C CA . SER B 1 28 ? 3.146 57.844 -20.609 1 28.64 28 SER B CA 1
ATOM 5514 C C . SER B 1 28 ? 3.809 57.344 -19.344 1 28.64 28 SER B C 1
ATOM 5516 O O . SER B 1 28 ? 4.461 56.281 -19.344 1 28.64 28 SER B O 1
ATOM 5518 N N . ASN B 1 29 ? 4.109 58.281 -18.344 1 27.67 29 ASN B N 1
ATOM 5519 C CA . ASN B 1 29 ? 4.637 58.281 -16.984 1 27.67 29 ASN B CA 1
ATOM 5520 C C . ASN B 1 29 ? 4.082 57.125 -16.172 1 27.67 29 ASN B C 1
ATOM 5522 O O . ASN B 1 29 ? 3.08 57.281 -15.461 1 27.67 29 ASN B O 1
ATOM 5526 N N . VAL B 1 30 ? 3.637 56.125 -16.797 1 28.34 30 VAL B N 1
ATOM 5527 C CA . VAL B 1 30 ? 3.102 55.125 -15.875 1 28.34 30 VAL B CA 1
ATOM 5528 C C . VAL B 1 30 ? 4.148 54.781 -14.82 1 28.34 30 VAL B C 1
ATOM 5530 O O . VAL B 1 30 ? 5.258 54.344 -15.156 1 28.34 30 VAL B O 1
ATOM 5533 N N . SER B 1 31 ? 4.16 55.594 -13.68 1 28.2 31 SER B N 1
ATOM 5534 C CA . SER B 1 31 ? 4.879 55.25 -12.453 1 28.2 31 SER B CA 1
ATOM 5535 C C . SER B 1 31 ? 4.867 53.75 -12.188 1 28.2 31 SER B C 1
ATOM 5537 O O . SER B 1 31 ? 3.803 53.156 -12.023 1 28.2 31 SER B O 1
ATOM 5539 N N . ILE B 1 32 ? 5.496 53.125 -13 1 29.88 32 ILE B N 1
ATOM 5540 C CA . ILE B 1 32 ? 5.738 51.719 -12.688 1 29.88 32 ILE B CA 1
ATOM 5541 C C . ILE B 1 32 ? 6.129 51.594 -11.219 1 29.88 32 ILE B C 1
ATOM 5543 O O . ILE B 1 32 ? 7.195 52.031 -10.805 1 29.88 32 ILE B O 1
ATOM 5547 N N . LEU B 1 33 ? 5.262 51.906 -10.25 1 30.45 33 LEU B N 1
ATOM 5548 C CA . LEU B 1 33 ? 5.504 51.562 -8.859 1 30.45 33 LEU B CA 1
ATOM 5549 C C . LEU B 1 33 ? 6.273 50.25 -8.75 1 30.45 33 LEU B C 1
ATOM 5551 O O . LEU B 1 33 ? 5.766 49.188 -9.133 1 30.45 33 LEU B O 1
ATOM 5555 N N . SER B 1 34 ? 7.574 50.125 -9.023 1 39.25 34 SER B N 1
ATOM 5556 C CA . SER B 1 34 ? 8.617 49.125 -8.898 1 39.25 34 SER B CA 1
ATOM 5557 C C . SER B 1 34 ? 8.547 48.438 -7.539 1 39.25 34 SER B C 1
ATOM 5559 O O . SER B 1 34 ? 8.719 49.062 -6.5 1 39.25 34 SER B O 1
ATOM 5561 N N . GLN B 1 35 ? 7.586 47.719 -7.203 1 43.56 35 GLN B N 1
ATOM 5562 C CA . GLN B 1 35 ? 7.543 46.938 -5.965 1 43.56 35 GLN B CA 1
ATOM 5563 C C . GLN B 1 35 ? 8.875 46.25 -5.707 1 43.56 35 GLN B C 1
ATOM 5565 O O . GLN B 1 35 ? 9.391 45.531 -6.566 1 43.56 35 GLN B O 1
ATOM 5570 N N . LEU B 1 36 ? 9.797 46.844 -4.961 1 57.38 36 LEU B N 1
ATOM 5571 C CA . LEU B 1 36 ? 11.047 46.312 -4.434 1 57.38 36 LEU B CA 1
ATOM 5572 C C . LEU B 1 36 ? 10.797 45.062 -3.605 1 57.38 36 LEU B C 1
ATOM 5574 O O . LEU B 1 36 ? 9.977 45.062 -2.682 1 57.38 36 LEU B O 1
ATOM 5578 N N . ILE B 1 37 ? 11.094 43.906 -4.211 1 65.12 37 ILE B N 1
ATOM 5579 C CA . ILE B 1 37 ? 11.016 42.688 -3.398 1 65.12 37 ILE B CA 1
ATOM 5580 C C . ILE B 1 37 ? 12.398 42.344 -2.861 1 65.12 37 ILE B C 1
ATOM 5582 O O . ILE B 1 37 ? 13.367 42.25 -3.623 1 65.12 37 ILE B O 1
ATOM 5586 N N . GLU B 1 38 ? 12.586 42.469 -1.607 1 77.5 38 GLU B N 1
ATOM 5587 C CA . GLU B 1 38 ? 13.797 41.969 -0.95 1 77.5 38 GLU B CA 1
ATOM 5588 C C . GLU B 1 38 ? 13.812 40.438 -0.878 1 77.5 38 GLU B C 1
ATOM 5590 O O . GLU B 1 38 ? 12.844 39.844 -0.417 1 77.5 38 GLU B O 1
ATOM 5595 N N . VAL B 1 39 ? 14.867 39.969 -1.532 1 86.81 39 VAL B N 1
ATOM 5596 C CA . VAL B 1 39 ? 14.953 38.5 -1.548 1 86.81 39 VAL B CA 1
ATOM 5597 C C . VAL B 1 39 ? 16.172 38.062 -0.739 1 86.81 39 VAL B C 1
ATOM 5599 O O . VAL B 1 39 ? 17.25 38.625 -0.859 1 86.81 39 VAL B O 1
ATOM 5602 N N . HIS B 1 40 ? 16 37.156 0.145 1 90.56 40 HIS B N 1
ATOM 5603 C CA . HIS B 1 40 ? 17.094 36.594 0.926 1 90.56 40 HIS B CA 1
ATOM 5604 C C . HIS B 1 40 ? 18.078 35.844 0.034 1 90.56 40 HIS B C 1
ATOM 5606 O O . HIS B 1 40 ? 17.656 35.062 -0.817 1 90.56 40 HIS B O 1
ATOM 5612 N N . PRO B 1 41 ? 19.406 36.031 0.203 1 91.38 41 PRO B N 1
ATOM 5613 C CA . PRO B 1 41 ? 20.391 35.406 -0.685 1 91.38 41 PRO B CA 1
ATOM 5614 C C . PRO B 1 41 ? 20.297 33.906 -0.675 1 91.38 41 PRO B C 1
ATOM 5616 O O . PRO B 1 41 ? 20.453 33.25 -1.721 1 91.38 41 PRO B O 1
ATOM 5619 N N . LEU B 1 42 ? 20.078 33.344 0.487 1 92.88 42 LEU B N 1
ATOM 5620 C CA . LEU B 1 42 ? 20 31.891 0.559 1 92.88 42 LEU B CA 1
ATOM 5621 C C . LEU B 1 42 ? 18.75 31.375 -0.127 1 92.88 42 LEU B C 1
ATOM 5623 O O . LEU B 1 42 ? 18.734 30.25 -0.66 1 92.88 42 LEU B O 1
ATOM 5627 N N . TRP B 1 43 ? 17.672 32.125 -0.112 1 94.19 43 TRP B N 1
ATOM 5628 C CA . TRP B 1 43 ? 16.469 31.781 -0.842 1 94.19 43 TRP B CA 1
ATOM 5629 C C . TRP B 1 43 ? 16.734 31.688 -2.34 1 94.19 43 TRP B C 1
ATOM 5631 O O . TRP B 1 43 ? 16.266 30.766 -3.01 1 94.19 43 TRP B O 1
ATOM 5641 N N . LEU B 1 44 ? 17.531 32.594 -2.791 1 93.31 44 LEU B N 1
ATOM 5642 C CA . LEU B 1 44 ? 17.953 32.562 -4.191 1 93.31 44 LEU B CA 1
ATOM 5643 C C . LEU B 1 44 ? 18.875 31.391 -4.461 1 93.31 44 LEU B C 1
ATOM 5645 O O . LEU B 1 44 ? 18.719 30.688 -5.457 1 93.31 44 LEU B O 1
ATOM 5649 N N . ARG B 1 45 ? 19.797 31.188 -3.555 1 93.06 45 ARG B N 1
ATOM 5650 C CA . ARG B 1 45 ? 20.797 30.125 -3.734 1 93.06 45 ARG B CA 1
ATOM 5651 C C . ARG B 1 45 ? 20.109 28.766 -3.857 1 93.06 45 ARG B C 1
ATOM 5653 O O . ARG B 1 45 ? 20.5 27.953 -4.695 1 93.06 45 ARG B O 1
ATOM 5660 N N . GLU B 1 46 ? 19.109 28.531 -3.125 1 93.12 46 GLU B N 1
ATOM 5661 C CA . GLU B 1 46 ? 18.391 27.25 -3.113 1 93.12 46 GLU B CA 1
ATOM 5662 C C . GLU B 1 46 ? 17.719 26.984 -4.453 1 93.12 46 GLU B C 1
ATOM 5664 O O . GLU B 1 46 ? 17.359 25.844 -4.762 1 93.12 46 GLU B O 1
ATOM 5669 N N . ARG B 1 47 ? 17.562 27.953 -5.219 1 94.12 47 ARG B N 1
ATOM 5670 C CA . ARG B 1 47 ? 16.828 27.844 -6.477 1 94.12 47 ARG B CA 1
ATOM 5671 C C . ARG B 1 47 ? 17.781 27.875 -7.668 1 94.12 47 ARG B C 1
ATOM 5673 O O . ARG B 1 47 ? 17.359 28 -8.812 1 94.12 47 ARG B O 1
ATOM 5680 N N . CYS B 1 48 ? 19.062 27.812 -7.359 1 94.56 48 CYS B N 1
ATOM 5681 C CA . CYS B 1 48 ? 20.094 27.781 -8.391 1 94.56 48 CYS B CA 1
ATOM 5682 C C . CYS B 1 48 ? 20.109 26.438 -9.102 1 94.56 48 CYS B C 1
ATOM 5684 O O . CYS B 1 48 ? 20.141 25.391 -8.453 1 94.56 48 CYS B O 1
ATOM 5686 N N . LEU B 1 49 ? 20.156 26.422 -10.445 1 92.88 49 LEU B N 1
ATOM 5687 C CA . LEU B 1 49 ? 20.125 25.188 -11.211 1 92.88 49 LEU B CA 1
ATOM 5688 C C . LEU B 1 49 ? 21.469 24.953 -11.906 1 92.88 49 LEU B C 1
ATOM 5690 O O . LEU B 1 49 ? 21.609 24.016 -12.695 1 92.88 49 LEU B O 1
ATOM 5694 N N . GLU B 1 50 ? 22.422 25.766 -11.555 1 94.25 50 GLU B N 1
ATOM 5695 C CA . GLU B 1 50 ? 23.734 25.578 -12.133 1 94.25 50 GLU B CA 1
ATOM 5696 C C . GLU B 1 50 ? 24.375 24.281 -11.648 1 94.25 50 GLU B C 1
ATOM 5698 O O . GLU B 1 50 ? 24.094 23.828 -10.539 1 94.25 50 GLU B O 1
ATOM 5703 N N . ALA B 1 51 ? 25.359 23.734 -12.398 1 91.94 51 ALA B N 1
ATOM 5704 C CA . ALA B 1 51 ? 25.922 22.406 -12.203 1 91.94 51 ALA B CA 1
ATOM 5705 C C . ALA B 1 51 ? 26.641 22.297 -10.859 1 91.94 51 ALA B C 1
ATOM 5707 O O . ALA B 1 51 ? 26.734 21.203 -10.289 1 91.94 51 ALA B O 1
ATOM 5708 N N . PHE B 1 52 ? 27.109 23.391 -10.359 1 90.5 52 PHE B N 1
ATOM 5709 C CA . PHE B 1 52 ? 27.828 23.312 -9.094 1 90.5 52 PHE B CA 1
ATOM 5710 C C . PHE B 1 52 ? 26.875 23.062 -7.938 1 90.5 52 PHE B C 1
ATOM 5712 O O . PHE B 1 52 ? 27.266 22.531 -6.898 1 90.5 52 PHE B O 1
ATOM 5719 N N . TYR B 1 53 ? 25.656 23.469 -8.102 1 92.62 53 TYR B N 1
ATOM 5720 C CA . TYR B 1 53 ? 24.688 23.375 -7.008 1 92.62 53 TYR B CA 1
ATOM 5721 C C . TYR B 1 53 ? 23.719 22.219 -7.242 1 92.62 53 TYR B C 1
ATOM 5723 O O . TYR B 1 53 ? 23.328 21.516 -6.301 1 92.62 53 TYR B O 1
ATOM 5731 N N . ALA B 1 54 ? 23.219 22.094 -8.484 1 91.94 54 ALA B N 1
ATOM 5732 C CA . ALA B 1 54 ? 22.234 21.078 -8.82 1 91.94 54 ALA B CA 1
ATOM 5733 C C . ALA B 1 54 ? 22.719 20.172 -9.953 1 91.94 54 ALA B C 1
ATOM 5735 O O . ALA B 1 54 ? 23.391 20.641 -10.875 1 91.94 54 ALA B O 1
ATOM 5736 N N . ASP B 1 55 ? 22.297 18.922 -9.852 1 88.81 55 ASP B N 1
ATOM 5737 C CA . ASP B 1 55 ? 22.609 17.984 -10.922 1 88.81 55 ASP B CA 1
ATOM 5738 C C . ASP B 1 55 ? 21.984 18.438 -12.242 1 88.81 55 ASP B C 1
ATOM 5740 O O . ASP B 1 55 ? 20.828 18.844 -12.273 1 88.81 55 ASP B O 1
ATOM 5744 N N . SER B 1 56 ? 22.719 18.312 -13.281 1 84.88 56 SER B N 1
ATOM 5745 C CA . SER B 1 56 ? 22.297 18.891 -14.562 1 84.88 56 SER B CA 1
ATOM 5746 C C . SER B 1 56 ? 21.156 18.062 -15.18 1 84.88 56 SER B C 1
ATOM 5748 O O . SER B 1 56 ? 20.359 18.594 -15.953 1 84.88 56 SER B O 1
ATOM 5750 N N . GLU B 1 57 ? 21.109 16.891 -14.828 1 78.62 57 GLU B N 1
ATOM 5751 C CA . GLU B 1 57 ? 20.094 16.031 -15.422 1 78.62 57 GLU B CA 1
ATOM 5752 C C . GLU B 1 57 ? 18.844 15.945 -14.547 1 78.62 57 GLU B C 1
ATOM 5754 O O . GLU B 1 57 ? 17.734 16.203 -15.008 1 78.62 57 GLU B O 1
ATOM 5759 N N . THR B 1 58 ? 19.047 15.711 -13.297 1 83.5 58 THR B N 1
ATOM 5760 C CA . THR B 1 58 ? 17.938 15.492 -12.383 1 83.5 58 THR B CA 1
ATOM 5761 C C . THR B 1 58 ? 17.484 16.797 -11.75 1 83.5 58 THR B C 1
ATOM 5763 O O . THR B 1 58 ? 16.375 16.875 -11.195 1 83.5 58 THR B O 1
ATOM 5766 N N . ARG B 1 59 ? 18.375 17.844 -11.781 1 88.44 59 ARG B N 1
ATOM 5767 C CA . ARG B 1 59 ? 18.141 19.156 -11.188 1 88.44 59 ARG B CA 1
ATOM 5768 C C . ARG B 1 59 ? 18.047 19.062 -9.672 1 88.44 59 ARG B C 1
ATOM 5770 O O . ARG B 1 59 ? 17.484 19.938 -9.023 1 88.44 59 ARG B O 1
ATOM 5777 N N . GLN B 1 60 ? 18.5 17.953 -9.102 1 89.25 60 GLN B N 1
ATOM 5778 C CA . GLN B 1 60 ? 18.5 17.75 -7.66 1 89.25 60 GLN B CA 1
ATOM 5779 C C . GLN B 1 60 ? 19.672 18.5 -7.016 1 89.25 60 GLN B C 1
ATOM 5781 O O . GLN B 1 60 ? 20.812 18.359 -7.449 1 89.25 60 GLN B O 1
ATOM 5786 N N . PRO B 1 61 ? 19.344 19.297 -6.004 1 91 61 PRO B N 1
ATOM 5787 C CA . PRO B 1 61 ? 20.438 19.953 -5.301 1 91 61 PRO B CA 1
ATOM 5788 C C . PRO B 1 61 ? 21.438 18.969 -4.699 1 91 61 PRO B C 1
ATOM 5790 O O . PRO B 1 61 ? 21.047 17.891 -4.223 1 91 61 PRO B O 1
ATOM 5793 N N . LYS B 1 62 ? 22.688 19.406 -4.586 1 87.12 62 LYS B N 1
ATOM 5794 C CA . LYS B 1 62 ? 23.766 18.484 -4.219 1 87.12 62 LYS B CA 1
ATOM 5795 C C . LYS B 1 62 ? 24.188 18.688 -2.77 1 87.12 62 LYS B C 1
ATOM 5797 O O . LYS B 1 62 ? 24.891 17.844 -2.199 1 87.12 62 LYS B O 1
ATOM 5802 N N . TYR B 1 63 ? 23.75 19.844 -2.135 1 84.81 63 TYR B N 1
ATOM 5803 C CA . TYR B 1 63 ? 24.344 20.172 -0.848 1 84.81 63 TYR B CA 1
ATOM 5804 C C . TYR B 1 63 ? 23.266 20.438 0.2 1 84.81 63 TYR B C 1
ATOM 5806 O O . TYR B 1 63 ? 22.172 20.875 -0.132 1 84.81 63 TYR B O 1
ATOM 5814 N N . ASN B 1 64 ? 23.703 20.141 1.43 1 88.38 64 ASN B N 1
ATOM 5815 C CA . ASN B 1 64 ? 22.922 20.562 2.584 1 88.38 64 ASN B CA 1
ATOM 5816 C C . ASN B 1 64 ? 23.359 21.953 3.068 1 88.38 64 ASN B C 1
ATOM 5818 O O . ASN B 1 64 ? 24.516 22.328 2.9 1 88.38 64 ASN B O 1
ATOM 5822 N N . LEU B 1 65 ? 22.484 22.578 3.646 1 87.75 65 LEU B N 1
ATOM 5823 C CA . LEU B 1 65 ? 22.688 24 3.951 1 87.75 65 LEU B CA 1
ATOM 5824 C C . LEU B 1 65 ? 23.891 24.188 4.871 1 87.75 65 LEU B C 1
ATOM 5826 O O . LEU B 1 65 ? 24.562 25.234 4.816 1 87.75 65 LEU B O 1
ATOM 5830 N N . HIS B 1 66 ? 24.125 23.188 5.758 1 87.56 66 HIS B N 1
ATOM 5831 C CA . HIS B 1 66 ? 25.234 23.359 6.688 1 87.56 66 HIS B CA 1
ATOM 5832 C C . HIS B 1 66 ? 26.562 23.391 5.949 1 87.56 66 HIS B C 1
ATOM 5834 O O . HIS B 1 66 ? 27.578 23.812 6.504 1 87.56 66 HIS B O 1
ATOM 5840 N N . GLU B 1 67 ? 26.562 22.969 4.703 1 87 67 GLU B N 1
ATOM 5841 C CA . GLU B 1 67 ? 27.781 22.938 3.887 1 87 67 GLU B CA 1
ATOM 5842 C C . GLU B 1 67 ? 27.969 24.25 3.127 1 87 67 GLU B C 1
ATOM 5844 O O . GLU B 1 67 ? 29.047 24.5 2.576 1 87 67 GLU B O 1
ATOM 5849 N N . GLU B 1 68 ? 26.953 25.016 3.102 1 85.19 68 GLU B N 1
ATOM 5850 C CA . GLU B 1 68 ? 27 26.297 2.389 1 85.19 68 GLU B CA 1
ATOM 5851 C C . GLU B 1 68 ? 27.734 27.359 3.193 1 85.19 68 GLU B C 1
ATOM 5853 O O . GLU B 1 68 ? 27.812 27.266 4.422 1 85.19 68 GLU B O 1
ATOM 5858 N N . LYS B 1 69 ? 28.266 28.328 2.393 1 81.88 69 LYS B N 1
ATOM 5859 C CA . LYS B 1 69 ? 28.953 29.453 3.02 1 81.88 69 LYS B CA 1
ATOM 5860 C C . LYS B 1 69 ? 28.047 30.172 4.008 1 81.88 69 LYS B C 1
ATOM 5862 O O . LYS B 1 69 ? 26.875 30.438 3.713 1 81.88 69 LYS B O 1
ATOM 5867 N N . GLU B 1 70 ? 28.672 30.422 5.145 1 83.56 70 GLU B N 1
ATOM 5868 C CA . GLU B 1 70 ? 27.938 31.203 6.141 1 83.56 70 GLU B CA 1
ATOM 5869 C C . GLU B 1 70 ? 27.797 32.656 5.703 1 83.56 70 GLU B C 1
ATOM 5871 O O . GLU B 1 70 ? 28.719 33.219 5.117 1 83.56 70 GLU B O 1
ATOM 5876 N N . PHE B 1 71 ? 26.828 33.281 5.848 1 84.06 71 PHE B N 1
ATOM 5877 C CA . PHE B 1 71 ? 26.547 34.688 5.578 1 84.06 71 PHE B CA 1
ATOM 5878 C C . PHE B 1 71 ? 26.688 35 4.094 1 84.06 71 PH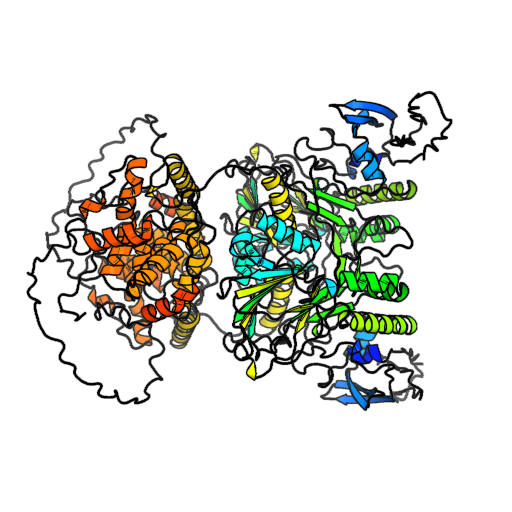E B C 1
ATOM 5880 O O . PHE B 1 71 ? 27.391 35.938 3.711 1 84.06 71 PHE B O 1
ATOM 5887 N N . LEU B 1 72 ? 26.141 34.156 3.309 1 90.44 72 LEU B N 1
ATOM 5888 C CA . LEU B 1 72 ? 26.094 34.344 1.862 1 90.44 72 LEU B CA 1
ATOM 5889 C C . LEU B 1 72 ? 25.391 35.656 1.508 1 90.44 72 LEU B C 1
ATOM 5891 O O . LEU B 1 72 ? 24.375 36 2.104 1 90.44 72 LEU B O 1
ATOM 5895 N N . SER B 1 73 ? 26.031 36.469 0.585 1 89.12 73 SER B N 1
ATOM 5896 C CA . SER B 1 73 ? 25.438 37.688 0.086 1 89.12 73 SER B CA 1
ATOM 5897 C C . SER B 1 73 ? 25.516 37.781 -1.435 1 89.12 73 SER B C 1
ATOM 5899 O O . SER B 1 73 ? 26.203 36.969 -2.066 1 89.12 73 SER B O 1
ATOM 5901 N N . VAL B 1 74 ? 24.781 38.625 -1.986 1 89.56 74 VAL B N 1
ATOM 5902 C CA . VAL B 1 74 ? 24.781 38.844 -3.43 1 89.56 74 VAL B CA 1
ATOM 5903 C C . VAL B 1 74 ? 25.766 39.969 -3.777 1 89.56 74 VAL B C 1
ATOM 5905 O O . VAL B 1 74 ? 25.688 41.062 -3.207 1 89.56 74 VAL B O 1
ATOM 5908 N N . GLN B 1 75 ? 26.625 39.688 -4.629 1 89.44 75 GLN B N 1
ATOM 5909 C CA . GLN B 1 75 ? 27.625 40.688 -5.055 1 89.44 75 GLN B CA 1
ATOM 5910 C C . GLN B 1 75 ? 27.078 41.531 -6.195 1 89.44 75 GLN B C 1
ATOM 5912 O O . GLN B 1 75 ? 27.281 42.75 -6.211 1 89.44 75 GLN B O 1
ATOM 5917 N N . SER B 1 76 ? 26.453 40.906 -7.195 1 87.81 76 SER B N 1
ATOM 5918 C CA . SER B 1 76 ? 25.906 41.625 -8.328 1 87.81 76 SER B CA 1
ATOM 5919 C C . SER B 1 76 ? 24.75 40.875 -8.977 1 87.81 76 SER B C 1
ATOM 5921 O O . SER B 1 76 ? 24.656 39.656 -8.859 1 87.81 76 SER B O 1
ATOM 5923 N N . VAL B 1 77 ? 23.891 41.594 -9.602 1 88.19 77 VAL B N 1
ATOM 5924 C CA . VAL B 1 77 ? 22.781 41.062 -10.367 1 88.19 77 VAL B CA 1
ATOM 5925 C C . VAL B 1 77 ? 22.719 41.75 -11.734 1 88.19 77 VAL B C 1
ATOM 5927 O O . VAL B 1 77 ? 22.844 42.969 -11.844 1 88.19 77 VAL B O 1
ATOM 5930 N N . GLU B 1 78 ? 22.641 40.938 -12.805 1 88.19 78 GLU B N 1
ATOM 5931 C CA . GLU B 1 78 ? 22.547 41.438 -14.164 1 88.19 78 GLU B CA 1
ATOM 5932 C C . GLU B 1 78 ? 21.406 40.781 -14.938 1 88.19 78 GLU B C 1
ATOM 5934 O O . GLU B 1 78 ? 21.234 39.562 -14.859 1 88.19 78 GLU B O 1
ATOM 5939 N N . ALA B 1 79 ? 20.625 41.562 -15.609 1 87.88 79 ALA B N 1
ATOM 5940 C CA . ALA B 1 79 ? 19.625 41 -16.516 1 87.88 79 ALA B CA 1
ATOM 5941 C C . ALA B 1 79 ? 20.281 40.5 -17.797 1 87.88 79 ALA B C 1
ATOM 5943 O O . ALA B 1 79 ? 21.031 41.25 -18.453 1 87.88 79 ALA B O 1
ATOM 5944 N N . ILE B 1 80 ? 20.016 39.25 -18.016 1 89.06 80 ILE B N 1
ATOM 5945 C CA . ILE B 1 80 ? 20.641 38.688 -19.219 1 89.06 80 ILE B CA 1
ATOM 5946 C C . ILE B 1 80 ? 19.641 37.781 -19.938 1 89.06 80 ILE B C 1
ATOM 5948 O O . ILE B 1 80 ? 18.562 37.5 -19.422 1 89.06 80 ILE B O 1
ATOM 5952 N N . GLU B 1 81 ? 19.969 37.5 -21.219 1 87.62 81 GLU B N 1
ATOM 5953 C CA . GLU B 1 81 ? 19.266 36.469 -21.984 1 87.62 81 GLU B CA 1
ATOM 5954 C C . GLU B 1 81 ? 20.141 35.219 -22.188 1 87.62 81 GLU B C 1
ATOM 5956 O O . GLU B 1 81 ? 21.328 35.344 -22.484 1 87.62 81 GLU B O 1
ATOM 5961 N N . ARG B 1 82 ? 19.594 34.125 -21.781 1 88.5 82 ARG B N 1
ATOM 5962 C CA . ARG B 1 82 ? 20.25 32.812 -21.969 1 88.5 82 ARG B CA 1
ATOM 5963 C C . ARG B 1 82 ? 19.328 31.828 -22.656 1 88.5 82 ARG B C 1
ATOM 5965 O O . ARG B 1 82 ? 18.234 31.547 -22.156 1 88.5 82 ARG B O 1
ATOM 5972 N N . ASP B 1 83 ? 19.844 31.25 -23.781 1 82.5 83 ASP B N 1
ATOM 5973 C CA . ASP B 1 83 ? 19.125 30.219 -24.531 1 82.5 83 ASP B CA 1
ATOM 5974 C C . ASP B 1 83 ? 17.703 30.641 -24.828 1 82.5 83 ASP B C 1
ATOM 5976 O O . ASP B 1 83 ? 16.766 29.859 -24.672 1 82.5 83 ASP B O 1
ATOM 5980 N N . GLY B 1 84 ? 17.531 31.875 -25.078 1 81.06 84 GLY B N 1
ATOM 5981 C CA . GLY B 1 84 ? 16.234 32.375 -25.5 1 81.06 84 GLY B CA 1
ATOM 5982 C C . GLY B 1 84 ? 15.352 32.812 -24.328 1 81.06 84 GLY B C 1
ATOM 5983 O O . GLY B 1 84 ? 14.234 33.281 -24.531 1 81.06 84 GLY B O 1
ATOM 5984 N N . SER B 1 85 ? 15.82 32.625 -23.156 1 82.31 85 SER B N 1
ATOM 5985 C CA . SER B 1 85 ? 15.039 33 -21.984 1 82.31 85 SER B CA 1
ATOM 5986 C C . SER B 1 85 ? 15.648 34.219 -21.281 1 82.31 85 SER B C 1
ATOM 5988 O O . SER B 1 85 ? 16.875 34.312 -21.172 1 82.31 85 SER B O 1
ATOM 5990 N N . HIS B 1 86 ? 14.773 35.125 -20.938 1 87.06 86 HIS B N 1
ATOM 5991 C CA . HIS B 1 86 ? 15.219 36.281 -20.172 1 87.06 86 HIS B CA 1
ATOM 5992 C C . HIS B 1 86 ? 15.32 35.938 -18.688 1 87.06 86 HIS B C 1
ATOM 5994 O O . HIS B 1 86 ? 14.508 35.188 -18.156 1 87.06 86 HIS B O 1
ATOM 6000 N N . GLY B 1 87 ? 16.422 36.406 -18.078 1 89.44 87 GLY B N 1
ATOM 6001 C CA . GLY B 1 87 ? 16.562 36.125 -16.656 1 89.44 87 GLY B CA 1
ATOM 6002 C C . GLY B 1 87 ? 17.656 36.969 -16.016 1 89.44 87 GLY B C 1
ATOM 6003 O O . GLY B 1 87 ? 17.969 38.062 -16.484 1 89.44 87 GLY B O 1
ATOM 6004 N N . PHE B 1 88 ? 18.016 36.594 -14.859 1 90.69 88 PHE B N 1
ATOM 6005 C CA . PHE B 1 88 ? 18.984 37.344 -14.062 1 90.69 88 PHE B CA 1
ATOM 6006 C C . PHE B 1 88 ? 20.203 36.469 -13.758 1 90.69 88 PHE B C 1
ATOM 6008 O O . PHE B 1 88 ? 20.047 35.312 -13.375 1 90.69 88 PHE B O 1
ATOM 6015 N N . ARG B 1 89 ? 21.297 36.969 -14.047 1 92.94 89 ARG B N 1
ATOM 6016 C CA . ARG B 1 89 ? 22.547 36.406 -13.555 1 92.94 89 ARG B CA 1
ATOM 6017 C C . ARG B 1 89 ? 22.938 37 -12.211 1 92.94 89 ARG B C 1
ATOM 6019 O O . ARG B 1 89 ? 23.062 38.219 -12.078 1 92.94 89 ARG B O 1
ATOM 6026 N N . VAL B 1 90 ? 23.094 36.25 -11.211 1 93.44 90 VAL B N 1
ATOM 6027 C CA . VAL B 1 90 ? 23.438 36.688 -9.859 1 93.44 90 VAL B CA 1
ATOM 6028 C C . VAL B 1 90 ? 24.797 36.125 -9.469 1 93.44 90 VAL B C 1
ATOM 6030 O O . VAL B 1 90 ? 25.047 34.906 -9.562 1 93.44 90 VAL B O 1
ATOM 6033 N N . ILE B 1 91 ? 25.672 36.938 -9.086 1 94.12 91 ILE B N 1
ATOM 6034 C CA . ILE B 1 91 ? 26.969 36.531 -8.547 1 94.12 91 ILE B CA 1
ATOM 6035 C C . ILE B 1 91 ? 26.969 36.656 -7.027 1 94.12 91 ILE B C 1
ATOM 6037 O O . ILE B 1 91 ? 26.656 37.719 -6.492 1 94.12 91 ILE B O 1
ATOM 6041 N N . PHE B 1 92 ? 27.297 35.594 -6.391 1 93.5 92 PHE B N 1
ATOM 6042 C CA . PHE B 1 92 ? 27.25 35.562 -4.934 1 93.5 92 PHE B CA 1
ATOM 6043 C C . PHE B 1 92 ? 28.625 35.844 -4.348 1 93.5 92 PHE B C 1
ATOM 6045 O O . PHE B 1 92 ? 29.609 35.906 -5.082 1 93.5 92 PHE B O 1
ATOM 6052 N N . SER B 1 93 ? 28.703 36.031 -3.02 1 91.75 93 SER B N 1
ATOM 6053 C CA . SER B 1 93 ? 29.922 36.406 -2.312 1 91.75 93 SER B CA 1
ATOM 6054 C C . SER B 1 93 ? 30.953 35.281 -2.352 1 91.75 93 SER B C 1
ATOM 6056 O O . SER B 1 93 ? 32.125 35.531 -2.059 1 91.75 93 SER B O 1
ATOM 6058 N N . ASP B 1 94 ? 30.562 34.094 -2.752 1 92.12 94 ASP B N 1
ATOM 6059 C CA . ASP B 1 94 ? 31.516 33 -2.918 1 92.12 94 ASP B CA 1
ATOM 6060 C C . ASP B 1 94 ? 32 32.906 -4.367 1 92.12 94 ASP B C 1
ATOM 6062 O O . ASP B 1 94 ? 32.594 31.906 -4.766 1 92.12 94 ASP B O 1
ATOM 6066 N N . ASP B 1 95 ? 31.641 33.781 -5.172 1 92 95 ASP B N 1
ATOM 6067 C CA . ASP B 1 95 ? 32.062 33.938 -6.555 1 92 95 ASP B CA 1
ATOM 6068 C C . ASP B 1 95 ? 31.359 32.938 -7.477 1 92 95 ASP B C 1
ATOM 6070 O O . ASP B 1 95 ? 31.781 32.75 -8.617 1 92 95 ASP B O 1
ATOM 6074 N N . ARG B 1 96 ? 30.359 32.406 -6.938 1 93.56 96 ARG B N 1
ATOM 6075 C CA . ARG B 1 96 ? 29.531 31.516 -7.77 1 93.56 96 ARG B CA 1
ATOM 6076 C C . ARG B 1 96 ? 28.406 32.312 -8.445 1 93.56 96 ARG B C 1
ATOM 6078 O O . ARG B 1 96 ? 27.938 33.312 -7.914 1 93.56 96 ARG B O 1
ATOM 6085 N N . THR B 1 97 ? 28.109 31.797 -9.656 1 94.75 97 THR B N 1
ATOM 6086 C CA . THR B 1 97 ? 27.109 32.469 -10.469 1 94.75 97 THR B CA 1
ATOM 6087 C C . THR B 1 97 ? 25.906 31.578 -10.727 1 94.75 97 THR B C 1
ATOM 6089 O O . THR B 1 97 ? 26.078 30.391 -11.008 1 94.75 97 THR B O 1
ATOM 6092 N N . CYS B 1 98 ? 24.734 32.188 -10.539 1 95 98 CYS B N 1
ATOM 6093 C CA . CYS B 1 98 ? 23.484 31.484 -10.844 1 95 98 CYS B CA 1
ATOM 6094 C C . CYS B 1 98 ? 22.625 32.281 -11.812 1 95 98 CYS B C 1
ATOM 6096 O O . CYS B 1 98 ? 22.594 33.5 -11.734 1 95 98 CYS B O 1
ATOM 6098 N N . PHE B 1 99 ? 22.031 31.562 -12.719 1 94.25 99 PHE B N 1
ATOM 6099 C CA . PHE B 1 99 ? 21.047 32.156 -13.625 1 94.25 99 PHE B CA 1
ATOM 6100 C C . PHE B 1 99 ? 19.625 31.797 -13.211 1 94.25 99 PHE B C 1
ATOM 6102 O O . PHE B 1 99 ? 19.359 30.641 -12.867 1 94.25 99 PHE B O 1
ATOM 6109 N N . TYR B 1 100 ? 18.797 32.781 -13.188 1 92.88 100 TYR B N 1
ATOM 6110 C CA . TYR B 1 100 ? 17.391 32.594 -12.852 1 92.88 100 TYR B CA 1
ATOM 6111 C C . TYR B 1 100 ? 16.484 33.062 -13.977 1 92.88 100 TYR B C 1
ATOM 6113 O O . TYR B 1 100 ? 16.484 34.25 -14.305 1 92.88 100 TYR B O 1
ATOM 6121 N N . GLU B 1 101 ? 15.742 32.188 -14.531 1 90.12 101 GLU B N 1
ATOM 6122 C CA . GLU B 1 101 ? 14.758 32.594 -15.539 1 90.12 101 GLU B CA 1
ATOM 6123 C C . GLU B 1 101 ? 13.68 33.5 -14.93 1 90.12 101 GLU B C 1
ATOM 6125 O O . GLU B 1 101 ? 13.148 33.188 -13.859 1 90.12 101 GLU B O 1
ATOM 6130 N N . SER B 1 102 ? 13.305 34.5 -15.602 1 86.62 102 SER B N 1
ATOM 6131 C CA . SER B 1 102 ? 12.43 35.531 -15.062 1 86.62 102 SER B CA 1
ATOM 6132 C C . SER B 1 102 ? 11.062 34.969 -14.703 1 86.62 102 SER B C 1
ATOM 6134 O O . SER B 1 102 ? 10.539 35.25 -13.617 1 86.62 102 SER B O 1
ATOM 6136 N N . ASP B 1 103 ? 10.453 34.188 -15.57 1 83.5 103 ASP B N 1
ATOM 6137 C CA . ASP B 1 103 ? 9.102 33.688 -15.344 1 83.5 103 ASP B CA 1
ATOM 6138 C C . ASP B 1 103 ? 9.062 32.781 -14.141 1 83.5 103 ASP B C 1
ATOM 6140 O O . ASP B 1 103 ? 8.141 32.844 -13.32 1 83.5 103 ASP B O 1
ATOM 6144 N N . ILE B 1 104 ? 10.039 31.953 -14.031 1 88.31 104 ILE B N 1
ATOM 6145 C CA . ILE B 1 104 ? 10.094 31 -12.938 1 88.31 104 ILE B CA 1
ATOM 6146 C C . ILE B 1 104 ? 10.352 31.734 -11.625 1 88.31 104 ILE B C 1
ATOM 6148 O O . ILE B 1 104 ? 9.711 31.453 -10.609 1 88.31 104 ILE B O 1
ATOM 6152 N N . LEU B 1 105 ? 11.289 32.625 -11.656 1 89.5 105 LEU B N 1
ATOM 6153 C CA . LEU B 1 105 ? 11.625 33.375 -10.453 1 89.5 105 LEU B CA 1
ATOM 6154 C C . LEU B 1 105 ? 10.422 34.156 -9.961 1 89.5 105 LEU B C 1
ATOM 6156 O O . LEU B 1 105 ? 10.156 34.219 -8.758 1 89.5 105 LEU B O 1
ATOM 6160 N N . GLN B 1 106 ? 9.688 34.812 -10.875 1 83.81 106 GLN B N 1
ATOM 6161 C CA . GLN B 1 106 ? 8.492 35.562 -10.516 1 83.81 106 GLN B CA 1
ATOM 6162 C C . GLN B 1 106 ? 7.434 34.656 -9.891 1 83.81 106 GLN B C 1
ATOM 6164 O O . GLN B 1 106 ? 6.801 35.031 -8.898 1 83.81 106 GLN B O 1
ATOM 6169 N N . ALA B 1 107 ? 7.25 33.562 -10.492 1 86.38 107 ALA B N 1
ATOM 6170 C CA . ALA B 1 107 ? 6.289 32.594 -9.945 1 86.38 107 ALA B CA 1
ATOM 6171 C C . ALA B 1 107 ? 6.68 32.156 -8.539 1 86.38 107 ALA B C 1
ATOM 6173 O O . ALA B 1 107 ? 5.832 32.062 -7.648 1 86.38 107 ALA B O 1
ATOM 6174 N N . GLU B 1 108 ? 7.934 31.891 -8.32 1 90.25 108 GLU B N 1
ATOM 6175 C CA . GLU B 1 108 ? 8.438 31.5 -7.004 1 90.25 108 GLU B CA 1
ATOM 6176 C C . GLU B 1 108 ? 8.242 32.625 -5.984 1 90.25 108 GLU B C 1
ATOM 6178 O O . GLU B 1 108 ? 7.887 32.344 -4.832 1 90.25 108 GLU B O 1
ATOM 6183 N N . LEU B 1 109 ? 8.461 33.812 -6.402 1 87 109 LEU B N 1
ATOM 6184 C CA . LEU B 1 109 ? 8.328 34.969 -5.508 1 87 109 LEU B CA 1
ATOM 6185 C C . LEU B 1 109 ? 6.871 35.188 -5.113 1 87 109 LEU B C 1
ATOM 6187 O O . LEU B 1 109 ? 6.59 35.656 -4.016 1 87 109 LEU B O 1
ATOM 6191 N N . ARG B 1 110 ? 6.008 34.75 -6.02 1 82 110 ARG B N 1
ATOM 6192 C CA . ARG B 1 110 ? 4.582 34.906 -5.754 1 82 110 ARG B CA 1
ATOM 6193 C C . ARG B 1 110 ? 4.039 33.656 -5.043 1 82 110 ARG B C 1
ATOM 6195 O O . ARG B 1 110 ? 2.838 33.562 -4.785 1 82 110 ARG B O 1
ATOM 6202 N N . ASN B 1 111 ? 4.941 32.75 -4.742 1 85.69 111 ASN B N 1
ATOM 6203 C CA . ASN B 1 111 ? 4.574 31.5 -4.098 1 85.69 111 ASN B CA 1
ATOM 6204 C C . ASN B 1 111 ? 3.5 30.766 -4.891 1 85.69 111 ASN B C 1
ATOM 6206 O O . ASN B 1 111 ? 2.564 30.219 -4.309 1 85.69 111 ASN B O 1
ATOM 6210 N N . GLU B 1 112 ? 3.613 30.844 -6.195 1 81 112 GLU B N 1
ATOM 6211 C CA . GLU B 1 112 ? 2.738 30.062 -7.062 1 81 112 GLU B CA 1
ATOM 6212 C C . GLU B 1 112 ? 3.168 28.594 -7.102 1 81 112 GLU B C 1
ATOM 6214 O O . GLU B 1 112 ? 4.273 28.266 -6.676 1 81 112 GLU B O 1
ATOM 6219 N N . ARG B 1 113 ? 2.15 27.812 -7.512 1 79.25 113 ARG B N 1
ATOM 6220 C CA . ARG B 1 113 ? 2.479 26.406 -7.668 1 79.25 113 ARG B CA 1
ATOM 6221 C C . ARG B 1 113 ? 3.35 26.172 -8.898 1 79.25 113 ARG B C 1
ATOM 6223 O O . ARG B 1 113 ? 2.834 25.969 -10 1 79.25 113 ARG B O 1
ATOM 6230 N N . THR B 1 114 ? 4.605 26.234 -8.68 1 82.94 114 THR B N 1
ATOM 6231 C CA . THR B 1 114 ? 5.613 25.984 -9.711 1 82.94 114 THR B CA 1
ATOM 6232 C C . THR B 1 114 ? 6.699 25.047 -9.195 1 82.94 114 THR B C 1
ATOM 6234 O O . THR B 1 114 ? 6.707 24.688 -8.016 1 82.94 114 THR B O 1
ATOM 6237 N N . PHE B 1 115 ? 7.508 24.531 -10.172 1 88.94 115 PHE B N 1
ATOM 6238 C CA . PHE B 1 115 ? 8.523 23.562 -9.797 1 88.94 115 PHE B CA 1
ATOM 6239 C C . PHE B 1 115 ? 9.875 23.922 -10.398 1 88.94 115 PHE B C 1
ATOM 6241 O O . PHE B 1 115 ? 9.938 24.562 -11.445 1 88.94 115 PHE B O 1
ATOM 6248 N N . LEU B 1 116 ? 10.852 23.547 -9.727 1 91.62 116 LEU B N 1
ATOM 6249 C CA . LEU B 1 116 ? 12.211 23.828 -10.18 1 91.62 116 LEU B CA 1
ATOM 6250 C C . LEU B 1 116 ? 12.82 22.609 -10.859 1 91.62 116 LEU B C 1
ATOM 6252 O O . LEU B 1 116 ? 13.664 22.75 -11.742 1 91.62 116 LEU B O 1
ATOM 6256 N N . GLN B 1 117 ? 12.336 21.438 -10.578 1 89.88 117 GLN B N 1
ATOM 6257 C CA . GLN B 1 117 ? 12.984 20.234 -11.055 1 89.88 117 GLN B CA 1
ATOM 6258 C C . GLN B 1 117 ? 12.328 19.719 -12.336 1 89.88 117 GLN B C 1
ATOM 6260 O O . GLN B 1 117 ? 12.695 18.656 -12.852 1 89.88 117 GLN B O 1
ATOM 6265 N N . THR B 1 118 ? 11.32 20.453 -12.773 1 86.38 118 THR B N 1
ATOM 6266 C CA . THR B 1 118 ? 10.695 20.094 -14.047 1 86.38 118 THR B CA 1
ATOM 6267 C C . THR B 1 118 ? 10.148 21.328 -14.742 1 86.38 118 THR B C 1
ATOM 6269 O O . THR B 1 118 ? 9.898 22.359 -14.102 1 86.38 118 THR B O 1
ATOM 6272 N N . ASP B 1 119 ? 10.047 21.188 -16.047 1 78.19 119 ASP B N 1
ATOM 6273 C CA . ASP B 1 119 ? 9.461 22.266 -16.828 1 78.19 119 ASP B CA 1
ATOM 6274 C C . ASP B 1 119 ? 8.055 21.922 -17.297 1 78.19 119 ASP B C 1
ATOM 6276 O O . ASP B 1 119 ? 7.355 22.766 -17.875 1 78.19 119 ASP B O 1
ATOM 6280 N N . ASP B 1 120 ? 7.711 20.688 -17.062 1 79.75 120 ASP B N 1
ATOM 6281 C CA . ASP B 1 120 ? 6.418 20.203 -17.547 1 79.75 120 ASP B CA 1
ATOM 6282 C C . ASP B 1 120 ? 5.59 19.609 -16.406 1 79.75 120 ASP B C 1
ATOM 6284 O O . ASP B 1 120 ? 6.016 18.656 -15.758 1 79.75 120 ASP B O 1
ATOM 6288 N N . TRP B 1 121 ? 4.527 20.312 -16.156 1 77.94 121 TRP B N 1
ATOM 6289 C CA . TRP B 1 121 ? 3.568 19.812 -15.188 1 77.94 121 TRP B CA 1
ATOM 6290 C C . TRP B 1 121 ? 2.158 20.297 -15.508 1 77.94 121 TRP B C 1
ATOM 6292 O O . TRP B 1 121 ? 1.979 21.312 -16.172 1 77.94 121 TRP B O 1
ATOM 6302 N N . GLY B 1 122 ? 1.193 19.453 -15.172 1 76.5 122 GLY B N 1
ATOM 6303 C CA . GLY B 1 122 ? -0.216 19.781 -15.32 1 76.5 122 GLY B CA 1
ATOM 6304 C C . GLY B 1 122 ? -1.103 19.062 -14.32 1 76.5 122 GLY B C 1
ATOM 6305 O O . GLY B 1 122 ? -0.919 17.875 -14.055 1 76.5 122 GLY B O 1
ATOM 6306 N N . PHE B 1 123 ? -1.948 19.828 -13.664 1 76.25 123 PHE B N 1
ATOM 6307 C CA . PHE B 1 123 ? -2.879 19.266 -12.695 1 76.25 123 PHE B CA 1
ATOM 6308 C C . PHE B 1 123 ? -4.32 19.469 -13.141 1 76.25 123 PHE B C 1
ATOM 6310 O O . PHE B 1 123 ? -4.668 20.531 -13.664 1 76.25 123 PHE B O 1
ATOM 6317 N N . PRO B 1 124 ? -5.148 18.406 -12.961 1 79.56 124 PRO B N 1
ATOM 6318 C CA . PRO B 1 124 ? -6.57 18.672 -13.211 1 79.56 124 PRO B CA 1
ATOM 6319 C C . PRO B 1 124 ? -7.168 19.688 -12.25 1 79.56 124 PRO B C 1
ATOM 6321 O O . PRO B 1 124 ? -6.848 19.672 -11.055 1 79.56 124 PRO B O 1
ATOM 6324 N N . PRO B 1 125 ? -7.898 20.594 -12.734 1 78.81 125 PRO B N 1
ATOM 6325 C CA . PRO B 1 125 ? -8.547 21.547 -11.836 1 78.81 125 PRO B CA 1
ATOM 6326 C C . PRO B 1 125 ? -9.531 20.875 -10.883 1 78.81 125 PRO B C 1
ATOM 6328 O O . PRO B 1 125 ? -10.25 19.953 -11.273 1 78.81 125 PRO B O 1
ATOM 6331 N N . GLU B 1 126 ? -9.531 21.359 -9.703 1 83.56 126 GLU B N 1
ATOM 6332 C CA . GLU B 1 126 ? -10.461 20.828 -8.711 1 83.56 126 GLU B CA 1
ATOM 6333 C C . GLU B 1 126 ? -11.906 21.125 -9.102 1 83.56 126 GLU B C 1
ATOM 6335 O O . GLU B 1 126 ? -12.242 22.25 -9.484 1 83.56 126 GLU B O 1
ATOM 6340 N N . ASN B 1 127 ? -12.727 20.062 -9.086 1 87.69 127 ASN B N 1
ATOM 6341 C CA . ASN B 1 127 ? -14.156 20.203 -9.336 1 87.69 127 ASN B CA 1
ATOM 6342 C C . ASN B 1 127 ? -14.984 19.938 -8.086 1 87.69 127 ASN B C 1
ATOM 6344 O O . ASN B 1 127 ? -15.297 18.781 -7.777 1 87.69 127 ASN B O 1
ATOM 6348 N N . LEU B 1 12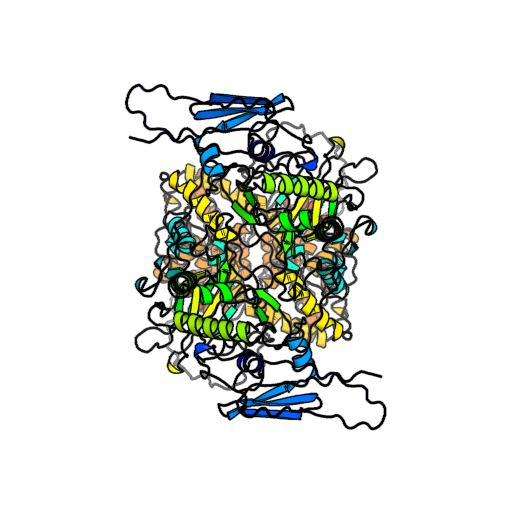8 ? -15.336 21.031 -7.355 1 90.69 128 LEU B N 1
ATOM 6349 C CA . LEU B 1 128 ? -16.25 20.906 -6.23 1 90.69 128 LEU B CA 1
ATOM 6350 C C . LEU B 1 128 ? -17.688 20.734 -6.715 1 90.69 128 LEU B C 1
ATOM 6352 O O . LEU B 1 128 ? -18.109 21.391 -7.672 1 90.69 128 LEU B O 1
ATOM 6356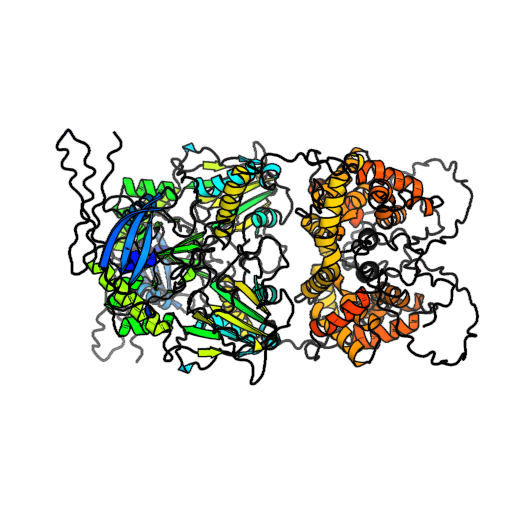 N N . TRP B 1 129 ? -18.406 19.812 -6.094 1 89.88 129 TRP B N 1
ATOM 6357 C CA . TRP B 1 129 ? -19.734 19.531 -6.633 1 89.88 129 TRP B CA 1
ATOM 6358 C C . TRP B 1 129 ? -20.75 19.359 -5.512 1 89.88 129 TRP B C 1
ATOM 6360 O O . TRP B 1 129 ? -20.391 19.156 -4.355 1 89.88 129 TRP B O 1
ATOM 6370 N N . ASP B 1 130 ? -21.969 19.656 -5.754 1 92.25 130 ASP B N 1
ATOM 6371 C CA . ASP B 1 130 ? -23.141 19.422 -4.906 1 92.25 130 ASP B CA 1
ATOM 6372 C C . ASP B 1 130 ? -24.188 18.562 -5.641 1 92.25 130 ASP B C 1
ATOM 6374 O O . ASP B 1 130 ? -23.844 17.781 -6.527 1 92.25 130 ASP B O 1
ATOM 6378 N N . ARG B 1 131 ? -25.391 18.672 -5.277 1 86.31 131 ARG B N 1
ATOM 6379 C CA . ARG B 1 131 ? -26.453 17.844 -5.855 1 86.31 131 ARG B CA 1
ATOM 6380 C C . ARG B 1 131 ? -26.5 18 -7.371 1 86.31 131 ARG B C 1
ATOM 6382 O O . ARG B 1 131 ? -27 17.125 -8.078 1 86.31 131 ARG B O 1
ATOM 6389 N N . THR B 1 132 ? -25.875 19 -7.91 1 82.69 132 THR B N 1
ATOM 6390 C CA . THR B 1 132 ? -25.984 19.297 -9.336 1 82.69 132 THR B CA 1
ATOM 6391 C C . THR B 1 132 ? -25.109 18.359 -10.148 1 82.69 132 THR B C 1
ATOM 6393 O O . THR B 1 132 ? -25.266 18.25 -11.367 1 82.69 132 THR B O 1
ATOM 6396 N N . LEU B 1 133 ? -24.141 17.656 -9.492 1 88.06 133 LEU B N 1
ATOM 6397 C CA . LEU B 1 133 ? -23.391 16.625 -10.195 1 88.06 133 LEU B CA 1
ATOM 6398 C C . LEU B 1 133 ? -24.312 15.508 -10.664 1 88.06 133 LEU B C 1
ATOM 6400 O O . LEU B 1 133 ? -24.016 14.844 -11.664 1 88.06 133 LEU B O 1
ATOM 6404 N N . LEU B 1 134 ? -25.484 15.258 -9.938 1 83.81 134 LEU B N 1
ATOM 6405 C CA . LEU B 1 134 ? -26.547 14.305 -10.227 1 83.81 134 LEU B CA 1
ATOM 6406 C C . LEU B 1 134 ? -26.047 12.867 -10.07 1 83.81 134 LEU B C 1
ATOM 6408 O O . LEU B 1 134 ? -26.703 12.047 -9.43 1 83.81 134 LEU B O 1
ATOM 6412 N N . ALA B 1 135 ? -24.906 12.523 -10.727 1 85.75 135 ALA B N 1
ATOM 6413 C CA . ALA B 1 135 ? -24.312 11.195 -10.641 1 85.75 135 ALA B CA 1
ATOM 6414 C C . ALA B 1 135 ? -22.812 11.25 -10.914 1 85.75 135 ALA B C 1
ATOM 6416 O O . ALA B 1 135 ? -22.312 12.195 -11.531 1 85.75 135 ALA B O 1
ATOM 6417 N N . PRO B 1 136 ? -22.094 10.242 -10.406 1 93.56 136 PRO B N 1
ATOM 6418 C CA . PRO B 1 136 ? -20.672 10.195 -10.75 1 93.56 136 PRO B CA 1
ATOM 6419 C C . PRO B 1 136 ? -20.422 10.047 -12.25 1 93.56 136 PRO B C 1
ATOM 6421 O O . PRO B 1 136 ? -21.188 9.367 -12.938 1 93.56 136 PRO B O 1
ATOM 6424 N N . PRO B 1 137 ? -19.328 10.773 -12.766 1 91.81 137 PRO B N 1
ATOM 6425 C CA . PRO B 1 137 ? -18.938 10.508 -14.148 1 91.81 137 PRO B CA 1
ATOM 6426 C C . PRO B 1 137 ? -18.734 9.016 -14.43 1 91.81 137 PRO B C 1
ATOM 6428 O O . PRO B 1 137 ? -18.219 8.289 -13.586 1 91.81 137 PRO B O 1
ATOM 6431 N N . VAL B 1 138 ? -19.172 8.594 -15.609 1 92.06 138 VAL B N 1
ATOM 6432 C CA . VAL B 1 138 ? -19.234 7.168 -15.914 1 92.06 138 VAL B CA 1
ATOM 6433 C C . VAL B 1 138 ? -18.141 6.812 -16.922 1 92.06 138 VAL B C 1
ATOM 6435 O O . VAL B 1 138 ? -17.891 7.57 -17.859 1 92.06 138 VAL B O 1
ATOM 6438 N N . PHE B 1 139 ? -17.5 5.75 -16.703 1 94.69 139 PHE B N 1
ATOM 6439 C CA . PHE B 1 139 ? -16.484 5.199 -17.594 1 94.69 139 PHE B CA 1
ATOM 6440 C C . PHE B 1 139 ? -16.734 3.719 -17.859 1 94.69 139 PHE B C 1
ATOM 6442 O O . PHE B 1 139 ? -17.516 3.082 -17.156 1 94.69 139 PHE B O 1
ATOM 6449 N N . GLU B 1 140 ? -16.109 3.26 -18.875 1 91.62 140 GLU B N 1
ATOM 6450 C CA . GLU B 1 140 ? -16.203 1.843 -19.219 1 91.62 140 GLU B CA 1
ATOM 6451 C C . GLU B 1 140 ? -14.938 1.094 -18.828 1 91.62 140 GLU B C 1
ATOM 6453 O O . GLU B 1 140 ? -13.828 1.579 -19.062 1 91.62 140 GLU B O 1
ATOM 6458 N N . HIS B 1 141 ? -15.133 -0.023 -18.172 1 93.38 141 HIS B N 1
ATOM 6459 C CA . HIS B 1 141 ? -14.023 -0.822 -17.656 1 93.38 141 HIS B CA 1
ATOM 6460 C C . HIS B 1 141 ? -12.953 -1.031 -18.719 1 93.38 141 HIS B C 1
ATOM 6462 O O . HIS B 1 141 ? -11.781 -0.736 -18.484 1 93.38 141 HIS B O 1
ATOM 6468 N N . ASP B 1 142 ? -13.273 -1.37 -19.891 1 85.62 142 ASP B N 1
ATOM 6469 C CA . ASP B 1 142 ? -12.328 -1.747 -20.938 1 85.62 142 ASP B CA 1
ATOM 6470 C C . ASP B 1 142 ? -11.555 -0.531 -21.453 1 85.62 142 ASP B C 1
ATOM 6472 O O . ASP B 1 142 ? -10.422 -0.657 -21.906 1 85.62 142 ASP B O 1
ATOM 6476 N N . ASP B 1 143 ? -12.172 0.575 -21.375 1 86 143 ASP B N 1
ATOM 6477 C CA . ASP B 1 143 ? -11.523 1.803 -21.828 1 86 143 ASP B CA 1
ATOM 6478 C C . ASP B 1 143 ? -10.492 2.283 -20.812 1 86 143 ASP B C 1
ATOM 6480 O O . ASP B 1 143 ? -9.469 2.863 -21.172 1 86 143 ASP B O 1
ATOM 6484 N N . VAL B 1 144 ? -10.734 1.986 -19.547 1 92 144 VAL B N 1
ATOM 6485 C CA . VAL B 1 144 ? -9.93 2.561 -18.469 1 92 144 VAL B CA 1
ATOM 6486 C C . VAL B 1 144 ? -8.727 1.662 -18.188 1 92 144 VAL B C 1
ATOM 6488 O O . VAL B 1 144 ? -7.672 2.141 -17.766 1 92 144 VAL B O 1
ATOM 6491 N N . VAL B 1 145 ? -8.891 0.438 -18.438 1 87.19 145 VAL B N 1
ATOM 6492 C CA . VAL B 1 145 ? -7.832 -0.492 -18.078 1 87.19 145 VAL B CA 1
ATOM 6493 C C . VAL B 1 145 ? -6.703 -0.427 -19.094 1 87.19 145 VAL B C 1
ATOM 6495 O O . VAL B 1 145 ? -5.578 -0.841 -18.812 1 87.19 145 VAL B O 1
ATOM 6498 N N . LYS B 1 146 ? -6.934 0.133 -20.297 1 78.94 146 LYS B N 1
ATOM 6499 C CA . LYS B 1 146 ? -5.914 0.362 -21.312 1 78.94 146 LYS B CA 1
ATOM 6500 C C . LYS B 1 146 ? -5.289 1.745 -21.172 1 78.94 146 LYS B C 1
ATOM 6502 O O . LYS B 1 146 ? -5.934 2.676 -20.688 1 78.94 146 LYS B O 1
ATOM 6507 N N . GLU B 1 147 ? -4.004 1.742 -21.531 1 80.44 147 GLU B N 1
ATOM 6508 C CA . GLU B 1 147 ? -3.371 3.059 -21.547 1 80.44 147 GLU B CA 1
ATOM 6509 C C . GLU B 1 147 ? -3.902 3.91 -22.703 1 80.44 147 GLU B C 1
ATOM 6511 O O . GLU B 1 147 ? -3.332 3.914 -23.797 1 80.44 147 GLU B O 1
ATOM 6516 N N . SER B 1 148 ? -5.012 4.566 -22.406 1 79.69 148 SER B N 1
ATOM 6517 C CA . SER B 1 148 ? -5.734 5.371 -23.391 1 79.69 148 SER B CA 1
ATOM 6518 C C . SER B 1 148 ? -6.102 6.738 -22.812 1 79.69 148 SER B C 1
ATOM 6520 O O . SER B 1 148 ? -5.875 7 -21.641 1 79.69 148 SER B O 1
ATOM 6522 N N . ASP B 1 149 ? -6.539 7.512 -23.703 1 81.81 149 ASP B N 1
ATOM 6523 C CA . ASP B 1 149 ? -7.031 8.812 -23.266 1 81.81 149 ASP B CA 1
ATOM 6524 C C . ASP B 1 149 ? -8.188 8.656 -22.281 1 81.81 149 ASP B C 1
ATOM 6526 O O . ASP B 1 149 ? -8.367 9.492 -21.391 1 81.81 149 ASP B O 1
ATOM 6530 N N . ALA B 1 150 ? -8.852 7.605 -22.438 1 86.88 150 ALA B N 1
ATOM 6531 C CA . ALA B 1 150 ? -9.93 7.32 -21.5 1 86.88 150 ALA B CA 1
ATOM 6532 C C . ALA B 1 150 ? -9.391 7.078 -20.094 1 86.88 150 ALA B C 1
ATOM 6534 O O . ALA B 1 150 ? -9.984 7.512 -19.109 1 86.88 150 ALA B O 1
ATOM 6535 N N . GLN B 1 151 ? -8.297 6.414 -20.031 1 91.75 151 GLN B N 1
ATOM 6536 C CA . GLN B 1 151 ? -7.66 6.211 -18.734 1 91.75 151 GLN B CA 1
ATOM 6537 C C . GLN B 1 151 ? -7.199 7.535 -18.141 1 91.75 151 GLN B C 1
ATOM 6539 O O . GLN B 1 151 ? -7.391 7.785 -16.953 1 91.75 151 GLN B O 1
ATOM 6544 N N . ARG B 1 152 ? -6.605 8.352 -19.016 1 88.81 152 ARG B N 1
ATOM 6545 C CA . ARG B 1 152 ? -6.172 9.664 -18.547 1 88.81 152 ARG B CA 1
ATOM 6546 C C . ARG B 1 152 ? -7.344 10.461 -17.984 1 88.81 152 ARG B C 1
ATOM 6548 O O . ARG B 1 152 ? -7.23 11.086 -16.922 1 88.81 152 ARG B O 1
ATOM 6555 N N . LYS B 1 153 ? -8.438 10.453 -18.703 1 88.62 153 LYS B N 1
ATOM 6556 C CA . LYS B 1 153 ? -9.625 11.188 -18.281 1 88.62 153 LYS B CA 1
ATOM 6557 C C . LYS B 1 153 ? -10.188 10.617 -16.969 1 88.62 153 LYS B C 1
ATOM 6559 O O . LYS B 1 153 ? -10.648 11.367 -16.109 1 88.62 153 LYS B O 1
ATOM 6564 N N . PHE B 1 154 ? -10.133 9.289 -16.938 1 95.06 154 PHE B N 1
ATOM 6565 C CA . PHE B 1 154 ? -10.57 8.609 -15.719 1 95.06 154 PHE B CA 1
ATOM 6566 C C . PHE B 1 154 ? -9.75 9.062 -14.516 1 95.06 154 PHE B C 1
ATOM 6568 O O . PHE B 1 154 ? -10.312 9.469 -13.492 1 95.06 154 PHE B O 1
ATOM 6575 N N . LEU B 1 155 ? -8.461 9.062 -14.648 1 95.06 155 LEU B N 1
ATOM 6576 C CA . LEU B 1 155 ? -7.562 9.484 -13.578 1 95.06 155 LEU B CA 1
ATOM 6577 C C . LEU B 1 155 ? -7.75 10.961 -13.258 1 95.06 155 LEU B C 1
ATOM 6579 O O . LEU B 1 155 ? -7.754 11.352 -12.094 1 95.06 155 LEU B O 1
ATOM 6583 N N . SER B 1 156 ? -7.93 11.719 -14.273 1 91.75 156 SER B N 1
ATOM 6584 C CA . SER B 1 156 ? -8.195 13.141 -14.102 1 91.75 156 SER B CA 1
ATOM 6585 C C . SER B 1 156 ? -9.477 13.367 -13.297 1 91.75 156 SER B C 1
ATOM 6587 O O . SER B 1 156 ? -9.523 14.25 -12.438 1 91.75 156 SER B O 1
ATOM 6589 N N . THR B 1 157 ? -10.406 12.594 -13.57 1 94 157 THR B N 1
ATOM 6590 C CA . THR B 1 157 ? -11.695 12.703 -12.891 1 94 157 THR B CA 1
ATOM 6591 C C . THR B 1 157 ? -11.562 12.344 -11.414 1 94 157 THR B C 1
ATOM 6593 O O . THR B 1 157 ? -12.141 13.008 -10.555 1 94 157 THR B O 1
ATOM 6596 N N . LEU B 1 158 ? -10.828 11.328 -11.125 1 96.62 158 LEU B N 1
ATOM 6597 C CA . LEU B 1 158 ? -10.609 10.938 -9.734 1 96.62 158 LEU B CA 1
ATOM 6598 C C . LEU B 1 158 ? -9.922 12.047 -8.961 1 96.62 158 LEU B C 1
ATOM 6600 O O . LEU B 1 158 ? -10.258 12.297 -7.797 1 96.62 158 LEU B O 1
ATOM 6604 N N . ILE B 1 159 ? -9.047 12.719 -9.633 1 92.62 159 ILE B N 1
ATOM 6605 C CA . ILE B 1 159 ? -8.289 13.773 -8.969 1 92.62 159 ILE B CA 1
ATOM 6606 C C . ILE B 1 159 ? -9.148 15.031 -8.844 1 92.62 159 ILE B C 1
ATOM 6608 O O . ILE B 1 159 ? -9.188 15.664 -7.789 1 92.62 159 ILE B O 1
ATOM 6612 N N . SER B 1 160 ? -9.914 15.367 -9.875 1 90.56 160 SER B N 1
ATOM 6613 C CA . SER B 1 160 ? -10.656 16.625 -9.961 1 90.56 160 SER B CA 1
ATOM 6614 C C . SER B 1 160 ? -11.977 16.531 -9.211 1 90.56 160 SER B C 1
ATOM 6616 O O . SER B 1 160 ? -12.336 17.438 -8.461 1 90.56 160 SER B O 1
ATOM 6618 N N . THR B 1 161 ? -12.688 15.422 -9.438 1 92.75 161 THR B N 1
ATOM 6619 C CA . THR B 1 161 ? -14.055 15.297 -8.945 1 92.75 161 THR B CA 1
ATOM 6620 C C . THR B 1 161 ? -14.109 14.383 -7.727 1 92.75 161 THR B C 1
ATOM 6622 O O . THR B 1 161 ? -14.992 14.531 -6.875 1 92.75 161 THR B O 1
ATOM 6625 N N . GLY B 1 162 ? -13.18 13.492 -7.656 1 96.94 162 GLY B N 1
ATOM 6626 C CA . GLY B 1 162 ? -13.047 12.648 -6.477 1 96.94 162 GLY B CA 1
ATOM 6627 C C . GLY B 1 162 ? -13.938 11.422 -6.523 1 96.94 162 GLY B C 1
ATOM 6628 O O . GLY B 1 162 ? -13.969 10.641 -5.57 1 96.94 162 GLY B O 1
ATOM 6629 N N . ILE B 1 163 ? -14.75 11.219 -7.613 1 97.69 163 ILE B N 1
ATOM 6630 C CA . ILE B 1 163 ? -15.625 10.055 -7.703 1 97.69 163 ILE B CA 1
ATOM 6631 C C . ILE B 1 163 ? -15.859 9.695 -9.164 1 97.69 163 ILE B C 1
ATOM 6633 O O . ILE B 1 163 ? -15.945 10.578 -10.023 1 97.69 163 ILE B O 1
ATOM 6637 N N . ALA B 1 164 ? -15.906 8.422 -9.438 1 97.56 164 ALA B N 1
ATOM 6638 C CA . ALA B 1 164 ? -16.203 7.91 -10.773 1 97.56 164 ALA B CA 1
ATOM 6639 C C . ALA B 1 164 ? -16.906 6.555 -10.695 1 97.56 164 ALA B C 1
ATOM 6641 O O . ALA B 1 164 ? -16.719 5.805 -9.734 1 97.56 164 ALA B O 1
ATOM 6642 N N . LEU B 1 165 ? -17.75 6.32 -11.617 1 96.38 165 LEU B N 1
ATOM 6643 C CA . LEU B 1 165 ? -18.422 5.039 -11.773 1 96.38 165 LEU B CA 1
ATOM 6644 C C . LEU B 1 165 ? -17.891 4.289 -12.992 1 96.38 165 LEU B C 1
ATOM 6646 O O . LEU B 1 165 ? -17.766 4.871 -14.078 1 96.38 165 LEU B O 1
ATOM 6650 N N . VAL B 1 166 ? -17.5 3.109 -12.82 1 97.44 166 VAL B N 1
ATOM 6651 C CA . VAL B 1 166 ? -17.016 2.281 -13.914 1 97.44 166 VAL B CA 1
ATOM 6652 C C . VAL B 1 166 ? -18 1.149 -14.195 1 97.44 166 VAL B C 1
ATOM 6654 O O . VAL B 1 166 ? -18.328 0.374 -13.297 1 97.44 166 VAL B O 1
ATOM 6657 N N . ASN B 1 167 ? -18.422 1.059 -15.398 1 92.69 167 ASN B N 1
ATOM 6658 C CA . ASN B 1 167 ? -19.391 0.044 -15.812 1 92.69 167 ASN B CA 1
ATOM 6659 C C . ASN B 1 167 ? -18.688 -1.202 -16.359 1 92.69 167 ASN B C 1
ATOM 6661 O O . ASN B 1 167 ? -17.531 -1.137 -16.781 1 92.69 167 ASN B O 1
ATOM 6665 N N . ASN B 1 168 ? -19.406 -2.242 -16.219 1 92.06 168 ASN B N 1
ATOM 6666 C CA . ASN B 1 168 ? -19.047 -3.506 -16.844 1 92.06 168 ASN B CA 1
ATOM 6667 C C . ASN B 1 168 ? -17.75 -4.062 -16.281 1 92.06 168 ASN B C 1
ATOM 6669 O O . ASN B 1 168 ? -16.891 -4.547 -17.031 1 92.06 168 ASN B O 1
ATOM 6673 N N . VAL B 1 169 ? -17.641 -3.855 -15.031 1 94.38 169 VAL B N 1
ATOM 6674 C CA . VAL B 1 169 ? -16.516 -4.469 -14.336 1 94.38 169 VAL B CA 1
ATOM 6675 C C . VAL B 1 169 ? -16.766 -5.961 -14.148 1 94.38 169 VAL B C 1
ATOM 6677 O O . VAL B 1 169 ? -17.875 -6.363 -13.758 1 94.38 169 VAL B O 1
ATOM 6680 N N . PRO B 1 170 ? -15.844 -6.691 -14.438 1 89.44 170 PRO B N 1
ATOM 6681 C CA . PRO B 1 170 ? -16.047 -8.125 -14.242 1 89.44 170 PRO B CA 1
ATOM 6682 C C . PRO B 1 170 ? -16.531 -8.469 -12.836 1 89.44 170 PRO B C 1
ATOM 6684 O O . PRO B 1 170 ? -15.984 -7.969 -11.852 1 89.44 170 PRO B O 1
ATOM 6687 N N . ARG B 1 171 ? -17.594 -9.25 -12.68 1 89.81 171 ARG B N 1
ATOM 6688 C CA . ARG B 1 171 ? -18.234 -9.531 -11.398 1 89.81 171 ARG B CA 1
ATOM 6689 C C . ARG B 1 171 ? -17.578 -10.719 -10.711 1 89.81 171 ARG B C 1
ATOM 6691 O O . ARG B 1 171 ? -18.266 -11.648 -10.273 1 89.81 171 ARG B O 1
ATOM 6698 N N . THR B 1 172 ? -16.312 -10.641 -10.57 1 85.5 172 THR B N 1
ATOM 6699 C CA . THR B 1 172 ? -15.523 -11.688 -9.93 1 85.5 172 THR B CA 1
ATOM 6700 C C . THR B 1 172 ? -14.898 -11.18 -8.641 1 85.5 172 THR B C 1
ATOM 6702 O O . THR B 1 172 ? -14.5 -10.016 -8.547 1 85.5 172 THR B O 1
ATOM 6705 N N . GLU B 1 173 ? -14.812 -12.133 -7.703 1 85 173 GLU B N 1
ATOM 6706 C CA . GLU B 1 173 ? -14.172 -11.781 -6.441 1 85 173 GLU B CA 1
ATOM 6707 C C . GLU B 1 173 ? -12.719 -11.375 -6.66 1 85 173 GLU B C 1
ATOM 6709 O O . GLU B 1 173 ? -12 -12 -7.445 1 85 173 GLU B O 1
ATOM 6714 N N . GLY B 1 174 ? -12.359 -10.336 -6.023 1 87.38 174 GLY B N 1
ATOM 6715 C CA . GLY B 1 174 ? -10.992 -9.859 -6.113 1 87.38 174 GLY B CA 1
ATOM 6716 C C . GLY B 1 174 ? -10.797 -8.805 -7.188 1 87.38 174 GLY B C 1
ATOM 6717 O O . GLY B 1 174 ? -9.758 -8.141 -7.23 1 87.38 174 GLY B O 1
ATOM 6718 N N . GLU B 1 175 ? -11.789 -8.648 -8.023 1 89.12 175 GLU B N 1
ATOM 6719 C CA . GLU B 1 175 ? -11.672 -7.684 -9.109 1 89.12 175 GLU B CA 1
ATOM 6720 C C . GLU B 1 175 ? -11.469 -6.266 -8.578 1 89.12 175 GLU B C 1
ATOM 6722 O O . GLU B 1 175 ? -10.82 -5.441 -9.227 1 89.12 175 GLU B O 1
ATOM 6727 N N . CYS B 1 176 ? -11.922 -6.02 -7.496 1 92.94 176 CYS B N 1
ATOM 6728 C CA . CYS B 1 176 ? -11.773 -4.695 -6.902 1 92.94 176 CYS B CA 1
ATOM 6729 C C . CYS B 1 176 ? -10.305 -4.316 -6.766 1 92.94 176 CYS B C 1
ATOM 6731 O O . CYS B 1 176 ? -9.875 -3.283 -7.277 1 92.94 176 CYS B O 1
ATOM 6733 N N . ALA B 1 177 ? -9.57 -5.18 -6.141 1 90.56 177 ALA B N 1
ATOM 6734 C CA . ALA B 1 177 ? -8.148 -4.93 -5.918 1 90.56 177 ALA B CA 1
ATOM 6735 C C . ALA B 1 177 ? -7.371 -4.984 -7.227 1 90.56 177 ALA B C 1
ATOM 6737 O O . ALA B 1 177 ? -6.418 -4.227 -7.422 1 90.56 177 ALA B O 1
ATOM 6738 N N . ARG B 1 178 ? -7.859 -5.809 -8.047 1 87.5 178 ARG B N 1
ATOM 6739 C CA . ARG B 1 178 ? -7.184 -5.934 -9.336 1 87.5 178 ARG B CA 1
ATOM 6740 C C . ARG B 1 178 ? -7.34 -4.664 -10.164 1 87.5 178 ARG B C 1
ATOM 6742 O O . ARG B 1 178 ? -6.367 -4.168 -10.742 1 87.5 178 ARG B O 1
ATOM 6749 N N . PHE B 1 179 ? -8.516 -4.258 -10.297 1 93.38 179 PHE B N 1
ATOM 6750 C CA . PHE B 1 179 ? -8.797 -3.016 -11.008 1 93.38 179 PHE B CA 1
ATOM 6751 C C . PHE B 1 179 ? -8.047 -1.85 -10.375 1 93.38 179 PHE B C 1
ATOM 6753 O O . PHE B 1 179 ? -7.359 -1.101 -11.078 1 93.38 179 PHE B O 1
ATOM 6760 N N . GLY B 1 180 ? -8.133 -1.725 -9.062 1 93.38 180 GLY B N 1
ATOM 6761 C CA . GLY B 1 180 ? -7.473 -0.633 -8.367 1 93.38 180 GLY B CA 1
ATOM 6762 C C . GLY B 1 180 ? -5.961 -0.673 -8.484 1 93.38 180 GLY B C 1
ATOM 6763 O O . GLY B 1 180 ? -5.316 0.369 -8.617 1 93.38 180 GLY B O 1
ATOM 6764 N N . GLY B 1 181 ? -5.461 -1.906 -8.453 1 89.19 181 GLY B N 1
ATOM 6765 C CA . GLY B 1 181 ? -4.02 -2.104 -8.484 1 89.19 181 GLY B CA 1
ATOM 6766 C C . GLY B 1 181 ? -3.375 -1.597 -9.766 1 89.19 181 GLY B C 1
ATOM 6767 O O . GLY B 1 181 ? -2.158 -1.409 -9.82 1 89.19 181 GLY B O 1
ATOM 6768 N N . ARG B 1 182 ? -4.109 -1.346 -10.773 1 87.38 182 ARG B N 1
ATOM 6769 C CA . ARG B 1 182 ? -3.605 -0.814 -12.039 1 87.38 182 ARG B CA 1
ATOM 6770 C C . ARG B 1 182 ? -3.236 0.659 -11.898 1 87.38 182 ARG B C 1
ATOM 6772 O O . ARG B 1 182 ? -2.432 1.177 -12.68 1 87.38 182 ARG B O 1
ATOM 6779 N N . PHE B 1 183 ? -3.783 1.207 -10.93 1 90.94 183 PHE B N 1
ATOM 6780 C CA . PHE B 1 183 ? -3.664 2.66 -10.875 1 90.94 183 PHE B CA 1
ATOM 6781 C C . PHE B 1 183 ? -2.805 3.09 -9.695 1 90.94 183 PHE B C 1
ATOM 6783 O O . PHE B 1 183 ? -2.227 4.18 -9.703 1 90.94 183 PHE B O 1
ATOM 6790 N N . SER B 1 184 ? -2.791 2.254 -8.664 1 89.81 184 SER B N 1
ATOM 6791 C CA . SER B 1 184 ? -1.98 2.566 -7.488 1 89.81 184 SER B CA 1
ATOM 6792 C C . SER B 1 184 ? -1.816 1.347 -6.59 1 89.81 184 SER B C 1
ATOM 6794 O O . SER B 1 184 ? -2.332 0.27 -6.895 1 89.81 184 SER B O 1
ATOM 6796 N N . SER B 1 185 ? -1.063 1.594 -5.477 1 84.38 185 SER B N 1
ATOM 6797 C CA . SER B 1 185 ? -0.896 0.528 -4.492 1 84.38 185 SER B CA 1
ATOM 6798 C C . SER B 1 185 ? -2.201 0.245 -3.758 1 84.38 185 SER B C 1
ATOM 6800 O O . SER B 1 185 ? -2.857 1.167 -3.268 1 84.38 185 SER B O 1
ATOM 6802 N N . VAL B 1 186 ? -2.535 -1.031 -3.773 1 87.5 186 VAL B N 1
ATOM 6803 C CA . VAL B 1 186 ? -3.693 -1.455 -2.992 1 87.5 186 VAL B CA 1
ATOM 6804 C C . VAL B 1 186 ? -3.312 -1.556 -1.517 1 87.5 186 VAL B C 1
ATOM 6806 O O . VAL B 1 186 ? -2.283 -2.143 -1.173 1 87.5 186 VAL B O 1
ATOM 6809 N N . ARG B 1 187 ? -4.07 -1.013 -0.682 1 85.5 187 ARG B N 1
ATOM 6810 C CA . ARG B 1 187 ? -3.795 -0.982 0.75 1 85.5 187 ARG B CA 1
ATOM 6811 C C . ARG B 1 187 ? -4.473 -2.146 1.464 1 85.5 187 ARG B C 1
ATOM 6813 O O . ARG B 1 187 ? -5.703 -2.203 1.542 1 85.5 187 ARG B O 1
ATOM 6820 N N . GLU B 1 188 ? -3.658 -2.969 1.958 1 80.5 188 GLU B N 1
ATOM 6821 C CA . GLU B 1 188 ? -4.211 -4.039 2.785 1 80.5 188 GLU B CA 1
ATOM 6822 C C . GLU B 1 188 ? -4.52 -3.541 4.195 1 80.5 188 GLU B C 1
ATOM 6824 O O . GLU B 1 188 ? -3.738 -2.787 4.777 1 80.5 188 GLU B O 1
ATOM 6829 N N . THR B 1 189 ? -5.688 -3.883 4.652 1 80.38 189 THR B N 1
ATOM 6830 C CA . THR B 1 189 ? -6.113 -3.504 5.996 1 80.38 189 THR B CA 1
ATOM 6831 C C . THR B 1 189 ? -6.398 -4.742 6.844 1 80.38 189 THR B C 1
ATOM 6833 O O . THR B 1 189 ? -6.113 -5.867 6.422 1 80.38 189 THR B O 1
ATOM 6836 N N . GLU B 1 190 ? -6.875 -4.496 8.039 1 74.19 190 GLU B N 1
ATOM 6837 C CA . GLU B 1 190 ? -7.254 -5.598 8.914 1 74.19 190 GLU B CA 1
ATOM 6838 C C . GLU B 1 190 ? -8.406 -6.406 8.328 1 74.19 190 GLU B C 1
ATOM 6840 O O . GLU B 1 190 ? -8.648 -7.543 8.734 1 74.19 190 GLU B O 1
ATOM 6845 N N . TRP B 1 191 ? -8.938 -5.77 7.352 1 75.94 191 TRP B N 1
ATOM 6846 C CA . TRP B 1 191 ? -10.07 -6.426 6.699 1 75.94 191 TRP B CA 1
ATOM 6847 C C . TRP B 1 191 ? -9.617 -7.191 5.461 1 75.94 191 TRP B C 1
ATOM 6849 O O . TRP B 1 191 ? -10.43 -7.785 4.754 1 75.94 191 TRP B O 1
ATOM 6859 N N . GLY B 1 192 ? -8.344 -7.102 5.195 1 76.62 192 GLY B N 1
ATOM 6860 C CA . GLY B 1 192 ? -7.789 -7.789 4.043 1 76.62 192 GLY B CA 1
ATOM 6861 C C . GLY B 1 192 ? -7.535 -6.867 2.865 1 76.62 192 GLY B C 1
ATOM 6862 O O . GLY B 1 192 ? -7.742 -5.656 2.963 1 76.62 192 GLY B O 1
ATOM 6863 N N . LEU B 1 193 ? -7.059 -7.504 1.863 1 80.81 193 LEU B N 1
ATOM 6864 C CA . LEU B 1 193 ? -6.852 -6.77 0.621 1 80.81 193 LEU B CA 1
ATOM 6865 C C . LEU B 1 193 ? -8.18 -6.32 0.027 1 80.81 193 LEU B C 1
ATOM 6867 O O . LEU B 1 193 ? -8.273 -5.234 -0.546 1 80.81 193 LEU B O 1
ATOM 6871 N N . ASN B 1 194 ? -9.078 -7.266 0.12 1 85.81 194 ASN B N 1
ATOM 6872 C CA . ASN B 1 194 ? -10.484 -7.016 -0.19 1 85.81 194 ASN B CA 1
ATOM 6873 C C . ASN B 1 194 ? -11.375 -7.258 1.022 1 85.81 194 ASN B C 1
ATOM 6875 O O . ASN B 1 194 ? -11.047 -8.062 1.893 1 85.81 194 ASN B O 1
ATOM 6879 N N . PHE B 1 195 ? -12.461 -6.531 1.117 1 85.31 195 PHE B N 1
ATOM 6880 C CA . PHE B 1 195 ? -13.477 -6.836 2.119 1 85.31 195 PHE B CA 1
ATOM 6881 C C . PHE B 1 195 ? -14.844 -7.02 1.468 1 85.31 195 PHE B C 1
ATOM 6883 O O . PHE B 1 195 ? -15.117 -6.441 0.414 1 85.31 195 PHE B O 1
ATOM 6890 N N . ASN B 1 196 ? -15.656 -7.844 1.992 1 84.81 196 ASN B N 1
ATOM 6891 C CA . ASN B 1 196 ? -16.953 -8.188 1.42 1 84.81 196 ASN B CA 1
ATOM 6892 C C . ASN B 1 196 ? -18.094 -7.68 2.289 1 84.81 196 ASN B C 1
ATOM 6894 O O . ASN B 1 196 ? -18.078 -7.852 3.51 1 84.81 196 ASN B O 1
ATOM 6898 N N . VAL B 1 197 ? -18.953 -6.984 1.718 1 80.62 197 VAL B N 1
ATOM 6899 C CA . VAL B 1 197 ? -20.203 -6.574 2.359 1 80.62 197 VAL B CA 1
ATOM 6900 C C . VAL B 1 197 ? -21.375 -7.367 1.775 1 80.62 197 VAL B C 1
ATOM 6902 O O . VAL B 1 197 ? -21.766 -7.156 0.625 1 80.62 197 VAL B O 1
ATOM 6905 N N . ARG B 1 198 ? -21.797 -8.281 2.6 1 76.38 198 ARG B N 1
ATOM 6906 C CA . ARG B 1 198 ? -22.891 -9.156 2.178 1 76.38 198 ARG B CA 1
ATOM 6907 C C . ARG B 1 198 ? -24.078 -9.062 3.143 1 76.38 198 ARG B C 1
ATOM 6909 O O . ARG B 1 198 ? -23.906 -8.656 4.297 1 76.38 198 ARG B O 1
ATOM 6916 N N . THR B 1 199 ? -25.297 -9.266 2.686 1 65.19 199 THR B N 1
ATOM 6917 C CA . THR B 1 199 ? -26.484 -9.281 3.539 1 65.19 199 THR B CA 1
ATOM 6918 C C . THR B 1 199 ? -26.375 -10.398 4.578 1 65.19 199 THR B C 1
ATOM 6920 O O . THR B 1 199 ? -26.828 -10.234 5.715 1 65.19 199 THR B O 1
ATOM 6923 N N . SER B 1 200 ? -25.812 -11.523 4.125 1 57.44 200 SER B N 1
ATOM 6924 C CA . SER B 1 200 ? -25.656 -12.586 5.109 1 57.44 200 SER B CA 1
ATOM 6925 C C . SER B 1 200 ? -24.219 -12.656 5.617 1 57.44 200 SER B C 1
ATOM 6927 O O . SER B 1 200 ? -23.266 -12.516 4.84 1 57.44 200 SER B O 1
ATOM 6929 N N . PRO B 1 201 ? -24.094 -12.492 7.016 1 51.28 201 PRO B N 1
ATOM 6930 C CA . PRO B 1 201 ? -22.734 -12.492 7.586 1 51.28 201 PRO B CA 1
ATOM 6931 C C . PRO B 1 201 ? -21.812 -13.508 6.902 1 51.28 201 PRO B C 1
ATOM 6933 O O . PRO B 1 201 ? -22.25 -14.586 6.516 1 51.28 201 PRO B O 1
ATOM 6936 N N . ASP B 1 202 ? -20.875 -13 6.301 1 46.31 202 ASP B N 1
ATOM 6937 C CA . ASP B 1 202 ? -19.875 -13.883 5.695 1 46.31 202 ASP B CA 1
ATOM 6938 C C . ASP B 1 202 ? -19.438 -14.969 6.676 1 46.31 202 ASP B C 1
ATOM 6940 O O . ASP B 1 202 ? -18.875 -14.672 7.734 1 46.31 202 ASP B O 1
ATOM 6944 N N . THR B 1 203 ? -20.25 -15.984 6.914 1 40.5 203 THR B N 1
ATOM 6945 C CA . THR B 1 203 ? -19.891 -17.109 7.758 1 40.5 203 THR B CA 1
ATOM 6946 C C . THR B 1 203 ? -18.531 -17.688 7.352 1 40.5 203 THR B C 1
ATOM 6948 O O . THR B 1 203 ? -18.016 -18.594 7.996 1 40.5 203 THR B O 1
ATOM 6951 N N . ALA B 1 204 ? -18.297 -17.5 6.293 1 35.19 204 ALA B N 1
ATOM 6952 C CA . ALA B 1 204 ? -17.203 -18.359 5.828 1 35.19 204 ALA B CA 1
ATOM 6953 C C . ALA B 1 204 ? -15.945 -18.141 6.672 1 35.19 204 ALA B C 1
ATOM 6955 O O . ALA B 1 204 ? -15.125 -19.062 6.809 1 35.19 204 ALA B O 1
ATOM 6956 N N . GLY B 1 205 ? -15.312 -17 6.727 1 36.31 205 GLY B N 1
ATOM 6957 C CA . GLY B 1 205 ? -13.992 -17 7.352 1 36.31 205 GLY B CA 1
ATOM 6958 C C . GLY B 1 205 ? -14.039 -16.703 8.836 1 36.31 205 GLY B C 1
ATOM 6959 O O . GLY B 1 205 ? -14.703 -15.758 9.266 1 36.31 205 GLY B O 1
ATOM 6960 N N . GLY B 1 206 ? -14 -17.781 9.719 1 39.09 206 GLY B N 1
ATOM 6961 C CA . GLY B 1 206 ? -13.906 -17.906 11.164 1 39.09 206 GLY B CA 1
ATOM 6962 C C . GLY B 1 206 ? -14 -16.594 11.891 1 39.09 206 GLY B C 1
ATOM 6963 O O . GLY B 1 206 ? -14.781 -16.453 12.836 1 39.09 206 GLY B O 1
ATOM 6964 N N . ASN B 1 207 ? -12.898 -15.883 12.039 1 44.56 207 ASN B N 1
ATOM 6965 C CA . ASN B 1 207 ? -12.852 -14.719 12.914 1 44.56 207 ASN B CA 1
ATOM 6966 C C . ASN B 1 207 ? -13.602 -13.531 12.32 1 44.56 207 ASN B C 1
ATOM 6968 O O . ASN B 1 207 ? -13.172 -12.961 11.32 1 44.56 207 ASN B O 1
ATOM 6972 N N . GLN B 1 208 ? -14.859 -13.5 12.492 1 54.22 208 GLN B N 1
ATOM 6973 C CA . GLN B 1 208 ? -15.836 -12.609 11.867 1 54.22 208 GLN B CA 1
ATOM 6974 C C . GLN B 1 208 ? -15.68 -11.18 12.383 1 54.22 208 GLN B C 1
ATOM 6976 O O . GLN B 1 208 ? -16.172 -10.844 13.461 1 54.22 208 GLN B O 1
ATOM 6981 N N . ARG B 1 209 ? -14.828 -10.391 11.922 1 59.53 209 ARG B N 1
ATOM 6982 C CA . ARG B 1 209 ? -14.844 -8.961 12.203 1 59.53 209 ARG B CA 1
ATOM 6983 C C . ARG B 1 209 ? -16.234 -8.375 11.938 1 59.53 209 ARG B C 1
ATOM 6985 O O . ARG B 1 209 ? -16.938 -8.805 11.023 1 59.53 209 ARG B O 1
ATOM 6992 N N . LYS B 1 210 ? -16.641 -7.715 13.016 1 67 210 LYS B N 1
ATOM 6993 C CA . LYS B 1 210 ? -17.969 -7.133 12.992 1 67 210 LYS B CA 1
ATOM 6994 C C . LYS B 1 210 ? -17.922 -5.625 12.773 1 67 210 LYS B C 1
ATOM 6996 O O . LYS B 1 210 ? -17 -4.953 13.266 1 67 210 LYS B O 1
ATOM 7001 N N . ASP B 1 211 ? -18.578 -5.129 11.867 1 70.81 211 ASP B N 1
ATOM 7002 C CA . ASP B 1 211 ? -18.75 -3.707 11.578 1 70.81 211 ASP B CA 1
ATOM 7003 C C . ASP B 1 211 ? -20.203 -3.373 11.273 1 70.81 211 ASP B C 1
ATOM 7005 O O . ASP B 1 211 ? -20.938 -4.199 10.719 1 70.81 211 ASP B O 1
ATOM 7009 N N . LEU B 1 212 ? -20.578 -2.211 11.688 1 70.19 212 LEU B N 1
ATOM 7010 C CA . LEU B 1 212 ? -21.953 -1.791 11.438 1 70.19 212 LEU B CA 1
ATOM 7011 C C . LEU B 1 212 ? -22.281 -1.86 9.945 1 70.19 212 LEU B C 1
ATOM 7013 O O . LEU B 1 212 ? -23.453 -2.004 9.57 1 70.19 212 LEU B O 1
ATOM 7017 N N . ALA B 1 213 ? -21.25 -1.798 9.156 1 69.5 213 ALA B N 1
ATOM 7018 C CA . ALA B 1 213 ? -21.438 -1.843 7.707 1 69.5 213 ALA B CA 1
ATOM 7019 C C . ALA B 1 213 ? -21.938 -3.211 7.262 1 69.5 213 ALA B C 1
ATOM 7021 O O . ALA B 1 213 ? -22.5 -3.348 6.168 1 69.5 213 ALA B O 1
ATOM 7022 N N . TYR B 1 214 ? -21.797 -4.184 8.055 1 67.88 214 TYR B N 1
ATOM 7023 C CA . TYR B 1 214 ? -22.188 -5.543 7.684 1 67.88 214 TYR B CA 1
ATOM 7024 C C . TYR B 1 214 ? -23.594 -5.859 8.148 1 67.88 214 TYR B C 1
ATOM 7026 O O . TYR B 1 214 ? -24.016 -7.016 8.117 1 67.88 214 TYR B O 1
ATOM 7034 N N . THR B 1 215 ? -24.281 -4.84 8.625 1 69.31 215 THR B N 1
ATOM 7035 C CA . THR B 1 215 ? -25.672 -5 9.039 1 69.31 215 THR B CA 1
ATOM 7036 C C . THR B 1 215 ? -26.625 -4.426 7.996 1 69.31 215 THR B C 1
ATOM 7038 O O . THR B 1 215 ? -26.188 -3.773 7.043 1 69.31 215 THR B O 1
ATOM 7041 N N . SER B 1 216 ? -27.891 -4.652 8.148 1 72.56 216 SER B N 1
ATOM 7042 C CA . SER B 1 216 ? -28.891 -4.168 7.215 1 72.56 216 SER B CA 1
ATOM 7043 C C . SER B 1 216 ? -29.328 -2.75 7.566 1 72.56 216 SER B C 1
ATOM 7045 O O . SER B 1 216 ? -30.109 -2.135 6.828 1 72.56 216 SER B O 1
ATOM 7047 N N . HIS B 1 217 ? -28.75 -2.225 8.609 1 76.38 217 HIS B N 1
ATOM 7048 C CA . HIS B 1 217 ? -29.156 -0.896 9.039 1 76.38 217 HIS B CA 1
ATOM 7049 C C . HIS B 1 217 ? -28.516 0.19 8.188 1 76.38 217 HIS B C 1
ATOM 7051 O O . HIS B 1 217 ? -27.422 -0.008 7.645 1 76.38 217 HIS B O 1
ATOM 7057 N N . ALA B 1 218 ? -29.266 1.257 8.125 1 80.19 218 ALA B N 1
ATOM 7058 C CA . ALA B 1 218 ? -28.734 2.42 7.426 1 80.19 218 ALA B CA 1
ATOM 7059 C C . ALA B 1 218 ? -27.5 2.965 8.141 1 80.19 218 ALA B C 1
ATOM 7061 O O . ALA B 1 218 ? -27.406 2.928 9.367 1 80.19 218 ALA B O 1
ATOM 7062 N N . ILE B 1 219 ? -26.594 3.371 7.375 1 84.44 219 ILE B N 1
ATOM 7063 C CA . ILE B 1 219 ? -25.391 4.016 7.895 1 84.44 219 ILE B CA 1
ATOM 7064 C C . ILE B 1 219 ? -25.312 5.449 7.371 1 84.44 219 ILE B C 1
ATOM 7066 O O . ILE B 1 219 ? -25.531 5.695 6.18 1 84.44 219 ILE B O 1
ATOM 7070 N N . GLY B 1 220 ? -25.078 6.422 8.234 1 90.69 220 GLY B N 1
ATOM 7071 C CA . GLY B 1 220 ? -24.969 7.816 7.832 1 90.69 220 GLY B CA 1
ATOM 7072 C C . GLY B 1 220 ? -23.688 8.125 7.082 1 90.69 220 GLY B C 1
ATOM 7073 O O . GLY B 1 220 ? -22.844 7.246 6.887 1 90.69 220 GLY B O 1
ATOM 7074 N N . MET B 1 221 ? -23.641 9.383 6.688 1 95.62 221 MET B N 1
ATOM 7075 C CA . MET B 1 221 ? -22.469 9.836 5.945 1 95.62 221 MET B CA 1
ATOM 7076 C C . MET B 1 221 ? -21.188 9.625 6.762 1 95.62 221 MET B C 1
ATOM 7078 O O . MET B 1 221 ? -21.156 9.945 7.949 1 95.62 221 MET B O 1
ATOM 7082 N N . HIS B 1 222 ? -20.172 9.008 6.125 1 96.06 222 HIS B N 1
ATOM 7083 C CA . HIS B 1 222 ? -18.906 8.742 6.816 1 96.06 222 HIS B CA 1
ATOM 7084 C C . HIS B 1 222 ? -17.766 8.547 5.828 1 96.06 222 HIS B C 1
ATOM 7086 O O . HIS B 1 222 ? -18 8.383 4.629 1 96.06 222 HIS B O 1
ATOM 7092 N N . VAL B 1 223 ? -16.547 8.719 6.289 1 95.62 223 VAL B N 1
ATOM 7093 C CA . VAL B 1 223 ? -15.359 8.227 5.605 1 95.62 223 VAL B CA 1
ATOM 7094 C C . VAL B 1 223 ? -14.898 6.922 6.25 1 95.62 223 VAL B C 1
ATOM 7096 O O . VAL B 1 223 ? -15.125 6.695 7.441 1 95.62 223 VAL B O 1
ATOM 7099 N N . ASP B 1 224 ? -14.336 6.09 5.422 1 92.94 224 ASP B N 1
ATOM 7100 C CA . ASP B 1 224 ? -13.828 4.828 5.949 1 92.94 224 ASP B CA 1
ATOM 7101 C C . ASP B 1 224 ? -12.453 5.012 6.586 1 92.94 224 ASP B C 1
ATOM 7103 O O . ASP B 1 224 ? -11.625 5.781 6.086 1 92.94 224 ASP B O 1
ATOM 7107 N N . SER B 1 225 ? -12.234 4.312 7.703 1 90.12 225 SER B N 1
ATOM 7108 C CA . SER B 1 225 ? -10.93 4.16 8.344 1 90.12 225 SER B CA 1
ATOM 7109 C C . SER B 1 225 ? -10.375 5.508 8.789 1 90.12 225 SER B C 1
ATOM 7111 O O . SER B 1 225 ? -9.18 5.766 8.648 1 90.12 225 SER B O 1
ATOM 7113 N N . ALA B 1 226 ? -11.227 6.324 9.312 1 90.75 226 ALA B N 1
ATOM 7114 C CA . ALA B 1 226 ? -10.781 7.613 9.836 1 90.75 226 ALA B CA 1
ATOM 7115 C C . ALA B 1 226 ? -9.805 7.43 11 1 90.75 226 ALA B C 1
ATOM 7117 O O . ALA B 1 226 ? -9.141 8.375 11.414 1 90.75 226 ALA B O 1
ATOM 7118 N N . TYR B 1 227 ? -9.602 6.199 11.453 1 89.62 227 TYR B N 1
ATOM 7119 C CA . TYR B 1 227 ? -8.883 5.891 12.68 1 89.62 227 TYR B CA 1
ATOM 7120 C C . TYR B 1 227 ? -7.469 5.406 12.375 1 89.62 227 TYR B C 1
ATOM 7122 O O . TYR B 1 227 ? -6.746 4.969 13.273 1 89.62 227 TYR B O 1
ATOM 7130 N N . ARG B 1 228 ? -7.059 5.453 11.195 1 85.19 228 ARG B N 1
ATOM 7131 C CA . ARG B 1 228 ? -5.746 4.906 10.859 1 85.19 228 ARG B CA 1
ATOM 7132 C C . ARG B 1 228 ? -4.676 5.992 10.891 1 85.19 228 ARG B C 1
ATOM 7134 O O . ARG B 1 228 ? -4.793 7.008 10.203 1 85.19 228 ARG B O 1
ATOM 7141 N N . VAL B 1 229 ? -3.717 5.602 11.672 1 72.62 229 VAL B N 1
ATOM 7142 C CA . VAL B 1 229 ? -2.656 6.566 11.945 1 72.62 229 VAL B CA 1
ATOM 7143 C C . VAL B 1 229 ? -1.891 6.871 10.656 1 72.62 229 VAL B C 1
ATOM 7145 O O . VAL B 1 229 ? -1.611 5.969 9.867 1 72.62 229 VAL B O 1
ATOM 7148 N N . ASP B 1 230 ? -1.482 8.086 10.453 1 67.12 230 ASP B N 1
ATOM 7149 C CA . ASP B 1 230 ? -0.587 8.656 9.461 1 67.12 230 ASP B CA 1
ATOM 7150 C C . ASP B 1 230 ? -1.23 8.648 8.07 1 67.12 230 ASP B C 1
ATOM 7152 O O . ASP B 1 230 ? -1.089 9.609 7.312 1 67.12 230 ASP B O 1
ATOM 7156 N N . ASP B 1 231 ? -2.045 7.492 7.871 1 71.62 231 ASP B N 1
ATOM 7157 C CA . ASP B 1 231 ? -2.408 7.445 6.457 1 71.62 231 ASP B CA 1
ATOM 7158 C C . ASP B 1 231 ? -3.715 6.684 6.25 1 71.62 231 ASP B C 1
ATOM 7160 O O . ASP B 1 231 ? -3.701 5.5 5.898 1 71.62 231 ASP B O 1
ATOM 7164 N N . PRO B 1 232 ? -4.859 7.414 6.449 1 84 232 PRO B N 1
ATOM 7165 C CA . PRO B 1 232 ? -6.062 6.711 6.004 1 84 232 PRO B CA 1
ATOM 7166 C C . PRO B 1 232 ? -6.051 6.414 4.504 1 84 232 PRO B C 1
ATOM 7168 O O . PRO B 1 232 ? -5.449 7.16 3.729 1 84 232 PRO B O 1
ATOM 7171 N N . PRO B 1 233 ? -6.66 5.273 4.148 1 88.31 233 PRO B N 1
ATOM 7172 C CA . PRO B 1 233 ? -6.695 4.996 2.709 1 88.31 233 PRO B CA 1
ATOM 7173 C C . PRO B 1 233 ? -7.262 6.156 1.897 1 88.31 233 PRO B C 1
ATOM 7175 O O . PRO B 1 233 ? -8.211 6.816 2.332 1 88.31 233 PRO B O 1
ATOM 7178 N N . SER B 1 234 ? -6.715 6.398 0.75 1 91.69 234 SER B N 1
ATOM 7179 C CA . SER B 1 234 ? -7.035 7.594 -0.024 1 91.69 234 SER B CA 1
ATOM 7180 C C . SER B 1 234 ? -8.273 7.375 -0.891 1 91.69 234 SER B C 1
ATOM 7182 O O . SER B 1 234 ? -9.141 8.242 -0.968 1 91.69 234 SER B O 1
ATOM 7184 N N . PHE B 1 235 ? -8.266 6.277 -1.539 1 95.75 235 PHE B N 1
ATOM 7185 C CA . PHE B 1 235 ? -9.414 5.957 -2.373 1 95.75 235 PHE B CA 1
ATOM 7186 C C . PHE B 1 235 ? -10.086 4.672 -1.9 1 95.75 235 PHE B C 1
ATOM 7188 O O . PHE B 1 235 ? -9.414 3.758 -1.418 1 95.75 235 PHE B O 1
ATOM 7195 N N . GLN B 1 236 ? -11.352 4.664 -2.031 1 96.94 236 GLN B N 1
ATOM 7196 C CA . GLN B 1 236 ? -12.141 3.467 -1.772 1 96.94 236 GLN B CA 1
ATOM 7197 C C . GLN B 1 236 ? -12.875 3.012 -3.029 1 96.94 236 GLN B C 1
ATOM 7199 O O . GLN B 1 236 ? -13.375 3.836 -3.799 1 96.94 236 GLN B O 1
ATOM 7204 N N . LEU B 1 237 ? -12.859 1.763 -3.258 1 97.44 237 LEU B N 1
ATOM 7205 C CA . LEU B 1 237 ? -13.625 1.146 -4.336 1 97.44 237 LEU B CA 1
ATOM 7206 C C . LEU B 1 237 ? -14.711 0.228 -3.775 1 97.44 237 LEU B C 1
ATOM 7208 O O . LEU B 1 237 ? -14.469 -0.507 -2.814 1 97.44 237 LEU B O 1
ATOM 7212 N N . LEU B 1 238 ? -15.828 0.303 -4.324 1 96.31 238 LEU B N 1
ATOM 7213 C CA . LEU B 1 238 ? -16.922 -0.627 -4.066 1 96.31 238 LEU B CA 1
ATOM 7214 C C . LEU B 1 238 ? -17.406 -1.264 -5.359 1 96.31 238 LEU B C 1
ATOM 7216 O O . LEU B 1 238 ? -17.922 -0.57 -6.246 1 96.31 238 LEU B O 1
ATOM 7220 N N . HIS B 1 239 ? -17.234 -2.463 -5.422 1 96.38 239 HIS B N 1
ATOM 7221 C CA . HIS B 1 239 ? -17.562 -3.236 -6.613 1 96.38 239 HIS B CA 1
ATOM 7222 C C . HIS B 1 239 ? -18.781 -4.113 -6.383 1 96.38 239 HIS B C 1
ATOM 7224 O O . HIS B 1 239 ? -18.781 -4.98 -5.504 1 96.38 239 HIS B O 1
ATOM 7230 N N . ALA B 1 240 ? -19.812 -3.9 -7.168 1 94.5 240 ALA B N 1
ATOM 7231 C CA . ALA B 1 240 ? -21.031 -4.695 -7.051 1 94.5 240 ALA B CA 1
ATOM 7232 C C . ALA B 1 240 ? -20.922 -5.992 -7.848 1 94.5 240 ALA B C 1
ATOM 7234 O O . ALA B 1 240 ? -21.203 -6.016 -9.047 1 94.5 240 ALA B O 1
ATOM 7235 N N . ILE B 1 241 ? -20.625 -6.93 -7.102 1 91.56 241 ILE B N 1
ATOM 7236 C CA . ILE B 1 241 ? -20.547 -8.242 -7.734 1 91.56 241 ILE B CA 1
ATOM 7237 C C . ILE B 1 241 ? -21.953 -8.805 -7.906 1 91.56 241 ILE B C 1
ATOM 7239 O O . ILE B 1 241 ? -22.328 -9.25 -9 1 91.56 241 ILE B O 1
ATOM 7243 N N . GLU B 1 242 ? -22.688 -8.805 -6.797 1 87.19 242 GLU B N 1
ATOM 7244 C CA . GLU B 1 242 ? -24.125 -9.094 -6.809 1 87.19 242 GLU B CA 1
ATOM 7245 C C . GLU B 1 242 ? -24.922 -7.918 -6.266 1 87.19 242 GLU B C 1
ATOM 7247 O O . GLU B 1 242 ? -24.516 -7.262 -5.305 1 87.19 242 GLU B O 1
ATOM 7252 N N . HIS B 1 243 ? -25.984 -7.707 -6.93 1 86 243 HIS B N 1
ATOM 7253 C CA . HIS B 1 243 ? -26.844 -6.594 -6.531 1 86 243 HIS B CA 1
ATOM 7254 C C . HIS B 1 243 ? -28.234 -6.73 -7.129 1 86 243 HIS B C 1
ATOM 7256 O O . HIS B 1 243 ? -28.391 -7.227 -8.242 1 86 243 HIS B O 1
ATOM 7262 N N . CYS B 1 244 ? -29.172 -6.383 -6.359 1 77.62 244 CYS B N 1
ATOM 7263 C CA . CYS B 1 244 ? -30.516 -6.355 -6.926 1 77.62 244 CYS B CA 1
ATOM 7264 C C . CYS B 1 244 ? -30.625 -5.289 -8.016 1 77.62 244 CYS B C 1
ATOM 7266 O O . CYS B 1 244 ? -29.75 -4.434 -8.141 1 77.62 244 CYS B O 1
ATOM 7268 N N . SER B 1 245 ? -31.453 -5.578 -8.953 1 69.56 245 SER B N 1
ATOM 7269 C CA . SER B 1 245 ? -31.688 -4.602 -10.008 1 69.56 245 SER B CA 1
ATOM 7270 C C . SER B 1 245 ? -33.188 -4.406 -10.258 1 69.56 245 SER B C 1
ATOM 7272 O O . SER B 1 245 ? -34 -5.262 -9.891 1 69.56 245 SER B O 1
ATOM 7274 N N . GLY B 1 246 ? -33.531 -3.367 -10.828 1 62.94 246 GLY B N 1
ATOM 7275 C CA . GLY B 1 246 ? -34.875 -3.105 -11.258 1 62.94 246 GLY B CA 1
ATOM 7276 C C . GLY B 1 246 ? -35.688 -2.312 -10.25 1 62.94 246 GLY B C 1
ATOM 7277 O O . GLY B 1 246 ? -35.125 -1.62 -9.398 1 62.94 246 GLY B O 1
ATOM 7278 N N . ALA B 1 247 ? -37.031 -2.348 -10.328 1 60.59 247 ALA B N 1
ATOM 7279 C CA . ALA B 1 247 ? -37.969 -1.488 -9.617 1 60.59 247 ALA B CA 1
ATOM 7280 C C . ALA B 1 247 ? -38.094 -1.909 -8.156 1 60.59 247 ALA B C 1
ATOM 7282 O O . ALA B 1 247 ? -38.438 -1.09 -7.293 1 60.59 247 ALA B O 1
ATOM 7283 N N . ASP B 1 248 ? -37.688 -3.096 -7.859 1 68.44 248 ASP B N 1
ATOM 7284 C CA . ASP B 1 248 ? -37.875 -3.58 -6.496 1 68.44 248 ASP B CA 1
ATOM 7285 C C . ASP B 1 248 ? -36.594 -3.494 -5.691 1 68.44 248 ASP B C 1
ATOM 7287 O O . ASP B 1 248 ? -36.5 -4 -4.566 1 68.44 248 ASP B O 1
ATOM 7291 N N . CYS B 1 249 ? -35.656 -2.959 -6.289 1 78.62 249 CYS B N 1
ATOM 7292 C CA . CYS B 1 249 ? -34.406 -2.771 -5.578 1 78.62 249 CYS B CA 1
ATOM 7293 C C . CYS B 1 249 ? -34.344 -1.41 -4.895 1 78.62 249 CYS B C 1
ATOM 7295 O O . CYS B 1 249 ? -34.375 -0.375 -5.562 1 78.62 249 CYS B O 1
ATOM 7297 N N . TYR B 1 250 ? -34.281 -1.366 -3.559 1 75.25 250 TYR B N 1
ATOM 7298 C CA . TYR B 1 250 ? -34.469 -0.123 -2.816 1 75.25 250 TYR B CA 1
ATOM 7299 C C . TYR B 1 250 ? -33.156 0.325 -2.184 1 75.25 250 TYR B C 1
ATOM 7301 O O . TYR B 1 250 ? -33.062 1.438 -1.661 1 75.25 250 TYR B O 1
ATOM 7309 N N . VAL B 1 251 ? -32.125 -0.558 -2.268 1 82.75 251 VAL B N 1
ATOM 7310 C CA . VAL B 1 251 ? -30.891 -0.185 -1.616 1 82.75 251 VAL B CA 1
ATOM 7311 C C . VAL B 1 251 ? -30.156 0.86 -2.457 1 82.75 251 VAL B C 1
ATOM 7313 O O . VAL B 1 251 ? -29.984 0.688 -3.666 1 82.75 251 VAL B O 1
ATOM 7316 N N . HIS B 1 252 ? -29.844 1.999 -1.841 1 85.69 252 HIS B N 1
ATOM 7317 C CA . HIS B 1 252 ? -29.156 3.1 -2.5 1 85.69 252 HIS B CA 1
ATOM 7318 C C . HIS B 1 252 ? -27.906 3.514 -1.72 1 85.69 252 HIS B C 1
ATOM 7320 O O . HIS B 1 252 ? -27.859 3.375 -0.495 1 85.69 252 HIS B O 1
ATOM 7326 N N . ASN B 1 253 ? -26.953 3.932 -2.484 1 91.25 253 ASN B N 1
ATOM 7327 C CA . ASN B 1 253 ? -25.781 4.598 -1.92 1 91.25 253 ASN B CA 1
ATOM 7328 C C . ASN B 1 253 ? -25.859 6.113 -2.104 1 91.25 253 ASN B C 1
ATOM 7330 O O . ASN B 1 253 ? -26.359 6.594 -3.121 1 91.25 253 ASN B O 1
ATOM 7334 N N . TYR B 1 254 ? -25.453 6.785 -1.156 1 94.06 254 TYR B N 1
ATOM 7335 C CA . TYR B 1 254 ? -25.406 8.242 -1.191 1 94.06 254 TYR B CA 1
ATOM 7336 C C . TYR B 1 254 ? -23.984 8.758 -1.054 1 94.06 254 TYR B C 1
ATOM 7338 O O . TYR B 1 254 ? -23.188 8.188 -0.304 1 94.06 254 TYR B O 1
ATOM 7346 N N . PHE B 1 255 ? -23.688 9.75 -1.831 1 97.31 255 PHE B N 1
ATOM 7347 C CA . PHE B 1 255 ? -22.359 10.359 -1.785 1 97.31 255 PHE B CA 1
ATOM 7348 C C . PHE B 1 255 ? -22.453 11.867 -1.629 1 97.31 255 PHE B C 1
ATOM 7350 O O . PHE B 1 255 ? -23.391 12.492 -2.146 1 97.31 255 PHE B O 1
ATOM 7357 N N . VAL B 1 256 ? -21.516 12.445 -0.929 1 97.88 256 VAL B N 1
ATOM 7358 C CA . VAL B 1 256 ? -21.453 13.891 -0.767 1 97.88 256 VAL B CA 1
ATOM 7359 C C . VAL B 1 256 ? -20 14.359 -0.844 1 97.88 256 VAL B C 1
ATOM 7361 O O . VAL B 1 256 ? -19.094 13.695 -0.322 1 97.88 256 VAL B O 1
ATOM 7364 N N . ASP B 1 257 ? -19.75 15.445 -1.55 1 97.75 257 ASP B N 1
ATOM 7365 C CA . ASP B 1 257 ? -18.422 16.078 -1.595 1 97.75 257 ASP B CA 1
ATOM 7366 C C . ASP B 1 257 ? -18.156 16.891 -0.334 1 97.75 257 ASP B C 1
ATOM 7368 O O . ASP B 1 257 ? -18.609 18.031 -0.228 1 97.75 257 ASP B O 1
ATOM 7372 N N . GLY B 1 258 ? -17.406 16.297 0.524 1 98.31 258 GLY B N 1
ATOM 7373 C CA . GLY B 1 258 ? -17.109 16.953 1.787 1 98.31 258 GLY B CA 1
ATOM 7374 C C . GLY B 1 258 ? -16.359 18.25 1.616 1 98.31 258 GLY B C 1
ATOM 7375 O O . GLY B 1 258 ? -16.484 19.172 2.439 1 98.31 258 GLY B O 1
ATOM 7376 N N . LEU B 1 259 ? -15.547 18.406 0.565 1 96.44 259 LEU B N 1
ATOM 7377 C CA . LEU B 1 259 ? -14.82 19.641 0.312 1 96.44 259 LEU B CA 1
ATOM 7378 C C . LEU B 1 259 ? -15.781 20.766 -0.079 1 96.44 259 LEU B C 1
ATOM 7380 O O . LEU B 1 259 ? -15.594 21.922 0.323 1 96.44 259 LEU B O 1
ATOM 7384 N N . ARG B 1 260 ? -16.766 20.406 -0.854 1 95.19 260 ARG B N 1
ATOM 7385 C CA . ARG B 1 260 ? -17.781 21.391 -1.211 1 95.19 260 ARG B CA 1
ATOM 7386 C C . ARG B 1 260 ? -18.531 21.875 0.025 1 95.19 260 ARG B C 1
ATOM 7388 O O . ARG B 1 260 ? -18.75 23.078 0.199 1 95.19 260 ARG B O 1
ATOM 7395 N N . VAL B 1 261 ? -18.891 20.953 0.863 1 97.75 261 VAL B N 1
ATOM 7396 C CA . VAL B 1 261 ? -19.625 21.297 2.076 1 97.75 261 VAL B CA 1
ATOM 7397 C C . VAL B 1 261 ? -18.781 22.188 2.971 1 97.75 261 VAL B C 1
ATOM 7399 O O . VAL B 1 261 ? -19.266 23.172 3.516 1 97.75 261 VAL B O 1
ATOM 7402 N N . ALA B 1 262 ? -17.531 21.812 3.143 1 97.69 262 ALA B N 1
ATOM 7403 C CA . ALA B 1 262 ? -16.609 22.625 3.951 1 97.69 262 ALA B CA 1
ATOM 7404 C C . ALA B 1 262 ? -16.469 24.031 3.381 1 97.69 262 ALA B C 1
ATOM 7406 O O . ALA B 1 262 ? -16.453 25.016 4.129 1 97.69 262 ALA B O 1
ATOM 7407 N N . ALA B 1 263 ? -16.375 24.125 2.055 1 93.19 263 ALA B N 1
ATOM 7408 C CA . ALA B 1 263 ? -16.25 25.422 1.398 1 93.19 263 ALA B CA 1
ATOM 7409 C C . ALA B 1 263 ? -17.484 26.281 1.662 1 93.19 263 ALA B C 1
ATOM 7411 O O . ALA B 1 263 ? -17.359 27.484 1.946 1 93.19 263 ALA B O 1
ATOM 7412 N N . ASP B 1 264 ? -18.625 25.672 1.58 1 95.31 264 ASP B N 1
ATOM 7413 C CA . ASP B 1 264 ? -19.859 26.406 1.814 1 95.31 264 ASP B CA 1
ATOM 7414 C C . ASP B 1 264 ? -20 26.812 3.281 1 95.31 264 ASP B C 1
ATOM 7416 O O . ASP B 1 264 ? -20.5 27.906 3.59 1 95.31 264 ASP B O 1
ATOM 7420 N N . LEU B 1 265 ? -19.547 25.906 4.168 1 97.19 265 LEU B N 1
ATOM 7421 C CA . LEU B 1 265 ? -19.562 26.266 5.582 1 97.19 265 LEU B CA 1
ATOM 7422 C C . LEU B 1 265 ? -18.656 27.453 5.855 1 97.19 265 LEU B C 1
ATOM 7424 O O . LEU B 1 265 ? -19 28.344 6.637 1 97.19 265 LEU B O 1
ATOM 7428 N N . CYS B 1 266 ? -17.5 27.453 5.258 1 95 266 CYS B N 1
ATOM 7429 C CA . CYS B 1 266 ? -16.562 28.547 5.426 1 95 266 CYS B CA 1
ATOM 7430 C C . CYS B 1 266 ? -17.172 29.875 4.984 1 95 266 CYS B C 1
ATOM 7432 O O . CYS B 1 266 ? -17.016 30.891 5.66 1 95 266 CYS B O 1
ATOM 7434 N N . ARG B 1 267 ? -17.938 29.922 3.916 1 90.25 267 ARG B N 1
ATOM 7435 C CA . ARG B 1 267 ? -18.547 31.125 3.371 1 90.25 267 ARG B CA 1
ATOM 7436 C C . ARG B 1 267 ? -19.719 31.578 4.238 1 90.25 267 ARG B C 1
ATOM 7438 O O . ARG B 1 267 ? -19.906 32.781 4.457 1 90.25 267 ARG B O 1
ATOM 7445 N N . SER B 1 268 ? -20.453 30.609 4.758 1 93.5 268 SER B N 1
ATOM 7446 C CA . SER B 1 268 ? -21.656 30.953 5.5 1 93.5 268 SER B CA 1
ATOM 7447 C C . SER B 1 268 ? -21.359 31.25 6.965 1 93.5 268 SER B C 1
ATOM 7449 O O . SER B 1 268 ? -22 32.094 7.586 1 93.5 268 SER B O 1
ATOM 7451 N N . ASN B 1 269 ? -20.391 30.469 7.52 1 96.06 269 ASN B N 1
ATOM 7452 C CA . ASN B 1 269 ? -20.047 30.609 8.93 1 96.06 269 ASN B CA 1
ATOM 7453 C C . ASN B 1 269 ? -18.562 30.312 9.172 1 96.06 269 ASN B C 1
ATOM 7455 O O . ASN B 1 269 ? -18.219 29.219 9.625 1 96.06 269 ASN B O 1
ATOM 7459 N N . ARG B 1 270 ? -17.766 31.281 9.094 1 94.62 270 ARG B N 1
ATOM 7460 C CA . ARG B 1 270 ? -16.312 31.156 9.195 1 94.62 270 ARG B CA 1
ATOM 7461 C C . ARG B 1 270 ? -15.906 30.656 10.578 1 94.62 270 ARG B C 1
ATOM 7463 O O . ARG B 1 270 ? -14.969 29.875 10.703 1 94.62 270 ARG B O 1
ATOM 7470 N N . THR B 1 271 ? -16.578 31.062 11.586 1 95.44 271 THR B N 1
ATOM 7471 C CA . THR B 1 271 ? -16.281 30.641 12.953 1 95.44 271 THR B CA 1
ATOM 7472 C C . THR B 1 271 ? -16.453 29.141 13.102 1 95.44 271 THR B C 1
ATOM 7474 O O . THR B 1 271 ? -15.602 28.469 13.703 1 95.44 271 THR B O 1
ATOM 7477 N N . PHE B 1 272 ? -17.562 28.578 12.539 1 97 272 PHE B N 1
ATOM 7478 C CA . PHE B 1 272 ? -17.812 27.156 12.586 1 97 272 PHE B CA 1
ATOM 7479 C C . PHE B 1 272 ? -16.75 26.391 11.805 1 97 272 PHE B C 1
ATOM 7481 O O . PHE B 1 272 ? -16.266 25.344 12.266 1 97 272 PHE B O 1
ATOM 7488 N N . PHE B 1 273 ? -16.406 26.969 10.695 1 96.94 273 PHE B N 1
ATOM 7489 C CA . PHE B 1 273 ? -15.367 26.359 9.883 1 96.94 273 PHE B CA 1
ATOM 7490 C C . PHE B 1 273 ? -14.047 26.297 10.648 1 96.94 273 PHE B C 1
ATOM 7492 O O . PHE B 1 273 ? -13.406 25.25 10.719 1 96.94 273 PHE B O 1
ATOM 7499 N N . ASP B 1 274 ? -13.688 27.359 11.266 1 94.88 274 ASP B N 1
ATOM 7500 C CA . ASP B 1 274 ? -12.398 27.469 11.938 1 94.88 274 ASP B CA 1
ATOM 7501 C C . ASP B 1 274 ? -12.305 26.531 13.133 1 94.88 274 ASP B C 1
ATOM 7503 O O . ASP B 1 274 ? -11.266 25.906 13.359 1 94.88 274 ASP B O 1
ATOM 7507 N N . ILE B 1 275 ? -13.344 26.391 13.852 1 96.06 275 ILE B N 1
ATOM 7508 C CA . ILE B 1 275 ? -13.289 25.547 15.047 1 96.06 275 ILE B CA 1
ATOM 7509 C C . ILE B 1 275 ? -13.242 24.078 14.648 1 96.06 275 ILE B C 1
ATOM 7511 O O . ILE B 1 275 ? -12.609 23.266 15.32 1 96.06 275 ILE B O 1
ATOM 7515 N N . LEU B 1 276 ? -13.922 23.672 13.531 1 97.25 276 LEU B N 1
ATOM 7516 C CA . LEU B 1 276 ? -13.875 22.297 13.055 1 97.25 276 LEU B CA 1
ATOM 7517 C C . LEU B 1 276 ? -12.508 21.969 12.469 1 97.25 276 LEU B C 1
ATOM 7519 O O . LEU B 1 276 ? -12.117 20.797 12.414 1 97.25 276 LEU B O 1
ATOM 7523 N N . ALA B 1 277 ? -11.781 23 12.031 1 94.25 277 ALA B N 1
ATOM 7524 C CA . ALA B 1 277 ? -10.461 22.812 11.438 1 94.25 277 ALA B CA 1
ATOM 7525 C C . ALA B 1 277 ? -9.367 22.828 12.5 1 94.25 277 ALA B C 1
ATOM 7527 O O . ALA B 1 277 ? -8.242 22.391 12.242 1 94.25 277 ALA B O 1
ATOM 7528 N N . SER B 1 278 ? -9.719 23.266 13.656 1 91.88 278 SER B N 1
ATOM 7529 C CA . SER B 1 278 ? -8.656 23.453 14.648 1 91.88 278 SER B CA 1
ATOM 7530 C C . SER B 1 278 ? -8.805 22.484 15.812 1 91.88 278 SER B C 1
ATOM 7532 O O . SER B 1 278 ? -7.867 22.281 16.578 1 91.88 278 SER B O 1
ATOM 7534 N N . THR B 1 279 ? -9.992 21.906 16 1 93.19 279 THR B N 1
ATOM 7535 C CA . THR B 1 279 ? -10.203 20.984 17.109 1 93.19 279 THR B CA 1
ATOM 7536 C C . THR B 1 279 ? -9.789 19.578 16.719 1 93.19 279 THR B C 1
ATOM 7538 O O . THR B 1 279 ? -10.398 18.953 15.844 1 93.19 279 THR B O 1
ATOM 7541 N N . THR B 1 280 ? -8.781 19.078 17.375 1 92 280 THR B N 1
ATOM 7542 C CA . THR B 1 280 ? -8.289 17.734 17.078 1 92 280 THR B CA 1
ATOM 7543 C C . THR B 1 280 ? -9.133 16.688 17.812 1 92 280 THR B C 1
ATOM 7545 O O . THR B 1 280 ? -9.289 16.734 19.031 1 92 280 THR B O 1
ATOM 7548 N N . LEU B 1 281 ? -9.672 15.719 17.062 1 94.44 281 LEU B N 1
ATOM 7549 C CA . LEU B 1 281 ? -10.5 14.648 17.594 1 94.44 281 LEU B CA 1
ATOM 7550 C C . LEU B 1 281 ? -9.75 13.328 17.594 1 94.44 281 LEU B C 1
ATOM 7552 O O . LEU B 1 281 ? -8.773 13.156 16.859 1 94.44 281 LEU B O 1
ATOM 7556 N N . ARG B 1 282 ? -10.188 12.438 18.484 1 93.06 282 ARG B N 1
ATOM 7557 C CA . ARG B 1 282 ? -9.672 11.07 18.5 1 93.06 282 ARG B CA 1
ATOM 7558 C C . ARG B 1 282 ? -10.617 10.125 17.766 1 93.06 282 ARG B C 1
ATOM 7560 O O . ARG B 1 282 ? -11.789 10 18.141 1 93.06 282 ARG B O 1
ATOM 7567 N N . TRP B 1 283 ? -10.102 9.523 16.734 1 93.5 283 TRP B N 1
ATOM 7568 C CA . TRP B 1 283 ? -10.797 8.469 16 1 93.5 283 TRP B CA 1
ATOM 7569 C C . TRP B 1 283 ? -10.258 7.098 16.391 1 93.5 283 TRP B C 1
ATOM 7571 O O . TRP B 1 283 ? -9.039 6.918 16.516 1 93.5 283 TRP B O 1
ATOM 7581 N N . GLU B 1 284 ? -11.117 6.129 16.641 1 91.5 284 GLU B N 1
ATOM 7582 C CA . GLU B 1 284 ? -10.594 4.832 17.062 1 91.5 284 GLU B CA 1
ATOM 7583 C C . GLU B 1 284 ? -11.469 3.691 16.547 1 91.5 284 GLU B C 1
ATOM 7585 O O . GLU B 1 284 ? -12.625 3.908 16.172 1 91.5 284 GLU B O 1
ATOM 7590 N N . ASN B 1 285 ? -10.945 2.555 16.422 1 89.44 285 ASN B N 1
ATOM 7591 C CA . ASN B 1 285 ? -11.602 1.323 16 1 89.44 285 ASN B CA 1
ATOM 7592 C C . ASN B 1 285 ? -10.914 0.091 16.594 1 89.44 285 ASN B C 1
ATOM 7594 O O . ASN B 1 285 ? -9.695 -0.029 16.516 1 89.44 285 ASN B O 1
ATOM 7598 N N . ASN B 1 286 ? -11.617 -0.77 17.125 1 82.81 286 ASN B N 1
ATOM 7599 C CA . ASN B 1 286 ? -11.039 -1.931 17.797 1 82.81 286 ASN B CA 1
ATOM 7600 C C . ASN B 1 286 ? -11.07 -3.166 16.906 1 82.81 286 ASN B C 1
ATOM 7602 O O . ASN B 1 286 ? -10.898 -4.289 17.375 1 82.81 286 ASN B O 1
ATOM 7606 N N . GLY B 1 287 ? -11.32 -3.02 15.656 1 74.5 287 GLY B N 1
ATOM 7607 C CA . GLY B 1 287 ? -11.414 -4.129 14.719 1 74.5 287 GLY B CA 1
ATOM 7608 C C . GLY B 1 287 ? -12.75 -4.844 14.781 1 74.5 287 GLY B C 1
ATOM 7609 O O . GLY B 1 287 ? -13 -5.781 14.016 1 74.5 287 GLY B O 1
ATOM 7610 N N . GLY B 1 288 ? -13.609 -4.406 15.531 1 69.44 288 GLY B N 1
ATOM 7611 C CA . GLY B 1 288 ? -14.945 -4.961 15.688 1 69.44 288 GLY B CA 1
ATOM 7612 C C . GLY B 1 288 ? -14.992 -6.148 16.641 1 69.44 288 GLY B C 1
ATOM 7613 O O . GLY B 1 288 ? -16.078 -6.578 17.047 1 69.44 288 GLY B O 1
ATOM 7614 N N . ASP B 1 289 ? -13.844 -6.789 16.938 1 65.19 289 ASP B N 1
ATOM 7615 C CA . ASP B 1 289 ? -13.805 -7.93 17.844 1 65.19 289 ASP B CA 1
ATOM 7616 C C . ASP B 1 289 ? -12.852 -7.668 19.016 1 65.19 289 ASP B C 1
ATOM 7618 O O . ASP B 1 289 ? -12.422 -8.602 19.688 1 65.19 289 ASP B O 1
ATOM 7622 N N . ASP B 1 290 ? -12.555 -6.445 19.172 1 69.5 290 ASP B N 1
ATOM 7623 C CA . ASP B 1 290 ? -11.68 -5.996 20.234 1 69.5 290 ASP B CA 1
ATOM 7624 C C . ASP B 1 290 ? -10.328 -6.711 20.188 1 69.5 290 ASP B C 1
ATOM 7626 O O . ASP B 1 290 ? -9.703 -6.941 21.234 1 69.5 290 ASP B O 1
ATOM 7630 N N . SER B 1 291 ? -9.938 -7.145 18.969 1 68.19 291 SER B N 1
ATOM 7631 C CA . SER B 1 291 ? -8.664 -7.848 18.812 1 68.19 291 SER B CA 1
ATOM 7632 C C . SER B 1 291 ? -7.523 -6.875 18.531 1 68.19 291 SER B C 1
ATOM 7634 O O . SER B 1 291 ? -6.352 -7.254 18.578 1 68.19 291 SER B O 1
ATOM 7636 N N . SER B 1 292 ? -7.961 -5.664 18.328 1 75 292 SER B N 1
ATOM 7637 C CA . SER B 1 292 ? -6.953 -4.668 17.984 1 75 292 SER B CA 1
ATOM 7638 C C . SER B 1 292 ? -7.438 -3.26 18.312 1 75 292 SER B C 1
ATOM 7640 O O . SER B 1 292 ? -8.578 -3.07 18.719 1 75 292 SER B O 1
ATOM 7642 N N . ILE B 1 293 ? -6.566 -2.273 18.297 1 81.94 293 ILE B N 1
ATOM 7643 C CA . ILE B 1 293 ? -6.949 -0.87 18.391 1 81.94 293 ILE B CA 1
ATOM 7644 C C . ILE B 1 293 ? -6.152 -0.043 17.391 1 81.94 293 ILE B C 1
ATOM 7646 O O . ILE B 1 293 ? -4.922 -0.117 17.344 1 81.94 293 ILE B O 1
ATOM 7650 N N . LEU B 1 294 ? -6.82 0.543 16.531 1 85.62 294 LEU B N 1
ATOM 7651 C CA . LEU B 1 294 ? -6.277 1.585 15.664 1 85.62 294 LEU B CA 1
ATOM 7652 C C . LEU B 1 294 ? -6.852 2.949 16.031 1 85.62 294 LEU B C 1
ATOM 7654 O O . LEU B 1 294 ? -8.031 3.055 16.391 1 85.62 294 LEU B O 1
ATOM 7658 N N . TYR B 1 295 ? -6.004 3.941 15.984 1 87.94 295 TYR B N 1
ATOM 7659 C CA . TYR B 1 295 ? -6.477 5.273 16.344 1 87.94 295 TYR B CA 1
ATOM 7660 C C . TYR B 1 295 ? -5.723 6.348 15.57 1 87.94 295 TYR B C 1
ATOM 7662 O O . TYR B 1 295 ? -4.637 6.094 15.039 1 87.94 295 TYR B O 1
ATOM 7670 N N . ARG B 1 296 ? -6.344 7.477 15.469 1 89.06 296 ARG B N 1
ATOM 7671 C CA . ARG B 1 296 ? -5.793 8.648 14.789 1 89.06 296 ARG B CA 1
ATOM 7672 C C . ARG B 1 296 ? -6.344 9.938 15.383 1 89.06 296 ARG B C 1
ATOM 7674 O O . ARG B 1 296 ? -7.508 9.992 15.789 1 89.06 296 ARG B O 1
ATOM 7681 N N . TYR B 1 297 ? -5.504 10.906 15.531 1 88.88 297 TYR B N 1
ATOM 7682 C CA . TYR B 1 297 ? -5.941 12.242 15.922 1 88.88 297 TYR B CA 1
ATOM 7683 C C . TYR B 1 297 ? -5.984 13.172 14.719 1 88.88 297 TYR B C 1
ATOM 7685 O O . TYR B 1 297 ? -5.004 13.281 13.977 1 88.88 297 TYR B O 1
ATOM 7693 N N . SER B 1 298 ? -7.066 13.781 14.484 1 91.31 298 SER B N 1
ATOM 7694 C CA . SER B 1 298 ? -7.223 14.75 13.398 1 91.31 298 SER B CA 1
ATOM 7695 C C . SER B 1 298 ? -8.484 15.594 13.594 1 91.31 298 SER B C 1
ATOM 7697 O O . SER B 1 298 ? -9.445 15.141 14.211 1 91.31 298 SER B O 1
ATOM 7699 N N . PRO B 1 299 ? -8.469 16.812 13.062 1 94.12 299 PRO B N 1
ATOM 7700 C CA . PRO B 1 299 ? -9.742 17.547 13.016 1 94.12 299 PRO B CA 1
ATOM 7701 C C . PRO B 1 299 ? -10.695 17 11.945 1 94.12 299 PRO B C 1
ATOM 7703 O O . PRO B 1 299 ? -10.32 16.109 11.172 1 94.12 299 PRO B O 1
ATOM 7706 N N . ILE B 1 300 ? -11.891 17.484 11.984 1 96.81 300 ILE B N 1
ATOM 7707 C CA . ILE B 1 300 ? -12.875 17.094 10.984 1 96.81 300 ILE B CA 1
ATOM 7708 C C . ILE B 1 300 ? -12.469 17.641 9.617 1 96.81 300 ILE B C 1
ATOM 7710 O O . ILE B 1 300 ? -12.531 16.922 8.617 1 96.81 300 ILE B O 1
ATOM 7714 N N . ILE B 1 301 ? -12.07 18.922 9.641 1 96.19 301 ILE B N 1
ATOM 7715 C CA . ILE B 1 301 ? -11.602 19.578 8.43 1 96.19 301 ILE B CA 1
ATOM 7716 C C . ILE B 1 301 ? -10.086 19.766 8.5 1 96.19 301 ILE B C 1
ATOM 7718 O O . ILE B 1 301 ? -9.586 20.5 9.359 1 96.19 301 ILE B O 1
ATOM 7722 N N . GLU B 1 302 ? -9.414 19.109 7.633 1 90.88 302 GLU B N 1
ATOM 7723 C CA . GLU B 1 302 ? -7.965 19.266 7.562 1 90.88 302 GLU B CA 1
ATOM 7724 C C . GLU B 1 302 ? -7.57 20.234 6.453 1 90.88 302 GLU B C 1
ATOM 7726 O O . GLU B 1 302 ? -8.109 20.172 5.348 1 90.88 302 GLU B O 1
ATOM 7731 N N . LEU B 1 303 ? -6.676 21.062 6.762 1 86.25 303 LEU B N 1
ATOM 7732 C CA . LEU B 1 303 ? -6.293 22.125 5.832 1 86.25 303 LEU B CA 1
ATOM 7733 C C . LEU B 1 303 ? -5.008 21.75 5.098 1 86.25 303 LEU B C 1
ATOM 7735 O O . LEU B 1 303 ? -4.203 20.969 5.598 1 86.25 303 LEU B O 1
ATOM 7739 N N . LEU B 1 304 ? -4.996 22.188 3.836 1 77 304 LEU B N 1
ATOM 7740 C CA . LEU B 1 304 ? -3.75 22.078 3.086 1 77 304 LEU B CA 1
ATOM 7741 C C . LEU B 1 304 ? -2.717 23.078 3.6 1 77 304 LEU B C 1
ATOM 7743 O O . LEU B 1 304 ? -3.051 24.219 3.895 1 77 304 LEU B O 1
ATOM 7747 N N . ASP B 1 305 ? -1.479 22.547 3.951 1 62.44 305 ASP B N 1
ATOM 7748 C CA . ASP B 1 305 ? -0.416 23.391 4.488 1 62.44 305 ASP B CA 1
ATOM 7749 C C . ASP B 1 305 ? 0.03 24.438 3.465 1 62.44 305 ASP B C 1
ATOM 7751 O O . ASP B 1 305 ? 0.985 24.203 2.719 1 62.44 305 ASP B O 1
ATOM 7755 N N . SER B 1 306 ? -0.964 25 2.699 1 55.91 306 SER B N 1
ATOM 7756 C CA . SER B 1 306 ? -0.454 25.906 1.673 1 55.91 306 SER B CA 1
ATOM 7757 C C . SER B 1 306 ? 0.093 27.188 2.287 1 55.91 306 SER B C 1
ATOM 7759 O O . SER B 1 306 ? -0.378 27.625 3.338 1 55.91 306 SER B O 1
ATOM 7761 N N . SER B 1 307 ? 1.37 27.484 2.119 1 47.53 307 SER B N 1
ATOM 7762 C CA . SER B 1 307 ? 2.076 28.703 2.504 1 47.53 307 SER B CA 1
ATOM 7763 C C . SER B 1 307 ? 1.186 29.938 2.344 1 47.53 307 SER B C 1
ATOM 7765 O O . SER B 1 307 ? 1.373 30.938 3.035 1 47.53 307 SER B O 1
ATOM 7767 N N . THR B 1 308 ? 0.148 29.891 1.41 1 47.03 308 THR B N 1
ATOM 7768 C CA . THR B 1 308 ? -0.365 31.203 1.018 1 47.03 308 THR B CA 1
ATOM 7769 C C . THR B 1 308 ? -1.675 31.5 1.738 1 47.03 308 THR B C 1
ATOM 7771 O O . THR B 1 308 ? -2.715 31.688 1.1 1 47.03 308 THR B O 1
ATOM 7774 N N . SER B 1 309 ? -1.934 31.062 3 1 48.22 309 SER B N 1
ATOM 7775 C CA . SER B 1 309 ? -3.242 31.5 3.479 1 48.22 309 SER B CA 1
ATOM 7776 C C . SER B 1 309 ? -3.348 33.031 3.496 1 48.22 309 SER B C 1
ATOM 7778 O O . SER B 1 309 ? -2.625 33.688 4.234 1 48.22 309 SER B O 1
ATOM 7780 N N . VAL B 1 310 ? -3.695 33.562 2.32 1 47.72 310 VAL B N 1
ATOM 7781 C CA . VAL B 1 310 ? -4.004 35 2.348 1 47.72 310 VAL B CA 1
ATOM 7782 C C . VAL B 1 310 ? -5.145 35.281 3.33 1 47.72 310 VAL B C 1
ATOM 7784 O O . VAL B 1 310 ? -6.137 34.531 3.354 1 47.72 310 VAL B O 1
ATOM 7787 N N . SER B 1 311 ? -4.984 36.156 4.23 1 55.31 311 SER B N 1
ATOM 7788 C CA . SER B 1 311 ? -5.938 36.594 5.234 1 55.31 311 SER B CA 1
ATOM 7789 C C . SER B 1 311 ? -7.312 36.844 4.621 1 55.31 311 SER B C 1
ATOM 7791 O O . SER B 1 311 ? -7.426 37.469 3.57 1 55.31 311 SER B O 1
ATOM 7793 N N . GLY B 1 312 ? -8.469 36.219 5.102 1 62 312 GLY B N 1
ATOM 7794 C CA . GLY B 1 312 ? -9.867 36.406 4.77 1 62 312 GLY B CA 1
ATOM 7795 C C . GLY B 1 312 ? -10.43 35.344 3.865 1 62 312 GLY B C 1
ATOM 7796 O O . GLY B 1 312 ? -11.648 35.125 3.816 1 62 312 GLY B O 1
ATOM 7797 N N . GLU B 1 313 ? -9.531 34.75 3.119 1 73.5 313 GLU B N 1
ATOM 7798 C CA . GLU B 1 313 ? -10.039 33.719 2.225 1 73.5 313 GLU B CA 1
ATOM 7799 C C . GLU B 1 313 ? -10.094 32.344 2.92 1 73.5 313 GLU B C 1
ATOM 7801 O O . GLU B 1 313 ? -9.367 32.125 3.889 1 73.5 313 GLU B O 1
ATOM 7806 N N . CYS B 1 314 ? -11.195 31.625 2.578 1 83.56 314 CYS B N 1
ATOM 7807 C CA . CYS B 1 314 ? -11.289 30.266 3.107 1 83.56 314 CYS B CA 1
ATOM 7808 C C . CYS B 1 314 ? -10.039 29.469 2.777 1 83.56 314 CYS B C 1
ATOM 7810 O O . CYS B 1 314 ? -9.586 29.453 1.629 1 83.56 314 CYS B O 1
ATOM 7812 N N . PRO B 1 315 ? -9.453 29.016 3.793 1 83.94 315 PRO B N 1
ATOM 7813 C CA . PRO B 1 315 ? -8.297 28.172 3.508 1 83.94 315 PRO B CA 1
ATOM 7814 C C . PRO B 1 315 ? -8.641 26.953 2.654 1 83.94 315 PRO B C 1
ATOM 7816 O O . PRO B 1 315 ? -9.805 26.531 2.609 1 83.94 315 PRO B O 1
ATOM 7819 N N . GLN B 1 316 ? -7.621 26.484 2.057 1 81.44 316 GLN B N 1
ATOM 7820 C CA . GLN B 1 316 ? -7.836 25.297 1.243 1 81.44 316 GLN B CA 1
ATOM 7821 C C . GLN B 1 316 ? -7.922 24.047 2.111 1 81.44 316 GLN B C 1
ATOM 7823 O O . GLN B 1 316 ? -7.105 23.859 3.02 1 81.44 316 GLN B O 1
ATOM 7828 N N . VAL B 1 317 ? -8.953 23.281 1.857 1 90.38 317 VAL B N 1
ATOM 7829 C CA . VAL B 1 317 ? -9.203 22.062 2.615 1 90.38 317 VAL B CA 1
ATOM 7830 C C . VAL B 1 317 ? -8.547 20.875 1.914 1 90.38 317 VAL B C 1
ATOM 7832 O O . VAL B 1 317 ? -8.617 20.75 0.689 1 90.38 317 VAL B O 1
ATOM 7835 N N . SER B 1 318 ? -7.844 20.062 2.648 1 88.31 318 SER B N 1
ATOM 7836 C CA . SER B 1 318 ? -7.16 18.922 2.076 1 88.31 318 SER B CA 1
ATOM 7837 C C . SER B 1 318 ? -7.988 17.641 2.232 1 88.31 318 SER B C 1
ATOM 7839 O O . SER B 1 318 ? -7.973 16.781 1.358 1 88.31 318 SER B O 1
ATOM 7841 N N . SER B 1 319 ? -8.609 17.547 3.371 1 92.88 319 SER B N 1
ATOM 7842 C CA . SER B 1 319 ? -9.344 16.297 3.619 1 92.88 319 SER B CA 1
ATOM 7843 C C . SER B 1 319 ? -10.414 16.5 4.688 1 92.88 319 SER B C 1
ATOM 7845 O O . SER B 1 319 ? -10.414 17.516 5.395 1 92.88 319 SER B O 1
ATOM 7847 N N . ILE B 1 320 ? -11.336 15.523 4.719 1 96.44 320 ILE B N 1
ATOM 7848 C CA . ILE B 1 320 ? -12.422 15.492 5.691 1 96.44 320 ILE B CA 1
ATOM 7849 C C . ILE B 1 320 ? -12.367 14.188 6.488 1 96.44 320 ILE B C 1
ATOM 7851 O O . ILE B 1 320 ? -12.211 13.109 5.91 1 96.44 320 ILE B O 1
ATOM 7855 N N . SER B 1 321 ? -12.414 14.289 7.777 1 95.31 321 SER B N 1
ATOM 7856 C CA . SER B 1 321 ? -12.617 13.141 8.656 1 95.31 321 SER B CA 1
ATOM 7857 C C . SER B 1 321 ? -13.969 13.211 9.359 1 95.31 321 SER B C 1
ATOM 7859 O O . SER B 1 321 ? -14.219 14.125 10.148 1 95.31 321 SER B O 1
ATOM 7861 N N . PHE B 1 322 ? -14.773 12.289 9.039 1 96.56 322 PHE B N 1
ATOM 7862 C CA . PHE B 1 322 ? -16.125 12.281 9.586 1 96.56 322 PHE B CA 1
ATOM 7863 C C . PHE B 1 322 ? -16.703 10.875 9.578 1 96.56 322 PHE B C 1
ATOM 7865 O O . PHE B 1 322 ? -16.906 10.281 8.516 1 96.56 322 PHE B O 1
ATOM 7872 N N . SER B 1 323 ? -16.906 10.305 10.688 1 94.25 323 SER B N 1
ATOM 7873 C CA . SER B 1 323 ? -17.438 8.961 10.867 1 94.25 323 SER B CA 1
ATOM 7874 C C . SER B 1 323 ? -17.938 8.758 12.297 1 94.25 323 SER B C 1
ATOM 7876 O O . SER B 1 323 ? -17.141 8.664 13.234 1 94.25 323 SER B O 1
ATOM 7878 N N . ALA B 1 324 ? -19.172 8.57 12.422 1 89.56 324 ALA B N 1
ATOM 7879 C CA . ALA B 1 324 ? -19.734 8.367 13.758 1 89.56 324 ALA B CA 1
ATOM 7880 C C . ALA B 1 324 ? -19.203 7.074 14.375 1 89.56 324 ALA B C 1
ATOM 7882 O O . ALA B 1 324 ? -18.906 7.027 15.57 1 89.56 324 ALA B O 1
ATOM 7883 N N . LYS B 1 325 ? -19.141 6.055 13.625 1 90.25 325 LYS B N 1
ATOM 7884 C CA . LYS B 1 325 ? -18.75 4.742 14.141 1 90.25 325 LYS B CA 1
ATOM 7885 C C . LYS B 1 325 ? -17.312 4.746 14.633 1 90.25 325 LYS B C 1
ATOM 7887 O O . LYS B 1 325 ? -16.906 3.883 15.422 1 90.25 325 LYS B O 1
ATOM 7892 N N . SER B 1 326 ? -16.578 5.727 14.148 1 92.12 326 SER B N 1
ATOM 7893 C CA . SER B 1 326 ? -15.188 5.824 14.57 1 92.12 326 SER B CA 1
ATOM 7894 C C . SER B 1 326 ? -15.031 6.793 15.742 1 92.12 326 SER B C 1
ATOM 7896 O O . SER B 1 326 ? -13.914 7.117 16.141 1 92.12 326 SER B O 1
ATOM 7898 N N . GLY B 1 327 ? -16.141 7.27 16.172 1 91.69 327 GLY B N 1
ATOM 7899 C CA . GLY B 1 327 ? -16.125 8.195 17.281 1 91.69 327 GLY B CA 1
ATOM 7900 C C . GLY B 1 327 ? -15.938 9.641 16.859 1 91.69 327 GLY B C 1
ATOM 7901 O O . GLY B 1 327 ? -16.891 10.305 16.453 1 91.69 327 GLY B O 1
ATOM 7902 N N . GLY B 1 328 ? -14.656 9.992 16.844 1 93.12 328 GLY B N 1
ATOM 7903 C CA . GLY B 1 328 ? -14.367 11.414 16.703 1 93.12 328 GLY B CA 1
ATOM 7904 C C . GLY B 1 328 ? -14.562 12.188 18 1 93.12 328 GLY B C 1
ATOM 7905 O O . GLY B 1 328 ? -15.266 13.195 18.031 1 93.12 328 GLY B O 1
ATOM 7906 N N . TYR B 1 329 ? -13.969 11.703 19.016 1 94.25 329 TYR B N 1
ATOM 7907 C CA . TYR B 1 329 ? -14.148 12.211 20.375 1 94.25 329 TYR B CA 1
ATOM 7908 C C . TYR B 1 329 ? -13.367 13.5 20.578 1 94.25 329 TYR B C 1
ATOM 7910 O O . TYR B 1 329 ? -12.141 13.516 20.453 1 94.25 329 TYR B O 1
ATOM 7918 N N . ALA B 1 330 ? -14.117 14.508 20.922 1 94.38 330 ALA B N 1
ATOM 7919 C CA . ALA B 1 330 ? -13.469 15.789 21.203 1 94.38 330 ALA B CA 1
ATOM 7920 C C . ALA B 1 330 ? -12.695 15.742 22.516 1 94.38 330 ALA B C 1
ATOM 7922 O O . ALA B 1 330 ? -13.125 15.102 23.469 1 94.38 330 ALA B O 1
ATOM 7923 N N . PRO B 1 331 ? -11.586 16.453 22.516 1 92.12 331 PRO B N 1
ATOM 7924 C CA . PRO B 1 331 ? -10.906 16.578 23.812 1 92.12 331 PRO B CA 1
ATOM 7925 C C . PRO B 1 331 ? -11.688 17.438 24.797 1 92.12 331 PRO B C 1
ATOM 7927 O O . PRO B 1 331 ? -12.641 18.109 24.422 1 92.12 331 PRO B O 1
ATOM 7930 N N . ASN B 1 332 ? -11.312 17.25 26 1 88.44 332 ASN B N 1
ATOM 7931 C CA . ASN B 1 332 ? -11.875 18.156 27 1 88.44 332 ASN B CA 1
ATOM 7932 C C . ASN B 1 332 ? -11.359 19.578 26.797 1 88.44 332 ASN B C 1
ATOM 7934 O O . ASN B 1 332 ? -10.156 19.828 26.844 1 88.44 332 ASN B O 1
ATOM 7938 N N . LEU B 1 333 ? -12.242 20.5 26.438 1 88.81 333 LEU B N 1
ATOM 7939 C CA . LEU B 1 333 ? -11.984 21.922 26.203 1 88.81 333 LEU B CA 1
ATOM 7940 C C . LEU B 1 333 ? -12.883 22.797 27.062 1 88.81 333 LEU B C 1
ATOM 7942 O O . LEU B 1 333 ? -13.852 22.297 27.656 1 88.81 333 LEU B O 1
ATOM 7946 N N . PRO B 1 334 ? -12.469 24.094 27.156 1 87.25 334 PRO B N 1
ATOM 7947 C CA . PRO B 1 334 ? -13.391 24.984 27.859 1 87.25 334 PRO B CA 1
ATOM 7948 C C . PRO B 1 334 ? -14.812 24.922 27.297 1 87.25 334 PRO B C 1
ATOM 7950 O O . PRO B 1 334 ? -15 24.781 26.094 1 87.25 334 PRO B O 1
ATOM 7953 N N . LYS B 1 335 ? -15.742 25.047 28.141 1 86.75 335 LYS B N 1
ATOM 7954 C CA . LYS B 1 335 ? -17.156 24.844 27.828 1 86.75 335 LYS B CA 1
ATOM 7955 C C . LYS B 1 335 ? -17.594 25.719 26.656 1 86.75 335 LYS B C 1
ATOM 7957 O O . LYS B 1 335 ? -18.359 25.281 25.797 1 86.75 335 LYS B O 1
ATOM 7962 N N . ASP B 1 336 ? -17.125 26.938 26.641 1 90.06 336 ASP B N 1
ATOM 7963 C CA . ASP B 1 336 ? -17.5 27.859 25.562 1 90.06 336 ASP B CA 1
ATOM 7964 C C . ASP B 1 336 ? -16.984 27.375 24.219 1 90.06 336 ASP B C 1
ATOM 7966 O O . ASP B 1 336 ? -17.688 27.5 23.203 1 90.06 336 ASP B O 1
ATOM 7970 N N . GLN B 1 337 ? -15.836 26.828 24.25 1 92.25 337 GLN B N 1
ATOM 7971 C CA . GLN B 1 337 ? -15.273 26.281 23.016 1 92.25 337 GLN B CA 1
ATOM 7972 C C . GLN B 1 337 ? -16.031 25.031 22.562 1 92.25 337 GLN B C 1
ATOM 7974 O O . GLN B 1 337 ? -16.312 24.859 21.375 1 92.25 337 GLN B O 1
ATOM 7979 N N . LEU B 1 338 ? -16.406 24.219 23.516 1 93.75 338 LEU B N 1
ATOM 7980 C CA . LEU B 1 338 ? -17.141 23 23.203 1 93.75 338 LEU B CA 1
ATOM 7981 C C . LEU B 1 338 ? -18.547 23.344 22.688 1 93.75 338 LEU B C 1
ATOM 7983 O O . LEU B 1 338 ? -19.078 22.641 21.844 1 93.75 338 LEU B O 1
ATOM 7987 N N . GLU B 1 339 ? -19.078 24.406 23.234 1 92.69 339 GLU B N 1
ATOM 7988 C CA . GLU B 1 339 ? -20.391 24.844 22.75 1 92.69 339 GLU B CA 1
ATOM 7989 C C . GLU B 1 339 ? -20.344 25.203 21.266 1 92.69 339 GLU B C 1
ATOM 7991 O O . GLU B 1 339 ? -21.188 24.766 20.484 1 92.69 339 GLU B O 1
ATOM 7996 N N . VAL B 1 340 ? -19.375 25.984 20.953 1 95.44 340 VAL B N 1
ATOM 7997 C CA . VAL B 1 340 ? -19.219 26.391 19.562 1 95.44 340 VAL B CA 1
ATOM 7998 C C . VAL B 1 340 ? -18.906 25.172 18.703 1 95.44 340 VAL B C 1
ATOM 8000 O O . VAL B 1 340 ? -19.438 25.016 17.609 1 95.44 340 VAL B O 1
ATOM 8003 N N . PHE B 1 341 ? -18.078 24.312 19.234 1 96.56 341 PHE B N 1
ATOM 8004 C CA . PHE B 1 341 ? -17.656 23.125 18.5 1 96.56 341 PHE B CA 1
ATOM 8005 C C . PHE B 1 341 ? -18.844 22.234 18.188 1 96.56 341 PHE B C 1
ATOM 8007 O O . PHE B 1 341 ? -19.016 21.797 17.047 1 96.56 341 PHE B O 1
ATOM 8014 N N . TYR B 1 342 ? -19.656 21.953 19.094 1 95.75 342 TYR B N 1
ATOM 8015 C CA . TYR B 1 342 ? -20.75 21.031 18.891 1 95.75 342 TYR B CA 1
ATOM 8016 C C . TYR B 1 342 ? -21.844 21.656 18.016 1 95.75 342 TYR B C 1
ATOM 8018 O O . TYR B 1 342 ? -22.516 20.953 17.266 1 95.75 342 TYR B O 1
ATOM 8026 N N . GLN B 1 343 ? -21.969 22.969 18.094 1 95.38 343 GLN B N 1
ATOM 8027 C CA . GLN B 1 343 ? -22.859 23.641 17.141 1 95.38 343 GLN B CA 1
ATOM 8028 C C . GLN B 1 343 ? -22.344 23.5 15.719 1 95.38 343 GLN B C 1
ATOM 8030 O O . GLN B 1 343 ? -23.109 23.219 14.797 1 95.38 343 GLN B O 1
ATOM 8035 N N . ALA B 1 344 ? -21.078 23.75 15.617 1 97.19 344 ALA B N 1
ATOM 8036 C CA . ALA B 1 344 ? -20.438 23.641 14.305 1 97.19 344 ALA B CA 1
ATOM 8037 C C . ALA B 1 344 ? -20.531 22.219 13.773 1 97.19 344 ALA B C 1
ATOM 8039 O O . ALA B 1 344 ? -20.844 22 12.602 1 97.19 344 ALA B O 1
ATOM 8040 N N . LYS B 1 345 ? -20.188 21.266 14.672 1 97.12 345 LYS B N 1
ATOM 8041 C CA . LYS B 1 345 ? -20.25 19.844 14.289 1 97.12 345 LYS B CA 1
ATOM 8042 C C . LYS B 1 345 ? -21.656 19.453 13.852 1 97.12 345 LYS B C 1
ATOM 8044 O O . LYS B 1 345 ? -21.828 18.719 12.875 1 97.12 345 LYS B O 1
ATOM 8049 N N . ARG B 1 346 ? -22.672 19.891 14.523 1 95.56 346 ARG B N 1
ATOM 8050 C CA . ARG B 1 346 ? -24.078 19.625 14.188 1 95.56 346 ARG B CA 1
ATOM 8051 C C . ARG B 1 346 ? -24.438 20.203 12.82 1 95.56 346 ARG B C 1
ATOM 8053 O O . ARG B 1 346 ? -25.062 19.547 12 1 95.56 346 ARG B O 1
ATOM 8060 N N . GLU B 1 347 ? -24.047 21.438 12.656 1 96.12 347 GLU B N 1
ATOM 8061 C CA . GLU B 1 347 ? -24.344 22.094 11.383 1 96.12 347 GLU B CA 1
ATOM 8062 C C . GLU B 1 347 ? -23.672 21.375 10.219 1 96.12 347 GLU B C 1
ATOM 8064 O O . GLU B 1 347 ? -24.297 21.109 9.195 1 96.12 347 GLU B O 1
ATOM 8069 N N . PHE B 1 348 ? -22.391 21.172 10.344 1 97.94 348 PHE B N 1
ATOM 8070 C CA . PHE B 1 348 ? -21.641 20.484 9.305 1 97.94 348 PHE B CA 1
ATOM 8071 C C . PHE B 1 348 ? -22.266 19.125 9.008 1 97.94 348 PHE B C 1
ATOM 8073 O O . PHE B 1 348 ? -22.453 18.766 7.844 1 97.94 348 PHE B O 1
ATOM 8080 N N . SER B 1 349 ? -22.609 18.344 10.078 1 97.19 349 SER B N 1
ATOM 8081 C CA . SER B 1 349 ? -23.281 17.047 9.938 1 97.19 349 SER B CA 1
ATOM 8082 C C . SER B 1 349 ? -24.594 17.203 9.188 1 97.19 349 SER B C 1
ATOM 8084 O O . SER B 1 349 ? -24.906 16.391 8.305 1 97.19 349 SER B O 1
ATOM 8086 N N . GLY B 1 350 ? -25.328 18.156 9.547 1 96.31 350 GLY B N 1
ATOM 8087 C CA . GLY B 1 350 ? -26.578 18.422 8.852 1 96.31 350 GLY B CA 1
ATOM 8088 C C . GLY B 1 350 ? -26.375 18.719 7.379 1 96.31 350 GLY B C 1
ATOM 8089 O O . GLY B 1 350 ? -27.141 18.234 6.539 1 96.31 350 GLY B O 1
ATOM 8090 N N . MET B 1 351 ? -25.406 19.531 7.07 1 96.88 351 MET B N 1
ATOM 8091 C CA . MET B 1 351 ? -25.125 19.875 5.68 1 96.88 351 MET B CA 1
ATOM 8092 C C . MET B 1 351 ? -24.703 18.625 4.891 1 96.88 351 MET B C 1
ATOM 8094 O O . MET B 1 351 ? -25.172 18.422 3.768 1 96.88 351 MET B O 1
ATOM 8098 N N . LEU B 1 352 ? -23.859 17.797 5.516 1 97.56 352 LEU B N 1
ATOM 8099 C CA . LEU B 1 352 ? -23.406 16.562 4.867 1 97.56 352 LEU B CA 1
ATOM 8100 C C . LEU B 1 352 ? -24.578 15.656 4.535 1 97.56 352 LEU B C 1
ATOM 8102 O O . LEU B 1 352 ? -24.5 14.852 3.602 1 97.56 352 LEU B O 1
ATOM 8106 N N . HIS B 1 353 ? -25.672 15.789 5.293 1 96.12 353 HIS B N 1
ATOM 8107 C CA . HIS B 1 353 ? -26.812 14.898 5.125 1 96.12 353 HIS B CA 1
ATOM 8108 C C . HIS B 1 353 ? -27.969 15.602 4.422 1 96.12 353 HIS B C 1
ATOM 8110 O O . HIS B 1 353 ? -29.078 15.07 4.352 1 96.12 353 HIS B O 1
ATOM 8116 N N . SER B 1 354 ? -27.703 16.797 3.934 1 95.06 354 SER B N 1
ATOM 8117 C CA . SER B 1 354 ? -28.734 17.578 3.258 1 95.06 354 SER B CA 1
ATOM 8118 C C . SER B 1 354 ? -28.859 17.172 1.792 1 95.06 354 SER B C 1
ATOM 8120 O O . SER B 1 354 ? -27.859 16.922 1.122 1 95.06 354 SER B O 1
ATOM 8122 N N . ASN B 1 355 ? -30.062 17.25 1.293 1 92.56 355 ASN B N 1
ATOM 8123 C CA . ASN B 1 355 ? -30.328 16.938 -0.107 1 92.56 355 ASN B CA 1
ATOM 8124 C C . ASN B 1 355 ? -29.719 17.969 -1.041 1 92.56 355 ASN B C 1
ATOM 8126 O O . ASN B 1 355 ? -29.594 17.734 -2.246 1 92.56 355 ASN B O 1
ATOM 8130 N N . ASP B 1 356 ? -29.25 19.062 -0.5 1 92 356 ASP B N 1
ATOM 8131 C CA . ASP B 1 356 ? -28.625 20.109 -1.306 1 92 356 ASP B CA 1
ATOM 8132 C C . ASP B 1 356 ? -27.266 19.641 -1.832 1 92 356 ASP B C 1
ATOM 8134 O O . ASP B 1 356 ? -26.75 20.188 -2.812 1 92 356 ASP B O 1
ATOM 8138 N N . TYR B 1 357 ? -26.688 18.625 -1.163 1 95.62 357 TYR B N 1
ATOM 8139 C CA . TYR B 1 357 ? -25.328 18.234 -1.505 1 95.62 357 TYR B CA 1
ATOM 8140 C C . TYR B 1 357 ? -25.281 16.797 -1.995 1 95.62 357 TYR B C 1
ATOM 8142 O O . TYR B 1 357 ? -24.344 16.406 -2.695 1 95.62 357 TYR B O 1
ATOM 8150 N N . ILE B 1 358 ? -26.219 15.977 -1.706 1 95.31 358 ILE B N 1
ATOM 8151 C CA . ILE B 1 358 ? -26.156 14.523 -1.822 1 95.31 358 ILE B CA 1
ATOM 8152 C C . ILE B 1 358 ? -26.469 14.102 -3.256 1 95.31 358 ILE B C 1
ATOM 8154 O O . ILE B 1 358 ? -27.391 14.648 -3.881 1 95.31 358 ILE B O 1
ATOM 8158 N N . ILE B 1 359 ? -25.688 13.172 -3.73 1 91.81 359 ILE B N 1
ATOM 8159 C CA . ILE B 1 359 ? -26.078 12.438 -4.934 1 91.81 359 ILE B CA 1
ATOM 8160 C C . ILE B 1 359 ? -26.406 10.992 -4.574 1 91.81 359 ILE B C 1
ATOM 8162 O O . ILE B 1 359 ? -25.781 10.414 -3.678 1 91.81 359 ILE B O 1
ATOM 8166 N N . ARG B 1 360 ? -27.344 10.469 -5.238 1 89.44 360 ARG B N 1
ATOM 8167 C CA . ARG B 1 360 ? -27.828 9.117 -4.992 1 89.44 360 ARG B CA 1
ATOM 8168 C C . ARG B 1 360 ? -27.453 8.18 -6.129 1 89.44 360 ARG B C 1
ATOM 8170 O O . ARG B 1 360 ? -27.516 8.555 -7.301 1 89.44 360 ARG B O 1
ATOM 8177 N N . LEU B 1 361 ? -26.984 7.016 -5.773 1 90.25 361 LEU B N 1
ATOM 8178 C CA . LEU B 1 361 ? -26.562 6.035 -6.77 1 90.25 361 LEU B CA 1
ATOM 8179 C C . LEU B 1 361 ? -27.062 4.641 -6.402 1 90.25 361 LEU B C 1
ATOM 8181 O O . LEU B 1 361 ? -26.828 4.176 -5.281 1 90.25 361 LEU B O 1
ATOM 8185 N N . GLN B 1 362 ? -27.781 4.074 -7.254 1 86.06 362 GLN B N 1
ATOM 8186 C CA . GLN B 1 362 ? -28.078 2.654 -7.141 1 86.06 362 GLN B CA 1
ATOM 8187 C C . GLN B 1 362 ? -27.109 1.813 -7.961 1 86.06 362 GLN B C 1
ATOM 8189 O O . GLN B 1 362 ? -27 1.982 -9.18 1 86.06 362 GLN B O 1
ATOM 8194 N N . LEU B 1 363 ? -26.422 0.984 -7.293 1 90 363 LEU B N 1
ATOM 8195 C CA . LEU B 1 363 ? -25.453 0.14 -7.996 1 90 363 LEU B CA 1
ATOM 8196 C C . LEU B 1 363 ? -26.156 -1.019 -8.695 1 90 363 LEU B C 1
ATOM 8198 O O . LEU B 1 363 ? -27.359 -1.227 -8.508 1 90 363 LEU B O 1
ATOM 8202 N N . TYR B 1 364 ? -25.531 -1.626 -9.578 1 86.5 364 TYR B N 1
ATOM 8203 C CA . TYR B 1 364 ? -25.969 -2.793 -10.336 1 86.5 364 TYR B CA 1
ATOM 8204 C C . TYR B 1 364 ? -24.812 -3.75 -10.586 1 86.5 364 TYR B C 1
ATOM 8206 O O . TYR B 1 364 ? -23.641 -3.369 -10.461 1 86.5 364 TYR B O 1
ATOM 8214 N N . PRO B 1 365 ? -25.156 -5.008 -10.805 1 90.19 365 PRO B N 1
ATOM 8215 C CA . PRO B 1 365 ? -24.062 -5.973 -10.992 1 90.19 365 PRO B CA 1
ATOM 8216 C C . PRO B 1 365 ? -23.062 -5.535 -12.055 1 90.19 365 PRO B C 1
ATOM 8218 O O . PRO B 1 365 ? -23.453 -5.215 -13.18 1 90.19 365 PRO B O 1
ATOM 8221 N N . GLY B 1 366 ? -21.828 -5.465 -11.703 1 93.06 366 GLY B N 1
ATOM 8222 C CA . GLY B 1 366 ? -20.781 -5.059 -12.625 1 93.06 366 GLY B CA 1
ATOM 8223 C C . GLY B 1 366 ? -20.406 -3.592 -12.492 1 93.06 366 GLY B C 1
ATOM 8224 O O . GLY B 1 366 ? -19.484 -3.119 -13.164 1 93.06 366 GLY B O 1
ATOM 8225 N N . ALA B 1 367 ? -21.078 -2.951 -11.648 1 94 367 ALA B N 1
ATOM 8226 C CA . ALA B 1 367 ? -20.75 -1.554 -11.391 1 94 367 ALA B CA 1
ATOM 8227 C C . ALA B 1 367 ? -19.688 -1.436 -10.297 1 94 367 ALA B C 1
ATOM 8229 O O . ALA B 1 367 ? -19.719 -2.188 -9.32 1 94 367 ALA B O 1
ATOM 8230 N N . LEU B 1 368 ? -18.75 -0.584 -10.508 1 97.62 368 LEU B N 1
ATOM 8231 C CA . LEU B 1 368 ? -17.734 -0.26 -9.508 1 97.62 368 LEU B CA 1
ATOM 8232 C C . LEU B 1 368 ? -17.641 1.248 -9.305 1 97.62 368 LEU B C 1
ATOM 8234 O O . LEU B 1 368 ? -17.391 1.993 -10.258 1 97.62 368 LEU B O 1
ATOM 8238 N N . VAL B 1 369 ? -17.891 1.661 -8.148 1 97.75 369 VAL B N 1
ATOM 8239 C CA . VAL B 1 369 ? -17.703 3.072 -7.84 1 97.75 369 VAL B CA 1
ATOM 8240 C C . VAL B 1 369 ? -16.375 3.268 -7.102 1 97.75 369 VAL B C 1
ATOM 8242 O O . VAL B 1 369 ? -16.016 2.471 -6.234 1 97.75 369 VAL B O 1
ATOM 8245 N N . ILE B 1 370 ? -15.555 4.18 -7.539 1 98.44 370 ILE B N 1
ATOM 8246 C CA . ILE B 1 370 ? -14.305 4.566 -6.895 1 98.44 370 ILE B CA 1
ATOM 8247 C C . ILE B 1 370 ? -14.375 6.031 -6.473 1 98.44 370 ILE B C 1
ATOM 8249 O O . ILE B 1 370 ? -14.812 6.887 -7.246 1 98.44 370 ILE B O 1
ATOM 8253 N N . PHE B 1 371 ? -13.969 6.309 -5.27 1 98.38 371 PHE B N 1
ATOM 8254 C CA . PHE B 1 371 ? -14.062 7.691 -4.809 1 98.38 371 PHE B CA 1
ATOM 8255 C C . PHE B 1 371 ? -12.969 8 -3.795 1 98.38 371 PHE B C 1
ATOM 8257 O O . PHE B 1 371 ? -12.438 7.094 -3.154 1 98.38 371 PHE B O 1
ATOM 8264 N N . ASP B 1 372 ? -12.594 9.258 -3.709 1 97.25 372 ASP B N 1
ATOM 8265 C CA . ASP B 1 372 ? -11.625 9.773 -2.746 1 97.25 372 ASP B CA 1
ATOM 8266 C C . ASP B 1 372 ? -12.188 9.727 -1.326 1 97.25 372 ASP B C 1
ATOM 8268 O O . ASP B 1 372 ? -12.961 10.594 -0.929 1 97.25 372 ASP B O 1
ATOM 8272 N N . ASN B 1 373 ? -11.703 8.766 -0.564 1 96.62 373 ASN B N 1
ATOM 8273 C CA . ASN B 1 373 ? -12.18 8.477 0.783 1 96.62 373 ASN B CA 1
ATOM 8274 C C . ASN B 1 373 ? -11.828 9.594 1.759 1 96.62 373 ASN B C 1
ATOM 8276 O O . ASN B 1 373 ? -12.258 9.578 2.912 1 96.62 373 ASN B O 1
ATOM 8280 N N . ARG B 1 374 ? -11.117 10.539 1.343 1 94.88 374 ARG B N 1
ATOM 8281 C CA . ARG B 1 374 ? -10.742 11.664 2.199 1 94.88 374 ARG B CA 1
ATOM 8282 C C . ARG B 1 374 ? -11.469 12.938 1.773 1 94.88 374 ARG B C 1
ATOM 8284 O O . ARG B 1 374 ? -11.18 14.016 2.287 1 94.88 374 ARG B O 1
ATOM 8291 N N . ARG B 1 375 ? -12.336 12.789 0.869 1 96.75 375 ARG B N 1
ATOM 8292 C CA . ARG B 1 375 ? -13.094 13.906 0.312 1 96.75 375 ARG B CA 1
ATOM 8293 C C . ARG B 1 375 ? -14.578 13.578 0.23 1 96.75 375 ARG B C 1
ATOM 8295 O O . ARG B 1 375 ? -15.414 14.344 0.709 1 96.75 375 ARG B O 1
ATOM 8302 N N . VAL B 1 376 ? -14.828 12.438 -0.355 1 98.19 376 VAL B N 1
ATOM 8303 C CA . VAL B 1 376 ? -16.203 12.031 -0.644 1 98.19 376 VAL B CA 1
ATOM 8304 C C . VAL B 1 376 ? -16.719 11.109 0.463 1 98.19 376 VAL B C 1
ATOM 8306 O O . VAL B 1 376 ? -16.188 10.016 0.66 1 98.19 376 VAL B O 1
ATOM 8309 N N . LEU B 1 377 ? -17.656 11.578 1.19 1 98.12 377 LEU B N 1
ATOM 8310 C CA . LEU B 1 377 ? -18.312 10.727 2.176 1 98.12 377 LEU B CA 1
ATOM 8311 C C . LEU B 1 377 ? -19.422 9.898 1.528 1 98.12 377 LEU B C 1
ATOM 8313 O O . LEU B 1 377 ? -19.922 10.25 0.46 1 98.12 377 LEU B O 1
ATOM 8317 N N . HIS B 1 378 ? -19.703 8.82 2.139 1 96.75 378 HIS B N 1
ATOM 8318 C CA . HIS B 1 378 ? -20.734 7.945 1.582 1 96.75 378 HIS B CA 1
ATOM 8319 C C . HIS B 1 378 ? -21.625 7.371 2.68 1 96.75 378 HIS B C 1
ATOM 8321 O O . HIS B 1 378 ? -21.234 7.34 3.85 1 96.75 378 HIS B O 1
ATOM 8327 N N . SER B 1 379 ? -22.75 7.09 2.35 1 93.69 379 SER B N 1
ATOM 8328 C CA . SER B 1 379 ? -23.75 6.457 3.209 1 93.69 379 SER B CA 1
ATOM 8329 C C . SER B 1 379 ? -24.562 5.422 2.441 1 93.69 379 SER B C 1
ATOM 8331 O O . SER B 1 379 ? -24.438 5.297 1.223 1 93.69 379 SER B O 1
ATOM 8333 N N . ARG B 1 380 ? -25.281 4.645 3.191 1 87.12 380 ARG B N 1
ATOM 8334 C CA . ARG B 1 380 ? -26.109 3.609 2.592 1 87.12 380 ARG B CA 1
ATOM 8335 C C . ARG B 1 380 ? -27.484 3.566 3.248 1 87.12 380 ARG B C 1
ATOM 8337 O O . ARG B 1 380 ? -27.609 3.701 4.469 1 87.12 380 ARG B O 1
ATOM 8344 N N . SER B 1 381 ? -28.438 3.293 2.449 1 82.44 381 SER B N 1
ATOM 8345 C CA . SER B 1 381 ? -29.781 3.102 2.979 1 82.44 381 SER B CA 1
ATOM 8346 C C . SER B 1 381 ? -29.922 1.749 3.668 1 82.44 381 SER B C 1
ATOM 8348 O O . SER B 1 381 ? -29 0.926 3.619 1 82.44 381 SER B O 1
ATOM 8350 N N . SER B 1 382 ? -30.953 1.623 4.395 1 79.44 382 SER B N 1
ATOM 8351 C CA . SER B 1 382 ? -31.266 0.295 4.914 1 79.44 382 SER B CA 1
ATOM 8352 C C . SER B 1 382 ? -31.469 -0.705 3.783 1 79.44 382 SER B C 1
ATOM 8354 O O . SER B 1 382 ? -31.797 -0.317 2.658 1 79.44 382 SER B O 1
ATOM 8356 N N . ILE B 1 383 ? -31.125 -1.896 4.031 1 75.44 383 ILE B N 1
ATOM 8357 C CA . ILE B 1 383 ? -31.312 -2.961 3.051 1 75.44 383 ILE B CA 1
ATOM 8358 C C . ILE B 1 383 ? -32.594 -3.717 3.342 1 75.44 383 ILE B C 1
ATOM 8360 O O . ILE B 1 383 ? -32.781 -4.277 4.426 1 75.44 383 ILE B O 1
ATOM 8364 N N . ALA B 1 384 ? -33.469 -3.625 2.402 1 72.88 384 ALA B N 1
ATOM 8365 C CA . ALA B 1 384 ? -34.75 -4.316 2.572 1 72.88 384 ALA B CA 1
ATOM 8366 C C . ALA B 1 384 ? -34.562 -5.824 2.4 1 72.88 384 ALA B C 1
ATOM 8368 O O . ALA B 1 384 ? -33.688 -6.277 1.675 1 72.88 384 ALA B O 1
ATOM 8369 N N . GLU B 1 385 ? -35.281 -6.574 3.084 1 71.25 385 GLU B N 1
ATOM 8370 C CA . GLU B 1 385 ? -35.281 -8.023 2.936 1 71.25 385 GLU B CA 1
ATOM 8371 C C . GLU B 1 385 ? -35.531 -8.43 1.485 1 71.25 385 GLU B C 1
ATOM 8373 O O . GLU B 1 385 ? -34.969 -9.43 1.015 1 71.25 385 GLU B O 1
ATOM 8378 N N . THR B 1 386 ? -36.25 -7.648 0.793 1 67.94 386 THR B N 1
ATOM 8379 C CA . THR B 1 386 ? -36.656 -7.949 -0.572 1 67.94 386 THR B CA 1
ATOM 8380 C C . THR B 1 386 ? -35.531 -7.695 -1.555 1 67.94 386 THR B C 1
ATOM 8382 O O . THR B 1 386 ? -35.594 -8.125 -2.709 1 67.94 386 THR B O 1
ATOM 8385 N N . ASP B 1 387 ? -34.562 -7.043 -1.144 1 72.75 387 ASP B N 1
ATOM 8386 C CA . ASP B 1 387 ? -33.5 -6.66 -2.051 1 72.75 387 ASP B CA 1
ATOM 8387 C C . ASP B 1 387 ? -32.625 -7.867 -2.424 1 72.75 387 ASP B C 1
ATOM 8389 O O . ASP B 1 387 ? -31.859 -7.812 -3.379 1 72.75 387 ASP B O 1
ATOM 8393 N N . GLY B 1 388 ? -32.906 -8.922 -1.959 1 68 388 GLY B N 1
ATOM 8394 C CA . GLY B 1 388 ? -32.219 -10.148 -2.312 1 68 388 GLY B CA 1
ATOM 8395 C C . GLY B 1 388 ? -30.734 -10.125 -1.916 1 68 388 GLY B C 1
ATOM 8396 O O . GLY B 1 388 ? -30.359 -9.438 -0.966 1 68 388 GLY B O 1
ATOM 8397 N N . GLU B 1 389 ? -29.953 -10.922 -2.668 1 72.81 389 GLU B N 1
ATOM 8398 C CA . GLU B 1 389 ? -28.547 -11.102 -2.328 1 72.81 389 GLU B CA 1
ATOM 8399 C C . GLU B 1 389 ? -27.703 -9.93 -2.811 1 72.81 389 GLU B C 1
ATOM 8401 O O . GLU B 1 389 ? -27.891 -9.43 -3.924 1 72.81 389 GLU B O 1
ATOM 8406 N N . ARG B 1 390 ? -27.016 -9.344 -1.965 1 82.88 390 ARG B N 1
ATOM 8407 C CA . ARG B 1 390 ? -26.109 -8.234 -2.223 1 82.88 390 ARG B CA 1
ATOM 8408 C C . ARG B 1 390 ? -24.688 -8.594 -1.8 1 82.88 390 ARG B C 1
ATOM 8410 O O . ARG B 1 390 ? -24.469 -9.062 -0.683 1 82.88 390 ARG B O 1
ATOM 8417 N N . TRP B 1 391 ? -23.844 -8.508 -2.801 1 87.88 391 TRP B N 1
ATOM 8418 C CA . TRP B 1 391 ? -22.422 -8.734 -2.551 1 87.88 391 TRP B CA 1
ATOM 8419 C C . TRP B 1 391 ? -21.578 -7.602 -3.123 1 87.88 391 TRP B C 1
ATOM 8421 O O . TRP B 1 391 ? -21.328 -7.559 -4.328 1 87.88 391 TRP B O 1
ATOM 8431 N N . LEU B 1 392 ? -21.156 -6.742 -2.217 1 90.94 392 LEU B N 1
ATOM 8432 C CA . LEU B 1 392 ? -20.203 -5.688 -2.566 1 90.94 392 LEU B CA 1
ATOM 8433 C C . LEU B 1 392 ? -18.797 -6.023 -2.068 1 90.94 392 LEU B C 1
ATOM 8435 O O . LEU B 1 392 ? -18.625 -6.441 -0.92 1 90.94 392 LEU B O 1
ATOM 8439 N N . GLN B 1 393 ? -17.906 -5.93 -2.93 1 92.38 393 GLN B N 1
ATOM 8440 C CA . GLN B 1 393 ? -16.516 -6.082 -2.531 1 92.38 393 GLN B CA 1
ATOM 8441 C C . GLN B 1 393 ? -15.773 -4.742 -2.562 1 92.38 393 GLN B C 1
ATOM 8443 O O . GLN B 1 393 ? -15.867 -4.004 -3.545 1 92.38 393 GLN B O 1
ATOM 8448 N N . GLY B 1 394 ? -15.094 -4.457 -1.488 1 94.75 394 GLY B N 1
ATOM 8449 C CA . GLY B 1 394 ? -14.391 -3.188 -1.388 1 94.75 394 GLY B CA 1
ATOM 8450 C C . GLY B 1 394 ? -12.891 -3.346 -1.246 1 94.75 394 GLY B C 1
ATOM 8451 O O . GLY B 1 394 ? -12.406 -4.414 -0.866 1 94.75 394 GLY B O 1
ATOM 8452 N N . CYS B 1 395 ? -12.18 -2.352 -1.615 1 94.69 395 CYS B N 1
ATOM 8453 C CA . CYS B 1 395 ? -10.742 -2.244 -1.404 1 94.69 395 CYS B CA 1
ATOM 8454 C C . CYS B 1 395 ? -10.312 -0.785 -1.332 1 94.69 395 CYS B C 1
ATOM 8456 O O . CYS B 1 395 ? -11.133 0.12 -1.51 1 94.69 395 CYS B O 1
ATOM 8458 N N . TYR B 1 396 ? -8.992 -0.581 -1.02 1 94.12 396 TYR B N 1
ATOM 8459 C CA . TYR B 1 396 ? -8.492 0.776 -0.828 1 94.12 396 TYR B CA 1
ATOM 8460 C C . TYR B 1 396 ? -7.207 0.998 -1.61 1 94.12 396 TYR B C 1
ATOM 8462 O O . TYR B 1 396 ? -6.441 0.058 -1.839 1 94.12 396 TYR B O 1
ATOM 8470 N N . LEU B 1 397 ? -7.047 2.27 -2.055 1 92 397 LEU B N 1
ATOM 8471 C CA . LEU B 1 397 ? -5.84 2.65 -2.781 1 92 397 LEU B CA 1
ATOM 8472 C C . LEU B 1 397 ? -5.164 3.85 -2.123 1 92 397 LEU B C 1
ATOM 8474 O O . LEU B 1 397 ? -5.82 4.645 -1.446 1 92 397 LEU B O 1
ATOM 8478 N N . ASN B 1 398 ? -3.879 3.918 -2.469 1 88 398 ASN B N 1
ATOM 8479 C CA . ASN B 1 398 ? -3.141 5.129 -2.129 1 88 398 ASN B CA 1
ATOM 8480 C C . ASN B 1 398 ? -3.25 6.18 -3.23 1 88 398 ASN B C 1
ATOM 8482 O O . ASN B 1 398 ? -3.309 5.84 -4.414 1 88 398 ASN B O 1
ATOM 8486 N N . ARG B 1 399 ? -3.137 7.363 -2.924 1 89.38 399 ARG B N 1
ATOM 8487 C CA . ARG B 1 399 ? -3.336 8.484 -3.834 1 89.38 399 ARG B CA 1
ATOM 8488 C C . ARG B 1 399 ? -2.143 8.656 -4.766 1 89.38 399 ARG B C 1
ATOM 8490 O O . ARG B 1 399 ? -2.297 9.094 -5.91 1 89.38 399 ARG B O 1
ATOM 8497 N N . ASP B 1 400 ? -0.959 8.414 -4.285 1 82.5 400 ASP B N 1
ATOM 8498 C CA . ASP B 1 400 ? 0.26 8.789 -5 1 82.5 400 ASP B CA 1
ATOM 8499 C C . ASP B 1 400 ? 0.324 8.102 -6.363 1 82.5 400 ASP B C 1
ATOM 8501 O O . ASP B 1 400 ? 0.705 8.727 -7.355 1 82.5 400 ASP B O 1
ATOM 8505 N N . GLY B 1 401 ? -0.119 6.84 -6.359 1 84.56 401 GLY B N 1
ATOM 8506 C CA . GLY B 1 401 ? -0.103 6.152 -7.641 1 84.56 401 GLY B CA 1
ATOM 8507 C C . GLY B 1 401 ? -1.057 6.754 -8.656 1 84.56 401 GLY B C 1
ATOM 8508 O O . GLY B 1 401 ? -0.746 6.816 -9.844 1 84.56 401 GLY B O 1
ATOM 8509 N N . VAL B 1 402 ? -2.17 7.203 -8.227 1 89.5 402 VAL B N 1
ATOM 8510 C CA . VAL B 1 402 ? -3.162 7.809 -9.109 1 89.5 402 VAL B CA 1
ATOM 8511 C C . VAL B 1 402 ? -2.6 9.094 -9.711 1 89.5 402 VAL B C 1
ATOM 8513 O O . VAL B 1 402 ? -2.703 9.312 -10.922 1 89.5 402 VAL B O 1
ATOM 8516 N N . ALA B 1 403 ? -1.992 9.844 -8.93 1 85.81 403 ALA B N 1
ATOM 8517 C CA . ALA B 1 403 ? -1.395 11.094 -9.391 1 85.81 403 ALA B CA 1
ATOM 8518 C C . ALA B 1 403 ? -0.243 10.82 -10.359 1 85.81 403 ALA B C 1
ATOM 8520 O O . ALA B 1 403 ? -0.116 11.492 -11.383 1 85.81 403 ALA B O 1
ATOM 8521 N N . TYR B 1 404 ? 0.54 9.906 -10 1 83.81 404 TYR B N 1
ATOM 8522 C CA . TYR B 1 404 ? 1.682 9.539 -10.828 1 83.81 404 TYR B CA 1
ATOM 8523 C C . TYR B 1 404 ? 1.226 9.062 -12.203 1 83.81 404 TYR B C 1
ATOM 8525 O O . TYR B 1 404 ? 1.771 9.477 -13.227 1 83.81 404 TYR B O 1
ATOM 8533 N N . GLN B 1 405 ? 0.244 8.188 -12.188 1 85.69 405 GLN B N 1
ATOM 8534 C CA . GLN B 1 405 ? -0.246 7.637 -13.445 1 85.69 405 GLN B CA 1
ATOM 8535 C C . GLN B 1 405 ? -0.895 8.719 -14.305 1 85.69 405 GLN B C 1
ATOM 8537 O O . GLN B 1 405 ? -0.757 8.711 -15.531 1 85.69 405 GLN B O 1
ATOM 8542 N N . TYR B 1 406 ? -1.571 9.602 -13.75 1 88.88 406 TYR B N 1
ATOM 8543 C CA . TYR B 1 406 ? -2.156 10.695 -14.508 1 88.88 406 TYR B CA 1
ATOM 8544 C C . TYR B 1 406 ? -1.077 11.5 -15.227 1 88.88 406 TYR B C 1
ATOM 8546 O O . TYR B 1 406 ? -1.196 11.789 -16.422 1 88.88 406 TYR B O 1
ATOM 8554 N N . GLU B 1 407 ? -0.089 11.875 -14.461 1 83.44 407 GLU B N 1
ATOM 8555 C CA . GLU B 1 407 ? 0.977 12.695 -15.023 1 83.44 407 GLU B CA 1
ATOM 8556 C C . GLU B 1 407 ? 1.693 11.961 -16.156 1 83.44 407 GLU B C 1
ATOM 8558 O O . GLU B 1 407 ? 2.049 12.57 -17.172 1 83.44 407 GLU B O 1
ATOM 8563 N N . ARG B 1 408 ? 1.938 10.711 -15.891 1 80.94 408 ARG B N 1
ATOM 8564 C CA . ARG B 1 408 ? 2.547 9.891 -16.938 1 80.94 408 ARG B CA 1
ATOM 8565 C C . ARG B 1 408 ? 1.686 9.867 -18.188 1 80.94 408 ARG B C 1
ATOM 8567 O O . ARG B 1 408 ? 2.195 10.039 -19.297 1 80.94 408 ARG B O 1
ATOM 8574 N N . MET B 1 409 ? 0.382 9.68 -18.031 1 82.56 409 MET B N 1
ATOM 8575 C CA . MET B 1 409 ? -0.544 9.617 -19.172 1 82.56 409 MET B CA 1
ATOM 8576 C C . MET B 1 409 ? -0.684 10.984 -19.828 1 82.56 409 MET B C 1
ATOM 8578 O O . MET B 1 409 ? -0.823 11.07 -21.047 1 82.56 409 MET B O 1
ATOM 8582 N N . ARG B 1 410 ? -0.721 11.961 -19.078 1 82.31 410 ARG B N 1
ATOM 8583 C CA . ARG B 1 410 ? -0.809 13.312 -19.609 1 82.31 410 ARG B CA 1
ATOM 8584 C C . ARG B 1 410 ? 0.35 13.609 -20.562 1 82.31 410 ARG B C 1
ATOM 8586 O O . ARG B 1 410 ? 0.145 14.125 -21.656 1 82.31 410 ARG B O 1
ATOM 8593 N N . ARG B 1 411 ? 1.494 13.188 -20.203 1 76.62 411 ARG B N 1
ATOM 8594 C CA . ARG B 1 411 ? 2.686 13.422 -21.016 1 76.62 411 ARG B CA 1
ATOM 8595 C C . ARG B 1 411 ? 2.68 12.547 -22.266 1 76.62 411 ARG B C 1
ATOM 8597 O O . ARG B 1 411 ? 3.084 12.984 -23.344 1 76.62 411 ARG B O 1
ATOM 8604 N N . LYS B 1 412 ? 2.316 11.234 -22 1 71.56 412 LYS B N 1
ATOM 8605 C CA . LYS B 1 412 ? 2.271 10.289 -23.109 1 71.56 412 LYS B CA 1
ATOM 8606 C C . LYS B 1 412 ? 1.303 10.758 -24.203 1 71.56 412 LYS B C 1
ATOM 8608 O O . LYS B 1 412 ? 1.599 10.648 -25.391 1 71.56 412 LYS B O 1
ATOM 8613 N N . PHE B 1 413 ? 0.08 10.875 -23.984 1 63.66 413 PHE B N 1
ATOM 8614 C CA . PHE B 1 413 ? -0.955 11.195 -24.953 1 63.66 413 PHE B CA 1
ATOM 8615 C C . PHE B 1 413 ? -0.844 12.641 -25.406 1 63.66 413 PHE B C 1
ATOM 8617 O O . PHE B 1 413 ? -1.518 13.062 -26.344 1 63.66 413 PHE B O 1
ATOM 8624 N N . SER B 1 414 ? -0.292 13.141 -24.672 1 55.44 414 SER B N 1
ATOM 8625 C CA . SER B 1 414 ? 0.054 14.406 -25.328 1 55.44 414 SER B CA 1
ATOM 8626 C C . SER B 1 414 ? 0.943 14.172 -26.547 1 55.44 414 SER B C 1
ATOM 8628 O O . SER B 1 414 ? 0.845 14.898 -27.531 1 55.44 414 SER B O 1
ATOM 8630 N N . SER B 1 415 ? 1.76 12.945 -26.5 1 43.78 415 SER B N 1
ATOM 8631 C CA . SER B 1 415 ? 2.715 12.719 -27.578 1 43.78 415 SER B CA 1
ATOM 8632 C C . SER B 1 415 ? 2.188 11.695 -28.578 1 43.78 415 SER B C 1
ATOM 8634 O O . SER B 1 415 ? 2.484 11.781 -29.781 1 43.78 415 SER B O 1
ATOM 8636 N N . THR B 1 416 ? 1.809 10.242 -28.297 1 41 416 THR B N 1
ATOM 8637 C CA . THR B 1 416 ? 1.965 9.039 -29.109 1 41 416 THR B CA 1
ATOM 8638 C C . THR B 1 416 ? 0.697 8.758 -29.906 1 41 416 THR B C 1
ATOM 8640 O O . THR B 1 416 ? -0.224 8.102 -29.406 1 41 416 THR B O 1
ATOM 8643 N N . LEU B 1 417 ? -0.033 9.328 -30.578 1 34.75 417 LEU B N 1
ATOM 8644 C CA . LEU B 1 417 ? -1.185 8.992 -31.406 1 34.75 417 LEU B CA 1
ATOM 8645 C C . LEU B 1 417 ? -0.862 7.832 -32.344 1 34.75 417 LEU B C 1
ATOM 8647 O O . LEU B 1 417 ? -1.743 7.336 -33.031 1 34.75 417 LEU B O 1
ATOM 8651 N N . THR B 1 418 ? 0.247 7.238 -32.844 1 36.38 418 THR B N 1
ATOM 8652 C CA . THR B 1 418 ? 0.174 6.812 -34.25 1 36.38 418 THR B CA 1
ATOM 8653 C C . THR B 1 418 ? 0.011 5.301 -34.344 1 36.38 418 THR B C 1
ATOM 8655 O O . THR B 1 418 ? -0.132 4.75 -35.438 1 36.38 418 THR B O 1
ATOM 8658 N N . GLU B 1 419 ? 0.465 4.176 -33.719 1 43.69 419 GLU B N 1
ATOM 8659 C CA . GLU B 1 419 ? 0.656 2.885 -34.375 1 43.69 419 GLU B CA 1
ATOM 8660 C C . GLU B 1 419 ? -0.585 2.008 -34.25 1 43.69 419 GLU B C 1
ATOM 8662 O O . GLU B 1 419 ? -1.194 1.944 -33.156 1 43.69 419 GLU B O 1
ATOM 8667 N N . THR B 1 420 ? -1.257 1.225 -35.438 1 47.59 420 THR B N 1
ATOM 8668 C CA . THR B 1 420 ? -2.451 0.397 -35.562 1 47.59 420 THR B CA 1
ATOM 8669 C C . THR B 1 420 ? -2.18 -1.024 -35.094 1 47.59 420 THR B C 1
ATOM 8671 O O . THR B 1 420 ? -1.303 -1.71 -35.625 1 47.59 420 THR B O 1
ATOM 8674 N N . PRO B 1 421 ? -2.92 -1.789 -34.25 1 60.03 421 PRO B N 1
ATOM 8675 C CA . PRO B 1 421 ? -2.664 -3.117 -33.688 1 60.03 421 PRO B CA 1
ATOM 8676 C C . PRO B 1 421 ? -3.209 -4.242 -34.562 1 60.03 421 PRO B C 1
ATOM 8678 O O . PRO B 1 421 ? -4.207 -4.059 -35.281 1 60.03 421 PRO B O 1
ATOM 8681 N N . PHE B 1 422 ? -2.584 -5.613 -34.938 1 70.56 422 PHE B N 1
ATOM 8682 C CA . PHE B 1 422 ? -3.115 -6.793 -35.625 1 70.56 422 PHE B CA 1
ATOM 8683 C C . PHE B 1 422 ? -4.219 -7.441 -34.781 1 70.56 422 PHE B C 1
ATOM 8685 O O . PHE B 1 422 ? -4.262 -7.277 -33.562 1 70.56 422 PHE B O 1
ATOM 8692 N N . ARG B 1 423 ? -5.227 -8.367 -35.5 1 68.5 423 ARG B N 1
ATOM 8693 C CA . ARG B 1 423 ? -6.391 -8.898 -34.781 1 68.5 423 ARG B CA 1
ATOM 8694 C C . ARG B 1 423 ? -6.344 -10.422 -34.719 1 68.5 423 ARG B C 1
ATOM 8696 O O . ARG B 1 423 ? -7.125 -11.039 -34 1 68.5 423 ARG B O 1
ATOM 8703 N N . ASN B 1 424 ? -5.578 -11.078 -35.594 1 77.25 424 ASN B N 1
ATOM 8704 C CA . ASN B 1 424 ? -5.328 -12.516 -35.594 1 77.25 424 ASN B CA 1
ATOM 8705 C C . ASN B 1 424 ? -3.926 -12.836 -36.094 1 77.25 424 ASN B C 1
ATOM 8707 O O . ASN B 1 424 ? -3.246 -11.977 -36.656 1 77.25 424 ASN B O 1
ATOM 8711 N N . LEU B 1 425 ? -3.498 -14.141 -35.75 1 76.56 425 LEU B N 1
ATOM 8712 C CA . LEU B 1 425 ? -2.113 -14.477 -36.062 1 76.56 425 LEU B CA 1
ATOM 8713 C C . LEU B 1 425 ? -1.873 -14.453 -37.562 1 76.56 425 LEU B C 1
ATOM 8715 O O . LEU B 1 425 ? -0.759 -14.172 -38.031 1 76.56 425 LEU B O 1
ATOM 8719 N N . ARG B 1 426 ? -2.945 -14.727 -38.375 1 77.5 426 ARG B N 1
ATOM 8720 C CA . ARG B 1 426 ? -2.791 -14.711 -39.812 1 77.5 426 ARG B CA 1
ATOM 8721 C C . ARG B 1 426 ? -2.486 -13.305 -40.344 1 77.5 426 ARG B C 1
ATOM 8723 O O . ARG B 1 426 ? -1.791 -13.141 -41.344 1 77.5 426 ARG B O 1
ATOM 8730 N N . GLU B 1 427 ? -2.99 -12.266 -39.531 1 73.38 427 GLU B N 1
ATOM 8731 C CA . GLU B 1 427 ? -2.846 -10.867 -39.906 1 73.38 427 GLU B CA 1
ATOM 8732 C C . GLU B 1 427 ? -1.527 -10.289 -39.406 1 73.38 427 GLU B C 1
ATOM 8734 O O . GLU B 1 427 ? -1.109 -9.211 -39.844 1 73.38 427 GLU B O 1
ATOM 8739 N N . ALA B 1 428 ? -0.954 -11.016 -38.531 1 73.19 428 ALA B N 1
ATOM 8740 C CA . ALA B 1 428 ? 0.256 -10.484 -37.906 1 73.19 428 ALA B CA 1
ATOM 8741 C C . ALA B 1 428 ? 1.407 -10.422 -38.906 1 73.19 428 ALA B C 1
ATOM 8743 O O . ALA B 1 428 ? 1.534 -11.289 -39.781 1 73.19 428 ALA B O 1
ATOM 8744 N N . THR B 1 429 ? 2.131 -9.336 -38.875 1 72.94 429 THR B N 1
ATOM 8745 C CA . THR B 1 429 ? 3.271 -9.133 -39.75 1 72.94 429 THR B CA 1
ATOM 8746 C C . THR B 1 429 ? 4.551 -9.664 -39.094 1 72.94 429 THR B C 1
ATOM 8748 O O . THR B 1 429 ? 4.555 -10.047 -37.938 1 72.94 429 THR B O 1
ATOM 8751 N N . LYS B 1 430 ? 5.586 -9.75 -39.906 1 76.56 430 LYS B N 1
ATOM 8752 C CA . LYS B 1 430 ? 6.898 -10.133 -39.375 1 76.56 430 LYS B CA 1
ATOM 8753 C C . LYS B 1 430 ? 7.309 -9.234 -38.219 1 76.56 430 LYS B C 1
ATOM 8755 O O . LYS B 1 430 ? 7.855 -9.703 -37.219 1 76.56 430 LYS B O 1
ATOM 8760 N N . ALA B 1 431 ? 6.992 -7.945 -38.406 1 71.38 431 ALA B N 1
ATOM 8761 C CA . ALA B 1 431 ? 7.316 -6.996 -37.344 1 71.38 431 ALA B CA 1
ATOM 8762 C C . ALA B 1 431 ? 6.559 -7.32 -36.062 1 71.38 431 ALA B C 1
ATOM 8764 O O . ALA B 1 431 ? 7.098 -7.191 -34.969 1 71.38 431 ALA B O 1
ATOM 8765 N N . ASP B 1 432 ? 5.32 -7.734 -36.219 1 70.81 432 ASP B N 1
ATOM 8766 C CA . ASP B 1 432 ? 4.508 -8.148 -35.094 1 70.81 432 ASP B CA 1
ATOM 8767 C C . ASP B 1 432 ? 5.117 -9.367 -34.375 1 70.81 432 ASP B C 1
ATOM 8769 O O . ASP B 1 432 ? 5.262 -9.383 -33.156 1 70.81 432 ASP B O 1
ATOM 8773 N N . TYR B 1 433 ? 5.449 -10.359 -35.125 1 77.31 433 TYR B N 1
ATOM 8774 C CA . TYR B 1 433 ? 6.004 -11.586 -34.562 1 77.31 433 TYR B CA 1
ATOM 8775 C C . TYR B 1 433 ? 7.367 -11.328 -33.938 1 77.31 433 TYR B C 1
ATOM 8777 O O . TYR B 1 433 ? 7.695 -11.906 -32.906 1 77.31 433 TYR B O 1
ATOM 8785 N N . ASP B 1 434 ? 8.148 -10.453 -34.562 1 73.69 434 ASP B N 1
ATOM 8786 C CA . ASP B 1 434 ? 9.422 -10.078 -33.969 1 73.69 434 ASP B CA 1
ATOM 8787 C C . ASP B 1 434 ? 9.219 -9.43 -32.594 1 73.69 434 ASP B C 1
ATOM 8789 O O . ASP B 1 434 ? 9.938 -9.727 -31.641 1 73.69 434 ASP B O 1
ATOM 8793 N N . ARG B 1 435 ? 8.25 -8.547 -32.594 1 73.19 435 ARG B N 1
ATOM 8794 C CA . ARG B 1 435 ? 7.91 -7.895 -31.328 1 73.19 435 ARG B CA 1
ATOM 8795 C C . ARG B 1 435 ? 7.457 -8.914 -30.297 1 73.19 435 ARG B C 1
ATOM 8797 O O . ARG B 1 435 ? 7.91 -8.883 -29.141 1 73.19 435 ARG B O 1
ATOM 8804 N N . MET B 1 436 ? 6.551 -9.875 -30.625 1 73.88 436 MET B N 1
ATOM 8805 C CA . MET B 1 436 ? 6.062 -10.914 -29.719 1 73.88 436 MET B CA 1
ATOM 8806 C C . MET B 1 436 ? 7.211 -11.797 -29.234 1 73.88 436 MET B C 1
ATOM 8808 O O . MET B 1 436 ? 7.281 -12.141 -28.062 1 73.88 436 MET B O 1
ATOM 8812 N N . GLY B 1 437 ? 8.062 -12.172 -30.172 1 76.12 437 GLY B N 1
ATOM 8813 C CA . GLY B 1 437 ? 9.227 -12.969 -29.797 1 76.12 437 GLY B CA 1
ATOM 8814 C C . GLY B 1 437 ? 10.125 -12.281 -28.781 1 76.12 437 GLY B C 1
ATOM 8815 O O . GLY B 1 437 ? 10.539 -12.891 -27.797 1 76.12 437 GLY B O 1
ATOM 8816 N N . ARG B 1 438 ? 10.367 -11.023 -29 1 72.69 438 ARG B N 1
ATOM 8817 C CA . ARG B 1 438 ? 11.227 -10.25 -28.109 1 72.69 438 ARG B CA 1
ATOM 8818 C C . ARG B 1 438 ? 10.602 -10.133 -26.719 1 72.69 438 ARG B C 1
ATOM 8820 O O . ARG B 1 438 ? 11.281 -10.32 -25.703 1 72.69 438 ARG B O 1
ATOM 8827 N N . GLU B 1 439 ? 9.328 -9.844 -26.734 1 71.62 439 GLU B N 1
ATOM 8828 C CA . GLU B 1 439 ? 8.648 -9.664 -25.453 1 71.62 439 GLU B CA 1
ATOM 8829 C C . GLU B 1 439 ? 8.523 -10.984 -24.703 1 71.62 439 GLU B C 1
ATOM 8831 O O . GLU B 1 439 ? 8.664 -11.023 -23.484 1 71.62 439 GLU B O 1
ATOM 8836 N N . TYR B 1 440 ? 8.258 -12.023 -25.422 1 74.81 440 TYR B N 1
ATOM 8837 C CA . TYR B 1 440 ? 8.203 -13.352 -24.828 1 74.81 440 TYR B CA 1
ATOM 8838 C C . TYR B 1 440 ? 9.547 -13.734 -24.234 1 74.81 440 TYR B C 1
ATOM 8840 O O . TYR B 1 440 ? 9.609 -14.258 -23.109 1 74.81 440 TYR B O 1
ATOM 8848 N N . ASP B 1 441 ? 10.602 -13.523 -24.953 1 73 441 ASP B N 1
ATOM 8849 C CA . ASP B 1 441 ? 11.938 -13.836 -24.469 1 73 441 ASP B CA 1
ATOM 8850 C C . ASP B 1 441 ? 12.258 -13.055 -23.188 1 73 441 ASP B C 1
ATOM 8852 O O . ASP B 1 441 ? 12.781 -13.609 -22.234 1 73 441 ASP B O 1
ATOM 8856 N N . ARG B 1 442 ? 11.875 -11.859 -23.297 1 69.31 442 ARG B N 1
ATOM 8857 C CA . ARG B 1 442 ? 12.195 -10.945 -22.203 1 69.31 442 ARG B CA 1
ATOM 8858 C C . ARG B 1 442 ? 11.352 -11.25 -20.969 1 69.31 442 ARG B C 1
ATOM 8860 O O . ARG B 1 442 ? 11.875 -11.297 -19.859 1 69.31 442 ARG B O 1
ATOM 8867 N N . ASP B 1 443 ? 10.086 -11.492 -21.219 1 66.44 443 ASP B N 1
ATOM 8868 C CA . ASP B 1 443 ? 9.156 -11.477 -20.094 1 66.44 443 ASP B CA 1
ATOM 8869 C C . ASP B 1 443 ? 8.852 -12.898 -19.609 1 66.44 443 ASP B C 1
ATOM 8871 O O . ASP B 1 443 ? 8.32 -13.086 -18.516 1 66.44 443 ASP B O 1
ATOM 8875 N N . VAL B 1 444 ? 9.234 -13.945 -20.359 1 71.69 444 VAL B N 1
ATOM 8876 C CA . VAL B 1 444 ? 8.891 -15.312 -20 1 71.69 444 VAL B CA 1
ATOM 8877 C C . VAL B 1 444 ? 10.156 -16.172 -19.969 1 71.69 444 VAL B C 1
ATOM 8879 O O . VAL B 1 444 ? 10.57 -16.656 -18.922 1 71.69 444 VAL B O 1
ATOM 8882 N N . ALA B 1 445 ? 10.812 -16.234 -21.062 1 67.19 445 ALA B N 1
ATOM 8883 C CA . ALA B 1 445 ? 11.93 -17.172 -21.203 1 67.19 445 ALA B CA 1
ATOM 8884 C C . ALA B 1 445 ? 13.062 -16.812 -20.25 1 67.19 445 ALA B C 1
ATOM 8886 O O . ALA B 1 445 ? 13.625 -17.688 -19.594 1 67.19 445 ALA B O 1
ATOM 8887 N N . GLN B 1 446 ? 13.305 -15.602 -20.141 1 68.06 446 GLN B N 1
ATOM 8888 C CA . GLN B 1 446 ? 14.422 -15.148 -19.312 1 68.06 446 GLN B CA 1
ATOM 8889 C C . GLN B 1 446 ? 14.047 -15.125 -17.844 1 68.06 446 GLN B C 1
ATOM 8891 O O . GLN B 1 446 ? 14.922 -14.984 -16.969 1 68.06 446 GLN B O 1
ATOM 8896 N N . LYS B 1 447 ? 12.766 -15.484 -17.609 1 71.19 447 LYS B N 1
ATOM 8897 C CA . LYS B 1 447 ? 12.312 -15.344 -16.234 1 71.19 447 LYS B CA 1
ATOM 8898 C C . LYS B 1 447 ? 11.922 -16.703 -15.641 1 71.19 447 LYS B C 1
ATOM 8900 O O . LYS B 1 447 ? 11.32 -16.766 -14.57 1 71.19 447 LYS B O 1
ATOM 8905 N N . THR B 1 448 ? 12.352 -17.766 -16.312 1 78.88 448 THR B N 1
ATOM 8906 C CA . THR B 1 448 ? 11.945 -19.094 -15.898 1 78.88 448 THR B CA 1
ATOM 8907 C C . THR B 1 448 ? 12.43 -19.391 -14.484 1 78.88 448 THR B C 1
ATOM 8909 O O . THR B 1 448 ? 11.656 -19.844 -13.633 1 78.88 448 THR B O 1
ATOM 8912 N N . LEU B 1 449 ? 13.68 -19.203 -14.297 1 80.81 449 LEU B N 1
ATOM 8913 C CA . LEU B 1 449 ? 14.242 -19.453 -12.969 1 80.81 449 LEU B CA 1
ATOM 8914 C C . LEU B 1 449 ? 13.57 -18.562 -11.922 1 80.81 449 LEU B C 1
ATOM 8916 O O . LEU B 1 449 ? 13.18 -19.047 -10.859 1 80.81 449 LEU B O 1
ATOM 8920 N N . ASP B 1 450 ? 13.406 -17.344 -12.258 1 77.88 450 ASP B N 1
ATOM 8921 C CA . ASP B 1 450 ? 12.781 -16.391 -11.336 1 77.88 450 ASP B CA 1
ATOM 8922 C C . ASP B 1 450 ? 11.344 -16.797 -11.023 1 77.88 450 ASP B C 1
ATOM 8924 O O . ASP B 1 450 ? 10.891 -16.672 -9.891 1 77.88 450 ASP B O 1
ATOM 8928 N N . ASN B 1 451 ? 10.688 -17.203 -12.016 1 81.69 451 ASN B N 1
ATOM 8929 C CA . ASN B 1 451 ? 9.305 -17.656 -11.836 1 81.69 451 ASN B CA 1
ATOM 8930 C C . ASN B 1 451 ? 9.227 -18.844 -10.898 1 81.69 451 ASN B C 1
ATOM 8932 O O . ASN B 1 451 ? 8.383 -18.891 -10 1 81.69 451 ASN B O 1
ATOM 8936 N N . MET B 1 452 ? 10.094 -19.781 -11.109 1 85.88 452 MET B N 1
ATOM 8937 C CA . MET B 1 452 ? 10.102 -20.984 -10.281 1 85.88 452 MET B CA 1
ATOM 8938 C C . MET B 1 452 ? 10.406 -20.656 -8.828 1 85.88 452 MET B C 1
ATOM 8940 O O . MET B 1 452 ? 9.703 -21.094 -7.918 1 85.88 452 MET B O 1
ATOM 8944 N N . ILE B 1 453 ? 11.367 -19.891 -8.719 1 83.25 453 ILE B N 1
ATOM 8945 C CA . ILE B 1 453 ? 11.766 -19.5 -7.367 1 83.25 453 ILE B CA 1
ATOM 8946 C C . ILE B 1 453 ? 10.672 -18.656 -6.734 1 83.25 453 ILE B C 1
ATOM 8948 O O . ILE B 1 453 ? 10.406 -18.766 -5.535 1 83.25 453 ILE B O 1
ATOM 8952 N N . GLY B 1 454 ? 10.047 -17.844 -7.551 1 80.44 454 GLY B N 1
ATOM 8953 C CA . GLY B 1 454 ? 8.922 -17.062 -7.074 1 80.44 454 GLY B CA 1
ATOM 8954 C C . GLY B 1 454 ? 7.785 -17.906 -6.531 1 80.44 454 GLY B C 1
ATOM 8955 O O . GLY B 1 454 ? 7.246 -17.609 -5.461 1 80.44 454 GLY B O 1
ATOM 8956 N N . ILE B 1 455 ? 7.445 -18.953 -7.203 1 83.12 455 ILE B N 1
ATOM 8957 C CA . ILE B 1 455 ? 6.387 -19.859 -6.773 1 83.12 455 ILE B CA 1
ATOM 8958 C C . ILE B 1 455 ? 6.805 -20.562 -5.48 1 83.12 455 ILE B C 1
ATOM 8960 O O . ILE B 1 455 ? 6.008 -20.672 -4.547 1 83.12 455 ILE B O 1
ATOM 8964 N N . LEU B 1 456 ? 7.992 -21.047 -5.469 1 88.62 456 LEU B N 1
ATOM 8965 C CA . LEU B 1 456 ? 8.508 -21.703 -4.277 1 88.62 456 LEU B CA 1
ATOM 8966 C C . LEU B 1 456 ? 8.422 -20.781 -3.062 1 88.62 456 LEU B C 1
ATOM 8968 O O . LEU B 1 456 ? 7.922 -21.188 -2.01 1 88.62 456 LEU B O 1
ATOM 8972 N N . LYS B 1 457 ? 8.844 -19.641 -3.242 1 79 457 LYS B N 1
ATOM 8973 C CA . LYS B 1 457 ? 8.906 -18.672 -2.145 1 79 457 LYS B CA 1
ATOM 8974 C C . LYS B 1 457 ? 7.508 -18.234 -1.719 1 79 457 LYS B C 1
ATOM 8976 O O . LYS B 1 457 ? 7.289 -17.875 -0.56 1 79 457 LYS B O 1
ATOM 8981 N N . SER B 1 458 ? 6.559 -18.328 -2.625 1 77.12 458 SER B N 1
ATOM 8982 C CA . SER B 1 458 ? 5.188 -17.938 -2.324 1 77.12 458 SER B CA 1
ATOM 8983 C C . SER B 1 458 ? 4.559 -18.859 -1.288 1 77.12 458 SER B C 1
ATOM 8985 O O . SER B 1 458 ? 3.533 -18.531 -0.69 1 77.12 458 SER B O 1
ATOM 8987 N N . GLN B 1 459 ? 5.242 -19.938 -0.934 1 80.81 459 GLN B N 1
ATOM 8988 C CA . GLN B 1 459 ? 4.699 -20.938 -0.009 1 80.81 459 GLN B CA 1
ATOM 8989 C C . GLN B 1 459 ? 5.297 -20.766 1.386 1 80.81 459 GLN B C 1
ATOM 8991 O O . GLN B 1 459 ? 5.199 -21.672 2.219 1 80.81 459 GLN B O 1
ATOM 8996 N N . ARG B 1 460 ? 5.852 -19.688 1.573 1 76.31 460 ARG B N 1
ATOM 8997 C CA . ARG B 1 460 ? 6.566 -19.453 2.82 1 76.31 460 ARG B CA 1
ATOM 8998 C C . ARG B 1 460 ? 5.613 -19.484 4.012 1 76.31 460 ARG B C 1
ATOM 9000 O O . ARG B 1 460 ? 6.016 -19.828 5.125 1 76.31 460 ARG B O 1
ATOM 9007 N N . ASP B 1 461 ? 4.305 -19.172 3.854 1 66.5 461 ASP B N 1
ATOM 9008 C CA . ASP B 1 461 ? 3.338 -19.125 4.945 1 66.5 461 ASP B CA 1
ATOM 9009 C C . ASP B 1 461 ? 2.301 -20.234 4.797 1 66.5 461 ASP B C 1
ATOM 9011 O O . ASP B 1 461 ? 1.259 -20.219 5.457 1 66.5 461 ASP B O 1
ATOM 9015 N N . ALA B 1 462 ? 2.586 -21.094 3.922 1 78.44 462 ALA B N 1
ATOM 9016 C CA . ALA B 1 462 ? 1.678 -22.219 3.695 1 78.44 462 ALA B CA 1
ATOM 9017 C C . ALA B 1 462 ? 2.084 -23.422 4.531 1 78.44 462 ALA B C 1
ATOM 9019 O O . ALA B 1 462 ? 2.916 -24.234 4.102 1 78.44 462 ALA B O 1
ATOM 9020 N N . PHE B 1 463 ? 1.463 -23.516 5.723 1 78.38 463 PHE B N 1
ATOM 9021 C CA . PHE B 1 463 ? 1.824 -24.609 6.617 1 78.38 463 PHE B CA 1
ATOM 9022 C C . PHE B 1 463 ? 0.916 -25.812 6.395 1 78.38 463 PHE B C 1
ATOM 9024 O O . PHE B 1 463 ? 1.332 -26.969 6.598 1 78.38 463 PHE B O 1
ATOM 9031 N N . LEU B 1 464 ? -0.233 -25.625 5.977 1 75.5 464 LEU B N 1
ATOM 9032 C CA . LEU B 1 464 ? -1.242 -26.641 5.734 1 75.5 464 LEU B CA 1
ATOM 9033 C C . LEU B 1 464 ? -1.307 -27.625 6.898 1 75.5 464 LEU B C 1
ATOM 9035 O O . LEU B 1 464 ? -1.339 -28.844 6.688 1 75.5 464 LEU B O 1
ATOM 9039 N N . GLY B 1 465 ? -1.168 -27.078 8.148 1 71.12 465 GLY B N 1
ATOM 9040 C CA . GLY B 1 465 ? -1.318 -27.875 9.359 1 71.12 465 GLY B CA 1
ATOM 9041 C C . GLY B 1 465 ? -0.025 -28.547 9.797 1 71.12 465 GLY B C 1
ATOM 9042 O O . GLY B 1 465 ? 0.026 -29.172 10.859 1 71.12 465 GLY B O 1
ATOM 9043 N N . ALA B 1 466 ? 1.017 -28.516 8.984 1 79.19 466 ALA B N 1
ATOM 9044 C CA . ALA B 1 466 ? 2.316 -29.078 9.32 1 79.19 466 ALA B CA 1
ATOM 9045 C C . ALA B 1 466 ? 3.131 -28.125 10.188 1 79.19 466 ALA B C 1
ATOM 9047 O O . ALA B 1 466 ? 2.807 -26.938 10.289 1 79.19 466 ALA B O 1
ATOM 9048 N N . PRO B 1 467 ? 4.102 -28.562 10.883 1 75 467 PRO B N 1
ATOM 9049 C CA . PRO B 1 467 ? 4.938 -27.719 11.742 1 75 467 PRO B CA 1
ATOM 9050 C C . PRO B 1 467 ? 5.801 -26.734 10.953 1 75 467 PRO B C 1
ATOM 9052 O O . PRO B 1 467 ? 6.309 -25.766 11.508 1 75 467 PRO B O 1
ATOM 9055 N N . VAL B 1 468 ? 5.961 -27.094 9.594 1 80.94 468 VAL B N 1
ATOM 9056 C CA . VAL B 1 468 ? 6.758 -26.219 8.758 1 80.94 468 VAL B CA 1
ATOM 9057 C C . VAL B 1 468 ? 5.957 -25.812 7.516 1 80.94 468 VAL B C 1
ATOM 9059 O O . VAL B 1 468 ? 5.02 -26.516 7.121 1 80.94 468 VAL B O 1
ATOM 9062 N N . SER B 1 469 ? 6.344 -24.688 6.961 1 85.5 469 SER B N 1
ATOM 9063 C CA . SER B 1 469 ? 5.695 -24.25 5.727 1 85.5 469 SER B CA 1
ATOM 9064 C C . SER B 1 469 ? 6.133 -25.094 4.543 1 85.5 469 SER B C 1
ATOM 9066 O O . SER B 1 469 ? 7.117 -25.844 4.633 1 85.5 469 SER B O 1
ATOM 9068 N N . LEU B 1 470 ? 5.43 -25.016 3.484 1 90.12 470 LEU B N 1
ATOM 9069 C CA . LEU B 1 470 ? 5.773 -25.734 2.268 1 90.12 470 LEU B CA 1
ATOM 9070 C C . LEU B 1 470 ? 7.125 -25.281 1.727 1 90.12 470 LEU B C 1
ATOM 9072 O O . LEU B 1 470 ? 7.875 -26.094 1.172 1 90.12 470 LEU B O 1
ATOM 9076 N N . LEU B 1 471 ? 7.43 -23.984 1.82 1 89.75 471 LEU B N 1
ATOM 9077 C CA . LEU B 1 471 ? 8.766 -23.531 1.438 1 89.75 471 LEU B CA 1
ATOM 9078 C C . LEU B 1 471 ? 9.836 -24.234 2.271 1 89.75 471 LEU B C 1
ATOM 9080 O O . LEU B 1 471 ? 10.789 -24.781 1.725 1 89.75 471 LEU B O 1
ATOM 9084 N N . GLU B 1 472 ? 9.602 -24.172 3.629 1 87 472 GLU B N 1
ATOM 9085 C CA . GLU B 1 472 ? 10.57 -24.797 4.52 1 87 472 GLU B CA 1
ATOM 9086 C C . GLU B 1 472 ? 10.672 -26.297 4.242 1 87 472 GLU B C 1
ATOM 9088 O O . GLU B 1 472 ? 11.758 -26.875 4.293 1 87 472 GLU B O 1
ATOM 9093 N N . HIS B 1 473 ? 9.578 -26.969 3.992 1 92.75 473 HIS B N 1
ATOM 9094 C CA . HIS B 1 473 ? 9.562 -28.375 3.631 1 92.75 473 HIS B CA 1
ATOM 9095 C C . HIS B 1 473 ? 10.453 -28.656 2.422 1 92.75 473 HIS B C 1
ATOM 9097 O O . HIS B 1 473 ? 11.258 -29.578 2.436 1 92.75 473 HIS B O 1
ATOM 9103 N N . GLY B 1 474 ? 10.312 -27.781 1.348 1 95.69 474 GLY B N 1
ATOM 9104 C CA . GLY B 1 474 ? 11.156 -27.906 0.167 1 95.69 474 GLY B CA 1
ATOM 9105 C C . GLY B 1 474 ? 12.625 -27.688 0.454 1 95.69 474 GLY B C 1
ATOM 9106 O O . GLY B 1 474 ? 13.477 -28.438 -0.016 1 95.69 474 GLY B O 1
ATOM 9107 N N . LEU B 1 475 ? 12.914 -26.734 1.233 1 92.44 475 LEU B N 1
ATOM 9108 C CA . LEU B 1 475 ? 14.297 -26.422 1.591 1 92.44 475 LEU B CA 1
ATOM 9109 C C . LEU B 1 475 ? 14.906 -27.562 2.406 1 92.44 475 LEU B C 1
ATOM 9111 O O . LEU B 1 475 ? 16.062 -27.938 2.182 1 92.44 475 LEU B O 1
ATOM 9115 N N . GLN B 1 476 ? 14.148 -28.062 3.393 1 93.12 476 GLN B N 1
ATOM 9116 C CA . GLN B 1 476 ? 14.648 -29.188 4.188 1 93.12 476 GLN B CA 1
ATOM 9117 C C . GLN B 1 476 ? 14.945 -30.391 3.311 1 93.12 476 GLN B C 1
ATOM 9119 O O . GLN B 1 476 ? 15.992 -31.031 3.455 1 93.12 476 GLN B O 1
ATOM 9124 N N . THR B 1 477 ? 14.047 -30.672 2.43 1 96.12 477 THR B N 1
ATOM 9125 C CA . THR B 1 477 ? 14.188 -31.828 1.562 1 96.12 477 THR B CA 1
ATOM 9126 C C . THR B 1 477 ? 15.414 -31.703 0.668 1 96.12 477 THR B C 1
ATOM 9128 O O . THR B 1 477 ? 16.203 -32.625 0.534 1 96.12 477 THR B O 1
ATOM 9131 N N . ALA B 1 478 ? 15.57 -30.516 0.053 1 96.12 478 ALA B N 1
ATOM 9132 C CA . ALA B 1 478 ? 16.719 -30.266 -0.817 1 96.12 478 ALA B CA 1
ATOM 9133 C C . ALA B 1 478 ? 18.016 -30.281 -0.025 1 96.12 478 ALA B C 1
ATOM 9135 O O . ALA B 1 478 ? 19.031 -30.781 -0.505 1 96.12 478 ALA B O 1
ATOM 9136 N N . THR B 1 479 ? 17.984 -29.703 1.183 1 92.88 479 THR B N 1
ATOM 9137 C CA . THR B 1 479 ? 19.172 -29.688 2.033 1 92.88 479 THR B CA 1
ATOM 9138 C C . THR B 1 479 ? 19.609 -31.094 2.385 1 92.88 479 THR B C 1
ATOM 9140 O O . THR B 1 479 ? 20.797 -31.422 2.328 1 92.88 479 THR B O 1
ATOM 9143 N N . ARG B 1 480 ? 18.703 -31.938 2.773 1 92.69 480 ARG B N 1
ATOM 9144 C CA . ARG B 1 480 ? 19 -33.344 3.09 1 92.69 480 ARG B CA 1
ATOM 9145 C C . ARG B 1 480 ? 19.625 -34.062 1.892 1 92.69 480 ARG B C 1
ATOM 9147 O O . ARG B 1 480 ? 20.578 -34.812 2.039 1 92.69 480 ARG B O 1
ATOM 9154 N N . ALA B 1 481 ? 19.062 -33.812 0.717 1 94.62 481 ALA B N 1
ATOM 9155 C CA . ALA B 1 481 ? 19.594 -34.406 -0.499 1 94.62 481 ALA B CA 1
ATOM 9156 C C . ALA B 1 481 ? 21 -33.938 -0.79 1 94.62 481 ALA B C 1
ATOM 9158 O O . ALA B 1 481 ? 21.891 -34.75 -1.12 1 94.62 481 ALA B O 1
ATOM 9159 N N . LEU B 1 482 ? 21.188 -32.625 -0.695 1 91.06 482 LEU B N 1
ATOM 9160 C CA . LEU B 1 482 ? 22.516 -32.031 -0.954 1 91.06 482 LEU B CA 1
ATOM 9161 C C . LEU B 1 482 ? 23.547 -32.594 0.027 1 91.06 482 LEU B C 1
ATOM 9163 O O . LEU B 1 482 ? 24.656 -32.938 -0.372 1 91.06 482 LEU B O 1
ATOM 9167 N N . ARG B 1 483 ? 23.188 -32.656 1.289 1 88.88 483 ARG B N 1
ATOM 9168 C CA . ARG B 1 483 ? 24.094 -33.125 2.326 1 88.88 483 ARG B CA 1
ATOM 9169 C C . ARG B 1 483 ? 24.391 -34.625 2.158 1 88.88 483 ARG B C 1
ATOM 9171 O O . ARG B 1 483 ? 25.469 -35.094 2.537 1 88.88 483 ARG B O 1
ATOM 9178 N N . ALA B 1 484 ? 23.5 -35.375 1.58 1 87.94 484 ALA B N 1
ATOM 9179 C CA . ALA B 1 484 ? 23.688 -36.781 1.322 1 87.94 484 ALA B CA 1
ATOM 9180 C C . ALA B 1 484 ? 24.578 -37.031 0.104 1 87.94 484 ALA B C 1
ATOM 9182 O O . ALA B 1 484 ? 24.938 -38.156 -0.21 1 87.94 484 ALA B O 1
ATOM 9183 N N . GLY B 1 485 ? 24.922 -35.906 -0.624 1 86.88 485 GLY B N 1
ATOM 9184 C CA . GLY B 1 485 ? 25.812 -36.031 -1.766 1 86.88 485 GLY B CA 1
ATOM 9185 C C . GLY B 1 485 ? 25.094 -36.406 -3.047 1 86.88 485 GLY B C 1
ATOM 9186 O O . GLY B 1 485 ? 25.703 -37 -3.947 1 86.88 485 GLY B O 1
ATOM 9187 N N . GLU B 1 486 ? 23.828 -36.125 -3.162 1 89.88 486 GLU B N 1
ATOM 9188 C CA . GLU B 1 486 ? 23.078 -36.438 -4.371 1 89.88 486 GLU B CA 1
ATOM 9189 C C . GLU B 1 486 ? 23.484 -35.531 -5.527 1 89.88 486 GLU B C 1
ATOM 9191 O O . GLU B 1 486 ? 24.094 -34.469 -5.312 1 89.88 486 GLU B O 1
ATOM 9196 N N . ASP B 1 487 ? 23.234 -35.969 -6.816 1 90.94 487 ASP B N 1
ATOM 9197 C CA . ASP B 1 487 ? 23.547 -35.156 -7.988 1 90.94 487 ASP B CA 1
ATOM 9198 C C . ASP B 1 487 ? 22.656 -33.906 -8.055 1 90.94 487 ASP B C 1
ATOM 9200 O O . ASP B 1 487 ? 21.672 -33.812 -7.328 1 90.94 487 ASP B O 1
ATOM 9204 N N . ASP B 1 488 ? 22.984 -32.938 -8.938 1 94 488 ASP B N 1
ATOM 9205 C CA . ASP B 1 488 ? 22.281 -31.656 -9.062 1 94 488 ASP B CA 1
ATOM 9206 C C . ASP B 1 488 ? 20.797 -31.875 -9.336 1 94 488 ASP B C 1
ATOM 9208 O O . ASP B 1 488 ? 19.953 -31.188 -8.766 1 94 488 ASP B O 1
ATOM 9212 N N . GLU B 1 489 ? 20.531 -32.75 -10.172 1 94.56 489 GLU B N 1
ATOM 9213 C CA . GLU B 1 489 ? 19.156 -33 -10.578 1 94.56 489 GLU B CA 1
ATOM 9214 C C . GLU B 1 489 ? 18.297 -33.438 -9.391 1 94.56 489 GLU B C 1
ATOM 9216 O O . GLU B 1 489 ? 17.188 -32.969 -9.203 1 94.56 489 GLU B O 1
ATOM 9221 N N . THR B 1 490 ? 18.828 -34.312 -8.539 1 95.75 490 THR B N 1
ATOM 9222 C CA . THR B 1 490 ? 18.109 -34.812 -7.367 1 95.75 490 THR B CA 1
ATOM 9223 C C . THR B 1 490 ? 17.875 -33.688 -6.371 1 95.75 490 THR B C 1
ATOM 9225 O O . THR B 1 490 ? 16.797 -33.594 -5.762 1 95.75 490 THR B O 1
ATOM 9228 N N . VAL B 1 491 ? 18.812 -32.844 -6.27 1 95.44 491 VAL B N 1
ATOM 9229 C CA . VAL B 1 491 ? 18.656 -31.719 -5.375 1 95.44 491 VAL B CA 1
ATOM 9230 C C . VAL B 1 491 ? 17.562 -30.781 -5.891 1 95.44 491 VAL B C 1
ATOM 9232 O O . VAL B 1 491 ? 16.719 -30.328 -5.117 1 95.44 491 VAL B O 1
ATOM 9235 N N . VAL B 1 492 ? 17.516 -30.578 -7.211 1 96.56 492 VAL B N 1
ATOM 9236 C CA . VAL B 1 492 ? 16.547 -29.656 -7.816 1 96.56 492 VAL B CA 1
ATOM 9237 C C . VAL B 1 492 ? 15.141 -30.219 -7.672 1 96.56 492 VAL B C 1
ATOM 9239 O O . VAL B 1 492 ? 14.211 -29.5 -7.301 1 96.56 492 VAL B O 1
ATOM 9242 N N . ILE B 1 493 ? 14.914 -31.516 -7.883 1 97.44 493 ILE B N 1
ATOM 9243 C CA . ILE B 1 493 ? 13.562 -32.062 -7.785 1 97.44 493 ILE B CA 1
ATOM 9244 C C . ILE B 1 493 ? 13.133 -32.094 -6.32 1 97.44 493 ILE B C 1
ATOM 9246 O O . ILE B 1 493 ? 11.945 -31.984 -6.012 1 97.44 493 ILE B O 1
ATOM 9250 N N . SER B 1 494 ? 14.102 -32.188 -5.375 1 97.31 494 SER B N 1
ATOM 9251 C CA . SER B 1 494 ? 13.781 -32.156 -3.951 1 97.31 494 SER B CA 1
ATOM 9252 C C . SER B 1 494 ? 13.305 -30.781 -3.525 1 97.31 494 SER B C 1
ATOM 9254 O O . SER B 1 494 ? 12.367 -30.656 -2.732 1 97.31 494 SER B O 1
ATOM 9256 N N . LEU B 1 495 ? 13.914 -29.875 -4.113 1 96.56 495 LEU B N 1
ATOM 9257 C CA . LEU B 1 495 ? 13.578 -28.5 -3.787 1 96.56 495 LEU B CA 1
ATOM 9258 C C . LEU B 1 495 ? 12.172 -28.156 -4.262 1 96.56 495 LEU B C 1
ATOM 9260 O O . LEU B 1 495 ? 11.398 -27.516 -3.531 1 96.56 495 LEU B O 1
ATOM 9264 N N . PHE B 1 496 ? 11.758 -28.594 -5.434 1 96.06 496 PHE B N 1
ATOM 9265 C CA . PHE B 1 496 ? 10.578 -28.062 -6.102 1 96.06 496 PHE B CA 1
ATOM 9266 C C . PHE B 1 496 ? 9.43 -29.062 -6.074 1 96.06 496 PHE B C 1
ATOM 9268 O O . PHE B 1 496 ? 8.344 -28.797 -6.59 1 96.06 496 PHE B O 1
ATOM 9275 N N . HIS B 1 497 ? 9.539 -30.203 -5.41 1 96.44 497 HIS B N 1
ATOM 9276 C CA . HIS B 1 497 ? 8.609 -31.312 -5.613 1 96.44 497 HIS B CA 1
ATOM 9277 C C . HIS B 1 497 ? 7.195 -30.922 -5.184 1 96.44 497 HIS B C 1
ATOM 9279 O O . HIS B 1 497 ? 6.215 -31.453 -5.703 1 96.44 497 HIS B O 1
ATOM 9285 N N . ASP B 1 498 ? 7.113 -29.953 -4.254 1 94.12 498 ASP B N 1
ATOM 9286 C CA . ASP B 1 498 ? 5.797 -29.578 -3.748 1 94.12 498 ASP B CA 1
ATOM 9287 C C . ASP B 1 498 ? 5.465 -28.125 -4.113 1 94.12 498 ASP B C 1
ATOM 9289 O O . ASP B 1 498 ? 4.59 -27.516 -3.5 1 94.12 498 ASP B O 1
ATOM 9293 N N . MET B 1 499 ? 6.133 -27.562 -5.164 1 91.56 499 MET B N 1
ATOM 9294 C CA . MET B 1 499 ? 6.023 -26.141 -5.414 1 91.56 499 MET B CA 1
ATOM 9295 C C . MET B 1 499 ? 4.613 -25.766 -5.867 1 91.56 499 MET B C 1
ATOM 9297 O O . MET B 1 499 ? 4.199 -24.609 -5.742 1 91.56 499 MET B O 1
ATOM 9301 N N . PHE B 1 500 ? 3.842 -26.719 -6.316 1 90 500 PHE B N 1
ATOM 9302 C CA . PHE B 1 500 ? 2.49 -26.438 -6.781 1 90 500 PHE B CA 1
ATOM 9303 C C . PHE B 1 500 ? 1.455 -26.984 -5.809 1 90 500 PHE B C 1
ATOM 9305 O O . PHE B 1 500 ? 0.283 -27.141 -6.164 1 90 500 PHE B O 1
ATOM 9312 N N . GLU B 1 501 ? 1.814 -27.281 -4.617 1 88.38 501 GLU B N 1
ATOM 9313 C CA . GLU B 1 501 ? 0.933 -27.922 -3.645 1 88.38 501 GLU B CA 1
ATOM 9314 C C . GLU B 1 501 ? -0.256 -27.016 -3.307 1 88.38 501 GLU B C 1
ATOM 9316 O O . GLU B 1 501 ? -1.356 -27.516 -3.049 1 88.38 501 GLU B O 1
ATOM 9321 N N . THR B 1 502 ? -0.053 -25.766 -3.289 1 82.31 502 THR B N 1
ATOM 9322 C CA . THR B 1 502 ? -1.146 -24.875 -2.922 1 82.31 502 THR B CA 1
ATOM 9323 C C . THR B 1 502 ? -2.041 -24.594 -4.125 1 82.31 502 THR B C 1
ATOM 9325 O O . THR B 1 502 ? -3.102 -23.969 -3.986 1 82.31 502 THR B O 1
ATOM 9328 N N . LEU B 1 503 ? -1.554 -24.969 -5.301 1 80.56 503 LEU B N 1
ATOM 9329 C CA . LEU B 1 503 ? -2.291 -24.672 -6.527 1 80.56 503 LEU B CA 1
ATOM 9330 C C . LEU B 1 503 ? -3.043 -25.906 -7.02 1 80.56 503 LEU B C 1
ATOM 9332 O O . LEU B 1 503 ? -4.156 -25.797 -7.539 1 80.56 503 LEU B O 1
ATOM 9336 N N . ALA B 1 504 ? -2.412 -27.016 -6.848 1 77.5 504 ALA B N 1
ATOM 9337 C CA . ALA B 1 504 ? -2.979 -28.234 -7.414 1 77.5 504 ALA B CA 1
ATOM 9338 C C . ALA B 1 504 ? -3.186 -29.297 -6.332 1 77.5 504 ALA B C 1
ATOM 9340 O O . ALA B 1 504 ? -2.248 -29.641 -5.617 1 77.5 504 ALA B O 1
ATOM 9341 N N . VAL B 1 505 ? -4.398 -29.766 -5.984 1 67.19 505 VAL B N 1
ATOM 9342 C CA . VAL B 1 505 ? -4.855 -30.594 -4.871 1 67.19 505 VAL B CA 1
ATOM 9343 C C . VAL B 1 505 ? -4.324 -32.031 -5.031 1 67.19 505 VAL B C 1
ATOM 9345 O O . VAL B 1 505 ? -3.887 -32.625 -4.059 1 67.19 505 VAL B O 1
ATOM 9348 N N . LYS B 1 506 ? -4.176 -32.594 -6.203 1 72.69 506 LYS B N 1
ATOM 9349 C CA . LYS B 1 506 ? -3.961 -34.031 -6.32 1 72.69 506 LYS B CA 1
ATOM 9350 C C . LYS B 1 506 ? -2.873 -34.344 -7.348 1 72.69 506 LYS B C 1
ATOM 9352 O O . LYS B 1 506 ? -2.359 -35.469 -7.391 1 72.69 506 LYS B O 1
ATOM 9357 N N . ASN B 1 507 ? -2.551 -33.438 -7.906 1 85.69 507 ASN B N 1
ATOM 9358 C CA . ASN B 1 507 ? -1.629 -33.719 -9 1 85.69 507 ASN B CA 1
ATOM 9359 C C . ASN B 1 507 ? -0.493 -32.719 -9.062 1 85.69 507 ASN B C 1
ATOM 9361 O O . ASN B 1 507 ? -0.024 -32.375 -10.156 1 85.69 507 ASN B O 1
ATOM 9365 N N . HIS B 1 508 ? -0.132 -32.281 -7.82 1 90.44 508 HIS B N 1
ATOM 9366 C CA . HIS B 1 508 ? 0.942 -31.281 -7.852 1 90.44 508 HIS B CA 1
ATOM 9367 C C . HIS B 1 508 ? 2.25 -31.906 -8.328 1 90.44 508 HIS B C 1
ATOM 9369 O O . HIS B 1 508 ? 3.078 -31.219 -8.938 1 90.44 508 HIS B O 1
ATOM 9375 N N . GLY B 1 509 ? 2.42 -33.188 -8.078 1 92.12 509 GLY B N 1
ATOM 9376 C CA . GLY B 1 509 ? 3.615 -33.844 -8.555 1 92.12 509 GLY B CA 1
ATOM 9377 C C . GLY B 1 509 ? 3.721 -33.875 -10.07 1 92.12 509 GLY B C 1
ATOM 9378 O O . GLY B 1 509 ? 4.793 -33.625 -10.625 1 92.12 509 GLY B O 1
ATOM 9379 N N . GLU B 1 510 ? 2.605 -34.156 -10.719 1 90.44 510 GLU B N 1
ATOM 9380 C CA . GLU B 1 510 ? 2.572 -34.156 -12.18 1 90.44 510 GLU B CA 1
ATOM 9381 C C . GLU B 1 510 ? 2.836 -32.75 -12.742 1 90.44 510 GLU B C 1
ATOM 9383 O O . GLU B 1 510 ? 3.49 -32.625 -13.773 1 90.44 510 GLU B O 1
ATOM 9388 N N . LEU B 1 511 ? 2.312 -31.781 -12.055 1 90.38 511 LEU B N 1
ATOM 9389 C CA . LEU B 1 511 ? 2.529 -30.422 -12.5 1 90.38 511 LEU B CA 1
ATOM 9390 C C . LEU B 1 511 ? 4.012 -30.062 -12.469 1 90.38 511 LEU B C 1
ATOM 9392 O O . LEU B 1 511 ? 4.551 -29.516 -13.438 1 90.38 511 LEU B O 1
ATOM 9396 N N . VAL B 1 512 ? 4.59 -30.391 -11.367 1 93 512 VAL B N 1
ATOM 9397 C CA . VAL B 1 512 ? 6 -30.047 -11.234 1 93 512 VAL B CA 1
ATOM 9398 C C . VAL B 1 512 ? 6.828 -30.859 -12.227 1 93 512 VAL B C 1
ATOM 9400 O O . VAL B 1 512 ? 7.773 -30.328 -12.828 1 93 512 VAL B O 1
ATOM 9403 N N . ALA B 1 513 ? 6.477 -32.094 -12.406 1 92.88 513 ALA B N 1
ATOM 9404 C CA . ALA B 1 513 ? 7.16 -32.938 -13.391 1 92.88 513 ALA B CA 1
ATOM 9405 C C . ALA B 1 513 ? 7.078 -32.312 -14.789 1 92.88 513 ALA B C 1
ATOM 9407 O O . ALA B 1 513 ? 8.078 -32.281 -15.516 1 92.88 513 ALA B O 1
ATOM 9408 N N . SER B 1 514 ? 5.926 -31.828 -15.094 1 89.75 514 SER B N 1
ATOM 9409 C CA . SER B 1 514 ? 5.727 -31.203 -16.406 1 89.75 514 SER B CA 1
ATOM 9410 C C . SER B 1 514 ? 6.531 -29.906 -16.531 1 89.75 514 SER B C 1
ATOM 9412 O O . SER B 1 514 ? 7.109 -29.641 -17.578 1 89.75 514 SER B O 1
ATOM 9414 N N . MET B 1 515 ? 6.574 -29.172 -15.523 1 90.38 515 MET B N 1
ATOM 9415 C CA . MET B 1 515 ? 7.27 -27.891 -15.555 1 90.38 515 MET B CA 1
ATOM 9416 C C . MET B 1 515 ? 8.766 -28.094 -15.766 1 90.38 515 MET B C 1
ATOM 9418 O O . MET B 1 515 ? 9.398 -27.359 -16.531 1 90.38 515 MET B O 1
ATOM 9422 N N . LEU B 1 516 ? 9.336 -29.125 -15.164 1 91.88 516 LEU B N 1
ATOM 9423 C CA . LEU B 1 516 ? 10.781 -29.312 -15.164 1 91.88 516 LEU B CA 1
ATOM 9424 C C . LEU B 1 516 ? 11.195 -30.266 -16.281 1 91.88 516 LEU B C 1
ATOM 9426 O O . LEU B 1 516 ? 12.391 -30.406 -16.562 1 91.88 516 LEU B O 1
ATOM 9430 N N . ALA B 1 517 ? 10.32 -30.844 -17.016 1 90.38 517 ALA B N 1
ATOM 9431 C CA . ALA B 1 517 ? 10.547 -31.938 -17.969 1 90.38 517 ALA B CA 1
ATOM 9432 C C . ALA B 1 517 ? 11.609 -31.547 -18.984 1 90.38 517 ALA B C 1
ATOM 9434 O O . ALA B 1 517 ? 12.445 -32.375 -19.359 1 90.38 517 ALA B O 1
ATOM 9435 N N . PRO B 1 518 ? 11.68 -30.328 -19.5 1 86.31 518 PRO B N 1
ATOM 9436 C CA . PRO B 1 518 ? 12.695 -30 -20.516 1 86.31 518 PRO B CA 1
ATOM 9437 C C . PRO B 1 518 ? 14.117 -30.172 -20 1 86.31 518 PRO B C 1
ATOM 9439 O O . PRO B 1 518 ? 15.039 -30.422 -20.781 1 86.31 518 PRO B O 1
ATOM 9442 N N . TRP B 1 519 ? 14.297 -30.25 -18.672 1 91.19 519 TRP B N 1
ATOM 9443 C CA . TRP B 1 519 ? 15.664 -30.109 -18.188 1 91.19 519 TRP B CA 1
ATOM 9444 C C . TRP B 1 519 ? 16.047 -31.281 -17.297 1 91.19 519 TRP B C 1
ATOM 9446 O O . TRP B 1 519 ? 17.219 -31.422 -16.922 1 91.19 519 TRP B O 1
ATOM 9456 N N . ILE B 1 520 ? 15.102 -32.156 -17 1 93.12 520 ILE B N 1
ATOM 9457 C CA . ILE B 1 520 ? 15.43 -33.219 -16.047 1 93.12 520 ILE B CA 1
ATOM 9458 C C . ILE B 1 520 ? 15.211 -34.562 -16.719 1 93.12 520 ILE B C 1
ATOM 9460 O O . ILE B 1 520 ? 14.492 -34.688 -17.703 1 93.12 520 ILE B O 1
ATOM 9464 N N . SER B 1 521 ? 15.828 -35.625 -16.125 1 92.19 521 SER B N 1
ATOM 9465 C CA . SER B 1 521 ? 15.805 -36.969 -16.672 1 92.19 521 SER B CA 1
ATOM 9466 C C . SER B 1 521 ? 14.438 -37.625 -16.484 1 92.19 521 SER B C 1
ATOM 9468 O O . SER B 1 521 ? 13.648 -37.188 -15.648 1 92.19 521 SER B O 1
ATOM 9470 N N . PRO B 1 522 ? 14.203 -38.656 -17.219 1 89.88 522 PRO B N 1
ATOM 9471 C CA . PRO B 1 522 ? 12.969 -39.406 -17.047 1 89.88 522 PRO B CA 1
ATOM 9472 C C . PRO B 1 522 ? 12.828 -40 -15.641 1 89.88 522 PRO B C 1
ATOM 9474 O O . PRO B 1 522 ? 11.719 -40.094 -15.117 1 89.88 522 PRO B O 1
ATOM 9477 N N . ARG B 1 523 ? 13.922 -40.344 -15.031 1 91.31 523 ARG B N 1
ATOM 9478 C CA . ARG B 1 523 ? 13.875 -40.812 -13.656 1 91.31 523 ARG B CA 1
ATOM 9479 C C . ARG B 1 523 ? 13.312 -39.75 -12.727 1 91.31 523 ARG B C 1
ATOM 9481 O O . ARG B 1 523 ? 12.398 -40.031 -11.938 1 91.31 523 ARG B O 1
ATOM 9488 N N . SER B 1 524 ? 13.898 -38.562 -12.836 1 95.06 524 SER B N 1
ATOM 9489 C CA . SER B 1 524 ? 13.469 -37.469 -11.984 1 95.06 524 SER B CA 1
ATOM 9490 C C . SER B 1 524 ? 12.016 -37.094 -12.25 1 95.06 524 SER B C 1
ATOM 9492 O O . SER B 1 524 ? 11.273 -36.75 -11.328 1 95.06 524 SER B O 1
ATOM 9494 N N . GLN B 1 525 ? 11.625 -37.062 -13.539 1 93.75 525 GLN B N 1
ATOM 9495 C CA . GLN B 1 525 ? 10.234 -36.781 -13.891 1 93.75 525 GLN B CA 1
ATOM 9496 C C . GLN B 1 525 ? 9.289 -37.781 -13.219 1 93.75 525 GLN B C 1
ATOM 9498 O O . GLN B 1 525 ? 8.25 -37.406 -12.688 1 93.75 525 GLN B O 1
ATOM 9503 N N . TRP B 1 526 ? 9.672 -39.062 -13.211 1 93.25 526 TRP B N 1
ATOM 9504 C CA . TRP B 1 526 ? 8.852 -40.125 -12.648 1 93.25 526 TRP B CA 1
ATOM 9505 C C . TRP B 1 526 ? 8.734 -39.969 -11.141 1 93.25 526 TRP B C 1
ATOM 9507 O O . TRP B 1 526 ? 7.652 -40.156 -10.57 1 93.25 526 TRP B O 1
ATOM 9517 N N . VAL B 1 527 ? 9.82 -39.656 -10.445 1 94.88 527 VAL B N 1
ATOM 9518 C CA . VAL B 1 527 ? 9.812 -39.438 -9.008 1 94.88 527 VAL B CA 1
ATOM 9519 C C . VAL B 1 527 ? 8.836 -38.312 -8.656 1 94.88 527 VAL B C 1
ATOM 9521 O O . VAL B 1 527 ? 8.016 -38.469 -7.75 1 94.88 527 VAL B O 1
ATOM 9524 N N . LEU B 1 528 ? 8.922 -37.25 -9.391 1 95 528 LEU B N 1
ATOM 9525 C CA . LEU B 1 528 ? 8.055 -36.094 -9.133 1 95 528 LEU B CA 1
ATOM 9526 C C . LEU B 1 528 ? 6.59 -36.469 -9.328 1 95 528 LEU B C 1
ATOM 9528 O O . LEU B 1 528 ? 5.75 -36.156 -8.484 1 95 528 LEU B O 1
ATOM 9532 N N . ALA B 1 529 ? 6.297 -37.125 -10.375 1 92.31 529 ALA B N 1
ATOM 9533 C CA . ALA B 1 529 ? 4.914 -37.438 -10.734 1 92.31 529 ALA B CA 1
ATOM 9534 C C . ALA B 1 529 ? 4.301 -38.406 -9.742 1 92.31 529 ALA B C 1
ATOM 9536 O O . ALA B 1 529 ? 3.086 -38.438 -9.547 1 92.31 529 ALA B O 1
ATOM 9537 N N . HIS B 1 530 ? 5.145 -39.281 -9.008 1 92.94 530 HIS B N 1
ATOM 9538 C CA . HIS B 1 530 ? 4.59 -40.375 -8.25 1 92.94 530 HIS B CA 1
ATOM 9539 C C . HIS B 1 530 ? 4.867 -40.219 -6.754 1 92.94 530 HIS B C 1
ATOM 9541 O O . HIS B 1 530 ? 4.348 -40.969 -5.938 1 92.94 530 HIS B O 1
ATOM 9547 N N . HIS B 1 531 ? 5.621 -39.25 -6.32 1 93.88 531 HIS B N 1
ATOM 9548 C CA . HIS B 1 531 ? 6.066 -39.156 -4.934 1 93.88 531 HIS B CA 1
ATOM 9549 C C . HIS B 1 531 ? 4.887 -39 -3.98 1 93.88 531 HIS B C 1
ATOM 9551 O O . HIS B 1 531 ? 4.969 -39.406 -2.816 1 93.88 531 HIS B O 1
ATOM 9557 N N . GLU B 1 532 ? 3.799 -38.5 -4.43 1 91.5 532 GLU B N 1
ATOM 9558 C CA . GLU B 1 532 ? 2.631 -38.312 -3.568 1 91.5 532 GLU B CA 1
ATOM 9559 C C . GLU B 1 532 ? 2.082 -39.656 -3.105 1 91.5 532 GLU B C 1
ATOM 9561 O O . GLU B 1 532 ? 1.737 -39.812 -1.934 1 91.5 532 GLU B O 1
ATOM 9566 N N . ILE B 1 533 ? 2.021 -40.594 -4.008 1 90.38 533 ILE B N 1
ATOM 9567 C CA . ILE B 1 533 ? 1.506 -41.938 -3.697 1 90.38 533 ILE B CA 1
ATOM 9568 C C . ILE B 1 533 ? 2.486 -42.656 -2.785 1 90.38 533 ILE B C 1
ATOM 9570 O O . ILE B 1 533 ? 2.076 -43.375 -1.87 1 90.38 533 ILE B O 1
ATOM 9574 N N . PHE B 1 534 ? 3.73 -42.469 -3.041 1 93.25 534 PHE B N 1
ATOM 9575 C CA . PHE B 1 534 ? 4.758 -43.125 -2.232 1 93.25 534 PHE B CA 1
ATOM 9576 C C . PHE B 1 534 ? 4.77 -42.562 -0.817 1 93.25 534 PHE B C 1
ATOM 9578 O O . PHE B 1 534 ? 4.957 -43.312 0.151 1 93.25 534 PHE B O 1
ATOM 9585 N N . GLN B 1 535 ? 4.512 -41.281 -0.71 1 91.19 535 GLN B N 1
ATOM 9586 C CA . GLN B 1 535 ? 4.434 -40.656 0.605 1 91.19 535 GLN B CA 1
ATOM 9587 C C . GLN B 1 535 ? 3.213 -41.125 1.378 1 91.19 535 GLN B C 1
ATOM 9589 O O . GLN B 1 535 ? 3.213 -41.125 2.611 1 91.19 535 GLN B O 1
ATOM 9594 N N . GLY B 1 536 ? 2.201 -41.531 0.672 1 89.44 536 GLY B N 1
ATOM 9595 C CA . GLY B 1 536 ? 1.006 -42.062 1.301 1 89.44 536 GLY B CA 1
ATOM 9596 C C . GLY B 1 536 ? 1.297 -43.219 2.258 1 89.44 536 GLY B C 1
ATOM 9597 O O . GLY B 1 536 ? 0.522 -43.469 3.182 1 89.44 536 GLY B O 1
ATOM 9598 N N . TYR B 1 537 ? 2.404 -43.812 2.061 1 90.94 537 TYR B N 1
ATOM 9599 C CA . TYR B 1 537 ? 2.83 -44.906 2.92 1 90.94 537 TYR B CA 1
ATOM 9600 C C . TYR B 1 537 ? 2.811 -44.5 4.387 1 90.94 537 TYR B C 1
ATOM 9602 O O . TYR B 1 537 ? 2.514 -45.312 5.266 1 90.94 537 TYR B O 1
ATOM 9610 N N . TYR B 1 538 ? 3.006 -43.25 4.652 1 87.25 538 TYR B N 1
ATOM 9611 C CA . TYR B 1 538 ? 3.176 -42.781 6.02 1 87.25 538 TYR B CA 1
ATOM 9612 C C . TYR B 1 538 ? 1.85 -42.312 6.602 1 87.25 538 TYR B C 1
ATOM 9614 O O . TYR B 1 538 ? 1.705 -42.188 7.82 1 87.25 538 TYR B O 1
ATOM 9622 N N . TYR B 1 539 ? 0.878 -42 5.746 1 86.31 539 TYR B N 1
ATOM 9623 C CA . TYR B 1 539 ? -0.282 -41.375 6.371 1 86.31 539 TYR B CA 1
ATOM 9624 C C . TYR B 1 539 ? -1.578 -41.906 5.785 1 86.31 539 TYR B C 1
ATOM 9626 O O . TYR B 1 539 ? -2.658 -41.688 6.336 1 86.31 539 TYR B O 1
ATOM 9634 N N . PHE B 1 540 ? -1.546 -42.688 4.684 1 84 540 PHE B N 1
ATOM 9635 C CA . PHE B 1 540 ? -2.775 -43.219 4.094 1 84 540 PHE B CA 1
ATOM 9636 C C . PHE B 1 540 ? -3.551 -44.031 5.109 1 84 540 PHE B C 1
ATOM 9638 O O . PHE B 1 540 ? -4.777 -43.969 5.184 1 84 540 PHE B O 1
ATOM 9645 N N . GLY B 1 541 ? -2.873 -44.812 5.895 1 82.69 541 GLY B N 1
ATOM 9646 C CA . GLY B 1 541 ? -3.516 -45.625 6.895 1 82.69 541 GLY B CA 1
ATOM 9647 C C . GLY B 1 541 ? -4.352 -44.844 7.887 1 82.69 541 GLY B C 1
ATOM 9648 O O . GLY B 1 541 ? -5.398 -45.312 8.336 1 82.69 541 GLY B O 1
ATOM 9649 N N . TYR B 1 542 ? -3.881 -43.688 8.172 1 79.62 542 TYR B N 1
ATOM 9650 C CA . TYR B 1 542 ? -4.594 -42.844 9.125 1 79.62 542 TYR B CA 1
ATOM 9651 C C . TYR B 1 542 ? -5.879 -42.281 8.516 1 79.62 542 TYR B C 1
ATOM 9653 O O . TYR B 1 542 ? -6.758 -41.812 9.234 1 79.62 542 TYR B O 1
ATOM 9661 N N . TYR B 1 543 ? -5.988 -42.406 7.188 1 77.94 543 TYR B N 1
ATOM 9662 C CA . TYR B 1 543 ? -7.18 -41.906 6.496 1 77.94 543 TYR B CA 1
ATOM 9663 C C . TYR B 1 543 ? -8.023 -43.062 5.988 1 77.94 543 TYR B C 1
ATOM 9665 O O . TYR B 1 543 ? -8.898 -42.875 5.141 1 77.94 543 TYR B O 1
ATOM 9673 N N . GLY B 1 544 ? -7.66 -44.281 6.402 1 77.38 544 GLY B N 1
ATOM 9674 C CA . GLY B 1 544 ? -8.422 -45.469 6.016 1 77.38 544 GLY B CA 1
ATOM 9675 C C . GLY B 1 544 ? -8.094 -45.938 4.617 1 77.38 544 GLY B C 1
ATOM 9676 O O . GLY B 1 544 ? -8.852 -46.719 4.035 1 77.38 544 GLY B O 1
ATOM 9677 N N . MET B 1 545 ? -7 -45.5 3.998 1 82.06 545 MET B N 1
ATOM 9678 C CA . MET B 1 545 ? -6.555 -45.906 2.67 1 82.06 545 MET B CA 1
ATOM 9679 C C . MET B 1 545 ? -5.461 -46.969 2.771 1 82.06 545 MET B C 1
ATOM 9681 O O . MET B 1 545 ? -4.957 -47.25 3.861 1 82.06 545 MET B O 1
ATOM 9685 N N . ASP B 1 546 ? -5.23 -47.562 1.658 1 86.81 546 ASP B N 1
ATOM 9686 C CA . ASP B 1 546 ? -4.172 -48.562 1.609 1 86.81 546 ASP B CA 1
ATOM 9687 C C . ASP B 1 546 ? -2.795 -47.906 1.74 1 86.81 546 ASP B C 1
ATOM 9689 O O . ASP B 1 546 ? -2.346 -47.219 0.835 1 86.81 546 ASP B O 1
ATOM 9693 N N . ALA B 1 547 ? -2.137 -48.156 2.82 1 87.25 547 ALA B N 1
ATOM 9694 C CA . ALA B 1 547 ? -0.821 -47.562 3.08 1 87.25 547 ALA B CA 1
ATOM 9695 C C . ALA B 1 547 ? 0.204 -48.062 2.059 1 87.25 547 ALA B C 1
ATOM 9697 O O . ALA B 1 547 ? 1.202 -47.375 1.802 1 87.25 547 ALA B O 1
ATOM 9698 N N . ASN B 1 548 ? -0.069 -49.188 1.393 1 90.38 548 ASN B N 1
ATOM 9699 C CA . ASN B 1 548 ? 0.887 -49.781 0.458 1 90.38 548 ASN B CA 1
ATOM 9700 C C . ASN B 1 548 ? 0.452 -49.562 -0.99 1 90.38 548 ASN B C 1
ATOM 9702 O O . ASN B 1 548 ? 0.752 -50.406 -1.854 1 90.38 548 ASN B O 1
ATOM 9706 N N . ARG B 1 549 ? -0.23 -48.562 -1.243 1 89 549 ARG B N 1
ATOM 9707 C CA . ARG B 1 549 ? -0.709 -48.25 -2.588 1 89 549 ARG B CA 1
ATOM 9708 C C . ARG B 1 549 ? 0.451 -48.125 -3.57 1 89 549 ARG B C 1
ATOM 9710 O O . ARG B 1 549 ? 0.315 -48.469 -4.746 1 89 549 ARG B O 1
ATOM 9717 N N . ARG B 1 550 ? 1.606 -47.75 -3.123 1 91.5 550 ARG B N 1
ATOM 9718 C CA . ARG B 1 550 ? 2.775 -47.562 -3.977 1 91.5 550 ARG B CA 1
ATOM 9719 C C . ARG B 1 550 ? 3.24 -48.906 -4.566 1 91.5 550 ARG B C 1
ATOM 9721 O O . ARG B 1 550 ? 3.965 -48.906 -5.566 1 91.5 550 ARG B O 1
ATOM 9728 N N . ASP B 1 551 ? 2.764 -49.969 -4.039 1 92 551 ASP B N 1
ATOM 9729 C CA . ASP B 1 551 ? 3.211 -51.281 -4.496 1 92 551 ASP B CA 1
ATOM 9730 C C . ASP B 1 551 ? 2.672 -51.594 -5.891 1 92 551 ASP B C 1
ATOM 9732 O O . ASP B 1 551 ? 3.152 -52.531 -6.559 1 92 551 ASP B O 1
ATOM 9736 N N . MET B 1 552 ? 1.68 -50.844 -6.301 1 88.81 552 MET B N 1
ATOM 9737 C CA . MET B 1 552 ? 1.174 -51 -7.664 1 88.81 552 MET B CA 1
ATOM 9738 C C . MET B 1 552 ? 2.271 -50.719 -8.688 1 88.81 552 MET B C 1
ATOM 9740 O O . MET B 1 552 ? 2.188 -51.156 -9.828 1 88.81 552 MET B O 1
ATOM 9744 N N . PHE B 1 553 ? 3.375 -50 -8.188 1 90 553 PHE B N 1
ATOM 9745 C CA . PHE B 1 553 ? 4.473 -49.656 -9.078 1 90 553 PHE B CA 1
ATOM 9746 C C . PHE B 1 553 ? 5.703 -50.531 -8.781 1 90 553 PHE B C 1
ATOM 9748 O O . PHE B 1 553 ? 6.816 -50.156 -9.18 1 90 553 PHE B O 1
ATOM 9755 N N . ARG B 1 554 ? 5.535 -51.562 -8.117 1 91.12 554 ARG B N 1
ATOM 9756 C CA . ARG B 1 554 ? 6.641 -52.344 -7.578 1 91.12 554 ARG B CA 1
ATOM 9757 C C . ARG B 1 554 ? 7.57 -52.812 -8.695 1 91.12 554 ARG B C 1
ATOM 9759 O O . ARG B 1 554 ? 8.773 -52.969 -8.477 1 91.12 554 ARG B O 1
ATOM 9766 N N . ASN B 1 555 ? 7.035 -53.062 -9.969 1 88.69 555 ASN B N 1
ATOM 9767 C CA . ASN B 1 555 ? 7.824 -53.594 -11.062 1 88.69 555 ASN B CA 1
ATOM 9768 C C . ASN B 1 555 ? 8.469 -52.5 -11.898 1 88.69 555 ASN B C 1
ATOM 9770 O O . ASN B 1 555 ? 9.203 -52.781 -12.844 1 88.69 555 ASN B O 1
ATOM 9774 N N . HIS B 1 556 ? 8.211 -51.281 -11.562 1 88.88 556 HIS B N 1
ATOM 9775 C CA . HIS B 1 556 ? 8.805 -50.188 -12.32 1 88.88 556 HIS B CA 1
ATOM 9776 C C . HIS B 1 556 ? 10.273 -50 -11.938 1 88.88 556 HIS B C 1
ATOM 9778 O O . HIS B 1 556 ? 10.633 -50.125 -10.758 1 88.88 556 HIS B O 1
ATOM 9784 N N . VAL B 1 557 ? 11.094 -49.594 -12.852 1 89.12 557 VAL B N 1
ATOM 9785 C CA . VAL B 1 557 ? 12.539 -49.531 -12.695 1 89.12 557 VAL B CA 1
ATOM 9786 C C . VAL B 1 557 ? 12.906 -48.469 -11.664 1 89.12 557 VAL B C 1
ATOM 9788 O O . VAL B 1 557 ? 13.93 -48.562 -10.992 1 89.12 557 VAL B O 1
ATOM 9791 N N . PHE B 1 558 ? 12.047 -47.469 -11.461 1 91.25 558 PHE B N 1
ATOM 9792 C CA . PHE B 1 558 ? 12.406 -46.344 -10.594 1 91.25 558 PHE B CA 1
ATOM 9793 C C . PHE B 1 558 ? 11.734 -46.5 -9.227 1 91.25 558 PHE B C 1
ATOM 9795 O O . PHE B 1 558 ? 11.805 -45.562 -8.398 1 91.25 558 PHE B O 1
ATOM 9802 N N . TYR B 1 559 ? 11.039 -47.656 -8.945 1 93.75 559 TYR B N 1
ATOM 9803 C CA . TYR B 1 559 ? 10.305 -47.875 -7.711 1 93.75 559 TYR B CA 1
ATOM 9804 C C . TYR B 1 559 ? 11.219 -47.75 -6.5 1 93.75 559 TYR B C 1
ATOM 9806 O O . TYR B 1 559 ? 10.945 -46.969 -5.594 1 93.75 559 TYR B O 1
ATOM 9814 N N . ASN B 1 560 ? 12.305 -48.469 -6.488 1 92.69 560 ASN B N 1
ATOM 9815 C CA . ASN B 1 560 ? 13.188 -48.5 -5.324 1 92.69 560 ASN B CA 1
ATOM 9816 C C . ASN B 1 560 ? 13.82 -47.156 -5.059 1 92.69 560 ASN B C 1
ATOM 9818 O O . ASN B 1 560 ? 13.992 -46.75 -3.904 1 92.69 560 ASN B O 1
ATOM 9822 N N . TRP B 1 561 ? 14.172 -46.5 -6.164 1 93.19 561 TRP B N 1
ATOM 9823 C CA . TRP B 1 561 ? 14.742 -45.188 -6 1 93.19 561 TRP B CA 1
ATOM 9824 C C . TRP B 1 561 ? 13.742 -44.219 -5.359 1 93.19 561 TRP B C 1
ATOM 9826 O O . TRP B 1 561 ? 14.094 -43.438 -4.488 1 93.19 561 TRP B O 1
ATOM 9836 N N . THR B 1 562 ? 12.508 -44.25 -5.746 1 95.62 562 THR B N 1
ATOM 9837 C CA . THR B 1 562 ? 11.477 -43.375 -5.223 1 95.62 562 THR B CA 1
ATOM 9838 C C . THR B 1 562 ? 11.188 -43.688 -3.758 1 95.62 562 THR B C 1
ATOM 9840 O O . THR B 1 562 ? 10.977 -42.75 -2.953 1 95.62 562 THR B O 1
ATOM 9843 N N . VAL B 1 563 ? 11.195 -44.969 -3.381 1 95.12 563 VAL B N 1
ATOM 9844 C CA . VAL B 1 563 ? 11.039 -45.344 -1.986 1 95.12 563 VAL B CA 1
ATOM 9845 C C . VAL B 1 563 ? 12.148 -44.75 -1.141 1 95.12 563 VAL B C 1
ATOM 9847 O O . VAL B 1 563 ? 11.875 -44.125 -0.095 1 95.12 563 VAL B O 1
ATOM 9850 N N . ALA B 1 564 ? 13.32 -44.906 -1.604 1 94.31 564 ALA B N 1
ATOM 9851 C CA . ALA B 1 564 ? 14.477 -44.375 -0.869 1 94.31 564 ALA B CA 1
ATOM 9852 C C . ALA B 1 564 ? 14.422 -42.875 -0.746 1 94.31 564 ALA B C 1
ATOM 9854 O O . ALA B 1 564 ? 14.711 -42.312 0.318 1 94.31 564 ALA B O 1
ATOM 9855 N N . TRP B 1 565 ? 14.07 -42.188 -1.86 1 96.31 565 TRP B N 1
ATOM 9856 C CA . TRP B 1 565 ? 14.008 -40.719 -1.873 1 96.31 565 TRP B CA 1
ATOM 9857 C C . TRP B 1 565 ? 12.969 -40.219 -0.88 1 96.31 565 TRP B C 1
ATOM 9859 O O . TRP B 1 565 ? 13.234 -39.281 -0.116 1 96.31 565 TRP B O 1
ATOM 9869 N N . CYS B 1 566 ? 11.758 -40.781 -0.817 1 96.19 566 CYS B N 1
ATOM 9870 C CA . CYS B 1 566 ? 10.703 -40.375 0.1 1 96.19 566 CYS B CA 1
ATOM 9871 C C . CYS B 1 566 ? 11.125 -40.594 1.549 1 96.19 566 CYS B C 1
ATOM 9873 O O . CYS B 1 566 ? 10.859 -39.75 2.41 1 96.19 566 CYS B O 1
ATOM 9875 N N . GLU B 1 567 ? 11.734 -41.719 1.794 1 93.06 567 GLU B N 1
ATOM 9876 C CA . GLU B 1 567 ? 12.133 -42.094 3.148 1 93.06 567 GLU B CA 1
ATOM 9877 C C . GLU B 1 567 ? 13.234 -41.188 3.668 1 93.06 567 GLU B C 1
ATOM 9879 O O . GLU B 1 567 ? 13.164 -40.688 4.797 1 93.06 567 GLU B O 1
ATOM 9884 N N . LYS B 1 568 ? 14.219 -40.906 2.861 1 92.19 568 LYS B N 1
ATOM 9885 C CA . LYS B 1 568 ? 15.414 -40.188 3.311 1 92.19 568 LYS B CA 1
ATOM 9886 C C . LYS B 1 568 ? 15.18 -38.688 3.324 1 92.19 568 LYS B C 1
ATOM 9888 O O . LYS B 1 568 ? 15.734 -37.969 4.164 1 92.19 568 LYS B O 1
ATOM 9893 N N . TYR B 1 569 ? 14.398 -38.25 2.398 1 95.06 569 TYR B N 1
ATOM 9894 C CA . TYR B 1 569 ? 14.398 -36.812 2.199 1 95.06 569 TYR B CA 1
ATOM 9895 C C . TYR B 1 569 ? 13.008 -36.219 2.422 1 95.06 569 TYR B C 1
ATOM 9897 O O . TYR B 1 569 ? 12.828 -35.312 3.238 1 95.06 569 TYR B O 1
ATOM 9905 N N . ASP B 1 570 ? 11.945 -36.719 1.817 1 95.44 570 ASP B N 1
ATOM 9906 C CA . ASP B 1 570 ? 10.609 -36.125 1.791 1 95.44 570 ASP B CA 1
ATOM 9907 C C . ASP B 1 570 ? 9.922 -36.25 3.146 1 95.44 570 ASP B C 1
ATOM 9909 O O . ASP B 1 570 ? 9.617 -35.25 3.799 1 95.44 570 ASP B O 1
ATOM 9913 N N . GLN B 1 571 ? 9.672 -37.469 3.65 1 92.75 571 GLN B N 1
ATOM 9914 C CA . GLN B 1 571 ? 8.93 -37.688 4.887 1 92.75 571 GLN B CA 1
ATOM 9915 C C . GLN B 1 571 ? 9.703 -37.156 6.094 1 92.75 571 GLN B C 1
ATOM 9917 O O . GLN B 1 571 ? 9.109 -36.844 7.129 1 92.75 571 GLN B O 1
ATOM 9922 N N . ALA B 1 572 ? 11 -36.906 6.012 1 90.81 572 ALA B N 1
ATOM 9923 C CA . ALA B 1 572 ? 11.859 -36.469 7.117 1 90.81 572 ALA B CA 1
ATOM 9924 C C . ALA B 1 572 ? 11.898 -34.969 7.25 1 90.81 572 ALA B C 1
ATOM 9926 O O . ALA B 1 572 ? 12.516 -34.438 8.18 1 90.81 572 ALA B O 1
ATOM 9927 N N . SER B 1 573 ? 11.203 -34.281 6.414 1 92.56 573 SER B N 1
ATOM 9928 C CA . SER B 1 573 ? 11.438 -32.844 6.254 1 92.56 573 SER B CA 1
ATOM 9929 C C . SER B 1 573 ? 10.273 -32.031 6.816 1 92.56 573 SER B C 1
ATOM 9931 O O . SER B 1 573 ? 9.719 -31.172 6.129 1 92.56 573 SER B O 1
ATOM 9933 N N . PHE B 1 574 ? 10.008 -32.188 8.148 1 87.56 574 PHE B N 1
ATOM 9934 C CA . PHE B 1 574 ? 8.953 -31.438 8.828 1 87.56 574 PHE B CA 1
ATOM 9935 C C . PHE B 1 574 ? 9.445 -30.891 10.164 1 87.56 574 PHE B C 1
ATOM 9937 O O . PHE B 1 574 ? 8.641 -30.594 11.055 1 87.56 574 PHE B O 1
ATOM 9944 N N . ASP B 1 575 ? 10.734 -30.734 10.328 1 80.5 575 ASP B N 1
ATOM 9945 C CA . ASP B 1 575 ? 11.375 -30.344 11.578 1 80.5 575 ASP B CA 1
ATOM 9946 C C . ASP B 1 575 ? 11.562 -28.828 11.648 1 80.5 575 ASP B C 1
ATOM 9948 O O . ASP B 1 575 ? 12.422 -28.266 10.969 1 80.5 575 ASP B O 1
ATOM 9952 N N . PRO B 1 576 ? 10.758 -28.141 12.477 1 76.81 576 PRO B N 1
ATOM 9953 C CA . PRO B 1 576 ? 10.891 -26.688 12.57 1 76.81 576 PRO B CA 1
ATOM 9954 C C . PRO B 1 576 ? 12.281 -26.25 13.023 1 76.81 576 PRO B C 1
ATOM 9956 O O . PRO B 1 576 ? 12.664 -25.094 12.812 1 76.81 576 PRO B O 1
ATOM 9959 N N . ASP B 1 577 ? 13.117 -27.172 13.594 1 70 577 ASP B N 1
ATOM 9960 C CA . ASP B 1 577 ? 14.438 -26.828 14.117 1 70 577 ASP B CA 1
ATOM 9961 C C . ASP B 1 577 ? 15.539 -27.312 13.18 1 70 577 ASP B C 1
ATOM 9963 O O . ASP B 1 577 ? 16.719 -27.188 13.492 1 70 577 ASP B O 1
ATOM 9967 N N . TYR B 1 578 ? 15.211 -27.922 12.062 1 82.19 578 TYR B N 1
ATOM 9968 C CA . TYR B 1 578 ? 16.203 -28.422 11.117 1 82.19 578 TYR B CA 1
ATOM 9969 C C . TYR B 1 578 ? 17.016 -27.266 10.523 1 82.19 578 TYR B C 1
ATOM 9971 O O . TYR B 1 578 ? 16.453 -26.25 10.133 1 82.19 578 TYR B O 1
ATOM 9979 N N . PRO B 1 579 ? 18.297 -27.422 10.43 1 82.12 579 PRO B N 1
ATOM 9980 C CA . PRO B 1 579 ? 19.125 -26.359 9.852 1 82.12 579 PRO B CA 1
ATOM 9981 C C . PRO B 1 579 ? 19.109 -26.359 8.328 1 82.12 579 PRO B C 1
ATOM 9983 O O . PRO B 1 579 ? 20.109 -26.672 7.695 1 82.12 579 PRO B O 1
ATOM 9986 N N . SER B 1 580 ? 18.062 -25.938 7.793 1 84.56 580 SER B N 1
ATOM 9987 C CA . SER B 1 580 ? 17.891 -25.891 6.348 1 84.56 580 SER B CA 1
ATOM 9988 C C . SER B 1 580 ? 18.766 -24.812 5.719 1 84.56 580 SER B C 1
ATOM 9990 O O . SER B 1 580 ? 19 -23.781 6.324 1 84.56 580 SER B O 1
ATOM 9992 N N . LEU B 1 581 ? 19.25 -25.203 4.512 1 80.81 581 LEU B N 1
ATOM 9993 C CA . LEU B 1 581 ? 19.938 -24.203 3.705 1 80.81 581 LEU B CA 1
ATOM 9994 C C . LEU B 1 581 ? 18.953 -23.234 3.07 1 80.81 581 LEU B C 1
ATOM 9996 O O . LEU B 1 581 ? 17.812 -23.609 2.775 1 80.81 581 LEU B O 1
ATOM 10000 N N . ASP B 1 582 ? 19.422 -22.109 2.916 1 78.38 582 ASP B N 1
ATOM 10001 C CA . ASP B 1 582 ? 18.609 -21.094 2.254 1 78.38 582 ASP B CA 1
ATOM 10002 C C . ASP B 1 582 ? 18.5 -21.375 0.757 1 78.38 582 ASP B C 1
ATOM 10004 O O . ASP B 1 582 ? 19.344 -22.062 0.185 1 78.38 582 ASP B O 1
ATOM 10008 N N . VAL B 1 583 ? 17.453 -20.797 0.165 1 84.38 583 VAL B N 1
ATOM 10009 C CA . VAL B 1 583 ? 17.172 -21.031 -1.246 1 84.38 583 VAL B CA 1
ATOM 10010 C C . VAL B 1 583 ? 18.375 -20.625 -2.094 1 84.38 583 VAL B C 1
ATOM 10012 O O . VAL B 1 583 ? 18.641 -21.234 -3.133 1 84.38 583 VAL B O 1
ATOM 10015 N N . THR B 1 584 ? 19.219 -19.672 -1.665 1 77.06 584 THR B N 1
ATOM 10016 C CA . THR B 1 584 ? 20.328 -19.141 -2.441 1 77.06 584 THR B CA 1
ATOM 10017 C C . THR B 1 584 ? 21.391 -20.219 -2.67 1 77.06 584 THR B C 1
ATOM 10019 O O . THR B 1 584 ? 22.109 -20.172 -3.674 1 77.06 584 THR B O 1
ATOM 10022 N N . TYR B 1 585 ? 21.422 -21.109 -1.701 1 78.88 585 TYR B N 1
ATOM 10023 C CA . TYR B 1 585 ? 22.391 -22.188 -1.838 1 78.88 585 TYR B CA 1
ATOM 10024 C C . TYR B 1 585 ? 22.031 -23.094 -3.018 1 78.88 585 TYR B C 1
ATOM 10026 O O . TYR B 1 585 ? 22.906 -23.766 -3.566 1 78.88 585 TYR B O 1
ATOM 10034 N N . PHE B 1 586 ? 20.891 -23 -3.438 1 89.94 586 PHE B N 1
ATOM 10035 C CA . PHE B 1 586 ? 20.438 -23.938 -4.449 1 89.94 586 PHE B CA 1
ATOM 10036 C C . PHE B 1 586 ? 20.406 -23.281 -5.824 1 89.94 586 PHE B C 1
ATOM 10038 O O . PHE B 1 586 ? 20.297 -23.969 -6.844 1 89.94 586 PHE B O 1
ATOM 10045 N N . LEU B 1 587 ? 20.469 -21.984 -5.875 1 84 587 LEU B N 1
ATOM 10046 C CA . LEU B 1 587 ? 20.281 -21.25 -7.125 1 84 587 LEU B CA 1
ATOM 10047 C C . LEU B 1 587 ? 21.297 -21.703 -8.172 1 84 587 LEU B C 1
ATOM 10049 O O . LEU B 1 587 ? 20.938 -22.016 -9.305 1 84 587 LEU B O 1
ATOM 10053 N N . PRO B 1 588 ? 22.609 -21.812 -7.812 1 81.94 588 PRO B N 1
ATOM 10054 C CA . PRO B 1 588 ? 23.562 -22.266 -8.828 1 81.94 588 PRO B CA 1
ATOM 10055 C C . PRO B 1 588 ? 23.281 -23.703 -9.289 1 81.94 588 PRO B C 1
ATOM 10057 O O . PRO B 1 588 ? 23.531 -24.047 -10.453 1 81.94 588 PRO B O 1
ATOM 10060 N N . ILE B 1 589 ? 22.812 -24.438 -8.398 1 88.38 589 ILE B N 1
ATOM 10061 C CA . ILE B 1 589 ? 22.484 -25.828 -8.734 1 88.38 589 ILE B CA 1
ATOM 10062 C C . ILE B 1 589 ? 21.312 -25.859 -9.711 1 88.38 589 ILE B C 1
ATOM 10064 O O . ILE B 1 589 ? 21.359 -26.594 -10.703 1 88.38 589 ILE B O 1
ATOM 10068 N N . VAL B 1 590 ? 20.344 -25.016 -9.406 1 92.94 590 VAL B N 1
ATOM 10069 C CA . VAL B 1 590 ? 19.172 -24.938 -10.281 1 92.94 590 VAL B CA 1
ATOM 10070 C C . VAL B 1 590 ? 19.594 -24.391 -11.648 1 92.94 590 VAL B C 1
ATOM 10072 O O . VAL B 1 590 ? 19.156 -24.891 -12.688 1 92.94 590 VAL B O 1
ATOM 10075 N N . GLU B 1 591 ? 20.422 -23.469 -11.641 1 86.19 591 GLU B N 1
ATOM 10076 C CA . GLU B 1 591 ? 20.891 -22.859 -12.883 1 86.19 591 GLU B CA 1
ATOM 10077 C C . GLU B 1 591 ? 21.625 -23.891 -13.742 1 86.19 591 GLU B C 1
ATOM 10079 O O . GLU B 1 591 ? 21.469 -23.906 -14.969 1 86.19 591 GLU B O 1
ATOM 10084 N N . ARG B 1 592 ? 22.453 -24.703 -13.133 1 86.62 592 ARG B N 1
ATOM 10085 C CA . ARG B 1 592 ? 23.172 -25.734 -13.883 1 86.62 592 ARG B CA 1
ATOM 10086 C C . ARG B 1 592 ? 22.203 -26.719 -14.523 1 86.62 592 ARG B C 1
ATOM 10088 O O . ARG B 1 592 ? 22.391 -27.109 -15.672 1 86.62 592 ARG B O 1
ATOM 10095 N N . VAL B 1 593 ? 21.234 -27.016 -13.844 1 91.62 593 VAL B N 1
ATOM 10096 C CA . VAL B 1 593 ? 20.25 -27.969 -14.367 1 91.62 593 VAL B CA 1
ATOM 10097 C C . VAL B 1 593 ? 19.469 -27.312 -15.5 1 91.62 593 VAL B C 1
ATOM 10099 O O . VAL B 1 593 ? 19.234 -27.922 -16.547 1 91.62 593 VAL B O 1
ATOM 10102 N N . LEU B 1 594 ? 19.109 -26.016 -15.305 1 88.5 594 LEU B N 1
ATOM 10103 C CA . LEU B 1 594 ? 18.281 -25.312 -16.281 1 88.5 594 LEU B CA 1
ATOM 10104 C C . LEU B 1 594 ? 19.109 -24.891 -17.484 1 88.5 594 LEU B C 1
ATOM 10106 O O . LEU B 1 594 ? 18.562 -24.484 -18.516 1 88.5 594 LEU B O 1
ATOM 10110 N N . SER B 1 595 ? 20.391 -25.047 -17.422 1 84.5 595 SER B N 1
ATOM 10111 C CA . SER B 1 595 ? 21.25 -24.672 -18.531 1 84.5 595 SER B CA 1
ATOM 10112 C C . SER B 1 595 ? 21.438 -25.828 -19.516 1 84.5 595 SER B C 1
ATOM 10114 O O . SER B 1 595 ? 22 -25.656 -20.594 1 84.5 595 SER B O 1
ATOM 10116 N N . ARG B 1 596 ? 20.906 -26.953 -19.219 1 85.62 596 ARG B N 1
ATOM 10117 C CA . ARG B 1 596 ? 20.984 -28.109 -20.109 1 85.62 596 ARG B CA 1
ATOM 10118 C C . ARG B 1 596 ? 20.188 -27.891 -21.391 1 85.62 596 ARG B C 1
ATOM 10120 O O . ARG B 1 596 ? 19.25 -27.094 -21.406 1 85.62 596 ARG B O 1
ATOM 10127 N N . THR B 1 597 ? 20.703 -28.562 -22.438 1 84 597 THR B N 1
ATOM 10128 C CA . THR B 1 597 ? 19.891 -28.609 -23.641 1 84 597 THR B CA 1
ATOM 10129 C C . THR B 1 597 ? 18.5 -29.156 -23.344 1 84 597 THR B C 1
ATOM 10131 O O . THR B 1 597 ? 18.359 -30.219 -22.719 1 84 597 THR B O 1
ATOM 10134 N N . GLN B 1 598 ? 17.547 -28.484 -23.734 1 85.94 598 GLN B N 1
ATOM 10135 C CA . GLN B 1 598 ? 16.188 -28.906 -23.484 1 85.94 598 GLN B CA 1
ATOM 10136 C C . GLN B 1 598 ? 15.898 -30.25 -24.141 1 85.94 598 GLN B C 1
ATOM 10138 O O . GLN B 1 598 ? 16.297 -30.484 -25.281 1 85.94 598 GLN B O 1
ATOM 10143 N N . TYR B 1 599 ? 15.328 -31.078 -23.391 1 86.06 599 TYR B N 1
ATOM 10144 C CA . TYR B 1 599 ? 14.953 -32.438 -23.812 1 86.06 599 TYR B CA 1
ATOM 10145 C C . TYR B 1 599 ? 16.172 -33.219 -24.25 1 86.06 599 TYR B C 1
ATOM 10147 O O . TYR B 1 599 ? 16.109 -33.969 -25.234 1 86.06 599 TYR B O 1
ATOM 10155 N N . TRP B 1 600 ? 17.234 -32.969 -23.641 1 85.44 600 TRP B N 1
ATOM 10156 C CA . TRP B 1 600 ? 18.484 -33.625 -23.953 1 85.44 600 TRP B CA 1
ATOM 10157 C C . TRP B 1 600 ? 18.312 -35.156 -23.938 1 85.44 600 TRP B C 1
ATOM 10159 O O . TRP B 1 600 ? 19.031 -35.875 -24.625 1 85.44 600 TRP B O 1
ATOM 10169 N N . TRP B 1 601 ? 17.359 -35.656 -23.297 1 83.56 601 TRP B N 1
ATOM 10170 C CA . TRP B 1 601 ? 17.125 -37.094 -23.156 1 83.56 601 TRP B CA 1
ATOM 10171 C C . TRP B 1 601 ? 16.281 -37.594 -24.312 1 83.56 601 TRP B C 1
ATOM 10173 O O . TRP B 1 601 ? 16.109 -38.812 -24.453 1 83.56 601 TRP B O 1
ATOM 10183 N N . ASN B 1 602 ? 15.672 -36.688 -25.094 1 80.62 602 ASN B N 1
ATOM 10184 C CA . ASN B 1 602 ? 14.914 -36.969 -26.312 1 80.62 602 ASN B CA 1
ATOM 10185 C C . ASN B 1 602 ? 15.047 -35.844 -27.328 1 80.62 602 ASN B C 1
ATOM 10187 O O . ASN B 1 602 ? 14.156 -35 -27.453 1 80.62 602 ASN B O 1
ATOM 10191 N N . LEU B 1 603 ? 16.031 -35.844 -28.109 1 78 603 LEU B N 1
ATOM 10192 C CA . LEU B 1 603 ? 16.344 -34.719 -29.016 1 78 603 LEU B CA 1
ATOM 10193 C C . LEU B 1 603 ? 15.312 -34.625 -30.125 1 78 603 LEU B C 1
ATOM 10195 O O . LEU B 1 603 ? 15.211 -33.594 -30.797 1 78 603 LEU B O 1
ATOM 10199 N N . ASP B 1 604 ? 14.547 -35.656 -30.328 1 75.38 604 ASP B N 1
ATOM 10200 C CA . ASP B 1 604 ? 13.484 -35.656 -31.328 1 75.38 604 ASP B CA 1
ATOM 10201 C C . ASP B 1 604 ? 12.164 -35.188 -30.734 1 75.38 604 ASP B C 1
ATOM 10203 O O . ASP B 1 604 ? 11.125 -35.219 -31.391 1 75.38 604 ASP B O 1
ATOM 10207 N N . HIS B 1 605 ? 12.266 -34.781 -29.5 1 80.88 605 HIS B N 1
ATOM 10208 C CA . HIS B 1 605 ? 11.062 -34.25 -28.875 1 80.88 605 HIS B CA 1
ATOM 10209 C C . HIS B 1 605 ? 10.469 -33.125 -29.719 1 80.88 605 HIS B C 1
ATOM 10211 O O . HIS B 1 605 ? 11.203 -32.281 -30.234 1 80.88 605 HIS B O 1
ATOM 10217 N N . PRO B 1 606 ? 9.133 -33 -29.859 1 74.69 606 PRO B N 1
ATOM 10218 C CA . PRO B 1 606 ? 8.516 -32 -30.734 1 74.69 606 PRO B CA 1
ATOM 10219 C C . PRO B 1 606 ? 8.875 -30.578 -30.328 1 74.69 606 PRO B C 1
ATOM 10221 O O . PRO B 1 606 ? 8.883 -29.672 -31.172 1 74.69 606 PRO B O 1
ATOM 10224 N N . LYS B 1 607 ? 9.172 -30.375 -29.219 1 77.81 607 LYS B N 1
ATOM 10225 C CA . LYS B 1 607 ? 9.406 -29.031 -28.734 1 77.81 607 LYS B CA 1
ATOM 10226 C C . LYS B 1 607 ? 10.898 -28.766 -28.547 1 77.81 607 LYS B C 1
ATOM 10228 O O . LYS B 1 607 ? 11.289 -27.734 -27.984 1 77.81 607 LYS B O 1
ATOM 10233 N N . ALA B 1 608 ? 11.562 -29.75 -28.922 1 71.38 608 ALA B N 1
ATOM 10234 C CA . ALA B 1 608 ? 13.008 -29.562 -28.875 1 71.38 608 ALA B CA 1
ATOM 10235 C C . ALA B 1 608 ? 13.445 -28.484 -29.859 1 71.38 608 ALA B C 1
ATOM 10237 O O . ALA B 1 608 ? 13.016 -28.469 -31.016 1 71.38 608 ALA B O 1
ATOM 10238 N N . GLY B 1 609 ? 14.195 -27.281 -29.469 1 58.94 609 GLY B N 1
ATOM 10239 C CA . GLY B 1 609 ? 14.734 -26.25 -30.344 1 58.94 609 GLY B CA 1
ATOM 10240 C C . GLY B 1 609 ? 13.766 -25.094 -30.562 1 58.94 609 GLY B C 1
ATOM 10241 O O . GLY B 1 609 ? 14.055 -24.172 -31.328 1 58.94 609 GLY B O 1
ATOM 10242 N N . ALA B 1 610 ? 12.633 -25.141 -30.219 1 54.41 610 ALA B N 1
ATOM 10243 C CA . ALA B 1 610 ? 11.641 -24.109 -30.562 1 54.41 610 ALA B CA 1
ATOM 10244 C C . ALA B 1 610 ? 12.047 -22.75 -29.984 1 54.41 610 ALA B C 1
ATOM 10246 O O . ALA B 1 610 ? 11.766 -21.719 -30.594 1 54.41 610 ALA B O 1
ATOM 10247 N N . VAL B 1 611 ? 12.305 -22.469 -28.656 1 48.84 611 VAL B N 1
ATOM 10248 C CA . VAL B 1 611 ? 12.289 -21.094 -28.172 1 48.84 611 VAL B CA 1
ATOM 10249 C C . VAL B 1 611 ? 13.703 -20.516 -28.234 1 48.84 611 VAL B C 1
ATOM 10251 O O . VAL B 1 611 ? 13.945 -19.406 -27.75 1 48.84 611 VAL B O 1
ATOM 10254 N N . SER B 1 612 ? 14.797 -21.125 -28.656 1 42.88 612 SER B N 1
ATOM 10255 C CA . SER B 1 612 ? 16 -20.422 -28.234 1 42.88 612 SER B CA 1
ATOM 10256 C C . SER B 1 612 ? 16.25 -19.188 -29.094 1 42.88 612 SER B C 1
ATOM 10258 O O . SER B 1 612 ? 16.344 -19.297 -30.328 1 42.88 612 SER B O 1
ATOM 10260 N N . VAL B 1 613 ? 15.875 -18.062 -28.672 1 37.53 613 VAL B N 1
ATOM 10261 C CA . VAL B 1 613 ? 16.25 -16.875 -29.438 1 37.53 613 VAL B CA 1
ATOM 10262 C C . VAL B 1 613 ? 17.766 -16.875 -29.656 1 37.53 613 VAL B C 1
ATOM 10264 O O . VAL B 1 613 ? 18.266 -16.312 -30.641 1 37.53 613 VAL B O 1
ATOM 10267 N N . ASN B 1 614 ? 18.609 -17 -28.531 1 34.72 614 ASN B N 1
ATOM 10268 C CA . ASN B 1 614 ? 19.922 -16.375 -28.641 1 34.72 614 ASN B CA 1
ATOM 10269 C C . ASN B 1 614 ? 20.859 -17.172 -29.547 1 34.72 614 ASN B C 1
ATOM 10271 O O . ASN B 1 614 ? 21.844 -17.75 -29.078 1 34.72 614 ASN B O 1
ATOM 10275 N N . GLU B 1 615 ? 20.516 -17.969 -30.391 1 32.47 615 GLU B N 1
ATOM 10276 C CA . GLU B 1 615 ? 21.688 -18.625 -30.984 1 32.47 615 GLU B CA 1
ATOM 10277 C C . GLU B 1 615 ? 22.5 -17.641 -31.812 1 32.47 615 GLU B C 1
ATOM 10279 O O . GLU B 1 615 ? 23.5 -18.031 -32.438 1 32.47 615 GLU B O 1
ATOM 10284 N N . SER B 1 616 ? 22.078 -16.438 -32.094 1 30 616 SER B N 1
ATOM 10285 C CA . SER B 1 616 ? 22.969 -15.891 -33.125 1 30 616 SER B CA 1
ATOM 10286 C C . SER B 1 616 ? 24.375 -15.672 -32.562 1 30 616 SER B C 1
ATOM 10288 O O . SER B 1 616 ? 25.359 -15.773 -33.281 1 30 616 SER B O 1
ATOM 10290 N N . ASP B 1 617 ? 24.625 -14.93 -31.406 1 28.47 617 ASP B N 1
ATOM 10291 C CA . ASP B 1 617 ? 25.938 -14.297 -31.391 1 28.47 617 ASP B CA 1
ATOM 10292 C C . ASP B 1 617 ? 27.016 -15.281 -30.953 1 28.47 617 ASP B C 1
ATOM 10294 O O . ASP B 1 617 ? 28.172 -14.898 -30.75 1 28.47 617 ASP B O 1
ATOM 10298 N N . LYS B 1 618 ? 26.797 -16.344 -30.25 1 29.28 618 LYS B N 1
ATOM 10299 C CA . LYS B 1 618 ? 28.047 -16.906 -29.734 1 29.28 618 LYS B CA 1
ATOM 10300 C C . LYS B 1 618 ? 28.812 -17.641 -30.844 1 29.28 618 LYS B C 1
ATOM 10302 O O . LYS B 1 618 ? 28.766 -18.875 -30.906 1 29.28 618 LYS B O 1
ATOM 10307 N N . ASN B 1 619 ? 28.953 -17.188 -32.094 1 25.8 619 ASN B N 1
ATOM 10308 C CA . ASN B 1 619 ? 29.906 -17.922 -32.938 1 25.8 619 ASN B CA 1
ATOM 10309 C C . ASN B 1 619 ? 31.328 -17.844 -32.375 1 25.8 619 ASN B C 1
ATOM 10311 O O . ASN B 1 619 ? 32.281 -18.016 -33.125 1 25.8 619 ASN B O 1
ATOM 10315 N N . ASN B 1 620 ? 31.625 -17.109 -31.281 1 22.83 620 ASN B N 1
ATOM 10316 C CA . ASN B 1 620 ? 33.062 -17.109 -31.141 1 22.83 620 ASN B CA 1
ATOM 10317 C C . ASN B 1 620 ? 33.625 -18.516 -30.953 1 22.83 620 ASN B C 1
ATOM 10319 O O . ASN B 1 620 ? 32.969 -19.375 -30.375 1 22.83 620 ASN B O 1
ATOM 10323 N N . ASN B 1 621 ? 34.844 -18.891 -31.625 1 21.97 621 ASN B N 1
ATOM 10324 C CA . ASN B 1 621 ? 35.75 -19.969 -31.969 1 21.97 621 ASN B CA 1
ATOM 10325 C C . ASN B 1 621 ? 36.312 -20.656 -30.719 1 21.97 621 ASN B C 1
ATOM 10327 O O . ASN B 1 621 ? 37.438 -21.172 -30.75 1 21.97 621 ASN B O 1
ATOM 10331 N N . MET B 1 622 ? 35.844 -20.469 -29.5 1 21.61 622 MET B N 1
ATOM 10332 C CA . MET B 1 622 ? 36.812 -21.078 -28.594 1 21.61 622 MET B CA 1
ATOM 10333 C C . MET B 1 622 ? 37.031 -22.547 -28.922 1 21.61 622 MET B C 1
ATOM 10335 O O . MET B 1 622 ? 36.062 -23.281 -29.109 1 21.61 622 MET B O 1
ATOM 10339 N N . GLU B 1 623 ? 38.188 -22.922 -29.484 1 21.5 623 GLU B N 1
ATOM 10340 C CA . GLU B 1 623 ? 38.812 -24.219 -29.766 1 21.5 623 GLU B CA 1
ATOM 10341 C C . GLU B 1 623 ? 38.656 -25.172 -28.578 1 21.5 623 GLU B C 1
ATOM 10343 O O . GLU B 1 623 ? 38.906 -24.797 -27.438 1 21.5 623 GLU B O 1
ATOM 10348 N N . PRO B 1 624 ? 37.812 -26.141 -28.688 1 21.92 624 PRO B N 1
ATOM 10349 C CA . PRO B 1 624 ? 37.594 -27.156 -27.656 1 21.92 624 PRO B CA 1
ATOM 10350 C C . PRO B 1 624 ? 38.906 -27.75 -27.141 1 21.92 624 PRO B C 1
ATOM 10352 O O . PRO B 1 624 ? 39.781 -28.109 -27.922 1 21.92 624 PRO B O 1
ATOM 10355 N N . THR B 1 625 ? 39.531 -27.047 -26.203 1 20.94 625 THR B N 1
ATOM 10356 C CA . THR B 1 625 ? 40.75 -27.688 -25.703 1 20.94 625 THR B CA 1
ATOM 10357 C C . THR B 1 625 ? 40.5 -29.188 -25.453 1 20.94 625 THR B C 1
ATOM 10359 O O . THR B 1 625 ? 39.406 -29.578 -25.047 1 20.94 625 THR B O 1
ATOM 10362 N N . ASP B 1 626 ? 41.344 -30.109 -26.031 1 19.03 626 ASP B N 1
ATOM 10363 C CA . ASP B 1 626 ? 41.562 -31.531 -26.203 1 19.03 626 ASP B CA 1
ATOM 10364 C C . ASP B 1 626 ? 41.562 -32.25 -24.844 1 19.03 626 ASP B C 1
ATOM 10366 O O . ASP B 1 626 ? 42.594 -32.25 -24.156 1 19.03 626 ASP B O 1
ATOM 10370 N N . THR B 1 627 ? 40.75 -31.812 -23.922 1 20.14 627 THR B N 1
ATOM 10371 C CA . THR B 1 627 ? 41.062 -32.531 -22.688 1 20.14 627 THR B CA 1
ATOM 10372 C C . THR B 1 627 ? 41.031 -34.031 -22.906 1 20.14 627 THR B C 1
ATOM 10374 O O . THR B 1 627 ? 40.281 -34.531 -23.75 1 20.14 627 THR B O 1
ATOM 10377 N N . GLY B 1 628 ? 42.031 -34.812 -22.469 1 19.17 628 GLY B N 1
ATOM 10378 C CA . GLY B 1 628 ? 42.531 -36.188 -22.5 1 19.17 628 GLY B CA 1
ATOM 10379 C C . GLY B 1 628 ? 41.469 -37.219 -22.188 1 19.17 628 GLY B C 1
ATOM 10380 O O . GLY B 1 628 ? 40.5 -36.938 -21.531 1 19.17 628 GLY B O 1
ATOM 10381 N N . ASN B 1 629 ? 41.375 -38.312 -23.047 1 18.5 629 ASN B N 1
ATOM 10382 C CA . ASN B 1 629 ? 40.625 -39.531 -23.359 1 18.5 629 ASN B CA 1
ATOM 10383 C C . ASN B 1 629 ? 40.594 -40.469 -22.156 1 18.5 629 ASN B C 1
ATOM 10385 O O . ASN B 1 629 ? 40.281 -41.656 -22.312 1 18.5 629 ASN B O 1
ATOM 10389 N N . THR B 1 630 ? 40.594 -40 -20.844 1 19.14 630 THR B N 1
ATOM 10390 C CA . THR B 1 630 ? 40.844 -41.156 -20 1 19.14 630 THR B CA 1
ATOM 10391 C C . THR B 1 630 ? 39.75 -42.219 -20.172 1 19.14 630 THR B C 1
ATOM 10393 O O . THR B 1 630 ? 38.562 -41.875 -20.219 1 19.14 630 THR B O 1
ATOM 10396 N N . THR B 1 631 ? 40.094 -43.469 -20.641 1 18.58 631 THR B N 1
ATOM 10397 C CA . THR B 1 631 ? 39.562 -44.75 -21.047 1 18.58 631 THR B CA 1
ATOM 10398 C C . THR B 1 631 ? 38.719 -45.375 -19.938 1 18.58 631 THR B C 1
ATOM 10400 O O . THR B 1 631 ? 39.25 -45.844 -18.938 1 18.58 631 THR B O 1
ATOM 10403 N N . MET B 1 632 ? 37.844 -44.562 -19.328 1 18.42 632 MET B N 1
ATOM 10404 C CA . MET B 1 632 ? 37.25 -45.375 -18.266 1 18.42 632 MET B CA 1
ATOM 10405 C C . MET B 1 632 ? 36.594 -46.656 -18.859 1 18.42 632 MET B C 1
ATOM 10407 O O . MET B 1 632 ? 36.031 -46.625 -19.938 1 18.42 632 MET B O 1
ATOM 10411 N N . ASP B 1 633 ? 36.906 -47.906 -18.297 1 17.58 633 ASP B N 1
ATOM 10412 C CA . ASP B 1 633 ? 36.688 -49.344 -18.531 1 17.58 633 ASP B CA 1
ATOM 10413 C C . ASP B 1 633 ? 35.219 -49.656 -18.719 1 17.58 633 ASP B C 1
ATOM 10415 O O . ASP B 1 633 ? 34.344 -48.938 -18.203 1 17.58 633 ASP B O 1
ATOM 10419 N N . GLU B 1 634 ? 34.844 -50.656 -19.547 1 18.44 634 GLU B N 1
ATOM 10420 C CA . GLU B 1 634 ? 33.781 -51.344 -20.281 1 18.44 634 GLU B CA 1
ATOM 10421 C C . GLU B 1 634 ? 32.812 -52.031 -19.328 1 18.44 634 GLU B C 1
ATOM 10423 O O . GLU B 1 634 ? 31.906 -52.719 -19.766 1 18.44 634 GLU B O 1
ATOM 10428 N N . LYS B 1 635 ? 33.094 -52.062 -17.938 1 18.88 635 LYS B N 1
ATOM 10429 C CA . LYS B 1 635 ? 32.562 -53.312 -17.422 1 18.88 635 LYS B CA 1
ATOM 10430 C C . LYS B 1 635 ? 31.109 -53.5 -17.828 1 18.88 635 LYS B C 1
ATOM 10432 O O . LYS B 1 635 ? 30.453 -52.562 -18.281 1 18.88 635 LYS B O 1
ATOM 10437 N N . ASP B 1 636 ? 30.234 -53.938 -16.906 1 17.84 636 ASP B N 1
ATOM 10438 C CA . ASP B 1 636 ? 29.25 -55.031 -16.859 1 17.84 636 ASP B CA 1
ATOM 10439 C C . ASP B 1 636 ? 27.938 -54.562 -17.484 1 17.84 636 ASP B C 1
ATOM 10441 O O . ASP B 1 636 ? 27.203 -53.781 -16.891 1 17.84 636 ASP B O 1
ATOM 10445 N N . ALA B 1 637 ? 27.828 -54.375 -18.75 1 21.98 637 ALA B N 1
ATOM 10446 C CA . ALA B 1 637 ? 26.781 -53.844 -19.625 1 21.98 637 ALA B CA 1
ATOM 10447 C C . ALA B 1 637 ? 25.594 -54.781 -19.672 1 21.98 637 ALA B C 1
ATOM 10449 O O . ALA B 1 637 ? 24.609 -54.5 -20.375 1 21.98 637 ALA B O 1
ATOM 10450 N N . THR B 1 638 ? 25.75 -56.062 -19.266 1 19.78 638 THR B N 1
ATOM 10451 C CA . THR B 1 638 ? 24.875 -57.031 -19.953 1 19.78 638 THR B CA 1
ATOM 10452 C C . THR B 1 638 ? 23.438 -56.906 -19.406 1 19.78 638 THR B C 1
ATOM 10454 O O . THR B 1 638 ? 22.609 -57.781 -19.688 1 19.78 638 THR B O 1
ATOM 10457 N N . LEU B 1 639 ? 23.141 -56 -18.531 1 21.23 639 LEU B N 1
ATOM 10458 C CA . LEU B 1 639 ? 21.875 -56.375 -17.938 1 21.23 639 LEU B CA 1
ATOM 10459 C C . LEU B 1 639 ? 20.797 -56.531 -19 1 21.23 639 LEU B C 1
ATOM 10461 O O . LEU B 1 639 ? 20.766 -55.75 -19.969 1 21.23 639 LEU B O 1
ATOM 10465 N N . GLY B 1 640 ? 20.156 -57.719 -19.156 1 19.66 640 GLY B N 1
ATOM 10466 C CA . GLY B 1 640 ? 19.156 -58.312 -20.016 1 19.66 640 GLY B CA 1
ATOM 10467 C C . GLY B 1 640 ? 18 -57.406 -20.312 1 19.66 640 GLY B C 1
ATOM 10468 O O . GLY B 1 640 ? 17.734 -56.438 -19.562 1 19.66 640 GLY B O 1
ATOM 10469 N N . ARG B 1 641 ? 17.469 -57.406 -21.531 1 25.47 641 ARG B N 1
ATOM 10470 C CA . ARG B 1 641 ? 16.594 -56.719 -22.484 1 25.47 641 ARG B CA 1
ATOM 10471 C C . ARG B 1 641 ? 15.148 -56.688 -21.969 1 25.47 641 ARG B C 1
ATOM 10473 O O . ARG B 1 641 ? 14.211 -56.5 -22.75 1 25.47 641 ARG B O 1
ATOM 10480 N N . SER B 1 642 ? 14.797 -57.031 -20.75 1 20.94 642 SER B N 1
ATOM 10481 C CA . SER B 1 642 ? 13.375 -57.344 -20.656 1 20.94 642 SER B CA 1
ATOM 10482 C C . SER B 1 642 ? 12.539 -56.062 -20.875 1 20.94 642 SER B C 1
ATOM 10484 O O . SER B 1 642 ? 12.781 -55.031 -20.25 1 20.94 642 SER B O 1
ATOM 10486 N N . GLN B 1 643 ? 12.062 -55.812 -22.156 1 23.44 643 GLN B N 1
ATOM 10487 C CA . GLN B 1 643 ? 11.133 -54.844 -22.75 1 23.44 643 GLN B CA 1
ATOM 10488 C C . GLN B 1 643 ? 9.898 -54.656 -21.859 1 23.44 643 GLN B C 1
ATOM 10490 O O . GLN B 1 643 ? 8.969 -55.469 -21.906 1 23.44 643 GLN B O 1
ATOM 10495 N N . ALA B 1 644 ? 10.055 -54.438 -20.578 1 23.86 644 ALA B N 1
ATOM 10496 C CA . ALA B 1 644 ? 8.812 -54.375 -19.812 1 23.86 644 ALA B CA 1
ATOM 10497 C C . ALA B 1 644 ? 7.891 -53.281 -20.391 1 23.86 644 ALA B C 1
ATOM 10499 O O . ALA B 1 644 ? 8.328 -52.156 -20.656 1 23.86 644 ALA B O 1
ATOM 10500 N N . GLU B 1 645 ? 6.805 -53.625 -21.125 1 25.42 645 GLU B N 1
ATOM 10501 C CA . GLU B 1 645 ? 5.641 -52.969 -21.719 1 25.42 645 GLU B CA 1
ATOM 10502 C C . GLU B 1 645 ? 5.074 -51.875 -20.812 1 25.42 645 GLU B C 1
ATOM 10504 O O . GLU B 1 645 ? 4.855 -52.125 -19.625 1 25.42 645 GLU B O 1
ATOM 10509 N N . CYS B 1 646 ? 5.547 -50.688 -21.047 1 28.92 646 CYS B N 1
ATOM 10510 C CA . CYS B 1 646 ? 4.977 -49.562 -20.344 1 28.92 646 CYS B CA 1
ATOM 10511 C C . CYS B 1 646 ? 3.455 -49.656 -20.297 1 28.92 646 CYS B C 1
ATOM 10513 O O . CYS B 1 646 ? 2.77 -49.219 -21.219 1 28.92 646 CYS B O 1
ATOM 10515 N N . ARG B 1 647 ? 2.939 -50.75 -19.953 1 28.11 647 ARG B N 1
ATOM 10516 C CA . ARG B 1 647 ? 1.506 -51 -19.797 1 28.11 647 ARG B CA 1
ATOM 10517 C C . ARG B 1 647 ? 0.856 -49.906 -18.969 1 28.11 647 ARG B C 1
ATOM 10519 O O . ARG B 1 647 ? -0.358 -49.906 -18.75 1 28.11 647 ARG B O 1
ATOM 10526 N N . GLU B 1 648 ? 1.646 -49.469 -18.062 1 25.11 648 GLU B N 1
ATOM 10527 C CA . GLU B 1 648 ? 0.891 -48.719 -17.047 1 25.11 648 GLU B CA 1
ATOM 10528 C C . GLU B 1 648 ? 0.639 -47.281 -17.484 1 25.11 648 GLU B C 1
ATOM 10530 O O . GLU B 1 648 ? 1.429 -46.719 -18.234 1 25.11 648 GLU B O 1
ATOM 10535 N N . THR B 1 649 ? -0.541 -46.594 -17.375 1 27.73 649 THR B N 1
ATOM 10536 C CA . THR B 1 649 ? -1.272 -45.406 -17.75 1 27.73 649 THR B CA 1
ATOM 10537 C C . THR B 1 649 ? -0.383 -44.156 -17.625 1 27.73 649 THR B C 1
ATOM 10539 O O . THR B 1 649 ? -0.609 -43.156 -18.281 1 27.73 649 THR B O 1
ATOM 10542 N N . TRP B 1 650 ? 0.254 -43.938 -16.5 1 27.58 650 TRP B N 1
ATOM 10543 C CA . TRP B 1 650 ? 0.605 -42.531 -16.219 1 27.58 650 TRP B CA 1
ATOM 10544 C C . TRP B 1 650 ? 1.691 -42.062 -17.172 1 27.58 650 TRP B C 1
ATOM 10546 O O . TRP B 1 650 ? 1.448 -41.906 -18.375 1 27.58 650 TRP B O 1
ATOM 10556 N N . THR B 1 651 ? 2.682 -41.25 -16.75 1 29.73 651 THR B N 1
ATOM 10557 C CA . THR B 1 651 ? 3.795 -40.562 -17.391 1 29.73 651 THR B CA 1
ATOM 10558 C C . THR B 1 651 ? 4.828 -41.562 -17.906 1 29.73 651 THR B C 1
ATOM 10560 O O . THR B 1 651 ? 5.535 -42.188 -17.109 1 29.73 651 THR B O 1
ATOM 10563 N N . CYS B 1 652 ? 4.461 -42.344 -18.938 1 28.66 652 CYS B N 1
ATOM 10564 C CA . CYS B 1 652 ? 5.508 -43.25 -19.375 1 28.66 652 CYS B CA 1
ATOM 10565 C C . CYS B 1 652 ? 6.676 -42.469 -19.984 1 28.66 652 CYS B C 1
ATOM 10567 O O . CYS B 1 652 ? 6.512 -41.781 -21 1 28.66 652 CYS B O 1
ATOM 10569 N N . TYR B 1 653 ? 7.633 -41.906 -19.219 1 27.83 653 TYR B N 1
ATOM 10570 C CA . TYR B 1 653 ? 8.914 -41.438 -19.719 1 27.83 653 TYR B CA 1
ATOM 10571 C C . TYR B 1 653 ? 9.664 -42.531 -20.453 1 27.83 653 TYR B C 1
ATOM 10573 O O . TYR B 1 653 ? 9.969 -43.594 -19.891 1 27.83 653 TYR B O 1
ATOM 10581 N N . SER B 1 654 ? 9.219 -42.781 -21.703 1 28.06 654 SER B N 1
ATOM 10582 C CA . SER B 1 654 ? 9.898 -43.875 -22.422 1 28.06 654 SER B CA 1
ATOM 10583 C C . SER B 1 654 ? 11.398 -43.594 -22.531 1 28.06 654 SER B C 1
ATOM 10585 O O . SER B 1 654 ? 11.812 -42.469 -22.766 1 28.06 654 SER B O 1
ATOM 10587 N N . LEU B 1 655 ? 12.227 -44.344 -21.891 1 27.11 655 LEU B N 1
ATOM 10588 C CA . LEU B 1 655 ? 13.672 -44.406 -22.125 1 27.11 655 LEU B CA 1
ATOM 10589 C C . LEU B 1 655 ? 13.977 -44.625 -23.609 1 27.11 655 LEU B C 1
ATOM 10591 O O . LEU B 1 655 ? 13.383 -45.5 -24.25 1 27.11 655 LEU B O 1
ATOM 10595 N N . PRO B 1 656 ? 14.375 -43.5 -24.312 1 27.59 656 PRO B N 1
ATOM 10596 C CA . PRO B 1 656 ? 14.891 -43.938 -25.609 1 27.59 656 PRO B CA 1
ATOM 10597 C C . PRO B 1 656 ? 15.766 -45.188 -25.5 1 27.59 656 PRO B C 1
ATOM 10599 O O . PRO B 1 656 ? 16.312 -45.469 -24.438 1 27.59 656 PRO B O 1
ATOM 10602 N N . ASP B 1 657 ? 15.523 -46.094 -26.406 1 26.22 657 ASP B N 1
ATOM 10603 C CA . ASP B 1 657 ? 16.297 -47.312 -26.516 1 26.22 657 ASP B CA 1
ATOM 10604 C C . ASP B 1 657 ? 17.797 -47.031 -26.438 1 26.22 657 ASP B C 1
ATOM 10606 O O . ASP B 1 657 ? 18.594 -47.938 -26.188 1 26.22 657 ASP B O 1
ATOM 10610 N N . ASP B 1 658 ? 18.281 -45.969 -27.188 1 26.59 658 ASP B N 1
ATOM 10611 C CA . ASP B 1 658 ? 19.734 -46 -27.312 1 26.59 658 ASP B CA 1
ATOM 10612 C C . ASP B 1 658 ? 20.391 -45.594 -26 1 26.59 658 ASP B C 1
ATOM 10614 O O . ASP B 1 658 ? 19.828 -44.812 -25.219 1 26.59 658 ASP B O 1
ATOM 10618 N N . GLY B 1 659 ? 21.375 -46.312 -25.5 1 22.78 659 GLY B N 1
ATOM 10619 C CA . GLY B 1 659 ? 22.312 -46.281 -24.391 1 22.78 659 GLY B CA 1
ATOM 10620 C C . GLY B 1 659 ? 22.797 -44.875 -24.062 1 22.78 659 GLY B C 1
ATOM 10621 O O . GLY B 1 659 ? 23.609 -44.312 -24.797 1 22.78 659 GLY B O 1
ATOM 10622 N N . ILE B 1 660 ? 21.938 -43.938 -23.828 1 22.38 660 ILE B N 1
ATOM 10623 C CA . ILE B 1 660 ? 22.625 -42.719 -23.391 1 22.38 660 ILE B CA 1
ATOM 10624 C C . ILE B 1 660 ? 23.625 -43.062 -22.281 1 22.38 660 ILE B C 1
ATOM 10626 O O . ILE B 1 660 ? 23.281 -43.75 -21.328 1 22.38 660 ILE B O 1
ATOM 10630 N N . SER B 1 661 ? 24.953 -43.156 -22.625 1 21 661 SER B N 1
ATOM 10631 C CA . SER B 1 661 ? 26.062 -43.281 -21.688 1 21 661 SER B CA 1
ATOM 10632 C C . SER B 1 661 ? 25.875 -42.375 -20.469 1 21 661 SER B C 1
ATOM 10634 O O . SER B 1 661 ? 25.406 -41.25 -20.594 1 21 661 SER B O 1
ATOM 10636 N N . PRO B 1 662 ? 25.875 -42.969 -19.25 1 20.64 662 PRO B N 1
ATOM 10637 C CA . PRO B 1 662 ? 25.844 -42.156 -18.031 1 20.64 662 PRO B CA 1
ATOM 10638 C C . PRO B 1 662 ? 26.672 -40.875 -18.141 1 20.64 662 PRO B C 1
ATOM 10640 O O . PRO B 1 662 ? 27.719 -40.875 -18.781 1 20.64 662 PRO B O 1
#

pLDDT: mean 77.55, std 22.38, range [17.58, 98.44]

Foldseek 3Di:
DPPPLPAFEQFPDPPRPRPPPPPPDDDDPPVSVNPHDYDHQVNVVVLFQDVVQAPVQQSHGDDDPVPDDPPKGWDDKDWDDDPRFTWIWTAIPVRDIGTDGPVQVVCVSVLHPDDRRDDDDDAQAADAAFCVVQDAAEEELVQCLDLDVSVLVVLNCCRRVFKYKYFQQALDPPSALVSQVSQFDWDQDPCGSKHKAKADQPVPDPPRQDDPSNYLAWFAWFFPPLFAEPDDFFKKKKAWSDWFDDDQADKKKKKFFLQNLLQVCCVVPVLLSVLQAPFWFKFWDCRRVVVRIGIYIGGQWHFDPRPCPDPPHDGHTDFGGDHVRRPRHTDDDDPVSVVSNVVSVVVSSCSRRDNRGMHMDDDHNRMMMMGGSGTMIMIMHRGDPRGPITIMMMTGGHSVSSVVSSRVSVVVVVPDPDDDDADDPVRADPVRVVVVLVCCCVVPVVCLLVVQVVLLVVQQPQCVPFLGTSSQLLQQLLQLCVVVPHALQLSVCSNRLCSCVVPDDPQSLQVVLVSLVQQHAPLSSVLSRCLVLLLLLVCVVVVVHDSVSLCVCVPPPSSVVSNVSCVRGNVVRRDPPDPGDDPVVSSVSVVVSVPDQTCPQCCVPPCRPPSDPPPPDPPDPPDPPPPDDPPPDDDDPPDDDPPPPVPDPDPCPPRPPDCPDD/DPPPLPAFEQFPDPPRPRPPPPPPDDDDPPVSVNPHDHDHQVNVVVLFQDVVQAPVQQSHGDDDPVPDDPPKGWDDKDWDDDPRFTWIWTQIPVRDIGTDGPVQVVCVSVLHPDDRRDDDDDAQAADAAFCVVQDAAEEELVQCLDLDVSVLVVLNCCRRVFKYKYFQAALDPPSQLVSQVSQFDWDQDPCGSKHKAKADQPVPDPPRQDDPSNYLAWFAWFFPPLFAEPDDFFKKKKAWSDWFDDDQADKKKKKFFLQNLLQVCCVVPVLLSVLQAPFWFKFWDCRNVVVRIGIYIGGQWHFDPRPCPDPPHDGHTDFGGDHVRRPRHTDDDPPVSVVSNVVSVVVSSCSRRDNRGMHMDDDHNRMMMMGGSGTMIMIMHRGDPRGPITIMMMTGGHSVSSVVSSRVSVVVVVPDPDDDDADDPVRADPVRVVVVLVCCCVVPVVCLLVVQVVLLVVQQPQCVPFLGTSSQLLQQLLQLCVVVVHALQLSVCSNRLCSCVVPDPPQSLQVVLVSLVQQHAPLSSVLSRCLVLLLLLVCVVVVVHDSVSLCVCVPPPNSVVSNVSCVRGNVPRRDPPDPGDDPVVSSVSVVVSVVDQTCPQCCVPPCRPPNDPPPPDPPDPPDPPPPDDPPDDDPDPPDDDPPPPPPDPDPCSPRPPDCPDD

InterPro domains:
  IPR003819 TauD/TfdA-like domain [PF02668] (140-396)
  IPR050411 Alpha-ketoglutarate-dependent hydroxylases [PTHR10696] (43-401)

Organism: NCBI:txid303405

Radius of gyration: 35.53 Å; Cα contacts (8 Å, |Δi|>4): 2425; chains: 2; bounding box: 80×117×101 Å

Solvent-accessible surface area (backbone atoms only — not comparable to full-atom values): 72028 Å² total; per-residue (Å²): 134,79,77,74,77,59,75,26,53,37,49,82,21,91,72,67,63,69,51,72,74,72,77,73,81,80,80,83,82,65,76,68,79,55,59,67,44,69,51,51,48,64,64,53,56,74,66,34,58,37,68,92,45,3,38,77,77,44,43,27,36,74,60,52,66,54,77,48,75,80,83,62,34,46,66,48,72,41,82,42,75,55,97,89,38,55,23,35,39,36,31,32,70,84,74,45,71,32,62,42,49,42,70,61,50,51,37,46,62,66,58,46,98,72,65,86,44,45,94,73,85,81,74,67,65,78,44,76,47,40,30,84,58,53,55,62,56,75,46,49,38,77,48,44,77,38,100,39,70,52,23,33,50,51,39,37,35,44,70,16,55,24,36,34,30,30,36,73,34,73,62,48,91,64,38,46,41,55,62,48,43,75,44,20,41,58,45,56,49,100,63,37,54,52,39,76,41,33,75,58,70,70,70,76,62,81,81,61,67,45,53,73,77,48,47,54,56,58,42,68,68,23,30,68,57,62,17,38,48,88,54,48,53,31,27,37,35,43,25,23,43,37,41,38,68,69,91,70,37,72,54,36,37,35,38,28,41,42,61,35,52,51,52,51,37,32,75,75,36,48,67,40,39,50,44,40,45,66,46,43,16,43,16,38,45,16,62,28,66,62,63,38,73,40,45,22,63,46,28,38,36,35,64,46,72,55,81,70,70,56,89,91,57,76,69,55,71,65,34,44,46,47,32,36,53,32,54,53,45,68,59,68,58,60,55,71,57,45,51,51,39,52,52,27,51,24,50,52,45,41,52,63,71,27,75,72,30,36,28,64,45,68,70,34,60,14,28,30,41,37,32,25,25,33,38,36,28,36,27,37,48,44,54,54,84,75,30,59,68,36,34,34,33,29,25,30,26,42,54,55,34,40,54,50,49,28,42,39,40,53,57,44,70,68,67,69,81,77,90,88,79,52,40,27,56,88,64,44,48,71,68,44,50,50,42,22,50,50,34,34,42,62,65,18,53,71,32,36,66,58,41,53,51,47,47,35,56,68,24,55,84,42,32,50,56,48,60,32,20,50,29,52,28,17,30,31,13,16,37,47,33,47,76,71,65,52,58,59,65,57,24,44,50,34,38,42,41,62,48,35,48,73,55,31,71,94,36,17,21,38,27,41,21,37,66,46,40,45,48,50,53,58,66,58,33,48,40,29,47,44,44,67,52,53,51,27,48,70,50,24,53,82,73,76,41,68,33,64,57,45,57,82,42,61,85,44,92,58,34,66,58,42,54,50,47,36,62,68,20,55,49,52,26,26,38,72,81,58,88,53,51,59,72,71,76,42,46,65,45,44,49,57,42,65,64,42,61,54,26,69,82,41,73,82,41,90,68,40,81,69,77,70,71,79,68,71,76,78,68,77,74,80,71,80,76,79,75,79,77,81,75,74,82,81,71,88,70,71,77,78,77,80,76,74,72,78,72,64,58,61,79,48,63,63,72,61,84,68,78,75,75,130,133,78,77,74,77,58,75,27,53,37,47,80,18,91,70,68,62,68,49,71,75,73,78,73,80,82,81,82,82,68,75,67,79,56,59,68,45,68,52,50,48,63,64,53,55,74,66,32,59,38,70,91,45,3,38,78,78,43,43,27,37,75,59,52,66,55,76,46,73,79,85,62,34,43,66,46,71,41,82,43,76,54,98,89,38,56,23,35,41,36,31,31,70,84,73,47,69,33,63,41,48,43,71,60,50,52,37,45,63,67,58,46,98,72,65,85,45,45,94,73,83,80,74,67,66,78,44,77,47,39,29,83,57,54,53,62,56,75,46,49,37,78,48,44,76,38,99,38,70,53,22,33,50,50,40,38,35,43,70,16,56,24,35,36,30,29,37,72,34,73,60,48,90,65,38,46,43,55,61,48,44,75,43,19,40,57,45,56,50,100,64,36,56,52,39,76,41,31,75,60,71,70,70,75,62,79,82,61,66,44,53,76,79,49,47,55,56,57,43,68,66,22,29,68,56,62,15,38,48,89,53,48,54,30,27,38,35,44,25,23,43,36,42,37,66,69,93,70,37,72,52,37,36,34,36,26,40,43,59,34,52,51,52,51,37,32,74,75,38,49,67,40,40,50,43,39,44,65,45,43,16,43,17,37,44,12,62,28,66,61,62,40,74,40,45,23,63,46,26,38,35,34,65,45,70,57,80,70,70,55,88,91,55,76,68,56,73,62,35,44,45,48,31,34,54,32,52,51,46,69,58,66,58,61,53,70,58,48,50,51,39,52,51,28,52,24,50,54,45,41,51,62,70,27,75,71,29,36,27,63,45,66,70,35,59,15,29,31,42,38,31,25,26,32,38,37,27,36,27,36,48,43,51,55,84,76,31,60,69,36,33,33,34,28,28,30,25,41,55,54,33,41,55,50,49,28,41,40,38,53,58,44,68,69,66,68,83,76,90,88,78,51,42,27,54,89,64,43,45,72,70,44,51,51,43,21,51,51,35,35,42,61,64,22,56,72,32,36,67,58,42,52,51,48,46,33,57,68,24,57,82,41,33,49,57,48,60,32,20,50,29,53,28,18,30,31,14,18,36,46,32,49,74,71,64,52,57,59,64,59,26,45,51,36,38,42,42,61,48,37,45,72,58,31,73,83,38,20,21,37,28,42,21,39,66,45,40,47,48,49,52,56,66,58,33,47,38,29,46,44,44,66,52,53,50,27,47,73,49,24,52,83,72,76,42,67,34,64,58,46,57,84,42,62,87,44,92,59,36,66,57,42,52,49,46,37,61,68,20,56,51,52,27,25,38,72,81,57,89,54,52,58,74,73,75,43,47,66,46,44,49,58,41,67,64,42,62,56,27,67,81,42,72,81,40,90,68,42,82,69,76,72,73,77,68,70,76,75,69,74,73,79,69,77,75,80,74,80,75,81,75,76,81,80,73,88,71,70,77,76,77,79,77,73,71,79,72,66,63,65,80,49,61,63,71,60,82,70,79,72,75,131

Sequence (1324 aa):
MLAALALTFLINGPSTAALEQSLSSESSNVSILSQLIEVHPLWLRERCLEAFYADSETRQPKYNLHEEKEFLSVQSVEAIERDGSHGFRVIFSDDRTCFYESDILQAELRNERTFLQTDDWGFPPENLWDRTLLAPPVFEHDDVVKESDAQRKFLSTLISTGIALVNNVPRTEGECARFGGRFSSVRETEWGLNFNVRTSPDTAGGNQRKDLAYTSHAIGMHVDSAYRVDDPPSFQLLHAIEHCSGADCYVHNYFVDGLRVAADLCRSNRTFFDILASTTLRWENNGGDDSSILYRYSPIIELLDSSTSVSGECPQVSSISFSAKSGGYAPNLPKDQLEVFYQAKREFSGMLHSNDYIIRLQLYPGALVIFDNRRVLHSRSSIAETDGERWLQGCYLNRDGVAYQYERMRRKFSSTLTETPFRNLREATKADYDRMGREYDRDVAQKTLDNMIGILKSQRDAFLGAPVSLLEHGLQTATRALRAGEDDETVVISLFHDMFETLAVKNHGELVASMLAPWISPRSQWVLAHHEIFQGYYYFGYYGMDANRRDMFRNHVFYNWTVAWCEKYDQASFDPDYPSLDVTYFLPIVERVLSRTQYWWNLDHPKAGAVSVNESDKNNNMEPTDTGNTTMDEKDATLGRSQAECRETWTCYSLPDDGISPMLAALALTFLINGPSTAALEQSLSSESSNVSILSQLIEVHPLWLRERCLEAFYADSETRQPKYNLHEEKEFLSVQSVEAIERDGSHGFRVIFSDDRTCFYESDILQAELRNERTFLQTDDWGFPPENLWDRTLLAPPVFEHDDVVKESDAQRKFLSTLISTGIALVNNVPRTEGECARFGGRFSSVRETEWGLNFNVRTSPDTAGGNQRKDLAYTSHAIGMHVDSAYRVDDPPSFQLLHAIEHCSGADCYVHNYFVDGLRVAADLCRSNRTFFDILASTTLRWENNGGDDSSILYRYSPIIELLDSSTSVSGECPQVSSISFSAKSGGYAPNLPKDQLEVFYQAKREFSGMLHSNDYIIRLQLYPGALVIFDNRRVLHSRSSIAETDGERWLQGCYLNRDGVAYQYERMRRKFSSTLTETPFRNLREATKADYDRMGREYDRDVAQKTLDNMIGILKSQRDAFLGAPVSLLEHGLQTATRALRAGEDDETVVISLFHDMFETLAVKNHGELVASMLAPWISPRSQWVLAHHEIFQGYYYFGYYGMDANRRDMFRNHVFYNWTVAWCEKYDQASFDPDYPSLDVTYFLPIVERVLSRTQYWWNLDHPKAGAVSVNESDKNNNMEPTDTGNTTMDEKDATLGRSQAECRETWTCYSLPDDGISP

Nearest PDB structures (foldseek):
  6npb-assembly1_A  TM=8.909E-01  e=2.633E-28  Leisingera caerulea
  6npc-assembly1_B  TM=8.714E-01  e=8.668E-27  Leisingera caerulea
  3o2g-assembly1_A  TM=7.997E-01  e=9.685E-27  Homo sapiens
  1nx4-assembly1_C-2  TM=6.945E-01  e=8.780E-10  Pectobacterium carotovorum
  4oj8-assembly1_B  TM=6.722E-01  e=5.042E-10  Pectobacterium carotovorum subsp. carotovorum

Secondary structure (DSSP, 8-state):
-------EEE--SSS-----------S--------EEE--HHHHHTT--STTTB-TTT--B---GGGSPTT--EEEEEEEEETTEEEEEEEETTS-EEEEEHHHHHHHHTT-S--SS-S----PPP----GGG-S--EEEHHHHHSSSHHHHHHHHHHHHTSEEEEES----TTHHHHHHHTTS-B--BTTBSSEEEESS---SSSS----GGGSSS-EEEE-TTTT-SS---SEEEEEEEE---STT----EEEEEHHHHHHHHHHH-HHHHHHHHH--EEEEE-TTTTS--EEEEE-SEEEP--S---TTSPPPEEEE---GGGEEEPP---HHHHHHHHHHHHHHHHHHTSTTT-EEE---TT-EEEEETTTEEEEEPPPPGGG---EEEEEEE-HHHHHHHHHHHHHHHHH---PPPP-STTT--HHHHHHHHHHHHHHTGGGHHHHHHHHHHTTTT--TTSSS-HHHHHHHHHHHHHHTT--HHHHHHHHHTTTTTTTSSS-HHHHHHHHHTTTS-HHHHHHHHHHHHHHGGGTGGGGTS-TTGGGGGTTSTTHHHHHHHIIIIITT---TT--PPPGGGTHHHHHHHHTSPTTTT-TT-TTTTSS--TTSS------------------------------SSS------SS----/-------EEE--SSS-----------S--------EEE--HHHHHTT--STTTB-TTT--B---GGGSPTT--EEEEEEEEETTEEEEEEEETTS-EEEEEHHHHHHHHTT-S--SS-S----PPP----GGG-S--EEEHHHHHSSSHHHHHHHHHHHHTSEEEEES----TTHHHHHHHTTS-B--BTTBSSEEEESS---SSSS----GGGSSS-EEEE-TTTT-SS---SEEEEEEEE---STT----EEE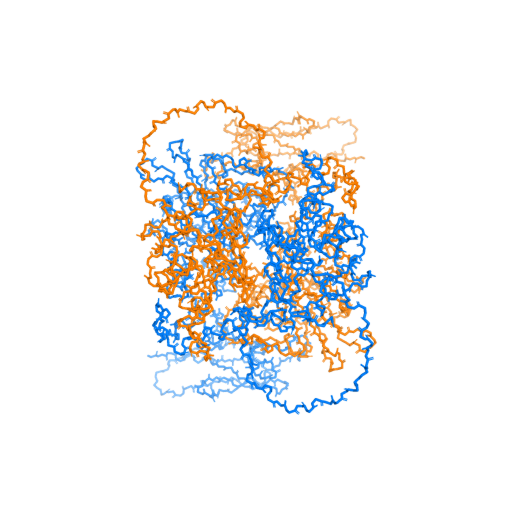EEHHHHHHHHHHH-HHHHHHHHH--EEEEE-TTTTS--EEEEE-SEEEP--S---TTSPPPEEEE---GGGEEEPP---HHHHHHHHHHHHHHHHHHTSTTT-EEE---TT-EEEEETTTEEEEEPPPPGGG---EEEEEEE-HHHHHHHHHHHHHHHHH---PPPP-STTT--HHHHHHHHHHHHHHTGGGHHHHHHHHHHTTTT--TTSSS-HHHHHHHHHHHHHHTT--HHHHHHHHHTTTTTTT-SS-HHHHHHHHHTTTS-HHHHHHHHHHHHHHGGGTGGGGTS-TTGGGGGTTSTTHHHHHHHIIIIITT---TT--PPPGGGTHHHHHHHHTSPTTTT-TT-TTTTSS--TTSS------------------------------SSS------SS----